Protein AF-0000000084618264 (afdb_homodimer)

InterPro domains:
  IPR004712 Na+/H+ antiporter, fungi [PTHR31382] (5-530)
  IPR006153 Cation/H+ exchanger, transmembrane domain [PF00999] (26-418)
  IPR038770 Sodium/solute symporter superfamily [G3DSA:1.20.1530.20] (13-420)

Secondary structure (DSSP, 8-state):
--TT----HHHHHHHHHHHHHHHHHHTHHIIIIIS---HHHHHHHHHHHHSTTTT-S--GGGSS-HHHHHHHHHHHHHHHHHHHHHHHSPTTHHHHTHHHHHHIIIIIHHHHHHHHHHHHHHHSSS--HHHHHHHHHHTSSPPHHHHHHHHSSHHHHHHS-HHHHHHHHHHHHHHHHHHHHHHHHHHHHHHS-HHHHHHHIIIIIIIIIIIIHHHHHHHHHHHHHHHHHHHHHTT-S-HHHHHHHHHHHHHHHHHHHHHTTS-HHHHHHHHHHHHTTTSHHHHHHTT--HHHHHHHHHHHHHHHHHHHT--GGGGG-GGGT--HHHHHHHHHHHHHHSSHHHHHHTGGG-TT--SHHHHHHHHH-----HHHHHHHHHHHHTS-TT--TTHHHHHHHHHHHHHHHHHHHHHHHHHHHHHHHHHHHHHHHHHHHHHHHHHHHHHHTTS-------------------------------------------------TTS-GGGTEEEEEETTEEEEEETTT--EEEEE-----------------------------------------/--TT----HHHHHHHHHHHHHHHHHHTHHIIIIIS---HHHHHHHHHHHHSTTTT-S--GGGSS-HHHHHHHHHHHHHHHHHHHHHHHSPTTHHHHTHHHHHHIIIIIHHHHHHHHHHHHHHHSSS--HHHHHHHHHHTSSPPHHHHHHHHSSHHHHHHS-HHHHHHHHHHHHHHHHHHHHHHHHHHHHHHS-HHHHHHHIIIIIIIIIIIIHHHHHHHHHHHHHHHHHHHHHTT-S-HHHHHHHHHHHHHHHHHHHHHTTS-HHHHHHHHHHHHTTTSHHHHHHTT--HHHHHHHHHHHHHHHHHHHS--GGGGG-GGGT--HHHHHHHHHHHHHHSSHHHHHHTGGG-TT--SHHHHHHHHH-----HHHHHHHHHHHHTS-TT--TTHHHHHHHHHHHHHHHHHHHHHHHHHHHHHHHHHHHHHHHHHHHHHHHHHHHHHHTTS-------------------------------------------------TTS-GGGTEEEEEETTEEEEEETTT--EEEEE-----------------------------------------

pLDDT: mean 74.65, std 27.56, range [14.6, 98.56]

Sequence (1138 aa):
MQQFINVNEVSVVSLILGGFIVIFGLVSYFVKQRLYLSEALICLFVGVILGPYVLQVINPYKWGNTDFITREFTRIVIAIQVMAAGVALPKAYLWRELRSLAILLVPVMIWMWLVSALSIWLLIPKISFLEALMIASCVTPTDPVLANCVVSGRFAEKHVPNHVRHIISAESAANDGFGLPFLFLAIYLLQMSPGTAIGQWFYYIIGYQILVSIIIGFLIGYIARKLLKLAEERKLIDKEIFMTFAIVLALFIMGAVSLIGSDDLLACFIAGNSFTWDDWFRVETAESYFQDVIDLLLNLAIFVYLGTVIPWSSFNEADLGLSYWRLIVVAILILLFRRLPIVMALLKVIPALKTRREGIFAGWFGPIGVAAIFYAQVAKDHFSETDTDHAHARELVIPVTFFLVISSITVHGLSVPLIKIGKRVNTITLSRNQSLELRLTRNLRRTNTPEIYNCDRPKSIVSEREYTPSDMNSPVVQNDSTTIDMELPTVPIKIDRDEDISQRFSIYEEDENIIIEDETDGEVYVINNSTSLTTTPPATTQAIDSNSQKSDFNLFPLFKKSSNEQNDRMQQFINVNEVSVVSLILGGFIVIFGLVSYFVKQRLYLSEALICLFVGVILGPYVLQVINPYKWGNTDFITREFTRIVIAIQVMAAGVALPKAYLWRELRSLAILLVPVMIWMWLVSALSIWLLIPKISFLEALMIASCVTPTDPVLANCVVSGRFAEKHVPNHVRHIISAESAANDGFGLPFLFLAIYLLQMSPGTAIGQWFYYIIGYQILVSIIIGFLIGYIARKLLKLAEERKLIDKEIFMTFAIVLALFIMGAVSLIGSDDLLACFIAGNSFTWDDWFRVETAESYFQDVIDLLLNLAIFVYLGTVIPWSSFNEADLGLSYWRLIVVAILILLFRRLPIVMALLKVIPALKTRREGIFAGWFGPIGVAAIFYAQVAKDHFSETDTDHAHARELVIPVTFFLVISSITVHGLSVPLIKIGKRVNTITLSRNQSLELRLTRNLRRTNTPEIYNCDRPKSIVSEREYTPSDMNSPVVQNDSTTIDMELPTVPIKIDRDEDISQRFSIYEEDENIIIEDETDGEVYVINNSTSLTTTPPATTQAIDSNSQKSDFNLFPLFKKSSNEQNDR

Organism: Rhizophagus irregularis (strain DAOM 197198w) (NCBI:txid1432141)

Radius of gyration: 39.76 Å; Cα contacts (8 Å, |Δi|>4): 1511; chains: 2; bounding box: 98×108×156 Å

Structure (mmCIF, N/CA/C/O backbone):
data_AF-0000000084618264-model_v1
#
loop_
_entity.id
_entity.type
_entity.pdbx_description
1 polymer Nha1p
#
loop_
_atom_site.group_PDB
_atom_site.id
_atom_site.type_symbol
_atom_site.label_atom_id
_atom_site.label_alt_id
_atom_site.label_comp_id
_atom_site.label_asym_id
_atom_site.label_entity_id
_atom_site.label_seq_id
_atom_site.pdbx_PDB_ins_code
_atom_site.Cartn_x
_atom_site.Cartn_y
_atom_site.Cartn_z
_atom_site.occupancy
_atom_site.B_iso_or_equiv
_atom_site.auth_seq_id
_atom_site.auth_comp_id
_atom_site.auth_asym_id
_atom_site.auth_atom_id
_atom_site.pdbx_PDB_model_num
ATOM 1 N N . MET A 1 1 ? 18.766 27.625 -10.531 1 25.67 1 MET A N 1
ATOM 2 C CA . MET A 1 1 ? 17.328 27.562 -10.773 1 25.67 1 MET A CA 1
ATOM 3 C C . MET A 1 1 ? 16.922 26.156 -11.219 1 25.67 1 MET A C 1
ATOM 5 O O . MET A 1 1 ? 15.727 25.859 -11.297 1 25.67 1 MET A O 1
ATOM 9 N N . GLN A 1 2 ? 17.859 25.516 -12.016 1 31.75 2 GLN A N 1
ATOM 10 C CA . GLN A 1 2 ? 17.844 24.281 -12.789 1 31.75 2 GLN A CA 1
ATOM 11 C C . GLN A 1 2 ? 17.469 23.078 -11.922 1 31.75 2 GLN A C 1
ATOM 13 O O . GLN A 1 2 ? 16.797 22.156 -12.383 1 31.75 2 GLN A O 1
ATOM 18 N N . GLN A 1 3 ? 18.203 23.062 -10.719 1 34.09 3 GLN A N 1
ATOM 19 C CA . GLN A 1 3 ? 18.359 21.812 -9.984 1 34.09 3 GLN A CA 1
ATOM 20 C C . GLN A 1 3 ? 17.062 21.422 -9.289 1 34.09 3 GLN A C 1
ATOM 22 O O . GLN A 1 3 ? 17.016 20.406 -8.578 1 34.09 3 GLN A O 1
ATOM 27 N N . PHE A 1 4 ? 16.203 22.281 -9.242 1 37.09 4 PHE A N 1
ATOM 28 C CA . PHE A 1 4 ? 15.094 22.047 -8.336 1 37.09 4 PHE A CA 1
ATOM 29 C C . PHE A 1 4 ? 14.234 20.891 -8.82 1 37.09 4 PHE A C 1
ATOM 31 O O . PHE A 1 4 ? 13.438 20.328 -8.062 1 37.09 4 PHE A O 1
ATOM 38 N N . ILE A 1 5 ? 14.25 20.828 -10.242 1 39.38 5 ILE A N 1
ATOM 39 C CA . ILE A 1 5 ? 13.305 19.797 -10.656 1 39.38 5 ILE A CA 1
ATOM 40 C C . ILE A 1 5 ? 13.953 18.422 -10.508 1 39.38 5 ILE A C 1
ATOM 42 O O . ILE A 1 5 ? 14.648 17.953 -11.414 1 39.38 5 ILE A O 1
ATOM 46 N N . ASN A 1 6 ? 14.766 18.188 -9.633 1 46.66 6 ASN A N 1
ATOM 47 C CA . ASN A 1 6 ? 15.188 16.797 -9.555 1 46.66 6 ASN A CA 1
ATOM 48 C C . ASN A 1 6 ? 14.008 15.844 -9.75 1 46.66 6 ASN A C 1
ATOM 50 O O . ASN A 1 6 ? 13.07 15.836 -8.953 1 46.66 6 ASN A O 1
ATOM 54 N N . VAL A 1 7 ? 13.867 15.602 -11.102 1 52.72 7 VAL A N 1
ATOM 55 C CA . VAL A 1 7 ? 12.906 14.57 -11.469 1 52.72 7 VAL A CA 1
ATOM 56 C C . VAL A 1 7 ? 13.023 13.391 -10.516 1 52.72 7 VAL A C 1
ATOM 58 O O . VAL A 1 7 ? 14.055 12.711 -10.477 1 52.72 7 VAL A O 1
ATOM 61 N N . ASN A 1 8 ? 12.234 13.469 -9.406 1 73.94 8 ASN A N 1
ATOM 62 C CA . ASN A 1 8 ? 12.148 12.477 -8.344 1 73.94 8 ASN A CA 1
ATOM 63 C C . ASN A 1 8 ? 11.5 11.188 -8.836 1 73.94 8 ASN A C 1
ATOM 65 O O . ASN A 1 8 ? 10.445 11.227 -9.469 1 73.94 8 ASN A O 1
ATOM 69 N N . GLU A 1 9 ? 12.344 10.18 -9.078 1 76.5 9 GLU A N 1
ATOM 70 C CA . GLU A 1 9 ? 11.883 8.867 -9.5 1 76.5 9 GLU A CA 1
ATOM 71 C C . GLU A 1 9 ? 10.531 8.531 -8.883 1 76.5 9 GLU A C 1
ATOM 73 O O . GLU A 1 9 ? 9.68 7.906 -9.523 1 76.5 9 GLU A O 1
ATOM 78 N N . VAL A 1 10 ? 10.258 9.086 -7.781 1 82.31 10 VAL A N 1
ATOM 79 C CA . VAL A 1 10 ? 9.008 8.797 -7.09 1 82.31 10 VAL A CA 1
ATOM 80 C C . VAL A 1 10 ? 7.859 9.539 -7.773 1 82.31 10 VAL A C 1
ATOM 82 O O . VAL A 1 10 ? 6.773 8.984 -7.961 1 82.31 10 VAL A O 1
ATOM 85 N N . SER A 1 11 ? 8.125 10.742 -8.203 1 88.38 11 SER A N 1
ATOM 86 C CA . SER A 1 11 ? 7.105 11.531 -8.875 1 88.38 11 SER A CA 1
ATOM 87 C C . SER A 1 11 ? 6.742 10.93 -10.234 1 88.38 11 SER A C 1
ATOM 89 O O . SER A 1 11 ? 5.566 10.883 -10.602 1 88.38 11 SER A O 1
ATOM 91 N N . VAL A 1 12 ? 7.719 10.438 -10.867 1 83.25 12 VAL A N 1
ATOM 92 C CA . VAL A 1 12 ? 7.492 9.852 -12.188 1 83.25 12 VAL A CA 1
ATOM 93 C C . VAL A 1 12 ? 6.691 8.562 -12.039 1 83.25 12 VAL A C 1
ATOM 95 O O . VAL A 1 12 ? 5.723 8.336 -12.773 1 83.25 12 VAL A O 1
ATOM 98 N N . VAL A 1 13 ? 7.035 7.742 -11.109 1 80.25 13 VAL A N 1
ATOM 99 C CA . VAL A 1 13 ? 6.344 6.48 -10.875 1 80.25 13 VAL A CA 1
ATOM 100 C C . VAL A 1 13 ? 4.898 6.75 -10.461 1 80.25 13 VAL A C 1
ATOM 102 O O . VAL A 1 13 ? 3.975 6.094 -10.953 1 80.25 13 VAL A O 1
ATOM 105 N N . SER A 1 14 ? 4.73 7.727 -9.617 1 88 14 SER A N 1
ATOM 106 C CA . SER A 1 14 ? 3.389 8.07 -9.156 1 88 14 SER A CA 1
ATOM 107 C C . SER A 1 14 ? 2.527 8.594 -10.297 1 88 14 SER A C 1
ATOM 109 O O . SER A 1 14 ? 1.348 8.25 -10.398 1 88 14 SER A O 1
ATOM 111 N N . LEU A 1 15 ? 3.121 9.391 -11.148 1 88 15 LEU A N 1
ATOM 112 C CA . LEU A 1 15 ? 2.406 9.953 -12.297 1 88 15 LEU A CA 1
ATOM 113 C C . LEU A 1 15 ? 1.961 8.844 -13.242 1 88 15 LEU A C 1
ATOM 115 O O . LEU A 1 15 ? 0.795 8.797 -13.648 1 88 15 LEU A O 1
ATOM 119 N N . ILE A 1 16 ? 2.816 8.023 -13.477 1 82.88 16 ILE A N 1
ATOM 120 C CA . ILE A 1 16 ? 2.562 7.004 -14.492 1 82.88 16 ILE A CA 1
ATOM 121 C C . ILE A 1 16 ? 1.595 5.957 -13.945 1 82.88 16 ILE A C 1
ATOM 123 O O . ILE A 1 16 ? 0.601 5.625 -14.594 1 82.88 16 ILE A O 1
ATOM 127 N N . LEU A 1 17 ? 1.91 5.477 -12.758 1 81.94 17 LEU A N 1
ATOM 128 C CA . LEU A 1 17 ? 1.034 4.469 -12.164 1 81.94 17 LEU A CA 1
ATOM 129 C C . LEU A 1 17 ? -0.331 5.062 -11.836 1 81.94 17 LEU A C 1
ATOM 131 O O . LEU A 1 17 ? -1.364 4.48 -12.172 1 81.94 17 LEU A O 1
ATOM 135 N N . GLY A 1 18 ? -0.266 6.246 -11.219 1 86.44 18 GLY A N 1
ATOM 136 C CA . GLY A 1 18 ? -1.519 6.922 -10.922 1 86.44 18 GLY A CA 1
ATOM 137 C C . GLY A 1 18 ? -2.305 7.289 -12.172 1 86.44 18 GLY A C 1
ATOM 138 O O . GLY A 1 18 ? -3.514 7.059 -12.234 1 86.44 18 GLY A O 1
ATOM 139 N N . GLY A 1 19 ? -1.606 7.789 -13.125 1 87.81 19 GLY A N 1
ATOM 140 C CA . GLY A 1 19 ? -2.244 8.164 -14.375 1 87.81 19 GLY A CA 1
ATOM 141 C C . GLY A 1 19 ? -2.828 6.98 -15.125 1 87.81 19 GLY A C 1
ATOM 142 O O . GLY A 1 19 ? -3.947 7.055 -15.633 1 87.81 19 GLY A O 1
ATOM 143 N N . PHE A 1 20 ? -2.133 5.895 -15.188 1 86.56 20 PHE A N 1
ATOM 144 C CA . PHE A 1 20 ? -2.619 4.688 -15.844 1 86.56 20 PHE A CA 1
ATOM 145 C C . PHE A 1 20 ? -3.871 4.16 -15.156 1 86.56 20 PHE A C 1
ATOM 147 O O . PHE A 1 20 ? -4.859 3.828 -15.82 1 86.56 20 PHE A O 1
ATOM 154 N N . ILE A 1 21 ? -3.809 4.141 -13.852 1 86.12 21 ILE A N 1
ATOM 155 C CA . ILE A 1 21 ? -4.938 3.57 -13.125 1 86.12 21 ILE A CA 1
ATOM 156 C C . ILE A 1 21 ? -6.16 4.473 -13.281 1 86.12 21 ILE A C 1
ATOM 158 O O . ILE A 1 21 ? -7.285 3.986 -13.43 1 86.12 21 ILE A O 1
ATOM 162 N N . VAL A 1 22 ? -5.914 5.762 -13.305 1 88.44 22 VAL A N 1
ATOM 163 C CA . VAL A 1 22 ? -7.016 6.703 -13.477 1 88.44 22 VAL A CA 1
ATOM 164 C C . VAL A 1 22 ? -7.645 6.516 -14.852 1 88.44 22 VAL A C 1
ATOM 166 O O . VAL A 1 22 ? -8.867 6.363 -14.969 1 88.44 22 VAL A O 1
ATOM 169 N N . ILE A 1 23 ? -6.867 6.406 -15.844 1 87.69 23 ILE A N 1
ATOM 170 C CA . ILE A 1 23 ? -7.359 6.32 -17.219 1 87.69 23 ILE A CA 1
ATOM 171 C C . ILE A 1 23 ? -7.945 4.934 -17.469 1 87.69 23 ILE A C 1
ATOM 173 O O . ILE A 1 23 ? -9.078 4.805 -17.938 1 87.69 23 ILE A O 1
ATOM 177 N N . PHE A 1 24 ? -7.207 3.887 -17.125 1 86.5 24 PHE A N 1
ATOM 178 C CA . PHE A 1 24 ? -7.668 2.514 -17.297 1 86.5 24 PHE A CA 1
ATOM 179 C C . PHE A 1 24 ? -8.898 2.244 -16.438 1 86.5 24 PHE A C 1
ATOM 181 O O . PHE A 1 24 ? -9.805 1.519 -16.844 1 86.5 24 PHE A O 1
ATOM 188 N N . GLY A 1 25 ? -8.875 2.867 -15.227 1 84.88 25 GLY A N 1
ATOM 189 C CA . GLY A 1 25 ? -9.992 2.674 -14.312 1 84.88 25 GLY A CA 1
ATOM 190 C C . GLY A 1 25 ? -11.312 3.166 -14.867 1 84.88 25 GLY A C 1
ATOM 191 O O . GLY A 1 25 ? -12.359 2.559 -14.625 1 84.88 25 GLY A O 1
ATOM 192 N N . LEU A 1 26 ? -11.273 4.164 -15.688 1 88.44 26 LEU A N 1
ATOM 193 C CA . LEU A 1 26 ? -12.484 4.758 -16.234 1 88.44 26 LEU A CA 1
ATOM 194 C C . LEU A 1 26 ? -13.125 3.83 -17.266 1 88.44 26 LEU A C 1
ATOM 196 O O . LEU A 1 26 ? -14.32 3.934 -17.547 1 88.44 26 LEU A O 1
ATOM 200 N N . VAL A 1 27 ? -12.289 2.838 -17.766 1 86.62 27 VAL A N 1
ATOM 201 C CA . VAL A 1 27 ? -12.844 1.941 -18.766 1 86.62 27 VAL A CA 1
ATOM 202 C C . VAL A 1 27 ? -12.648 0.491 -18.328 1 86.62 27 VAL A C 1
ATOM 204 O O . VAL A 1 27 ? -12.766 -0.43 -19.141 1 86.62 27 VAL A O 1
ATOM 207 N N . SER A 1 28 ? -12.297 0.321 -17.156 1 84.06 28 SER A N 1
ATOM 208 C CA . SER A 1 28 ? -11.906 -0.998 -16.672 1 84.06 28 SER A CA 1
ATOM 209 C C . SER A 1 28 ? -13.039 -2.004 -16.828 1 84.06 28 SER A C 1
ATOM 211 O O . SER A 1 28 ? -12.812 -3.139 -17.266 1 84.06 28 SER A O 1
ATOM 213 N N . TYR A 1 29 ? -14.25 -1.562 -16.516 1 82.12 29 TYR A N 1
ATOM 214 C CA . TYR A 1 29 ? -15.398 -2.451 -16.625 1 82.12 29 TYR A CA 1
ATOM 215 C C . TYR A 1 29 ? -15.648 -2.834 -18.094 1 82.12 29 TYR A C 1
ATOM 217 O O . TYR A 1 29 ? -15.969 -3.984 -18.391 1 82.12 29 TYR A O 1
ATOM 225 N N . PHE A 1 30 ? -15.516 -1.917 -18.922 1 83.94 30 PHE A N 1
ATOM 226 C CA . PHE A 1 30 ? -15.68 -2.164 -20.359 1 83.94 30 PHE A CA 1
ATOM 227 C C . PHE A 1 30 ? -14.656 -3.176 -20.844 1 83.94 30 PHE A C 1
ATOM 229 O O . PHE A 1 30 ? -15 -4.109 -21.578 1 83.94 30 PHE A O 1
ATOM 236 N N . VAL A 1 31 ? -13.477 -3.027 -20.469 1 82.94 31 VAL A N 1
ATOM 237 C CA . VAL A 1 31 ? -12.391 -3.904 -20.891 1 82.94 31 VAL A CA 1
ATOM 238 C C . VAL A 1 31 ? -12.609 -5.309 -20.328 1 82.94 31 VAL A C 1
ATOM 240 O O . VAL A 1 31 ? -12.414 -6.301 -21.031 1 82.94 31 VAL A O 1
ATOM 243 N N . LYS A 1 32 ? -13.039 -5.324 -19.094 1 77.5 32 LYS A N 1
ATOM 244 C CA . LYS A 1 32 ? -13.234 -6.605 -18.422 1 77.5 32 LYS A CA 1
ATOM 245 C C . LYS A 1 32 ? -14.484 -7.309 -18.938 1 77.5 32 LYS A C 1
ATOM 247 O O . LYS A 1 32 ? -14.461 -8.516 -19.188 1 77.5 32 LYS A O 1
ATOM 252 N N . GLN A 1 33 ? -15.57 -6.562 -19.094 1 76.19 33 GLN A N 1
ATOM 253 C CA . GLN A 1 33 ? -16.859 -7.199 -19.344 1 76.19 33 GLN A CA 1
ATOM 254 C C . GLN A 1 33 ? -17.219 -7.191 -20.828 1 76.19 33 GLN A C 1
ATOM 256 O O . GLN A 1 33 ? -18 -8.031 -21.281 1 76.19 33 GLN A O 1
ATOM 261 N N . ARG A 1 34 ? -16.688 -6.273 -21.531 1 77.56 34 ARG A N 1
ATOM 262 C CA . ARG A 1 34 ? -17.047 -6.215 -22.953 1 77.56 34 ARG A CA 1
ATOM 263 C C . ARG A 1 34 ? -15.938 -6.805 -23.812 1 77.56 34 ARG A C 1
ATOM 265 O O . ARG A 1 34 ? -16.203 -7.559 -24.75 1 77.56 34 ARG A O 1
ATOM 272 N N . LEU A 1 35 ? -14.75 -6.492 -23.469 1 80.62 35 LEU A N 1
ATOM 273 C CA . LEU A 1 35 ? -13.641 -7.008 -24.281 1 80.62 35 LEU A CA 1
ATOM 274 C C . LEU A 1 35 ? -13.117 -8.312 -23.688 1 80.62 35 LEU A C 1
ATOM 276 O O . LEU A 1 35 ? -12.375 -9.039 -24.359 1 80.62 35 LEU A O 1
ATOM 280 N N . TYR A 1 36 ? -13.422 -8.617 -22.406 1 78.38 36 TYR A N 1
ATOM 281 C CA . TYR A 1 36 ? -13.062 -9.844 -21.703 1 78.38 36 TYR A CA 1
ATOM 282 C C . TYR A 1 36 ? -11.547 -10.008 -21.625 1 78.38 36 TYR A C 1
ATOM 284 O O . TYR A 1 36 ? -11.031 -11.117 -21.734 1 78.38 36 TYR A O 1
ATOM 292 N N . LEU A 1 37 ? -10.898 -8.914 -21.609 1 82.88 37 LEU A N 1
ATOM 293 C CA . LEU A 1 37 ? -9.445 -8.93 -21.469 1 82.88 37 LEU A CA 1
ATOM 294 C C . LEU A 1 37 ? -9.039 -8.977 -20 1 82.88 37 LEU A C 1
ATOM 296 O O . LEU A 1 37 ? -9.68 -8.344 -19.156 1 82.88 37 LEU A O 1
ATOM 300 N N . SER A 1 38 ? -8.031 -9.766 -19.812 1 84.75 38 SER A N 1
ATOM 301 C CA . SER A 1 38 ? -7.504 -9.828 -18.453 1 84.75 38 SER A CA 1
ATOM 302 C C . SER A 1 38 ? -6.773 -8.539 -18.094 1 84.75 38 SER A C 1
ATOM 304 O O . SER A 1 38 ? -6.059 -7.969 -18.922 1 84.75 38 SER A O 1
ATOM 306 N N . GLU A 1 39 ? -6.941 -8.047 -16.906 1 83.94 39 GLU A N 1
ATOM 307 C CA . GLU A 1 39 ? -6.254 -6.863 -16.406 1 83.94 39 GLU A CA 1
ATOM 308 C C . GLU A 1 39 ? -4.742 -7.07 -16.375 1 83.94 39 GLU A C 1
ATOM 310 O O . GLU A 1 39 ? -3.979 -6.145 -16.656 1 83.94 39 GLU A O 1
ATOM 315 N N . ALA A 1 40 ? -4.383 -8.258 -16.078 1 89.44 40 ALA A N 1
ATOM 316 C CA . ALA A 1 40 ? -2.961 -8.586 -16 1 89.44 40 ALA A CA 1
ATOM 317 C C . ALA A 1 40 ? -2.271 -8.375 -17.344 1 89.44 40 ALA A C 1
ATOM 319 O O . ALA A 1 40 ? -1.146 -7.875 -17.406 1 89.44 40 ALA A O 1
ATOM 320 N N . LEU A 1 41 ? -2.922 -8.773 -18.391 1 91.75 41 LEU A N 1
ATOM 321 C CA . LEU A 1 41 ? -2.375 -8.633 -19.734 1 91.75 41 LEU A CA 1
ATOM 322 C C . LEU A 1 41 ? -2.158 -7.16 -20.078 1 91.75 41 LEU A C 1
ATOM 324 O O . LEU A 1 41 ? -1.08 -6.777 -20.531 1 91.75 41 LEU A O 1
ATOM 328 N N . ILE A 1 42 ? -3.121 -6.375 -19.844 1 90.06 42 ILE A N 1
ATOM 329 C CA . ILE A 1 42 ? -3.043 -4.949 -20.141 1 90.06 42 ILE A CA 1
ATOM 330 C C . ILE A 1 42 ? -1.937 -4.309 -19.312 1 90.06 42 ILE A C 1
ATOM 332 O O . ILE A 1 42 ? -1.124 -3.541 -19.828 1 90.06 42 ILE A O 1
ATOM 336 N N . CYS A 1 43 ? -1.921 -4.617 -18.047 1 91.38 43 CYS A N 1
ATOM 337 C CA . CYS A 1 43 ? -0.931 -4.043 -17.141 1 91.38 43 CYS A CA 1
ATOM 338 C C . CYS A 1 43 ? 0.481 -4.434 -17.562 1 91.38 43 CYS A C 1
ATOM 340 O O . CYS A 1 43 ? 1.395 -3.607 -17.516 1 91.38 43 CYS A O 1
ATOM 342 N N . LEU A 1 44 ? 0.636 -5.668 -17.875 1 94.31 44 LEU A N 1
ATOM 343 C CA . LEU A 1 44 ? 1.944 -6.137 -18.312 1 94.31 44 LEU A CA 1
ATOM 344 C C . LEU A 1 44 ? 2.422 -5.348 -19.531 1 94.31 44 LEU A C 1
ATOM 346 O O . LEU A 1 44 ? 3.58 -4.926 -19.578 1 94.31 44 LEU A O 1
ATOM 350 N N . PHE A 1 45 ? 1.592 -5.086 -20.453 1 93.12 45 PHE A N 1
ATOM 351 C CA . PHE A 1 45 ? 1.958 -4.371 -21.672 1 93.12 45 PHE A CA 1
ATOM 352 C C . PHE A 1 45 ? 2.23 -2.9 -21.375 1 93.12 45 PHE A C 1
ATOM 354 O O . PHE A 1 45 ? 3.117 -2.293 -21.984 1 93.12 45 PHE A O 1
ATOM 361 N N . VAL A 1 46 ? 1.473 -2.389 -20.516 1 90.12 46 VAL A N 1
ATOM 362 C CA . VAL A 1 46 ? 1.743 -1.021 -20.078 1 90.12 46 VAL A CA 1
ATOM 363 C C . VAL A 1 46 ? 3.127 -0.944 -19.438 1 90.12 46 VAL A C 1
ATOM 365 O O . VAL A 1 46 ? 3.879 0.004 -19.672 1 90.12 46 VAL A O 1
ATOM 368 N N . GLY A 1 47 ? 3.436 -1.919 -18.625 1 92.31 47 GLY A N 1
ATOM 369 C CA . GLY A 1 47 ? 4.766 -1.983 -18.047 1 92.31 47 GLY A CA 1
ATOM 370 C C . GLY A 1 47 ? 5.871 -2.074 -19.078 1 92.31 47 GLY A C 1
ATOM 371 O O . GLY A 1 47 ? 6.91 -1.427 -18.953 1 92.31 47 GLY A O 1
ATOM 372 N N . VAL A 1 48 ? 5.625 -2.807 -20.125 1 94.81 48 VAL A N 1
ATOM 373 C CA . VAL A 1 48 ? 6.594 -2.951 -21.203 1 94.81 48 VAL A CA 1
ATOM 374 C C . VAL A 1 48 ? 6.797 -1.607 -21.906 1 94.81 48 VAL A C 1
ATOM 376 O O . VAL A 1 48 ? 7.93 -1.215 -22.188 1 94.81 48 VAL A O 1
ATOM 379 N N . ILE A 1 49 ? 5.758 -0.924 -22.094 1 92.19 49 ILE A N 1
ATOM 380 C CA . ILE A 1 49 ? 5.801 0.355 -22.797 1 92.19 49 ILE A CA 1
ATOM 381 C C . ILE A 1 49 ? 6.52 1.391 -21.938 1 92.19 49 ILE A C 1
ATOM 383 O O . ILE A 1 49 ? 7.359 2.146 -22.438 1 92.19 49 ILE A O 1
ATOM 387 N N . LEU A 1 50 ? 6.328 1.333 -20.688 1 87.69 50 LEU A N 1
ATOM 388 C CA . LEU A 1 50 ? 6.895 2.32 -19.781 1 87.69 50 LEU A CA 1
ATOM 389 C C . LEU A 1 50 ? 8.305 1.923 -19.359 1 87.69 50 LEU A C 1
ATOM 391 O O . LEU A 1 50 ? 9.055 2.744 -18.828 1 87.69 50 LEU A O 1
ATOM 395 N N . GLY A 1 51 ? 8.609 0.705 -19.578 1 88.38 51 GLY A N 1
ATOM 396 C CA . GLY A 1 51 ? 9.867 0.143 -19.109 1 88.38 51 GLY A CA 1
ATOM 397 C C . GLY A 1 51 ? 11.07 0.624 -19.906 1 88.38 51 GLY A C 1
ATOM 398 O O . GLY A 1 51 ? 10.938 1.484 -20.781 1 88.38 51 GLY A O 1
ATOM 399 N N . PRO A 1 52 ? 12.242 0.189 -19.578 1 87.88 52 PRO A N 1
ATOM 400 C CA . PRO A 1 52 ? 13.508 0.657 -20.156 1 87.88 52 PRO A CA 1
ATOM 401 C C . PRO A 1 52 ? 13.625 0.323 -21.641 1 87.88 52 PRO A C 1
ATOM 403 O O . PRO A 1 52 ? 14.383 0.98 -22.375 1 87.88 52 PRO A O 1
ATOM 406 N N . TYR A 1 53 ? 12.852 -0.518 -22.141 1 86.44 53 TYR A N 1
ATOM 407 C CA . TYR A 1 53 ? 13.023 -0.977 -23.516 1 86.44 53 TYR A CA 1
ATOM 408 C C . TYR A 1 53 ? 12.305 -0.055 -24.5 1 86.44 53 TYR A C 1
ATOM 410 O O . TYR A 1 53 ? 12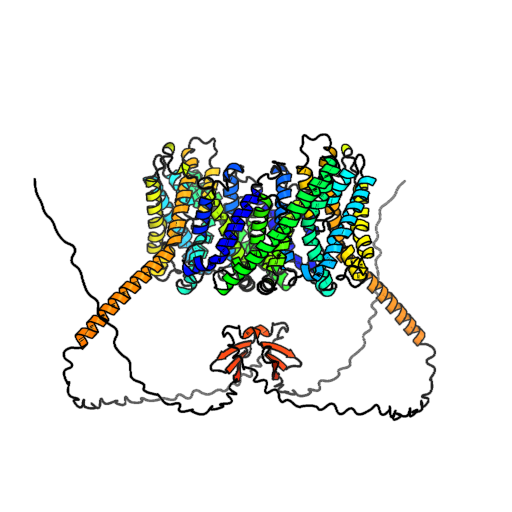.742 0.112 -25.641 1 86.44 53 TYR A O 1
ATOM 418 N N . VAL A 1 54 ? 11.164 0.531 -24.078 1 91.12 54 VAL A N 1
ATOM 419 C CA . VAL A 1 54 ? 10.375 1.306 -25.031 1 91.12 54 VAL A CA 1
ATOM 420 C C . VAL A 1 54 ? 10.508 2.795 -24.719 1 91.12 54 VAL A C 1
ATOM 422 O O . VAL A 1 54 ? 11.297 3.5 -25.359 1 91.12 54 VAL A O 1
ATOM 425 N N . LEU A 1 55 ? 9.93 3.322 -23.578 1 86.31 55 LEU A N 1
ATOM 426 C CA . LEU A 1 55 ? 9.898 4.75 -23.281 1 86.31 55 LEU A CA 1
ATOM 427 C C . LEU A 1 55 ? 10.953 5.113 -22.25 1 86.31 55 LEU A C 1
ATOM 429 O O . LEU A 1 55 ? 11.297 6.289 -22.094 1 86.31 55 LEU A O 1
ATOM 433 N N . GLN A 1 56 ? 11.453 4.121 -21.469 1 85.44 56 GLN A N 1
ATOM 434 C CA . GLN A 1 56 ? 12.484 4.305 -20.453 1 85.44 56 GLN A CA 1
ATOM 435 C C . GLN A 1 56 ? 12.039 5.305 -19.391 1 85.44 56 GLN A C 1
ATOM 437 O O . GLN A 1 56 ? 12.836 6.129 -18.938 1 85.44 56 GLN A O 1
ATOM 442 N N . VAL A 1 57 ? 10.852 5.277 -19.172 1 80 57 VAL A N 1
ATOM 443 C CA . VAL A 1 57 ? 10.312 6.168 -18.156 1 80 57 VAL A CA 1
ATOM 444 C C . VAL A 1 57 ? 10.586 5.598 -16.766 1 80 57 VAL A C 1
ATOM 446 O O . VAL A 1 57 ? 10.945 6.336 -15.844 1 80 57 VAL A O 1
ATOM 449 N N . ILE A 1 58 ? 10.383 4.332 -16.641 1 80.19 58 ILE A N 1
ATOM 450 C CA . ILE A 1 58 ? 10.641 3.605 -15.406 1 80.19 58 ILE A CA 1
ATOM 451 C C . ILE A 1 58 ? 11.75 2.586 -15.625 1 80.19 58 ILE A C 1
ATOM 453 O O . ILE A 1 58 ? 11.617 1.683 -16.453 1 80.19 58 ILE A O 1
ATOM 457 N N . ASN A 1 59 ? 12.805 2.803 -14.914 1 85.94 59 ASN A N 1
ATOM 458 C CA . ASN A 1 59 ? 13.914 1.863 -15.039 1 85.94 59 ASN A CA 1
ATOM 459 C C . ASN A 1 59 ? 14.328 1.301 -13.68 1 85.94 59 ASN A C 1
ATOM 461 O O . ASN A 1 59 ? 15.211 1.851 -13.023 1 85.94 59 ASN A O 1
ATOM 465 N N . PRO A 1 60 ? 13.734 0.173 -13.328 1 85.75 60 PRO A N 1
ATOM 466 C CA . PRO A 1 60 ? 14.047 -0.423 -12.023 1 85.75 60 PRO A CA 1
ATOM 467 C C . PRO A 1 60 ? 15.508 -0.854 -11.914 1 85.75 60 PRO A C 1
ATOM 469 O O . PRO A 1 60 ? 16.016 -1.035 -10.805 1 85.75 60 PRO A O 1
ATOM 472 N N . TYR A 1 61 ? 16.172 -1.024 -12.977 1 85.25 61 TYR A N 1
ATOM 473 C CA . TYR A 1 61 ? 17.562 -1.445 -12.953 1 85.25 61 TYR A CA 1
ATOM 474 C C . TYR A 1 61 ? 18.453 -0.348 -12.391 1 85.25 61 TYR A C 1
ATOM 476 O O . TYR A 1 61 ? 19.594 -0.61 -11.977 1 85.25 61 TYR A O 1
ATOM 484 N N . LYS A 1 62 ? 17.953 0.815 -12.312 1 79.81 62 LYS A N 1
ATOM 485 C CA . LYS A 1 62 ? 18.703 1.937 -11.766 1 79.81 62 LYS A CA 1
ATOM 486 C C . LYS A 1 62 ? 18.484 2.072 -10.266 1 79.81 62 LYS A C 1
ATOM 488 O O . LYS A 1 62 ? 19.188 2.832 -9.594 1 79.81 62 LYS A O 1
ATOM 493 N N . TRP A 1 63 ? 17.547 1.35 -9.758 1 72.56 63 TRP A N 1
ATOM 494 C CA . TRP A 1 63 ? 17.234 1.461 -8.336 1 72.56 63 TRP A CA 1
ATOM 495 C C . TRP A 1 63 ? 18.219 0.678 -7.488 1 72.56 63 TRP A C 1
ATOM 497 O O . TRP A 1 63 ? 18.312 0.892 -6.277 1 72.56 63 TRP A O 1
ATOM 507 N N . GLY A 1 64 ? 19.016 -0.077 -8.125 1 77 64 GLY A N 1
ATOM 508 C CA . GLY A 1 64 ? 19.906 -0.949 -7.375 1 77 64 GLY A CA 1
ATOM 509 C C . GLY A 1 64 ? 19.219 -2.162 -6.793 1 77 64 GLY A C 1
ATOM 510 O O . GLY A 1 64 ? 18.047 -2.09 -6.422 1 77 64 GLY A O 1
ATOM 511 N N . ASN A 1 65 ? 19.703 -3.381 -6.855 1 84.25 65 ASN A N 1
ATOM 512 C CA . ASN A 1 65 ? 19.25 -4.629 -6.258 1 84.25 65 ASN A CA 1
ATOM 513 C C . ASN A 1 65 ? 17.891 -5.055 -6.816 1 84.25 65 ASN A C 1
ATOM 515 O O . ASN A 1 65 ? 16.969 -5.363 -6.059 1 84.25 65 ASN A O 1
ATOM 519 N N . THR A 1 66 ? 17.672 -5.047 -8.086 1 87.62 66 THR A N 1
ATOM 520 C CA . THR A 1 66 ? 16.438 -5.359 -8.773 1 87.62 66 THR A CA 1
ATOM 521 C C . THR A 1 66 ? 15.969 -6.773 -8.438 1 87.62 66 THR A C 1
ATOM 523 O O . THR A 1 66 ? 14.766 -7.02 -8.289 1 87.62 66 THR A O 1
ATOM 526 N N . ASP A 1 67 ? 16.891 -7.688 -8.227 1 89.75 67 ASP A N 1
ATOM 527 C CA . ASP A 1 67 ? 16.547 -9.062 -7.898 1 89.75 67 ASP A CA 1
ATOM 528 C C . ASP A 1 67 ? 15.883 -9.148 -6.527 1 89.75 67 ASP A C 1
ATOM 530 O O . ASP A 1 67 ? 14.875 -9.844 -6.363 1 89.75 67 ASP A O 1
ATOM 534 N N . PHE A 1 68 ? 16.453 -8.406 -5.66 1 87.69 68 PHE A N 1
ATOM 535 C CA . PHE A 1 68 ? 15.906 -8.391 -4.309 1 87.69 68 PHE A CA 1
ATOM 536 C C . PHE A 1 68 ? 14.516 -7.762 -4.297 1 87.69 68 PHE A C 1
ATOM 538 O O . PHE A 1 68 ? 13.594 -8.297 -3.678 1 87.69 68 PHE A O 1
ATOM 545 N N . ILE A 1 69 ? 14.359 -6.676 -4.977 1 87.38 69 ILE A N 1
ATOM 546 C CA . ILE A 1 69 ? 13.086 -5.965 -5.035 1 87.38 69 ILE A CA 1
ATOM 547 C C . ILE A 1 69 ? 12.031 -6.844 -5.699 1 87.38 69 ILE A C 1
ATOM 549 O O . ILE A 1 69 ? 10.906 -6.949 -5.211 1 87.38 69 ILE A O 1
ATOM 553 N N . THR A 1 70 ? 12.414 -7.496 -6.766 1 93.25 70 THR A N 1
ATOM 554 C CA . THR A 1 70 ? 11.477 -8.359 -7.488 1 93.25 70 THR A CA 1
ATOM 555 C C . THR A 1 70 ? 11.039 -9.531 -6.613 1 93.25 70 THR A C 1
ATOM 557 O O . THR A 1 70 ? 9.852 -9.844 -6.547 1 93.25 70 THR A O 1
ATOM 560 N N . ARG A 1 71 ? 11.953 -10.148 -5.941 1 93.94 71 ARG A N 1
ATOM 561 C CA . ARG A 1 71 ? 11.656 -11.297 -5.09 1 93.94 71 ARG A CA 1
ATOM 562 C C . ARG A 1 71 ? 10.703 -10.914 -3.965 1 93.94 71 ARG A C 1
ATOM 564 O O . ARG A 1 71 ? 9.68 -11.57 -3.762 1 93.94 71 ARG A O 1
ATOM 571 N N . GLU A 1 72 ? 11.008 -9.828 -3.324 1 92.5 72 GLU A N 1
ATOM 572 C CA . GLU A 1 72 ? 10.219 -9.445 -2.156 1 92.5 72 GLU A CA 1
ATOM 573 C C . GLU A 1 72 ? 8.867 -8.867 -2.568 1 92.5 72 GLU A C 1
ATOM 575 O O . GLU A 1 72 ? 7.867 -9.078 -1.887 1 92.5 72 GLU A O 1
ATOM 580 N N . PHE A 1 73 ? 8.852 -8.125 -3.604 1 91.56 73 PHE A N 1
ATOM 581 C CA . PHE A 1 73 ? 7.594 -7.574 -4.094 1 91.56 73 PHE A CA 1
ATOM 582 C C . PHE A 1 73 ? 6.637 -8.695 -4.488 1 91.56 73 PHE A C 1
ATOM 584 O O . PHE A 1 73 ? 5.465 -8.672 -4.105 1 91.56 73 PHE A O 1
ATOM 591 N N . THR A 1 74 ? 7.113 -9.641 -5.242 1 94.94 74 THR A N 1
ATOM 592 C CA . THR A 1 74 ? 6.281 -10.773 -5.625 1 94.94 74 THR A CA 1
ATOM 593 C C . THR A 1 74 ? 5.848 -11.562 -4.395 1 94.94 74 THR A C 1
ATOM 595 O O . THR A 1 74 ? 4.699 -12.008 -4.305 1 94.94 74 THR A O 1
ATOM 598 N N . ARG A 1 75 ? 6.727 -11.734 -3.479 1 94.81 75 ARG A N 1
ATOM 599 C CA . ARG A 1 75 ? 6.441 -12.484 -2.258 1 94.81 75 ARG A CA 1
ATOM 600 C C . ARG A 1 75 ? 5.297 -11.844 -1.479 1 94.81 75 ARG A C 1
ATOM 602 O O . ARG A 1 75 ? 4.359 -12.531 -1.065 1 94.81 75 ARG A O 1
ATOM 609 N N . ILE A 1 76 ? 5.301 -10.562 -1.347 1 93.56 76 ILE A N 1
ATOM 610 C CA . ILE A 1 76 ? 4.281 -9.828 -0.607 1 93.56 76 ILE A CA 1
ATOM 611 C C . ILE A 1 76 ? 2.934 -9.961 -1.315 1 93.56 76 ILE A C 1
ATOM 613 O O . ILE A 1 76 ? 1.916 -10.242 -0.68 1 93.56 76 ILE A O 1
ATOM 617 N N . VAL A 1 77 ? 2.994 -9.781 -2.609 1 93.62 77 VAL A N 1
ATOM 618 C CA . VAL A 1 77 ? 1.77 -9.844 -3.398 1 93.62 77 VAL A CA 1
ATOM 619 C C . VAL A 1 77 ? 1.156 -11.234 -3.295 1 93.62 77 VAL A C 1
ATOM 621 O O . VAL A 1 77 ? -0.045 -11.375 -3.049 1 93.62 77 VAL A O 1
ATOM 624 N N . ILE A 1 78 ? 1.942 -12.242 -3.402 1 94.81 78 ILE A N 1
ATOM 625 C CA . ILE A 1 78 ? 1.453 -13.617 -3.344 1 94.81 78 ILE A CA 1
ATOM 626 C C . ILE A 1 78 ? 0.875 -13.898 -1.958 1 94.81 78 ILE A C 1
ATOM 628 O O . ILE A 1 78 ? -0.203 -14.484 -1.836 1 94.81 78 ILE A O 1
ATOM 632 N N . ALA A 1 79 ? 1.597 -13.469 -0.945 1 95.44 79 ALA A N 1
ATOM 633 C CA . ALA A 1 79 ? 1.154 -13.719 0.424 1 95.44 79 ALA A CA 1
ATOM 634 C C . ALA A 1 79 ? -0.252 -13.172 0.655 1 95.44 79 ALA A C 1
ATOM 636 O O . ALA A 1 79 ? -1.121 -13.883 1.172 1 95.44 79 ALA A O 1
ATOM 637 N N . ILE A 1 80 ? -0.46 -11.992 0.225 1 93.69 80 ILE A N 1
ATOM 638 C CA . ILE A 1 80 ? -1.747 -11.336 0.423 1 93.69 80 ILE A CA 1
ATOM 639 C C . ILE A 1 80 ? -2.811 -12.008 -0.441 1 93.69 80 ILE A C 1
ATOM 641 O O . ILE A 1 80 ? -3.93 -12.25 0.017 1 93.69 80 ILE A O 1
ATOM 645 N N . GLN A 1 81 ? -2.463 -12.375 -1.612 1 92.44 81 GLN A N 1
ATOM 646 C CA . GLN A 1 81 ? -3.438 -12.914 -2.555 1 92.44 81 GLN A CA 1
ATOM 647 C C . GLN A 1 81 ? -3.836 -14.336 -2.176 1 92.44 81 GLN A C 1
ATOM 649 O O . GLN A 1 81 ? -4.996 -14.727 -2.332 1 92.44 81 GLN A O 1
ATOM 654 N N . VAL A 1 82 ? -2.906 -15.117 -1.748 1 93.81 82 VAL A N 1
ATOM 655 C CA . VAL A 1 82 ? -3.244 -16.484 -1.368 1 93.81 82 VAL A CA 1
ATOM 656 C C . VAL A 1 82 ? -4.09 -16.469 -0.097 1 93.81 82 VAL A C 1
ATOM 658 O O . VAL A 1 82 ? -4.973 -17.312 0.074 1 93.81 82 VAL A O 1
ATOM 661 N N . MET A 1 83 ? -3.793 -15.555 0.824 1 93.81 83 MET A N 1
ATOM 662 C CA . MET A 1 83 ? -4.652 -15.367 1.99 1 93.81 83 MET A CA 1
ATOM 663 C C . MET A 1 83 ? -6.074 -15.016 1.567 1 93.81 83 MET A C 1
ATOM 665 O O . MET A 1 83 ? -7.035 -15.609 2.061 1 93.81 83 MET A O 1
ATOM 669 N N . ALA A 1 84 ? -6.18 -14.094 0.66 1 89.75 84 ALA A N 1
ATOM 670 C CA . ALA A 1 84 ? -7.488 -13.664 0.169 1 89.75 84 ALA A CA 1
ATOM 671 C C . ALA A 1 84 ? -8.234 -14.82 -0.487 1 89.75 84 ALA A C 1
ATOM 673 O O . ALA A 1 84 ? -9.445 -14.969 -0.3 1 89.75 84 ALA A O 1
ATOM 674 N N . ALA A 1 85 ? -7.543 -15.586 -1.26 1 89.44 85 ALA A N 1
ATOM 675 C CA . ALA A 1 85 ? -8.148 -16.75 -1.908 1 89.44 85 ALA A CA 1
ATOM 676 C C . ALA A 1 85 ? -8.648 -17.75 -0.877 1 89.44 85 ALA A C 1
ATOM 678 O O . ALA A 1 85 ? -9.727 -18.328 -1.043 1 89.44 85 ALA A O 1
ATOM 679 N N . GLY A 1 86 ? -7.867 -17.938 0.158 1 90.75 86 GLY A N 1
ATOM 680 C CA . GLY A 1 86 ? -8.273 -18.844 1.22 1 90.75 86 GLY A CA 1
ATOM 681 C C . GLY A 1 86 ? -9.523 -18.375 1.953 1 90.75 86 GLY A C 1
ATOM 682 O O . GLY A 1 86 ? -10.406 -19.188 2.252 1 90.75 86 GLY A O 1
ATOM 683 N N . VAL A 1 87 ? -9.586 -17.125 2.168 1 89.69 87 VAL A N 1
ATOM 684 C CA . VAL A 1 87 ? -10.703 -16.531 2.9 1 89.69 87 VAL A CA 1
ATOM 685 C C . VAL A 1 87 ? -11.969 -16.594 2.043 1 89.69 87 VAL A C 1
ATOM 687 O O . VAL A 1 87 ? -13.07 -16.734 2.566 1 89.69 87 VAL A O 1
ATOM 690 N N . ALA A 1 88 ? -11.852 -16.531 0.78 1 86.81 88 ALA A N 1
ATOM 691 C CA . ALA A 1 88 ? -12.977 -16.453 -0.142 1 86.81 88 ALA A CA 1
ATOM 692 C C . ALA A 1 88 ? -13.625 -17.812 -0.345 1 86.81 88 ALA A C 1
ATOM 694 O O . ALA A 1 88 ? -14.75 -17.906 -0.85 1 86.81 88 ALA A O 1
ATOM 695 N N . LEU A 1 89 ? -12.969 -18.859 0.018 1 88.69 89 LEU A N 1
ATOM 696 C CA . LEU A 1 89 ? -13.477 -20.203 -0.175 1 88.69 89 LEU A CA 1
ATOM 697 C C . LEU A 1 89 ? -14.57 -20.531 0.84 1 88.69 89 LEU A C 1
ATOM 699 O O . LEU A 1 89 ? -14.578 -19.984 1.945 1 88.69 89 LEU A O 1
ATOM 703 N N . PRO A 1 90 ? -15.461 -21.344 0.452 1 88.12 90 PRO A N 1
ATOM 704 C CA . PRO A 1 90 ? -16.531 -21.734 1.382 1 88.12 90 PRO A CA 1
ATOM 705 C C . PRO A 1 90 ? -15.992 -22.453 2.619 1 88.12 90 PRO A C 1
ATOM 707 O O . PRO A 1 90 ? -14.82 -22.812 2.668 1 88.12 90 PRO A O 1
ATOM 710 N N . LYS A 1 91 ? -16.906 -22.656 3.479 1 87.44 91 LYS A N 1
ATOM 711 C CA . LYS A 1 91 ? -16.594 -23.219 4.789 1 87.44 91 LYS A CA 1
ATOM 712 C C . LYS A 1 91 ? -15.914 -24.578 4.652 1 87.44 91 LYS A C 1
ATOM 714 O O . LYS A 1 91 ? -16.406 -25.453 3.936 1 87.44 91 LYS A O 1
ATOM 719 N N . ALA A 1 92 ? -14.82 -24.75 5.293 1 88.31 92 ALA A N 1
ATOM 720 C CA . ALA A 1 92 ? -14.062 -25.984 5.406 1 88.31 92 ALA A CA 1
ATOM 721 C C . ALA A 1 92 ? -13.828 -26.609 4.031 1 88.31 92 ALA A C 1
ATOM 723 O O . ALA A 1 92 ? -13.945 -27.828 3.861 1 88.31 92 ALA A O 1
ATOM 724 N N . TYR A 1 93 ? -13.516 -25.844 3.154 1 89.19 93 TYR A N 1
ATOM 725 C CA . TYR A 1 93 ? -13.43 -26.281 1.761 1 89.19 93 TYR A CA 1
ATOM 726 C C . TYR A 1 93 ? -12.281 -27.25 1.553 1 89.19 93 TYR A C 1
ATOM 728 O O . TYR A 1 93 ? -12.422 -28.25 0.833 1 89.19 93 TYR A O 1
ATOM 736 N N . LEU A 1 94 ? -11.18 -27.047 2.145 1 90.56 94 LEU A N 1
ATOM 737 C CA . LEU A 1 94 ? -10.008 -27.891 1.946 1 90.56 94 LEU A CA 1
ATOM 738 C C . LEU A 1 94 ? -10.281 -29.312 2.408 1 90.56 94 LEU A C 1
ATOM 740 O O . LEU A 1 94 ? -9.836 -30.266 1.778 1 90.56 94 LEU A O 1
ATOM 744 N N . TRP A 1 95 ? -11.008 -29.344 3.418 1 89.5 95 TRP A N 1
ATOM 745 C CA . TRP A 1 95 ? -11.344 -30.656 3.943 1 89.5 95 TRP A CA 1
ATOM 746 C C . TRP A 1 95 ? -12.391 -31.344 3.066 1 89.5 95 TRP A C 1
ATOM 748 O O . TRP A 1 95 ? -12.297 -32.531 2.795 1 89.5 95 TRP A O 1
ATOM 758 N N . ARG A 1 96 ? -13.359 -30.609 2.586 1 90.44 96 ARG A N 1
ATOM 759 C CA . ARG A 1 96 ? -14.461 -31.156 1.788 1 90.44 96 ARG A CA 1
ATOM 760 C C . ARG A 1 96 ? -13.969 -31.609 0.4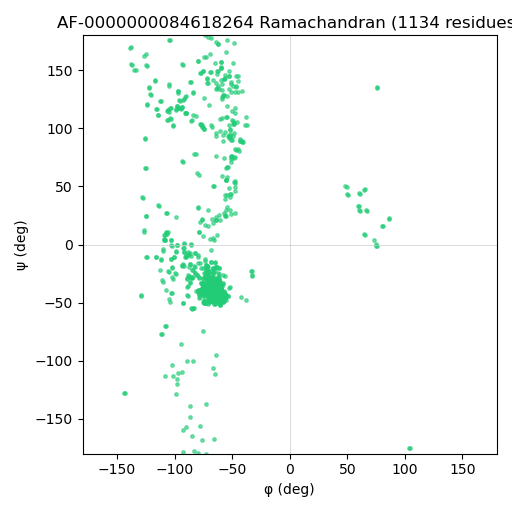16 1 90.44 96 ARG A C 1
ATOM 762 O O . ARG A 1 96 ? -14.469 -32.594 -0.135 1 90.44 96 ARG A O 1
ATOM 769 N N . GLU A 1 97 ? -12.984 -30.891 -0.098 1 94.62 97 GLU A N 1
ATOM 770 C CA . GLU A 1 97 ? -12.477 -31.188 -1.435 1 94.62 97 GLU A CA 1
ATOM 771 C C . GLU A 1 97 ? -11.047 -31.703 -1.382 1 94.62 97 GLU A C 1
ATOM 773 O O . GLU A 1 97 ? -10.25 -31.438 -2.287 1 94.62 97 GLU A O 1
ATOM 778 N N . LEU A 1 98 ? -10.719 -32.406 -0.37 1 94.81 98 LEU A N 1
ATOM 779 C CA . LEU A 1 98 ? -9.359 -32.906 -0.144 1 94.81 98 LEU A CA 1
ATOM 780 C C . LEU A 1 98 ? -8.914 -33.812 -1.271 1 94.81 98 LEU A C 1
ATOM 782 O O . LEU A 1 98 ? -7.758 -33.781 -1.699 1 94.81 98 LEU A O 1
ATOM 786 N N . ARG A 1 99 ? -9.773 -34.656 -1.745 1 95.88 99 ARG A N 1
ATOM 787 C CA . ARG A 1 99 ? -9.422 -35.625 -2.797 1 95.88 99 ARG A CA 1
ATOM 788 C C . ARG A 1 99 ? -9.094 -34.906 -4.098 1 95.88 99 ARG A C 1
ATOM 790 O O . ARG A 1 99 ? -8.07 -35.188 -4.73 1 95.88 99 ARG A O 1
ATOM 797 N N . SER A 1 100 ? -9.984 -34.031 -4.48 1 96.69 100 SER A N 1
ATOM 798 C CA . SER A 1 100 ? -9.742 -33.25 -5.695 1 96.69 100 SER A CA 1
ATOM 799 C C . SER A 1 100 ? -8.438 -32.469 -5.602 1 96.69 100 SER A C 1
ATOM 801 O O . SER A 1 100 ? -7.648 -32.438 -6.551 1 96.69 100 SER A O 1
ATOM 803 N N . LEU A 1 101 ? -8.219 -31.859 -4.469 1 96.31 101 LEU A N 1
ATOM 804 C CA . LEU A 1 101 ? -7.023 -31.047 -4.277 1 96.31 101 LEU A CA 1
ATOM 805 C C . LEU A 1 101 ? -5.773 -31.922 -4.258 1 96.31 101 LEU A C 1
ATOM 807 O O . LEU A 1 101 ? -4.742 -31.547 -4.828 1 96.31 101 LEU A O 1
ATOM 811 N N . ALA A 1 102 ? -5.828 -33.062 -3.654 1 96.19 102 ALA A N 1
ATOM 812 C CA . ALA A 1 102 ? -4.688 -33.969 -3.596 1 96.19 102 ALA A CA 1
ATOM 813 C C . ALA A 1 102 ? -4.273 -34.406 -4.992 1 96.19 102 ALA A C 1
ATOM 815 O O . ALA A 1 102 ? -3.08 -34.5 -5.297 1 96.19 102 ALA A O 1
ATOM 816 N N . ILE A 1 103 ? -5.227 -34.719 -5.777 1 97.31 103 ILE A N 1
ATOM 817 C CA . ILE A 1 103 ? -4.941 -35.156 -7.137 1 97.31 103 ILE A CA 1
ATOM 818 C C . ILE A 1 103 ? -4.324 -34.031 -7.945 1 97.31 103 ILE A C 1
ATOM 820 O O . ILE A 1 103 ? -3.346 -34.219 -8.664 1 97.31 103 ILE A O 1
ATOM 824 N N . LEU A 1 104 ? -4.879 -32.844 -7.793 1 96.5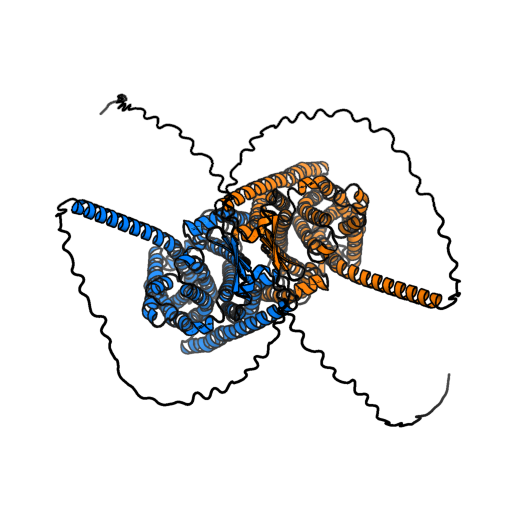6 104 LEU A N 1
ATOM 825 C CA . LEU A 1 104 ? -4.41 -31.703 -8.562 1 96.56 104 LEU A CA 1
ATOM 826 C C . LEU A 1 104 ? -3.043 -31.25 -8.07 1 96.56 104 LEU A C 1
ATOM 828 O O . LEU A 1 104 ? -2.227 -30.766 -8.859 1 96.56 104 LEU A O 1
ATOM 832 N N . LEU A 1 105 ? -2.723 -31.391 -6.777 1 96.06 105 LEU A N 1
ATOM 833 C CA . LEU A 1 105 ? -1.506 -30.828 -6.199 1 96.06 105 LEU A CA 1
ATOM 834 C C . LEU A 1 105 ? -0.368 -31.844 -6.238 1 96.06 105 LEU A C 1
ATOM 836 O O . LEU A 1 105 ? 0.801 -31.484 -6.094 1 96.06 105 LEU A O 1
ATOM 840 N N . VAL A 1 106 ? -0.665 -33.062 -6.426 1 95.88 106 VAL A N 1
ATOM 841 C CA . VAL A 1 106 ? 0.408 -34.062 -6.391 1 95.88 106 VAL A CA 1
ATOM 842 C C . VAL A 1 106 ? 0.621 -34.656 -7.785 1 95.88 106 VAL A C 1
ATOM 844 O O . VAL A 1 106 ? 1.39 -34.094 -8.586 1 95.88 106 VAL A O 1
ATOM 847 N N . PRO A 1 107 ? -0.266 -35.594 -8.25 1 97.38 107 PRO A N 1
ATOM 848 C CA . PRO A 1 107 ? 0.033 -36.188 -9.547 1 97.38 107 PRO A CA 1
ATOM 849 C C . PRO A 1 107 ? -0.013 -35.188 -10.688 1 97.38 107 PRO A C 1
ATOM 851 O O . PRO A 1 107 ? 0.8 -35.25 -11.617 1 97.38 107 PRO A O 1
ATOM 854 N N . VAL A 1 108 ? -0.95 -34.281 -10.688 1 97.69 108 VAL A N 1
ATOM 855 C CA . VAL A 1 108 ? -1.055 -33.312 -11.758 1 97.69 108 VAL A CA 1
ATOM 856 C C . VAL A 1 108 ? 0.167 -32.375 -11.742 1 97.69 108 VAL A C 1
ATOM 858 O O . VAL A 1 108 ? 0.777 -32.125 -12.789 1 97.69 108 VAL A O 1
ATOM 861 N N . MET A 1 109 ? 0.575 -31.891 -10.602 1 97.75 109 MET A N 1
ATOM 862 C CA . MET A 1 109 ? 1.729 -31 -10.516 1 97.75 109 MET A CA 1
ATOM 863 C C . MET A 1 109 ? 3.012 -31.734 -10.891 1 97.75 109 MET A C 1
ATOM 865 O O . MET A 1 109 ? 3.918 -31.141 -11.484 1 97.75 109 MET A O 1
ATOM 869 N N . ILE A 1 110 ? 3.111 -33.031 -10.508 1 98.06 110 ILE A N 1
ATOM 870 C CA . ILE A 1 110 ? 4.27 -33.812 -10.891 1 98.06 110 ILE A CA 1
ATOM 871 C C . ILE A 1 110 ? 4.352 -33.906 -12.414 1 98.06 110 ILE A C 1
ATOM 873 O O . ILE A 1 110 ? 5.426 -33.719 -12.992 1 98.06 110 ILE A O 1
ATOM 877 N N . TRP A 1 111 ? 3.24 -34.156 -12.977 1 98.38 111 TRP A N 1
ATOM 878 C CA . TRP A 1 111 ? 3.189 -34.219 -14.438 1 98.38 111 TRP A CA 1
ATOM 879 C C . TRP A 1 111 ? 3.604 -32.875 -15.039 1 98.38 111 TRP A C 1
ATOM 881 O O . TRP A 1 111 ? 4.418 -32.844 -15.969 1 98.38 111 TRP A O 1
ATOM 891 N N . MET A 1 112 ? 3.02 -31.828 -14.531 1 98.31 112 MET A N 1
ATOM 892 C CA . MET A 1 112 ? 3.332 -30.5 -15.039 1 98.31 112 MET A CA 1
ATOM 893 C C . MET A 1 112 ? 4.828 -30.219 -14.938 1 98.31 112 MET A C 1
ATOM 895 O O . MET A 1 112 ? 5.426 -29.688 -15.875 1 98.31 112 MET A O 1
ATOM 899 N N . TRP A 1 113 ? 5.426 -30.594 -13.836 1 98.38 113 TRP A N 1
ATOM 900 C CA . TRP A 1 113 ? 6.844 -30.406 -13.547 1 98.38 113 TRP A CA 1
ATOM 901 C C . TRP A 1 113 ? 7.707 -31.172 -14.547 1 98.38 113 TRP A C 1
ATOM 903 O O . TRP A 1 113 ? 8.602 -30.594 -15.172 1 98.38 113 TRP A O 1
ATOM 913 N N . LEU A 1 114 ? 7.375 -32.406 -14.805 1 98.5 114 LEU A N 1
ATOM 914 C CA . LEU A 1 114 ? 8.172 -33.312 -15.648 1 98.5 114 LEU A CA 1
ATOM 915 C C . LEU A 1 114 ? 8.023 -32.938 -17.125 1 98.5 114 LEU A C 1
ATOM 917 O O . LEU A 1 114 ? 9.016 -32.906 -17.859 1 98.5 114 LEU A O 1
ATOM 921 N N . VAL A 1 115 ? 6.836 -32.625 -17.547 1 98.44 115 VAL A N 1
ATOM 922 C CA . VAL A 1 115 ? 6.598 -32.281 -18.938 1 98.44 115 VAL A CA 1
ATOM 923 C C . VAL A 1 115 ? 7.281 -30.938 -19.25 1 98.44 115 VAL A C 1
ATOM 925 O O . VAL A 1 115 ? 7.848 -30.766 -20.328 1 98.44 115 VAL A O 1
ATOM 928 N N . SER A 1 116 ? 7.172 -30.016 -18.328 1 98.56 116 SER A N 1
ATOM 929 C CA . SER A 1 116 ? 7.859 -28.734 -18.516 1 98.56 116 SER A CA 1
ATOM 930 C C . SER A 1 116 ? 9.375 -28.938 -18.578 1 98.56 116 SER A C 1
ATOM 932 O O . SER A 1 116 ? 10.047 -28.344 -19.422 1 98.56 116 SER A O 1
ATOM 934 N N . ALA A 1 117 ? 9.875 -29.797 -17.703 1 98.5 117 ALA A N 1
ATOM 935 C CA . ALA A 1 117 ? 11.305 -30.078 -17.688 1 98.5 117 ALA A CA 1
ATOM 936 C C . ALA A 1 117 ? 11.75 -30.734 -18.984 1 98.5 117 ALA A C 1
ATOM 938 O O . ALA A 1 117 ? 12.805 -30.391 -19.531 1 98.5 117 ALA A O 1
ATOM 939 N N . LEU A 1 118 ? 10.984 -31.656 -19.438 1 98.31 118 LEU A N 1
ATOM 940 C CA . LEU A 1 118 ? 11.297 -32.344 -20.672 1 98.31 118 LEU A CA 1
ATOM 941 C C . LEU A 1 118 ? 11.312 -31.375 -21.859 1 98.31 118 LEU A C 1
ATOM 943 O O . LEU A 1 118 ? 12.188 -31.453 -22.719 1 98.31 118 LEU A O 1
ATOM 947 N N . SER A 1 119 ? 10.352 -30.484 -21.906 1 98.25 119 SER A N 1
ATOM 948 C CA . SER A 1 119 ? 10.273 -29.5 -22.969 1 98.25 119 SER A CA 1
ATOM 949 C C . SER A 1 119 ? 11.492 -28.578 -22.969 1 98.25 119 SER A C 1
ATOM 951 O O . SER A 1 119 ? 12.055 -28.281 -24.016 1 98.25 119 SER A O 1
ATOM 953 N N . ILE A 1 120 ? 11.875 -28.141 -21.812 1 97.62 120 ILE A N 1
ATOM 954 C CA . ILE A 1 120 ? 13.016 -27.25 -21.672 1 97.62 120 ILE A CA 1
ATOM 955 C C . ILE A 1 120 ? 14.305 -27.984 -22.016 1 97.62 120 ILE A C 1
ATOM 957 O O . ILE A 1 120 ? 15.141 -27.469 -22.766 1 97.62 120 ILE A O 1
ATOM 961 N N . TRP A 1 121 ? 14.477 -29.203 -21.547 1 96.94 121 TRP A N 1
ATOM 962 C CA . TRP A 1 121 ? 15.68 -30.016 -21.75 1 96.94 121 TRP A CA 1
ATOM 963 C C . TRP A 1 121 ? 15.852 -30.344 -23.234 1 96.94 121 TRP A C 1
ATOM 965 O O . TRP A 1 121 ? 16.969 -30.359 -23.734 1 96.94 121 TRP A O 1
ATOM 975 N N . LEU A 1 122 ? 14.805 -30.609 -23.938 1 96.12 122 LEU A N 1
ATOM 976 C CA . LEU A 1 122 ? 14.852 -31.031 -25.344 1 96.12 122 LEU A CA 1
ATOM 977 C C . LEU A 1 122 ? 15.234 -29.875 -26.25 1 96.12 122 LEU A C 1
ATOM 979 O O . LEU A 1 122 ? 15.883 -30.078 -27.281 1 96.12 122 LEU A O 1
ATOM 983 N N . LEU A 1 123 ? 14.906 -28.672 -25.844 1 95.44 123 LEU A N 1
ATOM 984 C CA . LEU A 1 123 ? 14.992 -27.578 -26.812 1 95.44 123 LEU A CA 1
ATOM 985 C C . LEU A 1 123 ? 16.125 -26.625 -26.438 1 95.44 123 LEU A C 1
ATOM 987 O O . LEU A 1 123 ? 16.625 -25.891 -27.297 1 95.44 123 LEU A O 1
ATOM 991 N N . ILE A 1 124 ? 16.422 -26.484 -25.188 1 93.62 124 ILE A N 1
ATOM 992 C CA . ILE A 1 124 ? 17.484 -25.578 -24.781 1 93.62 124 ILE A CA 1
ATOM 993 C C . ILE A 1 124 ? 18.797 -26.344 -24.672 1 93.62 124 ILE A C 1
ATOM 995 O O . ILE A 1 124 ? 18.906 -27.266 -23.859 1 93.62 124 ILE A O 1
ATOM 999 N N . PRO A 1 125 ? 19.797 -25.922 -25.344 1 91.62 125 PRO A N 1
ATOM 1000 C CA . PRO A 1 125 ? 21.062 -26.656 -25.344 1 91.62 125 PRO A CA 1
ATOM 1001 C C . PRO A 1 125 ? 21.891 -26.391 -24.109 1 91.62 125 PRO A C 1
ATOM 1003 O O . PRO A 1 125 ? 21.672 -25.406 -23.406 1 91.62 125 PRO A O 1
ATOM 1006 N N . LYS A 1 126 ? 22.812 -27.281 -23.75 1 87.44 126 LYS A N 1
ATOM 1007 C CA . LYS A 1 126 ? 23.844 -27.156 -22.719 1 87.44 126 LYS A CA 1
ATOM 1008 C C . LYS A 1 126 ? 23.234 -27.078 -21.328 1 87.44 126 LYS A C 1
ATOM 1010 O O . LYS A 1 126 ? 23.703 -26.312 -20.484 1 87.44 126 LYS A O 1
ATOM 1015 N N . ILE A 1 127 ? 22.078 -27.734 -21.25 1 91.06 127 ILE A N 1
ATOM 1016 C CA . ILE A 1 127 ? 21.469 -27.766 -19.922 1 91.06 127 ILE A CA 1
ATOM 1017 C C . ILE A 1 127 ? 21.266 -29.219 -19.5 1 91.06 127 ILE A C 1
ATOM 1019 O O . ILE A 1 127 ? 20.922 -30.078 -20.328 1 91.06 127 ILE A O 1
ATOM 1023 N N . SER A 1 128 ? 21.609 -29.531 -18.328 1 93.25 128 SER A N 1
ATOM 1024 C CA . SER A 1 128 ? 21.328 -30.859 -17.781 1 93.25 128 SER A CA 1
ATOM 1025 C C . SER A 1 128 ? 19.844 -31.031 -17.469 1 93.25 128 SER A C 1
ATOM 1027 O O . SER A 1 128 ? 19.109 -30.031 -17.344 1 93.25 128 SER A O 1
ATOM 1029 N N . PHE A 1 129 ? 19.406 -32.219 -17.344 1 95.44 129 PHE A N 1
ATOM 1030 C CA . PHE A 1 129 ? 18.016 -32.469 -17.031 1 95.44 129 PHE A CA 1
ATOM 1031 C C . PHE A 1 129 ? 17.656 -31.938 -15.648 1 95.44 129 PHE A C 1
ATOM 1033 O O . PHE A 1 129 ? 16.547 -31.453 -15.43 1 95.44 129 PHE A O 1
ATOM 1040 N N . LEU A 1 130 ? 18.594 -32.031 -14.703 1 95.31 130 LEU A N 1
ATOM 1041 C CA . LEU A 1 130 ? 18.359 -31.516 -13.359 1 95.31 130 LEU A CA 1
ATOM 1042 C C . LEU A 1 130 ? 18.188 -30 -13.375 1 95.31 130 LEU A C 1
ATOM 1044 O O . LEU A 1 130 ? 17.375 -29.453 -12.633 1 95.31 130 LEU A O 1
ATOM 1048 N N . GLU A 1 131 ? 18.953 -29.375 -14.242 1 94.56 131 GLU A N 1
ATOM 1049 C CA . GLU A 1 131 ? 18.812 -27.922 -14.406 1 94.56 131 GLU A CA 1
ATOM 1050 C C . GLU A 1 131 ? 17.453 -27.578 -15.016 1 94.56 131 GLU A C 1
ATOM 1052 O O . GLU A 1 131 ? 16.812 -26.609 -14.617 1 94.56 131 GLU A O 1
ATOM 1057 N N . ALA A 1 132 ? 17.047 -28.391 -15.969 1 97 132 ALA A N 1
ATOM 1058 C CA . ALA A 1 132 ? 15.734 -28.203 -16.578 1 97 132 ALA A CA 1
ATOM 1059 C C . ALA A 1 132 ? 14.625 -28.422 -15.547 1 97 132 ALA A C 1
ATOM 1061 O O . ALA A 1 132 ? 13.617 -27.719 -15.555 1 97 132 ALA A O 1
ATOM 1062 N N . LEU A 1 133 ? 14.859 -29.391 -14.672 1 97.5 133 LEU A N 1
ATOM 1063 C CA . LEU A 1 133 ? 13.898 -29.656 -13.602 1 97.5 133 LEU A CA 1
ATOM 1064 C C . LEU A 1 133 ? 13.789 -28.453 -12.664 1 97.5 133 LEU A C 1
ATOM 1066 O O . LEU A 1 133 ? 12.695 -28.125 -12.18 1 97.5 133 LEU A O 1
ATOM 1070 N N . MET A 1 134 ? 14.836 -27.781 -12.398 1 96.75 134 MET A N 1
ATOM 1071 C CA . MET A 1 134 ? 14.844 -26.594 -11.547 1 96.75 134 MET A CA 1
ATOM 1072 C C . MET A 1 134 ? 14.047 -25.469 -12.18 1 96.75 134 MET A C 1
ATOM 1074 O O . MET A 1 134 ? 13.188 -24.859 -11.523 1 96.75 134 MET A O 1
ATOM 1078 N N . ILE A 1 135 ? 14.281 -25.234 -13.438 1 97 135 ILE A N 1
ATOM 1079 C CA . ILE A 1 135 ? 13.562 -24.188 -14.141 1 97 135 ILE A CA 1
ATOM 1080 C C . ILE A 1 135 ? 12.086 -24.547 -14.25 1 97 135 ILE A C 1
ATOM 1082 O O . ILE A 1 135 ? 11.211 -23.703 -14.031 1 97 135 ILE A O 1
ATOM 1086 N N . ALA A 1 136 ? 11.836 -25.812 -14.516 1 98.31 136 ALA A N 1
ATOM 1087 C CA . ALA A 1 136 ? 10.469 -26.312 -14.664 1 98.31 136 ALA A CA 1
ATOM 1088 C C . ALA A 1 136 ? 9.688 -26.156 -13.367 1 98.31 136 ALA A C 1
ATOM 1090 O O . ALA A 1 136 ? 8.477 -25.922 -13.383 1 98.31 136 ALA A O 1
ATOM 1091 N N . SER A 1 137 ? 10.328 -26.312 -12.242 1 97.75 137 SER A N 1
ATOM 1092 C CA . SER A 1 137 ? 9.664 -26.172 -10.953 1 97.75 137 SER A CA 1
ATOM 1093 C C . SER A 1 137 ? 9.109 -24.766 -10.773 1 97.75 137 SER A C 1
ATOM 1095 O O . SER A 1 137 ? 8.086 -24.562 -10.109 1 97.75 137 SER A O 1
ATOM 1097 N N . CYS A 1 138 ? 9.703 -23.766 -11.398 1 97.38 138 CYS A N 1
ATOM 1098 C CA . CYS A 1 138 ? 9.273 -22.375 -11.289 1 97.38 138 CYS A CA 1
ATOM 1099 C C . CYS A 1 138 ? 7.961 -22.156 -12.031 1 97.38 138 CYS A C 1
ATOM 1101 O O . CYS A 1 138 ? 7.16 -21.297 -11.641 1 97.38 138 CYS A O 1
ATOM 1103 N N . VAL A 1 139 ? 7.738 -22.922 -13.062 1 97.5 139 VAL A N 1
ATOM 1104 C CA . VAL A 1 139 ? 6.582 -22.641 -13.906 1 97.5 139 VAL A CA 1
ATOM 1105 C C . VAL A 1 139 ? 5.508 -23.703 -13.664 1 97.5 139 VAL A C 1
ATOM 1107 O O . VAL A 1 139 ? 4.543 -23.812 -14.43 1 97.5 139 VAL A O 1
ATOM 1110 N N . THR A 1 140 ? 5.699 -24.5 -12.625 1 96.94 140 THR A N 1
ATOM 1111 C CA . THR A 1 140 ? 4.75 -25.562 -12.297 1 96.94 140 THR A CA 1
ATOM 1112 C C . THR A 1 140 ? 3.537 -24.984 -11.57 1 96.94 140 THR A C 1
ATOM 1114 O O . THR A 1 140 ? 2.398 -25.328 -11.891 1 96.94 140 THR A O 1
ATOM 1117 N N . PRO A 1 141 ? 3.768 -24.031 -10.68 1 95.44 141 PRO A N 1
ATOM 1118 C CA . PRO A 1 141 ? 2.598 -23.469 -10 1 95.44 141 PRO A CA 1
ATOM 1119 C C . PRO A 1 141 ? 1.757 -22.594 -10.922 1 95.44 141 PRO A C 1
ATOM 1121 O O . PRO A 1 141 ? 2.299 -21.906 -11.797 1 95.44 141 PRO A O 1
ATOM 1124 N N . THR A 1 142 ? 0.445 -22.688 -10.719 1 94 142 THR A N 1
ATOM 1125 C CA . THR A 1 142 ? -0.478 -21.812 -11.445 1 94 142 THR A CA 1
ATOM 1126 C C . THR A 1 142 ? -0.787 -20.562 -10.633 1 94 142 THR A C 1
ATOM 1128 O O . THR A 1 142 ? -0.631 -20.547 -9.414 1 94 142 THR A O 1
ATOM 1131 N N . ASP A 1 143 ? -1.146 -19.516 -11.242 1 91.56 143 ASP A N 1
ATOM 1132 C CA . ASP A 1 143 ? -1.351 -18.219 -10.617 1 91.56 143 ASP A CA 1
ATOM 1133 C C . ASP A 1 143 ? -2.828 -17.969 -10.312 1 91.56 143 ASP A C 1
ATOM 1135 O O . ASP A 1 143 ? -3.646 -17.875 -11.234 1 91.56 143 ASP A O 1
ATOM 1139 N N . PRO A 1 144 ? -3.113 -17.797 -9.078 1 83.94 144 PRO A N 1
ATOM 1140 C CA . PRO A 1 144 ? -4.52 -17.562 -8.734 1 83.94 144 PRO A CA 1
ATOM 1141 C C . PRO A 1 144 ? -5.023 -16.203 -9.227 1 83.94 144 PRO A C 1
ATOM 1143 O O . PRO A 1 144 ? -6.211 -16.062 -9.531 1 83.94 144 PRO A O 1
ATOM 1146 N N . VAL A 1 145 ? -4.211 -15.266 -9.312 1 79.19 145 VAL A N 1
ATOM 1147 C CA . VAL A 1 145 ? -4.605 -13.922 -9.742 1 79.19 145 VAL A CA 1
ATOM 1148 C C . VAL A 1 145 ? -5.059 -13.953 -11.195 1 79.19 145 VAL A C 1
ATOM 1150 O O . VAL A 1 145 ? -6.074 -13.352 -11.547 1 79.19 145 VAL A O 1
ATOM 1153 N N . LEU A 1 146 ? -4.281 -14.641 -11.969 1 83 146 LEU A N 1
ATOM 1154 C CA . LEU A 1 146 ? -4.609 -14.742 -13.383 1 83 146 LEU A CA 1
ATOM 1155 C C . LEU A 1 146 ? -5.84 -15.617 -13.594 1 83 146 LEU A C 1
ATOM 1157 O O . LEU A 1 146 ? -6.613 -15.391 -14.531 1 83 146 LEU A O 1
ATOM 1161 N N . ALA A 1 147 ? -6.035 -16.531 -12.703 1 78 147 ALA A N 1
ATOM 1162 C CA . ALA A 1 147 ? -7.207 -17.406 -12.781 1 78 147 ALA A CA 1
ATOM 1163 C C . ALA A 1 147 ? -8.477 -16.656 -12.383 1 78 147 ALA A C 1
ATOM 1165 O O . ALA A 1 147 ? -9.578 -17.016 -12.812 1 78 147 ALA A O 1
ATOM 1166 N N . ASN A 1 148 ? -8.336 -15.664 -11.57 1 72.94 148 ASN A N 1
ATOM 1167 C CA . ASN A 1 148 ? -9.469 -14.906 -11.062 1 72.94 148 ASN A CA 1
ATOM 1168 C C . ASN A 1 148 ? -10.219 -14.203 -12.195 1 72.94 148 ASN A C 1
ATOM 1170 O O . ASN A 1 148 ? -11.43 -13.984 -12.102 1 72.94 148 ASN A O 1
ATOM 1174 N N . CYS A 1 149 ? -9.508 -13.953 -13.273 1 69.44 149 CYS A N 1
ATOM 1175 C CA . CYS A 1 149 ? -10.156 -13.281 -14.391 1 69.44 149 CYS A CA 1
ATOM 1176 C C . CYS A 1 149 ? -11.227 -14.172 -15.023 1 69.44 149 CYS A C 1
ATOM 1178 O O . CYS A 1 149 ? -12.156 -13.672 -15.648 1 69.44 149 CYS A O 1
ATOM 1180 N N . VAL A 1 150 ? -11.078 -15.484 -14.742 1 75.75 150 VAL A N 1
ATOM 1181 C CA . VAL A 1 150 ? -12.031 -16.391 -15.383 1 75.75 150 VAL A CA 1
ATOM 1182 C C . VAL A 1 150 ? -12.953 -17 -14.328 1 75.75 150 VAL A C 1
ATOM 1184 O O . VAL A 1 150 ? -13.992 -17.562 -14.656 1 75.75 150 VAL A O 1
ATOM 1187 N N . VAL A 1 151 ? -12.555 -16.812 -13.109 1 79.19 151 VAL A N 1
ATOM 1188 C CA . VAL A 1 151 ? -13.367 -17.422 -12.062 1 79.19 151 VAL A CA 1
ATOM 1189 C C . VAL A 1 151 ? -14.234 -16.375 -11.391 1 79.19 151 VAL A C 1
ATOM 1191 O O . VAL A 1 151 ? -15.172 -16.703 -10.656 1 79.19 151 VAL A O 1
ATOM 1194 N N . SER A 1 152 ? -13.898 -15.18 -11.68 1 74.44 152 SER A N 1
ATOM 1195 C CA . SER A 1 152 ? -14.68 -14.078 -11.125 1 74.44 152 SER A CA 1
ATOM 1196 C C . SER A 1 152 ? -15.211 -13.164 -12.227 1 74.44 152 SER A C 1
ATOM 1198 O O . SER A 1 152 ? -14.734 -13.211 -13.359 1 74.44 152 SER A O 1
ATOM 1200 N N . GLY A 1 153 ? -16.297 -12.531 -11.922 1 72.12 153 GLY A N 1
ATOM 1201 C CA . GLY A 1 153 ? -16.859 -11.602 -12.891 1 72.12 153 GLY A CA 1
ATOM 1202 C C . GLY A 1 153 ? -18.078 -12.141 -13.594 1 72.12 153 GLY A C 1
ATOM 1203 O O . GLY A 1 153 ? -18.531 -13.25 -13.297 1 72.12 153 GLY A O 1
ATOM 1204 N N . ARG A 1 154 ? -18.5 -11.352 -14.516 1 70.88 154 ARG A N 1
ATOM 1205 C CA . ARG A 1 154 ? -19.75 -11.656 -15.188 1 70.88 154 ARG A CA 1
ATOM 1206 C C . ARG A 1 154 ? -19.625 -12.906 -16.047 1 70.88 154 ARG A C 1
ATOM 1208 O O . ARG A 1 154 ? -20.547 -13.727 -16.094 1 70.88 154 ARG A O 1
ATOM 1215 N N . PHE A 1 155 ? -18.531 -13.031 -16.688 1 72.44 155 PHE A N 1
ATOM 1216 C CA . PHE A 1 155 ? -18.312 -14.219 -17.516 1 72.44 155 PHE A CA 1
ATOM 1217 C C . PHE A 1 155 ? -18.359 -15.484 -16.672 1 72.44 155 PHE A C 1
ATOM 1219 O O . PHE A 1 155 ? -19.031 -16.453 -17.031 1 72.44 155 PHE A O 1
ATOM 1226 N N . ALA A 1 156 ? -17.672 -15.398 -15.633 1 77.12 156 ALA A N 1
ATOM 1227 C CA . ALA A 1 156 ? -17.578 -16.562 -14.758 1 77.12 156 ALA A CA 1
ATOM 1228 C C . ALA A 1 156 ? -18.938 -16.906 -14.164 1 77.12 156 ALA A C 1
ATOM 1230 O O . ALA A 1 156 ? -19.312 -18.078 -14.078 1 77.12 156 ALA A O 1
ATOM 1231 N N . GLU A 1 157 ? -19.609 -15.93 -13.844 1 77.56 157 GLU A N 1
ATOM 1232 C CA . GLU A 1 157 ? -20.922 -16.141 -13.219 1 77.56 157 GLU A CA 1
ATOM 1233 C C . GLU A 1 157 ? -21.891 -16.781 -14.203 1 77.56 157 GLU A C 1
ATOM 1235 O O . GLU A 1 157 ? -22.734 -17.594 -13.812 1 77.56 157 GLU A O 1
ATOM 1240 N N . LYS A 1 158 ? -21.672 -16.438 -15.383 1 77.38 158 LYS A N 1
ATOM 1241 C CA . LYS A 1 158 ? -22.641 -16.891 -16.391 1 77.38 158 LYS A CA 1
ATOM 1242 C C . LYS A 1 158 ? -22.234 -18.25 -16.953 1 77.38 158 LYS A C 1
ATOM 1244 O O . LYS A 1 158 ? -23.094 -19.078 -17.25 1 77.38 158 LYS A O 1
ATOM 1249 N N . HIS A 1 159 ? -20.953 -18.547 -16.984 1 81.62 159 HIS A N 1
ATOM 1250 C CA . HIS A 1 159 ? -20.547 -19.672 -17.828 1 81.62 159 HIS A CA 1
ATOM 1251 C C . HIS A 1 159 ? -19.797 -20.719 -17.031 1 81.62 159 HIS A C 1
ATOM 1253 O O . HIS A 1 159 ? -19.578 -21.844 -17.516 1 81.62 159 HIS A O 1
ATOM 1259 N N . VAL A 1 160 ? -19.422 -20.438 -15.812 1 87.44 160 VAL A N 1
ATOM 1260 C CA . VAL A 1 160 ? -18.594 -21.359 -15.047 1 87.44 160 VAL A CA 1
ATOM 1261 C C . VAL A 1 160 ? -19.281 -21.719 -13.734 1 87.44 160 VAL A C 1
ATOM 1263 O O . VAL A 1 160 ? -19.562 -20.844 -12.922 1 87.44 160 VAL A O 1
ATOM 1266 N N . PRO A 1 161 ? -19.531 -22.953 -13.578 1 90.69 161 PRO A N 1
ATOM 1267 C CA . PRO A 1 161 ? -20.172 -23.359 -12.328 1 90.69 161 PRO A CA 1
ATOM 1268 C C . PRO A 1 161 ? -19.344 -23 -11.094 1 90.69 161 PRO A C 1
ATOM 1270 O O . PRO A 1 161 ? -18.109 -22.953 -11.156 1 90.69 161 PRO A O 1
ATOM 1273 N N . ASN A 1 162 ? -19.953 -22.875 -9.969 1 90 162 ASN A N 1
ATOM 1274 C CA . ASN A 1 162 ? -19.328 -22.422 -8.727 1 90 162 ASN A CA 1
ATOM 1275 C C . ASN A 1 162 ? -18.281 -23.422 -8.234 1 90 162 ASN A C 1
ATOM 1277 O O . ASN A 1 162 ? -17.219 -23.016 -7.766 1 90 162 ASN A O 1
ATOM 1281 N N . HIS A 1 163 ? -18.609 -24.703 -8.352 1 91.94 163 HIS A N 1
ATOM 1282 C CA . HIS A 1 163 ? -17.688 -25.719 -7.836 1 91.94 163 HIS A CA 1
ATOM 1283 C C . HIS A 1 163 ? -16.391 -25.719 -8.633 1 91.94 163 HIS A C 1
ATOM 1285 O O . HIS A 1 163 ? -15.32 -26.016 -8.086 1 91.94 163 HIS A O 1
ATOM 1291 N N . VAL A 1 164 ? -16.469 -25.375 -9.938 1 93.25 164 VAL A N 1
ATOM 1292 C CA . VAL A 1 164 ? -15.289 -25.297 -10.781 1 93.25 164 VAL A CA 1
ATOM 1293 C C . VAL A 1 164 ? -14.469 -24.062 -10.414 1 93.25 164 VAL A C 1
ATOM 1295 O O . VAL A 1 164 ? -13.242 -24.125 -10.312 1 93.25 164 VAL A O 1
ATOM 1298 N N . ARG A 1 165 ? -15.148 -22.984 -10.148 1 92.44 165 ARG A N 1
ATOM 1299 C CA . ARG A 1 165 ? -14.484 -21.75 -9.766 1 92.44 165 ARG A CA 1
ATOM 1300 C C . ARG A 1 165 ? -13.742 -21.922 -8.438 1 92.44 165 ARG A C 1
ATOM 1302 O O . ARG A 1 165 ? -12.594 -21.5 -8.312 1 92.44 165 ARG A O 1
ATOM 1309 N N . HIS A 1 166 ? -14.367 -22.609 -7.531 1 92.19 166 HIS A N 1
ATOM 1310 C CA . HIS A 1 166 ? -13.789 -22.797 -6.203 1 92.19 166 HIS A CA 1
ATOM 1311 C C . HIS A 1 166 ? -12.562 -23.703 -6.262 1 92.19 166 HIS A C 1
ATOM 1313 O O . HIS A 1 166 ? -11.555 -23.422 -5.613 1 92.19 166 HIS A O 1
ATOM 1319 N N . ILE A 1 167 ? -12.648 -24.719 -7.02 1 94.19 167 ILE A N 1
ATOM 1320 C CA . ILE A 1 167 ? -11.547 -25.672 -7.043 1 94.19 167 ILE A CA 1
ATOM 1321 C C . ILE A 1 167 ? -10.344 -25.062 -7.746 1 94.19 167 ILE A C 1
ATOM 1323 O O . ILE A 1 167 ? -9.195 -25.297 -7.359 1 94.19 167 ILE A O 1
ATOM 1327 N N . ILE A 1 168 ? -10.594 -24.281 -8.797 1 93.44 168 ILE A N 1
ATOM 1328 C CA . ILE A 1 168 ? -9.508 -23.625 -9.5 1 93.44 168 ILE A CA 1
ATOM 1329 C C . ILE A 1 168 ? -8.836 -22.609 -8.578 1 93.44 168 ILE A C 1
ATOM 1331 O O . ILE A 1 168 ? -7.605 -22.547 -8.508 1 93.44 168 ILE A O 1
ATOM 1335 N N . SER A 1 169 ? -9.625 -21.906 -7.828 1 92.06 169 SER A N 1
ATOM 1336 C CA . SER A 1 169 ? -9.094 -20.906 -6.898 1 92.06 169 SER A CA 1
ATOM 1337 C C . SER A 1 169 ? -8.312 -21.562 -5.77 1 92.06 169 SER A C 1
ATOM 1339 O O . SER A 1 169 ? -7.215 -21.125 -5.422 1 92.06 169 SER A O 1
ATOM 1341 N N . ALA A 1 170 ? -8.859 -22.609 -5.27 1 93.56 170 ALA A N 1
ATOM 1342 C CA . ALA A 1 170 ? -8.219 -23.312 -4.164 1 93.56 170 ALA A CA 1
ATOM 1343 C C . ALA A 1 170 ? -6.902 -23.953 -4.609 1 93.56 170 ALA A C 1
ATOM 1345 O O . ALA A 1 170 ? -5.883 -23.828 -3.922 1 93.56 170 ALA A O 1
ATOM 1346 N N . GLU A 1 171 ? -6.949 -24.609 -5.703 1 95.12 171 GLU A N 1
ATOM 1347 C CA . GLU A 1 171 ? -5.762 -25.281 -6.227 1 95.12 171 GLU A CA 1
ATOM 1348 C C . GLU A 1 171 ? -4.664 -24.266 -6.559 1 95.12 171 GLU A C 1
ATOM 1350 O O . GLU A 1 171 ? -3.496 -24.484 -6.227 1 95.12 171 GLU A O 1
ATOM 1355 N N . SER A 1 172 ? -5.016 -23.188 -7.234 1 93.38 172 SER A N 1
ATOM 1356 C CA . SER A 1 172 ? -4.031 -22.203 -7.656 1 93.38 172 SER A CA 1
ATOM 1357 C C . SER A 1 172 ? -3.383 -21.516 -6.453 1 93.38 172 SER A C 1
ATOM 1359 O O . SER A 1 172 ? -2.189 -21.203 -6.477 1 93.38 172 SER A O 1
ATOM 1361 N N . ALA A 1 173 ? -4.129 -21.281 -5.438 1 92.88 173 ALA A N 1
ATOM 1362 C CA . ALA A 1 173 ? -3.578 -20.672 -4.227 1 92.88 173 ALA A CA 1
ATOM 1363 C C . ALA A 1 173 ? -2.678 -21.656 -3.482 1 92.88 173 ALA A C 1
ATOM 1365 O O . ALA A 1 173 ? -1.59 -21.281 -3.033 1 92.88 173 ALA A O 1
ATOM 1366 N N . ALA A 1 174 ? -3.086 -22.859 -3.402 1 93.12 174 ALA A N 1
ATOM 1367 C CA . ALA A 1 174 ? -2.324 -23.891 -2.695 1 93.12 174 ALA A CA 1
ATOM 1368 C C . ALA A 1 174 ? -1.025 -24.219 -3.428 1 93.12 174 ALA A C 1
ATOM 1370 O O . ALA A 1 174 ? 0.007 -24.453 -2.797 1 93.12 174 ALA A O 1
ATOM 1371 N N . ASN A 1 175 ? -1.104 -24.234 -4.645 1 94.19 175 ASN A N 1
ATOM 1372 C CA . ASN A 1 175 ? 0.056 -24.672 -5.406 1 94.19 175 ASN A CA 1
ATOM 1373 C C . ASN A 1 175 ? 1.181 -23.641 -5.371 1 94.19 175 ASN A C 1
ATOM 1375 O O . ASN A 1 175 ? 2.336 -23.969 -5.656 1 94.19 175 ASN A O 1
ATOM 1379 N N . ASP A 1 176 ? 0.869 -22.359 -5.012 1 90.56 176 ASP A N 1
ATOM 1380 C CA . ASP A 1 176 ? 1.906 -21.344 -4.84 1 90.56 176 ASP A CA 1
ATOM 1381 C C . ASP A 1 176 ? 2.852 -21.719 -3.699 1 90.56 176 ASP A C 1
ATOM 1383 O O . ASP A 1 176 ? 4.043 -21.406 -3.748 1 90.56 176 ASP A O 1
ATOM 1387 N N . GLY A 1 177 ? 2.34 -22.359 -2.719 1 85.56 177 GLY A N 1
ATOM 1388 C CA . GLY A 1 177 ? 3.182 -22.844 -1.641 1 85.56 177 GLY A CA 1
ATOM 1389 C C . GLY A 1 177 ? 3.805 -24.203 -1.939 1 85.56 177 GLY A C 1
ATOM 1390 O O . GLY A 1 177 ? 4.953 -24.453 -1.569 1 85.56 177 GLY A O 1
ATOM 1391 N N . PHE A 1 178 ? 3.186 -24.984 -2.715 1 89.19 178 PHE A N 1
ATOM 1392 C CA . PHE A 1 178 ? 3.607 -26.359 -2.973 1 89.19 178 PHE A CA 1
ATOM 1393 C C . PHE A 1 178 ? 4.645 -26.406 -4.09 1 89.19 178 PHE A C 1
ATOM 1395 O O . PHE A 1 178 ? 5.168 -27.484 -4.414 1 89.19 178 PHE A O 1
ATOM 1402 N N . GLY A 1 179 ? 4.969 -25.312 -4.613 1 91.81 179 GLY A N 1
ATOM 1403 C CA . GLY A 1 179 ? 6.031 -25.25 -5.605 1 91.81 179 GLY A CA 1
ATOM 1404 C C . GLY A 1 179 ? 7.41 -25.484 -5.02 1 91.81 179 GLY A C 1
ATOM 1405 O O . GLY A 1 179 ? 8.312 -25.969 -5.711 1 91.81 179 GLY A O 1
ATOM 1406 N N . LEU A 1 180 ? 7.547 -25.328 -3.732 1 93 180 LEU A N 1
ATOM 1407 C CA . LEU A 1 180 ? 8.836 -25.359 -3.055 1 93 180 LEU A CA 1
ATOM 1408 C C . LEU A 1 180 ? 9.414 -26.766 -3.055 1 93 180 LEU A C 1
ATOM 1410 O O . LEU A 1 180 ? 10.609 -26.953 -3.303 1 93 180 LEU A O 1
ATOM 1414 N N . PRO A 1 181 ? 8.625 -27.766 -2.818 1 95.75 181 PRO A N 1
ATOM 1415 C CA . PRO A 1 181 ? 9.164 -29.125 -2.83 1 95.75 181 PRO A CA 1
ATOM 1416 C C . PRO A 1 181 ? 9.781 -29.5 -4.176 1 95.75 181 PRO A C 1
ATOM 1418 O O . PRO A 1 181 ? 10.836 -30.141 -4.219 1 95.75 181 PRO A O 1
ATOM 1421 N N . PHE A 1 182 ? 9.203 -29.094 -5.246 1 97 182 PHE A N 1
ATOM 1422 C CA . PHE A 1 182 ? 9.734 -29.406 -6.566 1 97 182 PHE A CA 1
ATOM 1423 C C . PHE A 1 182 ? 11.023 -28.641 -6.824 1 97 182 PHE A C 1
ATOM 1425 O O . PHE A 1 182 ? 11.992 -29.203 -7.348 1 97 182 PHE A O 1
ATOM 1432 N N . LEU A 1 183 ? 11.039 -27.406 -6.449 1 96.69 183 LEU A N 1
ATOM 1433 C CA . LEU A 1 183 ? 12.211 -26.562 -6.668 1 96.69 183 LEU A CA 1
ATOM 1434 C C . LEU A 1 183 ? 13.406 -27.062 -5.879 1 96.69 183 LEU A C 1
ATOM 1436 O O . LEU A 1 183 ? 14.492 -27.25 -6.438 1 96.69 183 LEU A O 1
ATOM 1440 N N . PHE A 1 184 ? 13.219 -27.422 -4.645 1 96.25 184 PHE A N 1
ATOM 1441 C CA . PHE A 1 184 ? 14.352 -27.766 -3.793 1 96.25 184 PHE A CA 1
ATOM 1442 C C . PHE A 1 184 ? 14.789 -29.203 -4.027 1 96.25 184 PHE A C 1
ATOM 1444 O O . PHE A 1 184 ? 15.953 -29.547 -3.805 1 96.25 184 PHE A O 1
ATOM 1451 N N . LEU A 1 185 ? 13.906 -30.047 -4.496 1 96.75 185 LEU A N 1
ATOM 1452 C CA . LEU A 1 185 ? 14.367 -31.359 -4.906 1 96.75 185 LEU A CA 1
ATOM 1453 C C . LEU A 1 185 ? 15.375 -31.25 -6.047 1 96.75 185 LEU A C 1
ATOM 1455 O O . LEU A 1 185 ? 16.422 -31.891 -6.012 1 96.75 185 LEU A O 1
ATOM 1459 N N . ALA A 1 186 ? 15.047 -30.422 -6.996 1 96.12 186 ALA A N 1
ATOM 1460 C CA . ALA A 1 186 ? 15.953 -30.219 -8.125 1 96.12 186 ALA A CA 1
ATOM 1461 C C . ALA A 1 186 ? 17.266 -29.594 -7.672 1 96.12 186 ALA A C 1
ATOM 1463 O O . ALA A 1 186 ? 18.344 -30.047 -8.047 1 96.12 186 ALA A O 1
ATOM 1464 N N . ILE A 1 187 ? 17.188 -28.578 -6.824 1 94.25 187 ILE A N 1
ATOM 1465 C CA . ILE A 1 187 ? 18.359 -27.859 -6.359 1 94.25 187 ILE A CA 1
ATOM 1466 C C . ILE A 1 187 ? 19.25 -28.797 -5.551 1 94.25 187 ILE A C 1
ATOM 1468 O O . ILE A 1 187 ? 20.469 -28.812 -5.746 1 94.25 187 ILE A O 1
ATOM 1472 N N . TYR A 1 188 ? 18.656 -29.609 -4.668 1 94.94 188 TYR A N 1
ATOM 1473 C CA . TYR A 1 188 ? 19.438 -30.5 -3.816 1 94.94 188 TYR A CA 1
ATOM 1474 C C . TYR A 1 188 ? 20.109 -31.609 -4.641 1 94.94 188 TYR A C 1
ATOM 1476 O O . TYR A 1 188 ? 21.25 -31.984 -4.371 1 94.94 188 TYR A O 1
ATOM 1484 N N . LEU A 1 189 ? 19.5 -32.062 -5.656 1 94.88 189 LEU A N 1
ATOM 1485 C CA . LEU A 1 189 ? 20.062 -33.094 -6.516 1 94.88 189 LEU A CA 1
ATOM 1486 C C . LEU A 1 189 ? 21.219 -32.531 -7.344 1 94.88 189 LEU A C 1
ATOM 1488 O O . LEU A 1 189 ? 22.109 -33.281 -7.762 1 94.88 189 LEU A O 1
ATOM 1492 N N . LEU A 1 190 ? 21.203 -31.25 -7.547 1 91.69 190 LEU A N 1
ATOM 1493 C CA . LEU A 1 190 ? 22.281 -30.578 -8.281 1 91.69 190 LEU A CA 1
ATOM 1494 C C . LEU A 1 190 ? 23.484 -30.328 -7.379 1 91.69 190 LEU A C 1
ATOM 1496 O O . LEU A 1 190 ? 24.609 -30.297 -7.848 1 91.69 190 LEU A O 1
ATOM 1500 N N . GLN A 1 191 ? 23.219 -30.234 -6.133 1 89.88 191 GLN A N 1
ATOM 1501 C CA . GLN A 1 191 ? 24.266 -29.75 -5.238 1 89.88 191 GLN A CA 1
ATOM 1502 C C . GLN A 1 191 ? 24.859 -30.891 -4.418 1 89.88 191 GLN A C 1
ATOM 1504 O O . GLN A 1 191 ? 25.969 -30.781 -3.895 1 89.88 191 GLN A O 1
ATOM 1509 N N . MET A 1 192 ? 24.078 -31.984 -4.262 1 92.56 192 MET A N 1
ATOM 1510 C CA . MET A 1 192 ? 24.531 -33.062 -3.377 1 92.56 192 MET A CA 1
ATOM 1511 C C . MET A 1 192 ? 24.234 -34.438 -3.986 1 92.56 192 MET A C 1
ATOM 1513 O O . MET A 1 192 ? 23.547 -34.531 -5 1 92.56 192 MET A O 1
ATOM 1517 N N . SER A 1 193 ? 24.797 -35.438 -3.371 1 95.12 193 SER A N 1
ATOM 1518 C CA . SER A 1 193 ? 24.562 -36.812 -3.814 1 95.12 193 SER A CA 1
ATOM 1519 C C . SER A 1 193 ? 23.078 -37.188 -3.682 1 95.12 193 SER A C 1
ATOM 1521 O O . SER A 1 193 ? 22.375 -36.656 -2.812 1 95.12 193 SER A O 1
ATOM 1523 N N . PRO A 1 194 ? 22.547 -38.031 -4.488 1 95.19 194 PRO A N 1
ATOM 1524 C CA . PRO A 1 194 ? 21.125 -38.344 -4.523 1 95.19 194 PRO A CA 1
ATOM 1525 C C . PRO A 1 194 ? 20.578 -38.812 -3.172 1 95.19 194 PRO A C 1
ATOM 1527 O O . PRO A 1 194 ? 19.5 -38.375 -2.756 1 95.19 194 PRO A O 1
ATOM 1530 N N . GLY A 1 195 ? 21.25 -39.688 -2.531 1 95.38 195 GLY A N 1
ATOM 1531 C CA . GLY A 1 195 ? 20.797 -40.156 -1.228 1 95.38 195 GLY A CA 1
ATOM 1532 C C . GLY A 1 195 ? 20.656 -39.031 -0.217 1 95.38 195 GLY A C 1
ATOM 1533 O O . GLY A 1 195 ? 19.656 -38.938 0.477 1 95.38 195 GLY A O 1
ATOM 1534 N N . THR A 1 196 ? 21.703 -38.219 -0.125 1 95.88 196 THR A N 1
ATOM 1535 C CA . THR A 1 196 ? 21.703 -37.094 0.795 1 95.88 196 THR A CA 1
ATOM 1536 C C . THR A 1 196 ? 20.641 -36.062 0.383 1 95.88 196 THR A C 1
ATOM 1538 O O . THR A 1 196 ? 19.984 -35.469 1.235 1 95.88 196 THR A O 1
ATOM 1541 N N . ALA A 1 197 ? 20.516 -35.875 -0.89 1 96.19 197 ALA A N 1
ATOM 1542 C CA . ALA A 1 197 ? 19.547 -34.938 -1.433 1 96.19 197 ALA A CA 1
ATOM 1543 C C . ALA A 1 197 ? 18.125 -35.312 -1.058 1 96.19 197 ALA A C 1
ATOM 1545 O O . ALA A 1 197 ? 17.359 -34.5 -0.572 1 96.19 197 ALA A O 1
ATOM 1546 N N . ILE A 1 198 ? 17.844 -36.531 -1.189 1 96.44 198 ILE A N 1
ATOM 1547 C CA . ILE A 1 198 ? 16.484 -37.031 -0.926 1 96.44 198 ILE A CA 1
ATOM 1548 C C . ILE A 1 198 ? 16.219 -37 0.576 1 96.44 198 ILE A C 1
ATOM 1550 O O . ILE A 1 198 ? 15.102 -36.656 1.002 1 96.44 198 ILE A O 1
ATOM 1554 N N . GLY A 1 199 ? 17.156 -37.406 1.371 1 96 199 GLY A N 1
ATOM 1555 C CA . GLY A 1 199 ? 17 -37.344 2.816 1 96 199 GLY A CA 1
ATOM 1556 C C . GLY A 1 199 ? 16.734 -35.938 3.322 1 96 199 GLY A C 1
ATOM 1557 O O . GLY A 1 199 ? 15.805 -35.719 4.094 1 96 199 GLY A O 1
ATOM 1558 N N . GLN A 1 200 ? 17.531 -35.031 2.877 1 95.44 200 GLN A N 1
ATOM 1559 C CA . GLN A 1 200 ? 17.375 -33.625 3.283 1 95.44 200 GLN A CA 1
ATOM 1560 C C . GLN A 1 200 ? 16.062 -33.062 2.77 1 95.44 200 GLN A C 1
ATOM 1562 O O . GLN A 1 200 ? 15.414 -32.25 3.453 1 95.44 200 GLN A O 1
ATOM 1567 N N . TRP A 1 201 ? 15.75 -33.406 1.593 1 96.56 201 TRP A N 1
ATOM 1568 C CA . TRP A 1 201 ? 14.5 -32.938 0.992 1 96.56 201 TRP A CA 1
ATOM 1569 C C . TRP A 1 201 ? 13.297 -33.406 1.812 1 96.56 201 TRP A C 1
ATOM 1571 O O . TRP A 1 201 ? 12.383 -32.625 2.078 1 96.56 201 TRP A O 1
ATOM 1581 N N . PHE A 1 202 ? 13.328 -34.656 2.236 1 96.25 202 PHE A N 1
ATOM 1582 C CA . PHE A 1 202 ? 12.211 -35.219 2.984 1 96.25 202 PHE A CA 1
ATOM 1583 C C . PHE A 1 202 ? 12.117 -34.594 4.367 1 96.25 202 PHE A C 1
ATOM 1585 O O . PHE A 1 202 ? 11.031 -34.188 4.801 1 96.25 202 PHE A O 1
ATOM 1592 N N . TYR A 1 203 ? 13.141 -34.438 5.051 1 95.31 203 TYR A N 1
ATOM 1593 C CA . TYR A 1 203 ? 13.125 -33.938 6.422 1 95.31 203 TYR A CA 1
ATOM 1594 C C . TYR A 1 203 ? 12.938 -32.438 6.453 1 95.31 203 TYR A C 1
ATOM 1596 O O . TYR A 1 203 ? 12.109 -31.922 7.207 1 95.31 203 TYR A O 1
ATOM 1604 N N . TYR A 1 204 ? 13.648 -31.734 5.629 1 94.88 204 TYR A N 1
ATOM 1605 C CA . TYR A 1 204 ? 13.664 -30.281 5.738 1 94.88 204 TYR A CA 1
ATOM 1606 C C . TYR A 1 204 ? 12.547 -29.656 4.914 1 94.88 204 TYR A C 1
ATOM 1608 O O . TYR A 1 204 ? 11.859 -28.75 5.375 1 94.88 204 TYR A O 1
ATOM 1616 N N . ILE A 1 205 ? 12.359 -30.156 3.717 1 95.75 205 ILE A N 1
ATOM 1617 C CA . ILE A 1 205 ? 11.375 -29.516 2.846 1 95.75 205 ILE A CA 1
ATOM 1618 C C . ILE A 1 205 ? 9.984 -30.047 3.164 1 95.75 205 ILE A C 1
ATOM 1620 O O . ILE A 1 205 ? 9.094 -29.297 3.543 1 95.75 205 ILE A O 1
ATOM 1624 N N . ILE A 1 206 ? 9.797 -31.312 3.131 1 95.94 206 ILE A N 1
ATOM 1625 C CA . ILE A 1 206 ? 8.477 -31.891 3.359 1 95.94 206 ILE A CA 1
ATOM 1626 C C . ILE A 1 206 ? 8.133 -31.812 4.844 1 95.94 206 ILE A C 1
ATOM 1628 O O . ILE A 1 206 ? 7.031 -31.391 5.207 1 95.94 206 ILE A O 1
ATOM 1632 N N . GLY A 1 207 ? 8.977 -32.188 5.715 1 95.94 207 GLY A N 1
ATOM 1633 C CA . GLY A 1 207 ? 8.727 -32.219 7.148 1 95.94 207 GLY A CA 1
ATOM 1634 C C . GLY A 1 207 ? 8.656 -30.828 7.777 1 95.94 207 GLY A C 1
ATOM 1635 O O . GLY A 1 207 ? 7.688 -30.5 8.461 1 95.94 207 GLY A O 1
ATOM 1636 N N . TYR A 1 208 ? 9.641 -30 7.52 1 95.31 208 TYR A N 1
ATOM 1637 C CA . TYR A 1 208 ? 9.742 -28.734 8.211 1 95.31 208 TYR A CA 1
ATOM 1638 C C . TYR A 1 208 ? 9.047 -27.625 7.426 1 95.31 208 TYR A C 1
ATOM 1640 O O . TYR A 1 208 ? 8.156 -26.953 7.953 1 95.31 208 TYR A O 1
ATOM 1648 N N . GLN A 1 209 ? 9.336 -27.5 6.18 1 94.94 209 GLN A N 1
ATOM 1649 C CA . GLN A 1 209 ? 8.812 -26.359 5.441 1 94.94 209 GLN A CA 1
ATOM 1650 C C . GLN A 1 209 ? 7.332 -26.547 5.109 1 94.94 209 GLN A C 1
ATOM 1652 O O . GLN A 1 209 ? 6.531 -25.625 5.27 1 94.94 209 GLN A O 1
ATOM 1657 N N . ILE A 1 210 ? 6.938 -27.688 4.711 1 95.62 210 ILE A N 1
ATOM 1658 C CA . ILE A 1 210 ? 5.555 -27.906 4.289 1 95.62 210 ILE A CA 1
ATOM 1659 C C . ILE A 1 210 ? 4.688 -28.219 5.504 1 95.62 210 ILE A C 1
ATOM 1661 O O . ILE A 1 210 ? 3.725 -27.484 5.781 1 95.62 210 ILE A O 1
ATOM 1665 N N . LEU A 1 211 ? 5 -29.188 6.309 1 96.62 211 LEU A N 1
ATOM 1666 C CA . LEU A 1 211 ? 4.16 -29.656 7.406 1 96.62 211 LEU A CA 1
ATOM 1667 C C . LEU A 1 211 ? 4.051 -28.594 8.492 1 96.62 211 LEU A C 1
ATOM 1669 O O . LEU A 1 211 ? 2.957 -28.328 9 1 96.62 211 LEU A O 1
ATOM 1673 N N . VAL A 1 212 ? 5.16 -28.016 8.883 1 96.56 212 VAL A N 1
ATOM 1674 C CA . VAL A 1 212 ? 5.133 -26.984 9.914 1 96.56 212 VAL A CA 1
ATOM 1675 C C . VAL A 1 212 ? 4.32 -25.797 9.422 1 96.56 212 VAL A C 1
ATOM 1677 O O . VAL A 1 212 ? 3.586 -25.172 10.203 1 96.56 212 VAL A O 1
ATOM 1680 N N . SER A 1 213 ? 4.484 -25.453 8.164 1 96.75 213 SER A N 1
ATOM 1681 C CA . SER A 1 213 ? 3.715 -24.359 7.59 1 96.75 213 SER A CA 1
ATOM 1682 C C . SER A 1 213 ? 2.217 -24.625 7.664 1 96.75 213 SER A C 1
ATOM 1684 O O . SER A 1 213 ? 1.43 -23.734 7.969 1 96.75 213 SER A O 1
ATOM 1686 N N . ILE A 1 214 ? 1.813 -25.844 7.383 1 96 214 ILE A N 1
ATOM 1687 C CA . ILE A 1 214 ? 0.407 -26.219 7.441 1 96 214 ILE A CA 1
ATOM 1688 C C . ILE A 1 214 ? -0.099 -26.109 8.875 1 96 214 ILE A C 1
ATOM 1690 O O . ILE A 1 214 ? -1.165 -25.547 9.125 1 96 214 ILE A O 1
ATOM 1694 N N . ILE A 1 215 ? 0.645 -26.547 9.82 1 97.44 215 ILE A N 1
ATOM 1695 C CA . ILE A 1 215 ? 0.253 -26.562 11.227 1 97.44 215 ILE A CA 1
ATOM 1696 C C . ILE A 1 215 ? 0.177 -25.141 11.75 1 97.44 215 ILE A C 1
ATOM 1698 O O . ILE A 1 215 ? -0.827 -24.734 12.344 1 97.44 215 ILE A O 1
ATOM 1702 N N . ILE A 1 216 ? 1.207 -24.375 11.477 1 97.31 216 ILE A N 1
ATOM 1703 C CA . ILE A 1 216 ? 1.257 -23 11.961 1 97.31 216 ILE A CA 1
ATOM 1704 C C . ILE A 1 216 ? 0.156 -22.172 11.305 1 97.31 216 ILE A C 1
ATOM 1706 O O . ILE A 1 216 ? -0.529 -21.391 11.969 1 97.31 216 ILE A O 1
ATOM 1710 N N . GLY A 1 217 ? 0.032 -22.328 9.945 1 97.06 217 GLY A N 1
ATOM 1711 C CA . GLY A 1 217 ? -1.041 -21.625 9.258 1 97.06 217 GLY A CA 1
ATOM 1712 C C . GLY A 1 217 ? -2.414 -21.938 9.82 1 97.06 217 GLY A C 1
ATOM 1713 O O . GLY A 1 217 ? -3.211 -21.031 10.062 1 97.06 217 GLY A O 1
ATOM 1714 N N . PHE A 1 218 ? -2.635 -23.188 10.094 1 96.25 218 PHE A N 1
ATOM 1715 C CA . PHE A 1 218 ? -3.924 -23.609 10.625 1 96.25 218 PHE A CA 1
ATOM 1716 C C . PHE A 1 218 ? -4.145 -23.062 12.023 1 96.25 218 PHE A C 1
ATOM 1718 O O . PHE A 1 218 ? -5.227 -22.547 12.328 1 96.25 218 PHE A O 1
ATOM 1725 N N . LEU A 1 219 ? -3.174 -23.141 12.859 1 97.19 219 LEU A N 1
ATOM 1726 C CA . LEU A 1 219 ? -3.279 -22.688 14.25 1 97.19 219 LEU A CA 1
ATOM 1727 C C . LEU A 1 219 ? -3.467 -21.172 14.312 1 97.19 219 LEU A C 1
ATOM 1729 O O . LEU A 1 219 ? -4.34 -20.688 15.031 1 97.19 219 LEU A O 1
ATOM 1733 N N . ILE A 1 220 ? -2.658 -20.469 13.578 1 96.62 220 ILE A N 1
ATOM 1734 C CA . ILE A 1 220 ? -2.76 -19 13.602 1 96.62 220 ILE A CA 1
ATOM 1735 C C . ILE A 1 220 ? -4.109 -18.578 13.031 1 96.62 220 ILE A C 1
ATOM 1737 O O . ILE A 1 220 ? -4.75 -17.672 13.562 1 96.62 220 ILE A O 1
ATOM 1741 N N . GLY A 1 221 ? -4.48 -19.234 11.883 1 94.94 221 GLY A N 1
ATOM 1742 C CA . GLY A 1 221 ? -5.797 -18.922 11.336 1 94.94 221 GLY A CA 1
ATOM 1743 C C . GLY A 1 221 ? -6.922 -19.172 12.32 1 94.94 221 GLY A C 1
ATOM 1744 O O . GLY A 1 221 ? -7.84 -18.359 12.445 1 94.94 221 GLY A O 1
ATOM 1745 N N . TYR A 1 222 ? -6.836 -20.219 13.039 1 94.56 222 TYR A N 1
ATOM 1746 C CA . TYR A 1 222 ? -7.844 -20.594 14.031 1 94.56 222 TYR A CA 1
ATOM 1747 C C . TYR A 1 222 ? -7.867 -19.594 15.188 1 94.56 222 TYR A C 1
ATOM 1749 O O . TYR A 1 222 ? -8.938 -19.109 15.57 1 94.56 222 TYR A O 1
ATOM 1757 N N . ILE A 1 223 ? -6.727 -19.297 15.695 1 95.69 223 ILE A N 1
ATOM 1758 C CA . ILE A 1 223 ? -6.621 -18.375 16.828 1 95.69 223 ILE A CA 1
ATOM 1759 C C . ILE A 1 223 ? -7.09 -16.984 16.406 1 95.69 223 ILE A C 1
ATOM 1761 O O . ILE A 1 223 ? -7.82 -16.312 17.141 1 95.69 223 ILE A O 1
ATOM 1765 N N . ALA A 1 224 ? -6.66 -16.594 15.273 1 93.88 224 ALA A N 1
ATOM 1766 C CA . ALA A 1 224 ? -7.047 -15.273 14.766 1 93.88 224 ALA A CA 1
ATOM 1767 C C . ALA A 1 224 ? -8.562 -15.172 14.602 1 93.88 224 ALA A C 1
ATOM 1769 O O . ALA A 1 224 ? -9.156 -14.141 14.938 1 93.88 224 ALA A O 1
ATOM 1770 N N . ARG A 1 225 ? -9.141 -16.203 14.07 1 92.06 225 ARG A N 1
ATOM 1771 C CA . ARG A 1 225 ? -10.586 -16.219 13.914 1 92.06 225 ARG A CA 1
ATOM 1772 C C . ARG A 1 225 ? -11.289 -16.094 15.266 1 92.06 225 ARG A C 1
ATOM 1774 O O . ARG A 1 225 ? -12.227 -15.305 15.406 1 92.06 225 ARG A O 1
ATOM 1781 N N . LYS A 1 226 ? -10.859 -16.828 16.25 1 93.12 226 LYS A N 1
ATOM 1782 C CA . LYS A 1 226 ? -11.461 -16.797 17.578 1 93.12 226 LYS A CA 1
ATOM 1783 C C . LYS A 1 226 ? -11.281 -15.445 18.234 1 93.12 226 LYS A C 1
ATOM 1785 O O . LYS A 1 226 ? -12.219 -14.906 18.828 1 93.12 226 LYS A O 1
ATOM 1790 N N . LEU A 1 227 ? -10.109 -14.953 18.109 1 92.69 227 LEU A N 1
ATOM 1791 C CA . LEU A 1 227 ? -9.828 -13.656 18.719 1 92.69 227 LEU A CA 1
ATOM 1792 C C . LEU A 1 227 ? -10.633 -12.555 18.047 1 92.69 227 LEU A C 1
ATOM 1794 O O . LEU A 1 227 ? -11.125 -11.641 18.703 1 92.69 227 LEU A O 1
ATOM 1798 N N . LEU A 1 228 ? -10.711 -12.602 16.797 1 90.31 228 LEU A N 1
ATOM 1799 C CA . LEU A 1 228 ? -11.469 -11.594 16.047 1 90.31 228 LEU A CA 1
ATOM 1800 C C . LEU A 1 228 ? -12.945 -11.648 16.406 1 90.31 228 LEU A C 1
ATOM 1802 O O . LEU A 1 228 ? -13.586 -10.609 16.562 1 90.31 228 LEU A O 1
ATOM 1806 N N . LYS A 1 229 ? -13.469 -12.844 16.453 1 89.62 229 LYS A N 1
ATOM 1807 C CA . LYS A 1 229 ? -14.859 -13.008 16.844 1 89.62 229 LYS A CA 1
ATOM 1808 C C . LYS A 1 229 ? -15.102 -12.461 18.25 1 89.62 229 LYS A C 1
ATOM 1810 O O . LYS A 1 229 ? -16.094 -11.773 18.5 1 89.62 229 LYS A O 1
ATOM 1815 N N . LEU A 1 230 ? -14.188 -12.805 19.109 1 90.69 230 LEU A N 1
ATOM 1816 C CA . LEU A 1 230 ? -14.289 -12.312 20.484 1 90.69 230 LEU A CA 1
ATOM 1817 C C . LEU A 1 230 ? -14.242 -10.789 20.516 1 90.69 230 LEU A C 1
ATOM 1819 O O . LEU A 1 230 ? -15.008 -10.148 21.25 1 90.69 230 LEU A O 1
ATOM 18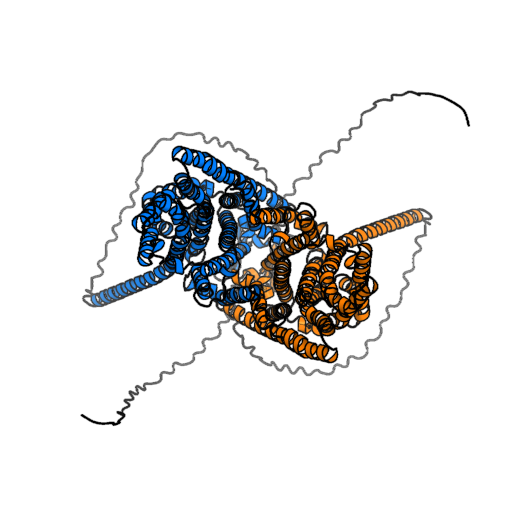23 N N . ALA A 1 231 ? -13.344 -10.242 19.781 1 90.38 231 ALA A N 1
ATOM 1824 C CA . ALA A 1 231 ? -13.195 -8.789 19.734 1 90.38 231 ALA A CA 1
ATOM 1825 C C . ALA A 1 231 ? -14.438 -8.133 19.141 1 90.38 231 ALA A C 1
ATOM 1827 O O . ALA A 1 231 ? -14.859 -7.066 19.594 1 90.38 231 ALA A O 1
ATOM 1828 N N . GLU A 1 232 ? -14.953 -8.719 18.156 1 86.81 232 GLU A N 1
ATOM 1829 C CA . GLU A 1 232 ? -16.172 -8.195 17.531 1 86.81 232 GLU A CA 1
ATOM 1830 C C . GLU A 1 232 ? -17.359 -8.289 18.469 1 86.81 232 GLU A C 1
ATOM 1832 O O . GLU A 1 232 ? -18.156 -7.352 18.562 1 86.81 232 GLU A O 1
ATOM 1837 N N . GLU A 1 233 ? -17.484 -9.398 19.141 1 87.88 233 GLU A N 1
ATOM 1838 C CA . GLU A 1 233 ? -18.594 -9.609 20.078 1 87.88 233 GLU A CA 1
ATOM 1839 C C . GLU A 1 233 ? -18.516 -8.633 21.234 1 87.88 233 GLU A C 1
ATOM 1841 O O . GLU A 1 233 ? -19.531 -8.148 21.719 1 87.88 233 GLU A O 1
ATOM 1846 N N . ARG A 1 234 ? -17.359 -8.367 21.594 1 90.12 234 ARG A N 1
ATOM 1847 C CA . ARG A 1 234 ? -17.156 -7.484 22.734 1 90.12 234 ARG A CA 1
ATOM 1848 C C . ARG A 1 234 ? -17.016 -6.031 22.281 1 90.12 234 ARG A C 1
ATOM 1850 O O . ARG A 1 234 ? -16.688 -5.16 23.078 1 90.12 234 ARG A O 1
ATOM 1857 N N . LYS A 1 235 ? -17.109 -5.746 21 1 85.94 235 LYS A N 1
ATOM 1858 C CA . LYS A 1 235 ? -17.047 -4.406 20.422 1 85.94 235 LYS A CA 1
ATOM 1859 C C . LYS A 1 235 ? -15.703 -3.742 20.734 1 85.94 235 LYS A C 1
ATOM 1861 O O . LYS A 1 235 ? -15.664 -2.594 21.188 1 85.94 235 LYS A O 1
ATOM 1866 N N . LEU A 1 236 ? -14.695 -4.48 20.594 1 88.12 236 LEU A N 1
ATOM 1867 C CA . LEU A 1 236 ? -13.352 -4 20.891 1 88.12 236 LEU A CA 1
ATOM 1868 C C . LEU A 1 236 ? -12.617 -3.607 19.625 1 88.12 236 LEU A C 1
ATOM 1870 O O . LEU A 1 236 ? -11.586 -2.936 19.672 1 88.12 236 LEU A O 1
ATOM 1874 N N . ILE A 1 237 ? -13.219 -3.984 18.453 1 84.56 237 ILE A N 1
ATOM 1875 C CA . ILE A 1 237 ? -12.492 -3.793 17.203 1 84.56 237 ILE A CA 1
ATOM 1876 C C . ILE A 1 237 ? -13.25 -2.807 16.312 1 84.56 237 ILE A C 1
ATOM 1878 O O . ILE A 1 237 ? -14.477 -2.846 16.234 1 84.56 237 ILE A O 1
ATOM 1882 N N . ASP A 1 238 ? -12.414 -1.974 15.648 1 81.62 238 ASP A N 1
ATOM 1883 C CA . ASP A 1 238 ? -12.961 -1.027 14.68 1 81.62 238 ASP A CA 1
ATOM 1884 C C . ASP A 1 238 ? -13.305 -1.723 13.367 1 81.62 238 ASP A C 1
ATOM 1886 O O . ASP A 1 238 ? -12.633 -2.678 12.969 1 81.62 238 ASP A O 1
ATOM 1890 N N . LYS A 1 239 ? -14.328 -1.224 12.734 1 79.06 239 LYS A N 1
ATOM 1891 C CA . LYS A 1 239 ? -14.773 -1.786 11.461 1 79.06 239 LYS A CA 1
ATOM 1892 C C . LYS A 1 239 ? -13.664 -1.737 10.422 1 79.06 239 LYS A C 1
ATOM 1894 O O . LYS A 1 239 ? -13.523 -2.654 9.609 1 79.06 239 LYS A O 1
ATOM 1899 N N . GLU A 1 240 ? -12.883 -0.678 10.484 1 79.06 240 GLU A N 1
ATOM 1900 C CA . GLU A 1 240 ? -11.805 -0.51 9.516 1 79.06 240 GLU A CA 1
ATOM 1901 C C . GLU A 1 240 ? -10.766 -1.615 9.648 1 79.06 240 GLU A C 1
ATOM 1903 O O . GLU A 1 240 ? -10.328 -2.197 8.648 1 79.06 240 GLU A O 1
ATOM 1908 N N . ILE A 1 241 ? -10.453 -1.901 10.852 1 80.38 241 ILE A N 1
ATOM 1909 C CA . ILE A 1 241 ? -9.453 -2.932 11.117 1 80.38 241 ILE A CA 1
ATOM 1910 C C . ILE A 1 241 ? -10.047 -4.309 10.82 1 80.38 241 ILE A C 1
ATOM 1912 O O . ILE A 1 241 ? -9.344 -5.199 10.328 1 80.38 241 ILE A O 1
ATOM 1916 N N . PHE A 1 242 ? -11.312 -4.383 11.117 1 82.44 242 PHE A N 1
ATOM 1917 C CA . PHE A 1 242 ? -12 -5.645 10.852 1 82.44 242 PHE A CA 1
ATOM 1918 C C . PHE A 1 242 ? -11.906 -6.016 9.375 1 82.44 242 PHE A C 1
ATOM 1920 O O . PHE A 1 242 ? -11.602 -7.16 9.039 1 82.44 242 PHE A O 1
ATOM 1927 N N . MET A 1 243 ? -12.047 -5.09 8.562 1 83.5 243 MET A N 1
ATOM 1928 C CA . MET A 1 243 ? -12.047 -5.332 7.121 1 83.5 243 MET A CA 1
ATOM 1929 C C . MET A 1 243 ? -10.641 -5.645 6.621 1 83.5 243 MET A C 1
ATOM 1931 O O . MET A 1 243 ? -10.469 -6.352 5.625 1 83.5 243 MET A O 1
ATOM 1935 N N . THR A 1 244 ? -9.672 -5.176 7.25 1 86.12 244 THR A N 1
ATOM 1936 C CA . THR A 1 244 ? -8.297 -5.32 6.789 1 86.12 244 THR A CA 1
ATOM 1937 C C . THR A 1 244 ? -7.609 -6.477 7.504 1 86.12 244 THR A C 1
ATOM 1939 O O . THR A 1 244 ? -6.445 -6.777 7.227 1 86.12 244 THR A O 1
ATOM 1942 N N . PHE A 1 245 ? -8.25 -7.102 8.328 1 88.56 245 PHE A N 1
ATOM 1943 C CA . PHE A 1 245 ? -7.645 -8.039 9.266 1 88.56 245 PHE A CA 1
ATOM 1944 C C . PHE A 1 245 ? -6.93 -9.156 8.523 1 88.56 245 PHE A C 1
ATOM 1946 O O . PHE A 1 245 ? -5.812 -9.539 8.883 1 88.56 245 PHE A O 1
ATOM 1953 N N . ALA A 1 246 ? -7.562 -9.656 7.488 1 90.12 246 ALA A N 1
ATOM 1954 C CA . ALA A 1 246 ? -6.984 -10.766 6.73 1 90.12 246 ALA A CA 1
ATOM 1955 C C . ALA A 1 246 ? -5.664 -10.359 6.09 1 90.12 246 ALA A C 1
ATOM 1957 O O . ALA A 1 246 ? -4.707 -11.141 6.074 1 90.12 246 ALA A O 1
ATOM 1958 N N . ILE A 1 247 ? -5.559 -9.211 5.57 1 89.69 247 ILE A N 1
ATOM 1959 C CA . ILE A 1 247 ? -4.371 -8.711 4.891 1 89.69 247 ILE A CA 1
ATOM 1960 C C . ILE A 1 247 ? -3.236 -8.539 5.895 1 89.69 247 ILE A C 1
ATOM 1962 O O . ILE A 1 247 ? -2.1 -8.938 5.633 1 89.69 247 ILE A O 1
ATOM 1966 N N . VAL A 1 248 ? -3.561 -7.957 6.988 1 90.69 248 VAL A N 1
ATOM 1967 C CA . VAL A 1 248 ? -2.547 -7.711 8.008 1 90.69 248 VAL A CA 1
ATOM 1968 C C . VAL A 1 248 ? -2.082 -9.039 8.609 1 90.69 248 VAL A C 1
ATOM 1970 O O . VAL A 1 248 ? -0.91 -9.195 8.953 1 90.69 248 VAL A O 1
ATOM 1973 N N . LEU A 1 249 ? -2.992 -9.93 8.758 1 94.19 249 LEU A N 1
ATOM 1974 C CA . LEU A 1 249 ? -2.639 -11.258 9.227 1 94.19 249 LEU A CA 1
ATOM 1975 C C . LEU A 1 249 ? -1.685 -11.945 8.258 1 94.19 249 LEU A C 1
ATOM 1977 O O . LEU A 1 249 ? -0.764 -12.648 8.68 1 94.19 249 LEU A O 1
ATOM 1981 N N . ALA A 1 250 ? -1.919 -11.766 6.98 1 95.88 250 ALA A N 1
ATOM 1982 C CA . ALA A 1 250 ? -1.033 -12.32 5.961 1 95.88 250 ALA A CA 1
ATOM 1983 C C . ALA A 1 250 ? 0.392 -11.805 6.129 1 95.88 250 ALA A C 1
ATOM 1985 O O . ALA A 1 250 ? 1.352 -12.578 6.07 1 95.88 250 ALA A O 1
ATOM 1986 N N . LEU A 1 251 ? 0.488 -10.531 6.34 1 93.56 251 LEU A N 1
ATOM 1987 C CA . LEU A 1 251 ? 1.804 -9.93 6.531 1 93.56 251 LEU A CA 1
ATOM 1988 C C . LEU A 1 251 ? 2.471 -10.477 7.789 1 93.56 251 LEU A C 1
ATOM 1990 O O . LEU A 1 251 ? 3.668 -10.781 7.781 1 93.56 251 LEU A O 1
ATOM 1994 N N . PHE A 1 252 ? 1.736 -10.641 8.812 1 95.06 252 PHE A N 1
ATOM 1995 C CA . PHE A 1 252 ? 2.254 -11.195 10.062 1 95.06 252 PHE A CA 1
ATOM 1996 C C . PHE A 1 252 ? 2.781 -12.609 9.844 1 95.06 252 PHE A C 1
ATOM 1998 O O . PHE A 1 252 ? 3.896 -12.93 10.258 1 95.06 252 PHE A O 1
ATOM 2005 N N . ILE A 1 253 ? 1.979 -13.398 9.242 1 97.19 253 ILE A N 1
ATOM 2006 C CA . ILE A 1 253 ? 2.34 -14.789 9.016 1 97.19 253 ILE A CA 1
ATOM 2007 C C . ILE A 1 253 ? 3.545 -14.867 8.086 1 97.19 253 ILE A C 1
ATOM 2009 O O . ILE A 1 253 ? 4.465 -15.656 8.312 1 97.19 253 ILE A O 1
ATOM 2013 N N . MET A 1 254 ? 3.523 -14.07 7.004 1 96.06 254 MET A N 1
ATOM 2014 C CA . MET A 1 254 ? 4.645 -14.047 6.07 1 96.06 254 MET A CA 1
ATOM 2015 C C . MET A 1 254 ? 5.953 -13.766 6.797 1 96.06 254 MET A C 1
ATOM 2017 O O . MET A 1 254 ? 6.957 -14.445 6.555 1 96.06 254 MET A O 1
ATOM 2021 N N . GLY A 1 255 ? 5.926 -12.789 7.715 1 93.69 255 GLY A N 1
ATOM 2022 C CA . GLY A 1 255 ? 7.117 -12.469 8.484 1 93.69 255 GLY A CA 1
ATOM 2023 C C . GLY A 1 255 ? 7.477 -13.531 9.5 1 93.69 255 GLY A C 1
ATOM 2024 O O . GLY A 1 255 ? 8.633 -13.969 9.57 1 93.69 255 GLY A O 1
ATOM 2025 N N . ALA A 1 256 ? 6.559 -14.039 10.25 1 93.88 256 ALA A N 1
ATOM 2026 C CA . ALA A 1 256 ? 6.781 -14.977 11.352 1 93.88 256 ALA A CA 1
ATOM 2027 C C . ALA A 1 256 ? 7.301 -16.312 10.828 1 93.88 256 ALA A C 1
ATOM 2029 O O . ALA A 1 256 ? 8.289 -16.844 11.344 1 93.88 256 ALA A O 1
ATOM 2030 N N . VAL A 1 257 ? 6.656 -16.766 9.828 1 95.69 257 VAL A N 1
ATOM 2031 C CA . VAL A 1 257 ? 6.984 -18.109 9.328 1 95.69 257 VAL A CA 1
ATOM 2032 C C . VAL A 1 257 ? 8.297 -18.047 8.547 1 95.69 257 VAL A C 1
ATOM 2034 O O . VAL A 1 257 ? 9.086 -19 8.578 1 95.69 257 VAL A O 1
ATOM 2037 N N . SER A 1 258 ? 8.508 -16.969 7.859 1 93.44 258 SER A N 1
ATOM 2038 C CA . SER A 1 258 ? 9.773 -16.812 7.152 1 93.44 258 SER A CA 1
ATOM 2039 C C . SER A 1 258 ? 10.945 -16.797 8.125 1 93.44 258 SER A C 1
ATOM 2041 O O . SER A 1 258 ? 12.016 -17.328 7.82 1 93.44 258 SER A O 1
ATOM 2043 N N . LEU A 1 259 ? 10.836 -16.219 9.273 1 89.25 259 LEU A N 1
ATOM 2044 C CA . LEU A 1 259 ? 11.914 -16.078 10.25 1 89.25 259 LEU A CA 1
ATOM 2045 C C . LEU A 1 259 ? 12.289 -17.438 10.828 1 89.25 259 LEU A C 1
ATOM 2047 O O . LEU A 1 259 ? 13.438 -17.641 11.227 1 89.25 259 LEU A O 1
ATOM 2051 N N . ILE A 1 260 ? 11.328 -18.344 10.859 1 92.88 260 ILE A N 1
ATOM 2052 C CA . ILE A 1 260 ? 11.656 -19.656 11.383 1 92.88 260 ILE A CA 1
ATOM 2053 C C . ILE A 1 260 ? 12.086 -20.578 10.242 1 92.88 260 ILE A C 1
ATOM 2055 O O . ILE A 1 260 ? 12.398 -21.75 10.453 1 92.88 260 ILE A O 1
ATOM 2059 N N . GLY A 1 261 ? 12.031 -20.094 9.039 1 91.38 261 GLY A N 1
ATOM 2060 C CA . GLY A 1 261 ? 12.57 -20.797 7.891 1 91.38 261 GLY A CA 1
ATOM 2061 C C . GLY A 1 261 ? 11.586 -21.781 7.273 1 91.38 261 GLY A C 1
ATOM 2062 O O . GLY A 1 261 ? 11.992 -22.781 6.676 1 91.38 261 GLY A O 1
ATOM 2063 N N . SER A 1 262 ? 10.359 -21.578 7.5 1 94.38 262 SER A N 1
ATOM 2064 C CA . SER A 1 262 ? 9.328 -22.406 6.883 1 94.38 262 SER A CA 1
ATOM 2065 C C . SER A 1 262 ? 8.625 -21.672 5.75 1 94.38 262 SER A C 1
ATOM 2067 O O . SER A 1 262 ? 8.977 -20.531 5.43 1 94.38 262 SER A O 1
ATOM 2069 N N . ASP A 1 263 ? 7.711 -22.391 5.074 1 95.62 263 ASP A N 1
ATOM 2070 C CA . ASP A 1 263 ? 7.031 -21.828 3.906 1 95.62 263 ASP A CA 1
ATOM 2071 C C . ASP A 1 263 ? 5.945 -20.844 4.32 1 95.62 263 ASP A C 1
ATOM 2073 O O . ASP A 1 263 ? 4.836 -21.25 4.68 1 95.62 263 ASP A O 1
ATOM 2077 N N . ASP A 1 264 ? 6.254 -19.594 4.172 1 95.81 264 ASP A N 1
ATOM 2078 C CA . ASP A 1 264 ? 5.34 -18.562 4.652 1 95.81 264 ASP A CA 1
ATOM 2079 C C . ASP A 1 264 ? 4.141 -18.406 3.721 1 95.81 264 ASP A C 1
ATOM 2081 O O . ASP A 1 264 ? 3.031 -18.125 4.168 1 95.81 264 ASP A O 1
ATOM 2085 N N . LEU A 1 265 ? 4.273 -18.688 2.428 1 95.69 265 LEU A N 1
ATOM 2086 C CA . LEU A 1 265 ? 3.182 -18.531 1.475 1 95.69 265 LEU A CA 1
ATOM 2087 C C . LEU A 1 265 ? 2.121 -19.609 1.689 1 95.69 265 LEU A C 1
ATOM 2089 O O . LEU A 1 265 ? 0.924 -19.312 1.7 1 95.69 265 LEU A O 1
ATOM 2093 N N . LEU A 1 266 ? 2.594 -20.828 1.887 1 96.31 266 LEU A N 1
ATOM 2094 C CA . LEU A 1 266 ? 1.661 -21.906 2.174 1 96.31 266 LEU A CA 1
ATOM 2095 C C . LEU A 1 266 ? 0.918 -21.656 3.482 1 96.31 266 LEU A C 1
ATOM 2097 O O . LEU A 1 266 ? -0.288 -21.891 3.572 1 96.31 266 LEU A O 1
ATOM 2101 N N . ALA A 1 267 ? 1.631 -21.188 4.449 1 97.69 267 ALA A N 1
ATOM 2102 C CA . ALA A 1 267 ? 1.02 -20.875 5.742 1 97.69 267 ALA A CA 1
ATOM 2103 C C . ALA A 1 267 ? -0.077 -19.828 5.594 1 97.69 267 ALA A C 1
ATOM 2105 O O . ALA A 1 267 ? -1.121 -19.922 6.246 1 97.69 267 ALA A O 1
ATOM 2106 N N . CYS A 1 268 ? 0.136 -18.812 4.809 1 96.81 268 CYS A N 1
ATOM 2107 C CA . CYS A 1 268 ? -0.86 -17.781 4.578 1 96.81 268 CYS A CA 1
ATOM 2108 C C . CYS A 1 268 ? -2.135 -18.359 3.984 1 96.81 268 CYS A C 1
ATOM 2110 O O . CYS A 1 268 ? -3.238 -18.031 4.418 1 96.81 268 CYS A O 1
ATOM 2112 N N . PHE A 1 269 ? -1.989 -19.25 3.043 1 95.69 269 PHE A N 1
ATOM 2113 C CA . PHE A 1 269 ? -3.15 -19.859 2.406 1 95.69 269 PHE A CA 1
ATOM 2114 C C . PHE A 1 269 ? -3.939 -20.688 3.408 1 95.69 269 PHE A C 1
ATOM 2116 O O . PHE A 1 269 ? -5.164 -20.578 3.486 1 95.69 269 PHE A O 1
ATOM 2123 N N . ILE A 1 270 ? -3.211 -21.5 4.117 1 96.44 270 ILE A N 1
ATOM 2124 C CA . ILE A 1 270 ? -3.844 -22.359 5.105 1 96.44 270 ILE A CA 1
ATOM 2125 C C . ILE A 1 270 ? -4.539 -21.516 6.164 1 96.44 270 ILE A C 1
ATOM 2127 O O . ILE A 1 270 ? -5.648 -21.844 6.598 1 96.44 270 ILE A O 1
ATOM 2131 N N . ALA A 1 271 ? -3.893 -20.484 6.566 1 96.56 271 ALA A N 1
ATOM 2132 C CA . ALA A 1 271 ? -4.48 -19.594 7.555 1 96.56 271 ALA A CA 1
ATOM 2133 C C . ALA A 1 271 ? -5.762 -18.953 7.027 1 96.56 271 ALA A C 1
ATOM 2135 O O . ALA A 1 271 ? -6.746 -18.828 7.762 1 96.56 271 ALA A O 1
ATOM 2136 N N . GLY A 1 272 ? -5.746 -18.531 5.781 1 93.88 272 GLY A N 1
ATOM 2137 C CA . GLY A 1 272 ? -6.945 -17.969 5.176 1 93.88 272 GLY A CA 1
ATOM 2138 C C . GLY A 1 272 ? -8.125 -18.922 5.195 1 93.88 272 GLY A C 1
ATOM 2139 O O . GLY A 1 272 ? -9.25 -18.531 5.516 1 93.88 272 GLY A O 1
ATOM 2140 N N . ASN A 1 273 ? -7.883 -20.141 4.918 1 92 273 ASN A N 1
ATOM 2141 C CA . ASN A 1 273 ? -8.938 -21.156 4.922 1 92 273 ASN A CA 1
ATOM 2142 C C . ASN A 1 273 ? -9.414 -21.453 6.336 1 92 273 ASN A C 1
ATOM 2144 O O . ASN A 1 273 ? -10.609 -21.672 6.559 1 92 273 ASN A O 1
ATOM 2148 N N . SER A 1 274 ? -8.477 -21.484 7.234 1 90.88 274 SER A N 1
ATOM 2149 C CA . SER A 1 274 ? -8.82 -21.719 8.633 1 90.88 274 SER A CA 1
ATOM 2150 C C . SER A 1 274 ? -9.617 -20.562 9.211 1 90.88 274 SER A C 1
ATOM 2152 O O . SER A 1 274 ? -10.492 -20.75 10.055 1 90.88 274 SER A O 1
ATOM 2154 N N . PHE A 1 275 ? -9.273 -19.469 8.742 1 86.31 275 PHE A N 1
ATOM 2155 C CA . PHE A 1 275 ? -9.906 -18.234 9.188 1 86.31 275 PHE A CA 1
ATOM 2156 C C . PHE A 1 275 ? -11.383 -18.219 8.805 1 86.31 275 PHE A C 1
ATOM 2158 O O . PHE A 1 275 ? -12.203 -17.641 9.523 1 86.31 275 PHE A O 1
ATOM 2165 N N . THR A 1 276 ? -11.758 -18.828 7.719 1 81.19 276 THR A N 1
ATOM 2166 C CA . THR A 1 276 ? -13.133 -18.844 7.242 1 81.19 276 THR A CA 1
ATOM 2167 C C . THR A 1 276 ? -13.773 -20.203 7.469 1 81.19 276 THR A C 1
ATOM 2169 O O . THR A 1 276 ? -14.719 -20.594 6.77 1 81.19 276 THR A O 1
ATOM 2172 N N . TRP A 1 277 ? -13.344 -20.906 8.406 1 80 277 TRP A N 1
ATOM 2173 C CA . TRP A 1 277 ? -13.773 -22.266 8.656 1 80 277 TRP A CA 1
ATOM 2174 C C . TRP A 1 277 ? -15.266 -22.328 8.945 1 80 277 TRP A C 1
ATOM 2176 O O . TRP A 1 277 ? -15.938 -23.297 8.602 1 80 277 TRP A O 1
ATOM 2186 N N . ASP A 1 278 ? -15.852 -21.312 9.578 1 77.25 278 ASP A N 1
ATOM 2187 C CA . ASP A 1 278 ? -17.281 -21.312 9.914 1 77.25 278 ASP A CA 1
ATOM 2188 C C . ASP A 1 278 ? -18.047 -20.328 9.055 1 77.25 278 ASP A C 1
ATOM 2190 O O . ASP A 1 278 ? -19.219 -20.047 9.312 1 77.25 278 ASP A O 1
ATOM 2194 N N . ASP A 1 279 ? -17.422 -19.703 8.109 1 77.25 279 ASP A N 1
ATOM 2195 C CA . ASP A 1 279 ? -18 -18.844 7.082 1 77.25 279 ASP A CA 1
ATOM 2196 C C . ASP A 1 279 ? -18.406 -17.484 7.66 1 77.25 279 ASP A C 1
ATOM 2198 O O . ASP A 1 279 ? -18.906 -16.625 6.938 1 77.25 279 ASP A O 1
ATOM 2202 N N . TRP A 1 280 ? -18.203 -17.344 8.938 1 75.75 280 TRP A N 1
ATOM 2203 C CA . TRP A 1 280 ? -18.625 -16.109 9.609 1 75.75 280 TRP A CA 1
ATOM 2204 C C . TRP A 1 280 ? -17.906 -14.898 9.023 1 75.75 280 TRP A C 1
ATOM 2206 O O . TRP A 1 280 ? -18.547 -13.922 8.633 1 75.75 280 TRP A O 1
ATOM 2216 N N . PHE A 1 281 ? -16.734 -14.906 8.938 1 72.62 281 PHE A N 1
ATOM 2217 C CA . PHE A 1 281 ? -15.93 -13.773 8.469 1 72.62 281 PHE A CA 1
ATOM 2218 C C . PHE A 1 281 ? -16.234 -13.461 7.012 1 72.62 281 PHE A C 1
ATOM 2220 O O . PHE A 1 281 ? -16.359 -12.297 6.633 1 72.62 281 PHE A O 1
ATOM 2227 N N . ARG A 1 282 ? -16.375 -14.453 6.301 1 71.25 282 ARG A N 1
ATOM 2228 C CA . ARG A 1 282 ? -16.656 -14.266 4.883 1 71.25 282 ARG A CA 1
ATOM 2229 C C . ARG A 1 282 ? -17.984 -13.555 4.68 1 71.25 282 ARG A C 1
ATOM 2231 O O . ARG A 1 282 ? -18.094 -12.633 3.863 1 71.25 282 ARG A O 1
ATOM 2238 N N . VAL A 1 283 ? -18.891 -13.922 5.449 1 69.75 283 VAL A N 1
ATOM 2239 C CA . VAL A 1 283 ? -20.234 -13.352 5.34 1 69.75 283 VAL A CA 1
ATOM 2240 C C . VAL A 1 283 ? -20.219 -11.898 5.832 1 69.75 283 VAL A C 1
ATOM 2242 O O . VAL A 1 283 ? -20.812 -11.023 5.199 1 69.75 283 VAL A O 1
ATOM 2245 N N . GLU A 1 284 ? -19.438 -11.688 6.836 1 70.69 284 GLU A N 1
ATOM 2246 C CA . GLU A 1 284 ? -19.375 -10.352 7.43 1 70.69 284 GLU A CA 1
ATOM 2247 C C . GLU A 1 284 ? -18.656 -9.367 6.512 1 70.69 284 GLU A C 1
ATOM 2249 O O . GLU A 1 284 ? -18.953 -8.172 6.531 1 70.69 284 GLU A O 1
ATOM 2254 N N . THR A 1 285 ? -17.812 -9.852 5.656 1 69.62 285 THR A N 1
ATOM 2255 C CA . THR A 1 285 ? -17 -8.969 4.824 1 69.62 285 THR A CA 1
ATOM 2256 C C . THR A 1 285 ? -17.438 -9.039 3.369 1 69.62 285 THR A C 1
ATOM 2258 O O . THR A 1 285 ? -16.891 -8.336 2.512 1 69.62 285 THR A O 1
ATOM 2261 N N . ALA A 1 286 ? -18.359 -9.891 3.08 1 65.31 286 ALA A N 1
ATOM 2262 C CA . ALA A 1 286 ? -18.781 -10.117 1.702 1 65.31 286 ALA A CA 1
ATOM 2263 C C . ALA A 1 286 ? -19.281 -8.828 1.055 1 65.31 286 ALA A C 1
ATOM 2265 O O . ALA A 1 286 ? -19.062 -8.602 -0.139 1 65.31 286 ALA A O 1
ATOM 2266 N N . GLU A 1 287 ? -19.734 -7.973 1.88 1 63.69 287 GLU A N 1
ATOM 2267 C CA . GLU A 1 287 ? -20.281 -6.746 1.311 1 63.69 287 GLU A CA 1
ATOM 2268 C C . GLU A 1 287 ? -19.234 -5.652 1.211 1 63.69 287 GLU A C 1
ATOM 2270 O O . GLU A 1 287 ? -19.453 -4.629 0.56 1 63.69 287 GLU A O 1
ATOM 2275 N N . SER A 1 288 ? -18.125 -6.121 1.827 1 73.25 288 SER A N 1
ATOM 2276 C CA . SER A 1 288 ? -17.062 -5.117 1.743 1 73.25 288 SER A CA 1
ATOM 2277 C C . SER A 1 288 ? -16.172 -5.359 0.534 1 73.25 288 SER A C 1
ATOM 2279 O O . SER A 1 288 ? -15.875 -6.504 0.191 1 73.25 288 SER A O 1
ATOM 2281 N N . TYR A 1 289 ? -16.047 -4.461 -0.468 1 74.19 289 TYR A N 1
ATOM 2282 C CA . TYR A 1 289 ? -15.219 -4.547 -1.665 1 74.19 289 TYR A CA 1
ATOM 2283 C C . TYR A 1 289 ? -13.75 -4.27 -1.337 1 74.19 289 TYR A C 1
ATOM 2285 O O . TYR A 1 289 ? -12.938 -4.055 -2.236 1 74.19 289 TYR A O 1
ATOM 2293 N N . PHE A 1 290 ? -13.5 -4.477 -0.034 1 77.94 290 PHE A N 1
ATOM 2294 C CA . PHE A 1 290 ? -12.164 -4.012 0.342 1 77.94 290 PHE A CA 1
ATOM 2295 C C . PHE A 1 290 ? -11.094 -4.961 -0.174 1 77.94 290 PHE A C 1
ATOM 2297 O O . PHE A 1 290 ? -10.125 -4.527 -0.796 1 77.94 290 PHE A O 1
ATOM 2304 N N . GLN A 1 291 ? -11.32 -6.262 0.098 1 79.56 291 GLN A N 1
ATOM 2305 C CA . GLN A 1 291 ? -10.328 -7.242 -0.344 1 79.56 291 GLN A CA 1
ATOM 2306 C C . GLN A 1 291 ? -10.18 -7.23 -1.862 1 79.56 291 GLN A C 1
ATOM 2308 O O . GLN A 1 291 ? -9.07 -7.355 -2.385 1 79.56 291 GLN A O 1
ATOM 2313 N N . ASP A 1 292 ? -11.234 -7.035 -2.529 1 80.81 292 ASP A N 1
ATOM 2314 C CA . ASP A 1 292 ? -11.219 -6.98 -3.986 1 80.81 292 ASP A CA 1
ATOM 2315 C C . ASP A 1 292 ? -10.438 -5.766 -4.48 1 80.81 292 ASP A C 1
ATOM 2317 O O . ASP A 1 292 ? -9.719 -5.844 -5.48 1 80.81 292 ASP A O 1
ATOM 2321 N N . VAL A 1 293 ? -10.617 -4.73 -3.773 1 82.88 293 VAL A N 1
ATOM 2322 C CA . VAL A 1 293 ? -9.938 -3.494 -4.145 1 82.88 293 VAL A CA 1
ATOM 2323 C C . VAL A 1 293 ? -8.43 -3.66 -3.979 1 82.88 293 VAL A C 1
ATOM 2325 O O . VAL A 1 293 ? -7.656 -3.293 -4.867 1 82.88 293 VAL A O 1
ATOM 2328 N N . ILE A 1 294 ? -8.039 -4.219 -2.895 1 82.81 294 ILE A N 1
ATOM 2329 C CA . ILE A 1 294 ? -6.617 -4.41 -2.631 1 82.81 294 ILE A CA 1
ATOM 2330 C C . ILE A 1 294 ? -6.027 -5.375 -3.656 1 82.81 294 ILE A C 1
ATOM 2332 O O . ILE A 1 294 ? -4.922 -5.156 -4.16 1 82.81 294 ILE A O 1
ATOM 2336 N N . ASP A 1 295 ? -6.727 -6.391 -3.914 1 83.44 295 ASP A N 1
ATOM 2337 C CA . ASP A 1 295 ? -6.293 -7.355 -4.918 1 83.44 295 ASP A CA 1
ATOM 2338 C C . ASP A 1 295 ? -6.074 -6.676 -6.27 1 83.44 295 ASP A C 1
ATOM 2340 O O . ASP A 1 295 ? -5.074 -6.934 -6.945 1 83.44 295 ASP A O 1
ATOM 2344 N N . LEU A 1 296 ? -6.977 -5.883 -6.617 1 82.88 296 LEU A N 1
ATOM 2345 C CA . LEU A 1 296 ? -6.895 -5.168 -7.887 1 82.88 296 LEU A CA 1
ATOM 2346 C C . LEU A 1 296 ? -5.676 -4.25 -7.918 1 82.88 296 LEU A C 1
ATOM 2348 O O . LEU A 1 296 ? -4.914 -4.258 -8.883 1 82.88 296 LEU A O 1
ATOM 2352 N N . LEU A 1 297 ? -5.531 -3.512 -6.879 1 82.5 297 LEU A N 1
ATOM 2353 C CA . LEU A 1 297 ? -4.422 -2.564 -6.824 1 82.5 297 LEU A CA 1
ATOM 2354 C C . LEU A 1 297 ? -3.082 -3.291 -6.867 1 82.5 297 LEU A C 1
ATOM 2356 O O . LEU A 1 297 ? -2.156 -2.855 -7.559 1 82.5 297 LEU A O 1
ATOM 2360 N N . LEU A 1 298 ? -2.975 -4.348 -6.125 1 87.56 298 LEU A N 1
ATOM 2361 C CA . LEU A 1 298 ? -1.744 -5.133 -6.109 1 87.56 298 LEU A CA 1
ATOM 2362 C C . LEU A 1 298 ? -1.475 -5.746 -7.48 1 87.56 298 LEU A C 1
ATOM 2364 O O . LEU A 1 298 ? -0.327 -5.793 -7.93 1 87.56 298 LEU A O 1
ATOM 2368 N N . ASN A 1 299 ? -2.514 -6.191 -8.133 1 88.81 299 ASN A N 1
ATOM 2369 C CA . ASN A 1 299 ? -2.377 -6.77 -9.461 1 88.81 299 ASN A CA 1
ATOM 2370 C C . ASN A 1 299 ? -1.899 -5.734 -10.477 1 88.81 299 ASN A C 1
ATOM 2372 O O . ASN A 1 299 ? -1.006 -6.012 -11.281 1 88.81 299 ASN A O 1
ATOM 2376 N N . LEU A 1 300 ? -2.518 -4.625 -10.414 1 87.25 300 LEU A N 1
ATOM 2377 C CA . LEU A 1 300 ? -2.107 -3.555 -11.312 1 87.25 300 LEU A CA 1
ATOM 2378 C C . LEU A 1 300 ? -0.645 -3.188 -11.094 1 87.25 300 LEU A C 1
ATOM 2380 O O . LEU A 1 300 ? 0.116 -3.047 -12.055 1 87.25 300 LEU A O 1
ATOM 2384 N N . ALA A 1 301 ? -0.285 -3.127 -9.867 1 87 301 ALA A N 1
ATOM 2385 C CA . ALA A 1 301 ? 1.07 -2.709 -9.516 1 87 301 ALA A CA 1
ATOM 2386 C C . ALA A 1 301 ? 2.092 -3.766 -9.922 1 87 301 ALA A C 1
ATOM 2388 O O . ALA A 1 301 ? 3.094 -3.453 -10.57 1 87 301 ALA A O 1
ATOM 2389 N N . ILE A 1 302 ? 1.874 -5.031 -9.617 1 93.06 302 ILE A N 1
ATOM 2390 C CA . ILE A 1 302 ? 2.877 -6.074 -9.789 1 93.06 302 ILE A CA 1
ATOM 2391 C C . ILE A 1 302 ? 3.064 -6.371 -11.273 1 93.06 302 ILE A C 1
ATOM 2393 O O . ILE A 1 302 ? 4.191 -6.57 -11.734 1 93.06 302 ILE A O 1
ATOM 2397 N N . PHE A 1 303 ? 2.031 -6.371 -12.016 1 94.25 303 PHE A N 1
ATOM 2398 C CA . PHE A 1 303 ? 2.168 -6.738 -13.422 1 94.25 303 PHE A CA 1
ATOM 2399 C C . PHE A 1 303 ? 2.764 -5.59 -14.227 1 94.25 303 PHE A C 1
ATOM 2401 O O . PHE A 1 303 ? 3.5 -5.816 -15.188 1 94.25 303 PHE A O 1
ATOM 2408 N N . VAL A 1 304 ? 2.465 -4.371 -13.867 1 91.19 304 VAL A N 1
ATOM 2409 C CA . VAL A 1 304 ? 3.176 -3.258 -14.484 1 91.19 304 VAL A CA 1
ATOM 2410 C C . VAL A 1 304 ? 4.664 -3.355 -14.164 1 91.19 304 VAL A C 1
ATOM 2412 O O . VAL A 1 304 ? 5.508 -3.201 -15.047 1 91.19 304 VAL A O 1
ATOM 2415 N N . TYR A 1 305 ? 4.973 -3.631 -12.938 1 91.69 305 TYR A N 1
ATOM 2416 C CA . TYR A 1 305 ? 6.363 -3.771 -12.516 1 91.69 305 TYR A CA 1
ATOM 2417 C C . TYR A 1 305 ? 7.059 -4.883 -13.289 1 91.69 305 TYR A C 1
ATOM 2419 O O . TYR A 1 305 ? 8.172 -4.695 -13.797 1 91.69 305 TYR A O 1
ATOM 2427 N N . LEU A 1 306 ? 6.379 -6 -13.391 1 95.44 306 LEU A N 1
ATOM 2428 C CA . LEU A 1 306 ? 6.965 -7.129 -14.102 1 95.44 306 LEU A CA 1
ATOM 2429 C C . LEU A 1 306 ? 7.215 -6.785 -15.57 1 95.44 306 LEU A C 1
ATOM 2431 O O . LEU A 1 306 ? 8.203 -7.227 -16.156 1 95.44 306 LEU A O 1
ATOM 2435 N N . GLY A 1 307 ? 6.355 -6.035 -16.109 1 95.5 307 GLY A N 1
ATOM 2436 C CA . GLY A 1 307 ? 6.57 -5.582 -17.469 1 95.5 307 GLY A CA 1
ATOM 2437 C C . GLY A 1 307 ? 7.828 -4.75 -17.625 1 95.5 307 GLY A C 1
ATOM 2438 O O . GLY A 1 307 ? 8.461 -4.77 -18.688 1 95.5 307 GLY A O 1
ATOM 2439 N N . THR A 1 308 ? 8.219 -4.039 -16.609 1 92.69 308 THR A N 1
ATOM 2440 C CA . THR A 1 308 ? 9.367 -3.146 -16.703 1 92.69 308 THR A CA 1
ATOM 2441 C C . THR A 1 308 ? 10.672 -3.92 -16.5 1 92.69 308 THR A C 1
ATOM 2443 O O . THR A 1 308 ? 11.742 -3.451 -16.891 1 92.69 308 THR A O 1
ATOM 2446 N N . VAL A 1 309 ? 10.625 -5.105 -15.93 1 94.94 309 VAL A N 1
ATOM 2447 C CA . VAL A 1 309 ? 11.867 -5.77 -15.555 1 94.94 309 VAL A CA 1
ATOM 2448 C C . VAL A 1 309 ? 12.117 -6.965 -16.469 1 94.94 309 VAL A C 1
ATOM 2450 O O . VAL A 1 309 ? 13.008 -7.777 -16.219 1 94.94 309 VAL A O 1
ATOM 2453 N N . ILE A 1 310 ? 11.328 -7.113 -17.516 1 96 310 ILE A N 1
ATOM 2454 C CA . ILE A 1 310 ? 11.531 -8.195 -18.469 1 96 310 ILE A CA 1
ATOM 2455 C C . ILE A 1 310 ? 12.93 -8.094 -19.078 1 96 310 ILE A C 1
ATOM 2457 O O . ILE A 1 310 ? 13.328 -7.031 -19.562 1 96 310 ILE A O 1
ATOM 2461 N N . PRO A 1 311 ? 13.664 -9.195 -19 1 94.31 311 PRO A N 1
ATOM 2462 C CA . PRO A 1 311 ? 15.008 -9.172 -19.594 1 94.31 311 PRO A CA 1
ATOM 2463 C C . PRO A 1 311 ? 14.992 -9.453 -21.094 1 94.31 311 PRO A C 1
ATOM 2465 O O . PRO A 1 311 ? 15.477 -10.5 -21.531 1 94.31 311 PRO A O 1
ATOM 2468 N N . TRP A 1 312 ? 14.664 -8.562 -21.875 1 93.44 312 TRP A N 1
ATOM 2469 C CA . TRP A 1 312 ? 14.484 -8.711 -23.312 1 93.44 312 TRP A CA 1
ATOM 2470 C C . TRP A 1 312 ? 15.781 -9.148 -23.984 1 93.44 312 TRP A C 1
ATOM 2472 O O . TRP A 1 312 ? 15.766 -9.992 -24.875 1 93.44 312 TRP A O 1
ATOM 2482 N N . SER A 1 313 ? 16.875 -8.633 -23.469 1 91 313 SER A N 1
ATOM 2483 C CA . SER A 1 313 ? 18.172 -8.898 -24.109 1 91 313 SER A CA 1
ATOM 2484 C C . SER A 1 313 ? 18.625 -10.336 -23.875 1 91 313 SER A C 1
ATOM 2486 O O . SER A 1 313 ? 19.375 -10.891 -24.672 1 91 313 SER A O 1
ATOM 2488 N N . SER A 1 314 ? 18.078 -10.969 -22.906 1 93.31 314 SER A N 1
ATOM 2489 C CA . SER A 1 314 ? 18.516 -12.312 -22.547 1 93.31 314 SER A CA 1
ATOM 2490 C C . SER A 1 314 ? 17.75 -13.375 -23.344 1 93.31 314 SER A C 1
ATOM 2492 O O . SER A 1 314 ? 18.156 -14.539 -23.375 1 93.31 314 SER A O 1
ATOM 2494 N N . PHE A 1 315 ? 16.75 -13.023 -24.078 1 94.88 315 PHE A N 1
ATOM 2495 C CA . PHE A 1 315 ? 15.898 -14 -24.75 1 94.88 315 PHE A CA 1
ATOM 2496 C C . PHE A 1 315 ? 16.609 -14.555 -25.984 1 94.88 315 PHE A C 1
ATOM 2498 O O . PHE A 1 315 ? 16.234 -15.625 -26.484 1 94.88 315 PHE A O 1
ATOM 2505 N N . ASN A 1 316 ? 17.609 -13.812 -26.469 1 92.75 316 ASN A N 1
ATOM 2506 C CA . ASN A 1 316 ? 18.344 -14.242 -27.656 1 92.75 316 ASN A CA 1
ATOM 2507 C C . ASN A 1 316 ? 19.859 -14.266 -27.406 1 92.75 316 ASN A C 1
ATOM 2509 O O . ASN A 1 316 ? 20.625 -13.859 -28.266 1 92.75 316 ASN A O 1
ATOM 2513 N N . GLU A 1 317 ? 20.188 -14.695 -26.297 1 90.56 317 GLU A N 1
ATOM 2514 C CA . GLU A 1 317 ? 21.609 -14.773 -25.953 1 90.56 317 GLU A CA 1
ATOM 2515 C C . GLU A 1 317 ? 22.203 -16.125 -26.359 1 90.56 317 GLU A C 1
ATOM 2517 O O . GLU A 1 317 ? 22.016 -17.109 -25.656 1 90.56 317 GLU A O 1
ATOM 2522 N N . ALA A 1 318 ? 23.078 -16.141 -27.297 1 86.31 318 ALA A N 1
ATOM 2523 C CA . ALA A 1 318 ? 23.641 -17.359 -27.891 1 86.31 318 ALA A CA 1
ATOM 2524 C C . ALA A 1 318 ? 24.547 -18.078 -26.891 1 86.31 318 ALA A C 1
ATOM 2526 O O . ALA A 1 318 ? 24.609 -19.312 -26.875 1 86.31 318 ALA A O 1
ATOM 2527 N N . ASP A 1 319 ? 25.172 -17.297 -26.062 1 86.5 319 ASP A N 1
ATOM 2528 C CA . ASP A 1 319 ? 26.094 -17.906 -25.094 1 86.5 319 ASP A CA 1
ATOM 2529 C C . ASP A 1 319 ? 25.328 -18.766 -24.078 1 86.5 319 ASP A C 1
ATOM 2531 O O . ASP A 1 319 ? 25.891 -19.719 -23.531 1 86.5 319 ASP A O 1
ATOM 2535 N N . LEU A 1 320 ? 24.078 -18.484 -23.953 1 86.12 320 LEU A N 1
ATOM 2536 C CA . LEU A 1 320 ? 23.234 -19.25 -23.031 1 86.12 320 LEU A CA 1
ATOM 2537 C C . LEU A 1 320 ? 22.453 -20.312 -23.781 1 86.12 320 LEU A C 1
ATOM 2539 O O . LEU A 1 320 ? 21.734 -21.109 -23.156 1 86.12 320 LEU A O 1
ATOM 2543 N N . GLY A 1 321 ? 22.547 -20.312 -25.125 1 89.06 321 GLY A N 1
ATOM 2544 C CA . GLY A 1 321 ? 21.781 -21.266 -25.938 1 89.06 321 GLY A CA 1
ATOM 2545 C C . GLY A 1 321 ? 20.344 -20.844 -26.141 1 89.06 321 GLY A C 1
ATOM 2546 O O . GLY A 1 321 ? 19.5 -21.688 -26.453 1 89.06 321 GLY A O 1
ATOM 2547 N N . LEU A 1 322 ? 20.078 -19.594 -25.875 1 93.25 322 LEU A N 1
ATOM 2548 C CA . LEU A 1 322 ? 18.719 -19.109 -25.984 1 93.25 322 LEU A CA 1
ATOM 2549 C C . LEU A 1 322 ? 18.484 -18.422 -27.328 1 93.25 322 LEU A C 1
ATOM 2551 O O . LEU A 1 322 ? 19.359 -17.719 -27.828 1 93.25 322 LEU A O 1
ATOM 2555 N N . SER A 1 323 ? 17.438 -18.734 -28 1 95.44 323 SER A N 1
ATOM 2556 C CA . SER A 1 323 ? 16.922 -18.094 -29.203 1 95.44 323 SER A CA 1
ATOM 2557 C C . SER A 1 323 ? 15.406 -17.938 -29.156 1 95.44 323 SER A C 1
ATOM 2559 O O . SER A 1 323 ? 14.719 -18.688 -28.453 1 95.44 323 SER A O 1
ATOM 2561 N N . TYR A 1 324 ? 14.867 -17 -29.859 1 95.38 324 TYR A N 1
ATOM 2562 C CA . TYR A 1 324 ? 13.438 -16.703 -29.844 1 95.38 324 TYR A CA 1
ATOM 2563 C C . TYR A 1 324 ? 12.625 -17.922 -30.266 1 95.38 324 TYR A C 1
ATOM 2565 O O . TYR A 1 324 ? 11.625 -18.266 -29.641 1 95.38 324 TYR A O 1
ATOM 2573 N N . TRP A 1 325 ? 13.07 -18.516 -31.328 1 95.56 325 TRP A N 1
ATOM 2574 C CA . TRP A 1 325 ? 12.266 -19.609 -31.859 1 95.56 325 TRP A CA 1
ATOM 2575 C C . TRP A 1 325 ? 12.234 -20.781 -30.875 1 95.56 325 TRP A C 1
ATOM 2577 O O . TRP A 1 325 ? 11.211 -21.453 -30.719 1 95.56 325 TRP A O 1
ATOM 2587 N N . ARG A 1 326 ? 13.352 -21.094 -30.188 1 96.56 326 ARG A N 1
ATOM 2588 C CA . ARG A 1 326 ? 13.391 -22.156 -29.203 1 96.56 326 ARG A CA 1
ATOM 2589 C C . ARG A 1 326 ? 12.445 -21.859 -28.047 1 96.56 326 ARG A C 1
ATOM 2591 O O . ARG A 1 326 ? 11.695 -22.734 -27.594 1 96.56 326 ARG A O 1
ATOM 2598 N N . LEU A 1 327 ? 12.516 -20.609 -27.609 1 97.62 327 LEU A N 1
ATOM 2599 C CA . LEU A 1 327 ? 11.68 -20.203 -26.484 1 97.62 327 LEU A CA 1
ATOM 2600 C C . LEU A 1 327 ? 10.203 -20.266 -26.859 1 97.62 327 LEU A C 1
ATOM 2602 O O . LEU A 1 327 ? 9.367 -20.656 -26.047 1 97.62 327 LEU A O 1
ATOM 2606 N N . ILE A 1 328 ? 9.859 -19.875 -28.047 1 97.94 328 ILE A N 1
ATOM 2607 C CA . ILE A 1 328 ? 8.477 -19.891 -28.516 1 97.94 328 ILE A CA 1
ATOM 2608 C C . ILE A 1 328 ? 7.961 -21.328 -28.562 1 97.94 328 ILE A C 1
ATOM 2610 O O . ILE A 1 328 ? 6.852 -21.625 -28.125 1 97.94 328 ILE A O 1
ATOM 2614 N N . VAL A 1 329 ? 8.789 -22.234 -29.047 1 97.94 329 VAL A N 1
ATOM 2615 C CA . VAL A 1 329 ? 8.383 -23.641 -29.141 1 97.94 329 VAL A CA 1
ATOM 2616 C C . VAL A 1 329 ? 8.227 -24.234 -27.75 1 97.94 329 VAL A C 1
ATOM 2618 O O . VAL A 1 329 ? 7.277 -24.969 -27.484 1 97.94 329 VAL A O 1
ATOM 2621 N N . VAL A 1 330 ? 9.203 -23.922 -26.875 1 98.12 330 VAL A N 1
ATOM 2622 C CA . VAL A 1 330 ? 9.102 -24.375 -25.484 1 98.12 330 VAL A CA 1
ATOM 2623 C C . VAL A 1 330 ? 7.797 -23.875 -24.875 1 98.12 330 VAL A C 1
ATOM 2625 O O . VAL A 1 330 ? 7.09 -24.641 -24.203 1 98.12 330 VAL A O 1
ATOM 2628 N N . ALA A 1 331 ? 7.457 -22.609 -25.094 1 98.44 331 ALA A N 1
ATOM 2629 C CA . ALA A 1 331 ? 6.23 -22.031 -24.547 1 98.44 331 ALA A CA 1
ATOM 2630 C C . ALA A 1 331 ? 4.996 -22.734 -25.094 1 98.44 331 ALA A C 1
ATOM 2632 O O . ALA A 1 331 ? 4.074 -23.062 -24.328 1 98.44 331 ALA A O 1
ATOM 2633 N N . ILE A 1 332 ? 5.008 -23.031 -26.359 1 98.06 332 ILE A N 1
ATOM 2634 C CA . ILE A 1 332 ? 3.873 -23.688 -26.984 1 98.06 332 ILE A CA 1
ATOM 2635 C C . ILE A 1 332 ? 3.697 -25.094 -26.406 1 98.06 332 ILE A C 1
ATOM 2637 O O . ILE A 1 332 ? 2.586 -25.484 -26.031 1 98.06 332 ILE A O 1
ATOM 2641 N N . LEU A 1 333 ? 4.762 -25.812 -26.266 1 98.25 333 LEU A N 1
ATOM 2642 C CA . LEU A 1 333 ? 4.707 -27.172 -25.734 1 98.25 333 LEU A CA 1
ATOM 2643 C C . LEU A 1 333 ? 4.219 -27.172 -24.297 1 98.25 333 LEU A C 1
ATOM 2645 O O . LEU A 1 333 ? 3.367 -27.984 -23.922 1 98.25 333 LEU A O 1
ATOM 2649 N N . ILE A 1 334 ? 4.715 -26.281 -23.531 1 98.25 334 ILE A N 1
ATOM 2650 C CA . ILE A 1 334 ? 4.363 -26.234 -22.109 1 98.25 334 ILE A CA 1
ATOM 2651 C C . ILE A 1 334 ? 2.906 -25.812 -21.953 1 98.25 334 ILE A C 1
ATOM 2653 O O . ILE A 1 334 ? 2.16 -26.406 -21.188 1 98.25 334 ILE A O 1
ATOM 2657 N N . LEU A 1 335 ? 2.469 -24.797 -22.656 1 97.19 335 LEU A N 1
ATOM 2658 C CA . LEU A 1 335 ? 1.1 -24.312 -22.516 1 97.19 335 LEU A CA 1
ATOM 2659 C C . LEU A 1 335 ? 0.102 -25.375 -22.984 1 97.19 335 LEU A C 1
ATOM 2661 O O . LEU A 1 335 ? -0.992 -25.484 -22.438 1 97.19 335 LEU A O 1
ATOM 2665 N N . LEU A 1 336 ? 0.487 -26.234 -23.938 1 97.06 336 LEU A N 1
ATOM 2666 C CA . LEU A 1 336 ? -0.431 -27.219 -24.5 1 97.06 336 LEU A CA 1
ATOM 2667 C C . LEU A 1 336 ? -0.415 -28.5 -23.688 1 97.06 336 LEU A C 1
ATOM 2669 O O . LEU A 1 336 ? -1.456 -29.125 -23.484 1 97.06 336 LEU A O 1
ATOM 2673 N N . PHE A 1 337 ? 0.762 -28.875 -23.172 1 98 337 PHE A N 1
ATOM 2674 C CA . PHE A 1 337 ? 0.864 -30.25 -22.688 1 98 337 PHE A CA 1
ATOM 2675 C C . PHE A 1 337 ? 1.121 -30.266 -21.188 1 98 337 PHE A C 1
ATOM 2677 O O . PHE A 1 337 ? 1.039 -31.328 -20.547 1 98 337 PHE A O 1
ATOM 2684 N N . ARG A 1 338 ? 1.409 -29.188 -20.609 1 97.62 338 ARG A N 1
ATOM 2685 C CA . ARG A 1 338 ? 1.806 -29.125 -19.203 1 97.62 338 ARG A CA 1
ATOM 2686 C C . ARG A 1 338 ? 0.651 -29.531 -18.281 1 97.62 338 ARG A C 1
ATOM 2688 O O . ARG A 1 338 ? 0.853 -30.219 -17.281 1 97.62 338 ARG A O 1
ATOM 2695 N N . ARG A 1 339 ? -0.558 -29.141 -18.578 1 97.56 339 ARG A N 1
ATOM 2696 C CA . ARG A 1 339 ? -1.637 -29.281 -17.609 1 97.56 339 ARG A CA 1
ATOM 2697 C C . ARG A 1 339 ? -2.842 -29.984 -18.234 1 97.56 339 ARG A C 1
ATOM 2699 O O . ARG A 1 339 ? -3.381 -30.938 -17.672 1 97.56 339 ARG A O 1
ATOM 2706 N N . LEU A 1 340 ? -3.248 -29.641 -19.438 1 97.5 340 LEU A N 1
ATOM 2707 C CA . LEU A 1 340 ? -4.488 -30.062 -20.078 1 97.5 340 LEU A CA 1
ATOM 2708 C C . LEU A 1 340 ? -4.539 -31.578 -20.234 1 97.5 340 LEU A C 1
ATOM 2710 O O . LEU A 1 340 ? -5.508 -32.219 -19.812 1 97.5 340 LEU A O 1
ATOM 2714 N N . PRO A 1 341 ? -3.498 -32.25 -20.703 1 98 341 PRO A N 1
ATOM 2715 C CA . PRO A 1 341 ? -3.586 -33.688 -20.891 1 98 341 PRO A CA 1
ATOM 2716 C C . PRO A 1 341 ? -3.76 -34.469 -19.578 1 98 341 PRO A C 1
ATOM 2718 O O . PRO A 1 341 ? -4.559 -35.406 -19.516 1 98 341 PRO A O 1
ATOM 2721 N N . ILE A 1 342 ? -3.094 -34.062 -18.578 1 98.19 342 ILE A N 1
ATOM 2722 C CA . ILE A 1 342 ? -3.121 -34.844 -17.328 1 98.19 342 ILE A CA 1
ATOM 2723 C C . ILE A 1 342 ? -4.449 -34.594 -16.609 1 98.19 342 ILE A C 1
ATOM 2725 O O . ILE A 1 342 ? -4.988 -35.5 -15.977 1 98.19 342 ILE A O 1
ATOM 2729 N N . VAL A 1 343 ? -4.949 -33.375 -16.641 1 97.62 343 VAL A N 1
ATOM 2730 C CA . VAL A 1 343 ? -6.242 -33.094 -16.031 1 97.62 343 VAL A CA 1
ATOM 2731 C C . VAL A 1 343 ? -7.328 -33.906 -16.719 1 97.62 343 VAL A C 1
ATOM 2733 O O . VAL A 1 343 ? -8.203 -34.5 -16.062 1 97.62 343 VAL A O 1
ATOM 2736 N N . MET A 1 344 ? -7.227 -34.031 -18.078 1 97.44 344 MET A N 1
ATOM 2737 C CA . MET A 1 344 ? -8.188 -34.844 -18.828 1 97.44 344 MET A CA 1
ATOM 2738 C C . MET A 1 344 ? -8.008 -36.344 -18.547 1 97.44 344 MET A C 1
ATOM 2740 O O . MET A 1 344 ? -8.992 -37.062 -18.453 1 97.44 344 MET A O 1
ATOM 2744 N N . ALA A 1 345 ? -6.812 -36.719 -18.359 1 97.81 345 ALA A N 1
ATOM 2745 C CA . ALA A 1 345 ? -6.527 -38.125 -18.078 1 97.81 345 ALA A CA 1
ATOM 2746 C C . ALA A 1 345 ? -7.047 -38.531 -16.703 1 97.81 345 ALA A C 1
ATOM 2748 O O . ALA A 1 345 ? -7.477 -39.688 -16.516 1 97.81 345 ALA A O 1
ATOM 2749 N N . LEU A 1 346 ? -7.082 -37.594 -15.758 1 97.81 346 LEU A N 1
ATOM 2750 C CA . LEU A 1 346 ? -7.461 -37.906 -14.391 1 97.81 346 LEU A CA 1
ATOM 2751 C C . LEU A 1 346 ? -8.844 -37.375 -14.062 1 97.81 346 LEU A C 1
ATOM 2753 O O . LEU A 1 346 ? -9.227 -37.312 -12.891 1 97.81 346 LEU A O 1
ATOM 2757 N N . LEU A 1 347 ? -9.539 -36.906 -15.016 1 96.88 347 LEU A N 1
ATOM 2758 C CA . LEU A 1 347 ? -10.828 -36.25 -14.828 1 96.88 347 LEU A CA 1
ATOM 2759 C C . LEU A 1 347 ? -11.766 -37.125 -13.992 1 96.88 347 LEU A C 1
ATOM 2761 O O . LEU A 1 347 ? -12.453 -36.594 -13.109 1 96.88 347 LEU A O 1
ATOM 2765 N N . LYS A 1 348 ? -11.727 -38.375 -14.141 1 95.62 348 LYS A N 1
ATOM 2766 C CA . LYS A 1 348 ? -12.664 -39.312 -13.5 1 95.62 348 LYS A CA 1
ATOM 2767 C C . LYS A 1 348 ? -12.383 -39.406 -12.008 1 95.62 348 LYS A C 1
ATOM 2769 O O . LYS A 1 348 ? -13.273 -39.75 -11.227 1 95.62 348 LYS A O 1
ATOM 2774 N N . VAL A 1 349 ? -11.25 -39.125 -11.664 1 96.5 349 VAL A N 1
ATOM 2775 C CA . VAL A 1 349 ? -10.891 -39.312 -10.266 1 96.5 349 VAL A CA 1
ATOM 2776 C C . VAL A 1 349 ? -10.867 -37.969 -9.547 1 96.5 349 VAL A C 1
ATOM 2778 O O . VAL A 1 349 ? -10.555 -37.906 -8.352 1 96.5 349 VAL A O 1
ATOM 2781 N N . ILE A 1 350 ? -11.227 -36.875 -10.195 1 96.62 350 ILE A N 1
ATOM 2782 C CA . ILE A 1 350 ? -11.344 -35.562 -9.594 1 96.62 350 ILE A CA 1
ATOM 2783 C C . ILE A 1 350 ? -12.812 -35.25 -9.328 1 96.62 350 ILE A C 1
ATOM 2785 O O . ILE A 1 350 ? -13.531 -34.812 -10.234 1 96.62 350 ILE A O 1
ATOM 2789 N N . PRO A 1 351 ? -13.258 -35.344 -8.195 1 94.69 351 PRO A N 1
ATOM 2790 C CA . PRO A 1 351 ? -14.68 -35.188 -7.883 1 94.69 351 PRO A CA 1
ATOM 2791 C C . PRO A 1 351 ? -15.203 -33.781 -8.18 1 94.69 351 PRO A C 1
ATOM 2793 O O . PRO A 1 351 ? -16.375 -33.625 -8.508 1 94.69 351 PRO A O 1
ATOM 2796 N N . ALA A 1 352 ? -14.406 -32.812 -8.109 1 94.12 352 ALA A N 1
ATOM 2797 C CA . ALA A 1 352 ? -14.852 -31.438 -8.258 1 94.12 352 ALA A CA 1
ATOM 2798 C C . ALA A 1 352 ? -15.18 -31.125 -9.711 1 94.12 352 ALA A C 1
ATOM 2800 O O . ALA A 1 352 ? -15.906 -30.172 -9.992 1 94.12 352 ALA A O 1
ATOM 2801 N N . LEU A 1 353 ? -14.578 -31.859 -10.602 1 94.75 353 LEU A N 1
ATOM 2802 C CA . LEU A 1 353 ? -14.836 -31.688 -12.031 1 94.75 353 LEU A CA 1
ATOM 2803 C C . LEU A 1 353 ? -15.742 -32.781 -12.555 1 94.75 353 LEU A C 1
ATOM 2805 O O . LEU A 1 353 ? -15.336 -33.938 -12.656 1 94.75 353 LEU A O 1
ATOM 2809 N N . LYS A 1 354 ? -16.906 -32.406 -13.031 1 91.81 354 LYS A N 1
ATOM 2810 C CA . LYS A 1 354 ? -17.953 -33.375 -13.297 1 91.81 354 LYS A CA 1
ATOM 2811 C C . LYS A 1 354 ? -18.047 -33.688 -14.781 1 91.81 354 LYS A C 1
ATOM 2813 O O . LYS A 1 354 ? -18.453 -34.812 -15.164 1 91.81 354 LYS A O 1
ATOM 2818 N N . THR A 1 355 ? -17.703 -32.75 -15.617 1 93.75 355 THR A N 1
ATOM 2819 C CA . THR A 1 355 ? -17.906 -32.938 -17.047 1 93.75 355 THR A CA 1
ATOM 2820 C C . THR A 1 355 ? -16.594 -32.75 -17.812 1 93.75 355 THR A C 1
ATOM 2822 O O . THR A 1 355 ? -15.625 -32.188 -17.25 1 93.75 355 THR A O 1
ATOM 2825 N N . ARG A 1 356 ? -16.547 -33.188 -19.016 1 94.19 356 ARG A N 1
ATOM 2826 C CA . ARG A 1 356 ? -15.383 -33.031 -19.875 1 94.19 356 ARG A CA 1
ATOM 2827 C C . ARG A 1 356 ? -15.133 -31.562 -20.188 1 94.19 356 ARG A C 1
ATOM 2829 O O . ARG A 1 356 ? -13.984 -31.125 -20.297 1 94.19 356 ARG A O 1
ATOM 2836 N N . ARG A 1 357 ? -16.188 -30.828 -20.25 1 92.69 357 ARG A N 1
ATOM 2837 C CA . ARG A 1 357 ? -16.062 -29.391 -20.516 1 92.69 357 ARG A CA 1
ATOM 2838 C C . ARG A 1 357 ? -15.375 -28.688 -19.359 1 92.69 357 ARG A C 1
ATOM 2840 O O . ARG A 1 357 ? -14.516 -27.828 -19.562 1 92.69 357 ARG A O 1
ATOM 2847 N N . GLU A 1 358 ? -15.797 -29.109 -18.234 1 94.12 358 GLU A N 1
ATOM 2848 C CA . GLU A 1 358 ? -15.18 -28.547 -17.031 1 94.12 358 GLU A CA 1
ATOM 2849 C C . GLU A 1 358 ? -13.711 -28.922 -16.953 1 94.12 358 GLU A C 1
ATOM 2851 O O . GLU A 1 358 ? -12.875 -28.109 -16.531 1 94.12 358 GLU A O 1
ATOM 2856 N N . GLY A 1 359 ? -13.453 -30.156 -17.359 1 95.5 359 GLY A N 1
ATOM 2857 C CA . GLY A 1 359 ? -12.07 -30.609 -17.375 1 95.5 359 GLY A CA 1
ATOM 2858 C C . GLY A 1 359 ? -11.195 -29.844 -18.344 1 95.5 359 GLY A C 1
ATOM 2859 O O . GLY A 1 359 ? -10.062 -29.5 -18.016 1 95.5 359 GLY A O 1
ATOM 2860 N N . ILE A 1 360 ? -11.703 -29.578 -19.516 1 94.56 360 ILE A N 1
ATOM 2861 C CA . ILE A 1 360 ? -10.961 -28.828 -20.531 1 94.56 360 ILE A CA 1
ATOM 2862 C C . ILE A 1 360 ? -10.727 -27.406 -20.047 1 94.56 360 ILE A C 1
ATOM 2864 O O . ILE A 1 360 ? -9.633 -26.859 -20.188 1 94.56 360 ILE A O 1
ATOM 2868 N N . PHE A 1 361 ? -11.773 -26.875 -19.406 1 92.56 361 PHE A N 1
ATOM 2869 C CA . PHE A 1 361 ? -11.672 -25.516 -18.875 1 92.56 361 PHE A CA 1
ATOM 2870 C C . PHE A 1 361 ? -10.633 -25.438 -17.766 1 92.56 361 PHE A C 1
ATOM 2872 O O . PHE A 1 361 ? -9.734 -24.594 -17.797 1 92.56 361 PHE A O 1
ATOM 2879 N N . ALA A 1 362 ? -10.75 -26.312 -16.828 1 93.75 362 ALA A N 1
ATOM 2880 C CA . ALA A 1 362 ? -9.836 -26.328 -15.688 1 93.75 362 ALA A CA 1
ATOM 2881 C C . ALA A 1 362 ? -8.414 -26.656 -16.141 1 93.75 362 ALA A C 1
ATOM 2883 O O . ALA A 1 362 ? -7.445 -26.156 -15.562 1 93.75 362 ALA A O 1
ATOM 2884 N N . GLY A 1 363 ? -8.328 -27.547 -17.109 1 95.19 363 GLY A N 1
ATOM 2885 C CA . GLY A 1 363 ? -7.027 -27.938 -17.625 1 95.19 363 GLY A CA 1
ATOM 2886 C C . GLY A 1 363 ? -6.348 -26.828 -18.422 1 95.19 363 GLY A C 1
ATOM 2887 O O . GLY A 1 363 ? -5.125 -26.703 -18.391 1 95.19 363 GLY A O 1
ATOM 2888 N N . TRP A 1 364 ? -7.086 -26.062 -19.078 1 93.44 364 TRP A N 1
ATOM 2889 C CA . TRP A 1 364 ? -6.539 -24.984 -19.906 1 93.44 364 TRP A CA 1
ATOM 2890 C C . TRP A 1 364 ? -6.152 -23.781 -19.047 1 93.44 364 TRP A C 1
ATOM 2892 O O . TRP A 1 364 ? -5.105 -23.172 -19.266 1 93.44 364 TRP A O 1
ATOM 2902 N N . PHE A 1 365 ? -7 -23.531 -18.078 1 91.31 365 PHE A N 1
ATOM 2903 C CA . PHE A 1 365 ? -6.797 -22.297 -17.312 1 91.31 365 PHE A CA 1
ATOM 2904 C C . PHE A 1 365 ? -5.965 -22.562 -16.062 1 91.31 365 PHE A C 1
ATOM 2906 O O . PHE A 1 365 ? -6.469 -22.484 -14.945 1 91.31 365 PHE A O 1
ATOM 2913 N N . GLY A 1 366 ? -4.785 -22.797 -16.219 1 92.94 366 GLY A N 1
ATOM 2914 C CA . GLY A 1 366 ? -3.711 -22.844 -15.242 1 92.94 366 GLY A CA 1
ATOM 2915 C C . GLY A 1 366 ? -2.539 -21.953 -15.586 1 92.94 366 GLY A C 1
ATOM 2916 O O . GLY A 1 366 ? -1.422 -22.422 -15.797 1 92.94 366 GLY A O 1
ATOM 2917 N N . PRO A 1 367 ? -2.793 -20.688 -15.57 1 94.81 367 PRO A N 1
ATOM 2918 C CA . PRO A 1 367 ? -1.784 -19.75 -16.062 1 94.81 367 PRO A CA 1
ATOM 2919 C C . PRO A 1 367 ? -0.562 -19.672 -15.148 1 94.81 367 PRO A C 1
ATOM 2921 O O . PRO A 1 367 ? -0.67 -19.906 -13.945 1 94.81 367 PRO A O 1
ATOM 2924 N N . ILE A 1 368 ? 0.56 -19.422 -15.797 1 96.81 368 ILE A N 1
ATOM 2925 C CA . ILE A 1 368 ? 1.822 -19.156 -15.117 1 96.81 368 ILE A CA 1
ATOM 2926 C C . ILE A 1 368 ? 1.963 -17.656 -14.859 1 96.81 368 ILE A C 1
ATOM 2928 O O . ILE A 1 368 ? 1.813 -16.844 -15.773 1 96.81 368 ILE A O 1
ATOM 2932 N N . GLY A 1 369 ? 2.225 -17.281 -13.633 1 94.94 369 GLY A N 1
ATOM 2933 C CA . GLY A 1 369 ? 2.207 -15.859 -13.352 1 94.94 369 GLY A CA 1
ATOM 2934 C C . GLY A 1 369 ? 3.268 -15.438 -12.352 1 94.94 369 GLY A C 1
ATOM 2935 O O . GLY A 1 369 ? 4.449 -15.75 -12.523 1 94.94 369 GLY A O 1
ATOM 2936 N N . VAL A 1 370 ? 2.861 -14.742 -11.32 1 95.19 370 VAL A N 1
ATOM 2937 C CA . VAL A 1 370 ? 3.736 -14.031 -10.391 1 95.19 370 VAL A CA 1
ATOM 2938 C C . VAL A 1 370 ? 4.559 -15.039 -9.586 1 95.19 370 VAL A C 1
ATOM 2940 O O . VAL A 1 370 ? 5.746 -14.82 -9.336 1 95.19 370 VAL A O 1
ATOM 2943 N N . ALA A 1 371 ? 4 -16.094 -9.219 1 95.94 371 ALA A N 1
ATOM 2944 C CA . ALA A 1 371 ? 4.695 -17.094 -8.398 1 95.94 371 ALA A CA 1
ATOM 2945 C C . ALA A 1 371 ? 5.898 -17.672 -9.141 1 95.94 371 ALA A C 1
ATOM 2947 O O . ALA A 1 371 ? 6.914 -18 -8.523 1 95.94 371 ALA A O 1
ATOM 2948 N N . ALA A 1 372 ? 5.789 -17.797 -10.406 1 97.75 372 ALA A N 1
ATOM 2949 C CA . ALA A 1 372 ? 6.902 -18.312 -11.203 1 97.75 372 ALA A CA 1
ATOM 2950 C C . ALA A 1 372 ? 8.125 -17.406 -11.078 1 97.75 372 ALA A C 1
ATOM 2952 O O . ALA A 1 372 ? 9.25 -17.891 -10.953 1 97.75 372 ALA A O 1
ATOM 2953 N N . ILE A 1 373 ? 7.875 -16.125 -11.109 1 97.31 373 ILE A N 1
ATOM 2954 C CA . ILE A 1 373 ? 8.961 -15.164 -11.008 1 97.31 373 ILE A CA 1
ATOM 2955 C C . ILE A 1 373 ? 9.562 -15.203 -9.602 1 97.31 373 ILE A C 1
ATOM 2957 O O . ILE A 1 373 ? 10.781 -15.117 -9.445 1 97.31 373 ILE A O 1
ATOM 2961 N N . PHE A 1 374 ? 8.781 -15.352 -8.609 1 96.25 374 PHE A N 1
ATOM 2962 C CA . PHE A 1 374 ? 9.258 -15.492 -7.242 1 96.25 374 PHE A CA 1
ATOM 2963 C C . PHE A 1 374 ? 10.172 -16.703 -7.109 1 96.25 374 PHE A C 1
ATOM 2965 O O . PHE A 1 374 ? 11.273 -16.609 -6.57 1 96.25 374 PHE A O 1
ATOM 2972 N N . TYR A 1 375 ? 9.75 -17.844 -7.637 1 96.62 375 TYR A N 1
ATOM 2973 C CA . TYR A 1 375 ? 10.523 -19.078 -7.535 1 96.62 375 TYR A CA 1
ATOM 2974 C C . TYR A 1 375 ? 11.805 -18.984 -8.352 1 96.62 375 TYR A C 1
ATOM 2976 O O . TYR A 1 375 ? 12.836 -19.562 -7.977 1 96.62 375 TYR A O 1
ATOM 2984 N N . ALA A 1 376 ? 11.688 -18.312 -9.477 1 97.12 376 ALA A N 1
ATOM 2985 C CA . ALA A 1 376 ? 12.898 -18.109 -10.281 1 97.12 376 ALA A CA 1
ATOM 2986 C C . ALA A 1 376 ? 13.945 -17.328 -9.5 1 97.12 376 ALA A C 1
ATOM 2988 O O . ALA A 1 376 ? 15.141 -17.641 -9.57 1 97.12 376 ALA A O 1
ATOM 2989 N N . GLN A 1 377 ? 13.438 -16.312 -8.789 1 95.38 377 GLN A N 1
ATOM 2990 C CA . GLN A 1 377 ? 14.352 -15.516 -7.977 1 95.38 377 GLN A CA 1
ATOM 2991 C C . GLN A 1 377 ? 14.922 -16.344 -6.824 1 95.38 377 GLN A C 1
ATOM 2993 O O . GLN A 1 377 ? 16.094 -16.203 -6.488 1 95.38 377 GLN A O 1
ATOM 2998 N N . VAL A 1 378 ? 14.125 -17.172 -6.246 1 93.56 378 VAL A N 1
ATOM 2999 C CA . VAL A 1 378 ? 14.578 -18.047 -5.176 1 93.56 378 VAL A CA 1
ATOM 3000 C C . VAL A 1 378 ? 15.633 -19.016 -5.711 1 93.56 378 VAL A C 1
ATOM 3002 O O . VAL A 1 378 ? 16.672 -19.234 -5.066 1 93.56 378 VAL A O 1
ATOM 3005 N N . ALA A 1 379 ? 15.406 -19.562 -6.828 1 94.75 379 ALA A N 1
ATOM 3006 C CA . ALA A 1 379 ? 16.359 -20.484 -7.461 1 94.75 379 ALA A CA 1
ATOM 3007 C C . ALA A 1 379 ? 17.688 -19.781 -7.727 1 94.75 379 ALA A C 1
ATOM 3009 O O . ALA A 1 379 ? 18.75 -20.328 -7.422 1 94.75 379 ALA A O 1
ATOM 3010 N N . LYS A 1 380 ? 17.594 -18.609 -8.258 1 93 380 LYS A N 1
ATOM 3011 C CA . LYS A 1 380 ? 18.797 -17.859 -8.578 1 93 380 LYS A CA 1
ATOM 3012 C C . LYS A 1 380 ? 19.609 -17.562 -7.32 1 93 380 LYS A C 1
ATOM 3014 O O . LYS A 1 380 ? 20.844 -17.656 -7.336 1 93 380 LYS A O 1
ATOM 3019 N N . ASP A 1 381 ? 18.953 -17.297 -6.285 1 89.31 381 ASP A N 1
ATOM 3020 C CA . ASP A 1 381 ? 19.594 -16.906 -5.031 1 89.31 381 ASP A CA 1
ATOM 3021 C C . ASP A 1 381 ? 20.312 -18.094 -4.391 1 89.31 381 ASP A C 1
ATOM 3023 O O . ASP A 1 381 ? 21.203 -17.922 -3.549 1 89.31 381 ASP A O 1
ATOM 3027 N N . HIS A 1 382 ? 19.922 -19.281 -4.719 1 88 382 HIS A N 1
ATOM 3028 C CA . HIS A 1 382 ? 20.516 -20.469 -4.102 1 88 382 HIS A CA 1
ATOM 3029 C C . HIS A 1 382 ? 21.828 -20.844 -4.77 1 88 382 HIS A C 1
ATOM 3031 O O . HIS A 1 382 ? 22.547 -21.734 -4.293 1 88 382 HIS A O 1
ATOM 3037 N N . PHE A 1 383 ? 22.109 -20.172 -5.832 1 85.19 383 PHE A N 1
ATOM 3038 C CA . PHE A 1 383 ? 23.406 -20.391 -6.48 1 85.19 383 PHE A CA 1
ATOM 3039 C C . PHE A 1 383 ? 24.266 -19.141 -6.406 1 85.19 383 PHE A C 1
ATOM 3041 O O . PHE A 1 383 ? 23.812 -18.047 -6.746 1 85.19 383 PHE A O 1
ATOM 3048 N N . SER A 1 384 ? 25.281 -19.188 -5.676 1 74.94 384 SER A N 1
ATOM 3049 C CA . SER A 1 384 ? 26.188 -18.047 -5.5 1 74.94 384 SER A CA 1
ATOM 3050 C C . SER A 1 384 ? 26.781 -17.609 -6.832 1 74.94 384 SER A C 1
ATOM 3052 O O . SER A 1 384 ? 26.859 -18.406 -7.773 1 74.94 384 SER A O 1
ATOM 3054 N N . GLU A 1 385 ? 27.078 -16.422 -6.859 1 71.06 385 GLU A N 1
ATOM 3055 C CA . GLU A 1 385 ? 27.75 -15.898 -8.055 1 71.06 385 GLU A CA 1
ATOM 3056 C C . GLU A 1 385 ? 29.094 -16.578 -8.281 1 71.06 385 GLU A C 1
ATOM 3058 O O . GLU A 1 385 ? 29.578 -16.641 -9.406 1 71.06 385 GLU A O 1
ATOM 3063 N N . THR A 1 386 ? 29.531 -17.125 -7.234 1 69.12 386 THR A N 1
ATOM 3064 C CA . THR A 1 386 ? 30.859 -17.719 -7.312 1 69.12 386 THR A CA 1
ATOM 3065 C C . THR A 1 386 ? 30.781 -19.172 -7.742 1 69.12 386 THR A C 1
ATOM 3067 O O . THR A 1 386 ? 31.797 -19.781 -8.07 1 69.12 386 THR A O 1
ATOM 3070 N N . ASP A 1 387 ? 29.578 -19.672 -7.762 1 70.12 387 ASP A N 1
ATOM 3071 C CA . ASP A 1 387 ? 29.422 -21.047 -8.172 1 70.12 387 ASP A CA 1
ATOM 3072 C C . ASP A 1 387 ? 29.516 -21.188 -9.695 1 70.12 387 ASP A C 1
ATOM 3074 O O . ASP A 1 387 ? 28.609 -20.797 -10.422 1 70.12 387 ASP A O 1
ATOM 3078 N N . THR A 1 388 ? 30.625 -21.656 -10.18 1 71.38 388 THR A N 1
ATOM 3079 C CA . THR A 1 388 ? 30.922 -21.766 -11.602 1 71.38 388 THR A CA 1
ATOM 3080 C C . THR A 1 388 ? 30.234 -22.984 -12.203 1 71.38 388 THR A C 1
ATOM 3082 O O . THR A 1 388 ? 29.922 -23 -13.391 1 71.38 388 THR A O 1
ATOM 3085 N N . ASP A 1 389 ? 30.031 -23.969 -11.391 1 72.81 389 ASP A N 1
ATOM 3086 C CA . ASP A 1 389 ? 29.516 -25.234 -11.906 1 72.81 389 ASP A CA 1
ATOM 3087 C C . ASP A 1 389 ? 28.062 -25.078 -12.391 1 72.81 389 ASP A C 1
ATOM 3089 O O . ASP A 1 389 ? 27.656 -25.734 -13.359 1 72.81 389 ASP A O 1
ATOM 3093 N N . HIS A 1 390 ? 27.422 -24.172 -11.789 1 77.94 390 HIS A N 1
ATOM 3094 C CA . HIS A 1 390 ? 26 -24.031 -12.141 1 77.94 390 HIS A CA 1
ATOM 3095 C C . HIS A 1 390 ? 25.688 -22.609 -12.57 1 77.94 390 HIS A C 1
ATOM 3097 O O . HIS A 1 390 ? 24.562 -22.141 -12.406 1 77.94 390 HIS A O 1
ATOM 3103 N N . ALA A 1 391 ? 26.656 -21.969 -13.016 1 79.81 391 ALA A N 1
ATOM 3104 C CA . ALA A 1 391 ? 26.516 -20.594 -13.5 1 79.81 391 ALA A CA 1
ATOM 3105 C C . ALA A 1 391 ? 25.531 -20.516 -14.656 1 79.81 391 ALA A C 1
ATOM 3107 O O . ALA A 1 391 ? 24.75 -19.562 -14.758 1 79.81 391 ALA A O 1
ATOM 3108 N N . HIS A 1 392 ? 25.594 -21.578 -15.398 1 82.81 392 HIS A N 1
ATOM 3109 C CA . HIS A 1 392 ? 24.734 -21.594 -16.562 1 82.81 392 HIS A CA 1
ATOM 3110 C C . HIS A 1 392 ? 23.266 -21.656 -16.172 1 82.81 392 HIS A C 1
ATOM 3112 O O . HIS A 1 392 ? 22.438 -20.891 -16.688 1 82.81 392 HIS A O 1
ATOM 3118 N N . ALA A 1 393 ? 22.922 -22.438 -15.227 1 81.19 393 ALA A N 1
ATOM 3119 C CA . ALA A 1 393 ? 21.547 -22.578 -14.75 1 81.19 393 ALA A CA 1
ATOM 3120 C C . ALA A 1 393 ? 21.062 -21.297 -14.078 1 81.19 393 ALA A C 1
ATOM 3122 O O . ALA A 1 393 ? 19.906 -20.906 -14.242 1 81.19 393 ALA A O 1
ATOM 3123 N N . ARG A 1 394 ? 21.953 -20.703 -13.438 1 86.88 394 ARG A N 1
ATOM 3124 C CA . ARG A 1 394 ? 21.641 -19.469 -12.734 1 86.88 394 ARG A CA 1
ATOM 3125 C C . ARG A 1 394 ? 21.266 -18.359 -13.719 1 86.88 394 ARG A C 1
ATOM 3127 O O . ARG A 1 394 ? 20.359 -17.578 -13.461 1 86.88 394 ARG A O 1
ATOM 3134 N N . GLU A 1 395 ? 21.891 -18.391 -14.812 1 90.44 395 GLU A N 1
ATOM 3135 C CA . GLU A 1 395 ? 21.672 -17.328 -15.797 1 90.44 395 GLU A CA 1
ATOM 3136 C C . GLU A 1 395 ? 20.453 -17.625 -16.656 1 90.44 395 GLU A C 1
ATOM 3138 O O . GLU A 1 395 ? 19.844 -16.703 -17.203 1 90.44 395 GLU A O 1
ATOM 3143 N N . LEU A 1 396 ? 20.094 -18.891 -16.703 1 92.81 396 LEU A N 1
ATOM 3144 C CA . LEU A 1 396 ? 19 -19.312 -17.594 1 92.81 396 LEU A CA 1
ATOM 3145 C C . LEU A 1 396 ? 17.656 -19.188 -16.891 1 92.81 396 LEU A C 1
ATOM 3147 O O . LEU A 1 396 ? 16.625 -18.984 -17.547 1 92.81 396 LEU A O 1
ATOM 3151 N N . VAL A 1 397 ? 17.594 -19.281 -15.625 1 95.75 397 VAL A N 1
ATOM 3152 C CA . VAL A 1 397 ? 16.359 -19.469 -14.883 1 95.75 397 VAL A CA 1
ATOM 3153 C C . VAL A 1 397 ? 15.461 -18.25 -15.062 1 95.75 397 VAL A C 1
ATOM 3155 O O . VAL A 1 397 ? 14.258 -18.375 -15.336 1 95.75 397 VAL A O 1
ATOM 3158 N N . ILE A 1 398 ? 16.016 -17.016 -15.031 1 96.25 398 ILE A N 1
ATOM 3159 C CA . ILE A 1 398 ? 15.219 -15.781 -15.055 1 96.25 398 ILE A CA 1
ATOM 3160 C C . ILE A 1 398 ? 14.672 -15.547 -16.453 1 96.25 398 ILE A C 1
ATOM 3162 O O . ILE A 1 398 ? 13.453 -15.414 -16.641 1 96.25 398 ILE A O 1
ATOM 3166 N N . PRO A 1 399 ? 15.469 -15.602 -17.484 1 96.81 399 PRO A N 1
ATOM 3167 C CA . PRO A 1 399 ? 14.945 -15.312 -18.828 1 96.81 399 PRO A CA 1
ATOM 3168 C C . PRO A 1 399 ? 13.938 -16.359 -19.297 1 96.81 399 PRO A C 1
ATOM 3170 O O . PRO A 1 399 ? 12.922 -16 -19.906 1 96.81 399 PRO A O 1
ATOM 3173 N N . VAL A 1 400 ? 14.211 -17.609 -19.062 1 97.44 400 VAL A N 1
ATOM 3174 C CA . VAL A 1 400 ? 13.305 -18.656 -19.516 1 97.44 400 VAL A CA 1
ATOM 3175 C C . VAL A 1 400 ? 11.969 -18.531 -18.797 1 97.44 400 VAL A C 1
ATOM 3177 O O . VAL A 1 400 ? 10.906 -18.594 -19.422 1 97.44 400 VAL A O 1
ATOM 3180 N N . THR A 1 401 ? 12.039 -18.328 -17.484 1 98.06 401 THR A N 1
ATOM 3181 C CA . THR A 1 401 ? 10.82 -18.203 -16.688 1 98.06 401 THR A CA 1
ATOM 3182 C C . THR A 1 401 ? 10.016 -16.984 -17.125 1 98.06 401 THR A C 1
ATOM 3184 O O . THR A 1 401 ? 8.797 -17.062 -17.297 1 98.06 401 THR A O 1
ATOM 3187 N N . PHE A 1 402 ? 10.688 -15.883 -17.344 1 97.88 402 PHE A N 1
ATOM 3188 C CA . PHE A 1 402 ? 10.008 -14.664 -17.781 1 97.88 402 PHE A CA 1
ATOM 3189 C C . PHE A 1 402 ? 9.305 -14.875 -19.109 1 97.88 402 PHE A C 1
ATOM 3191 O O . PHE A 1 402 ? 8.172 -14.422 -19.312 1 97.88 402 PHE A O 1
ATOM 3198 N N . PHE A 1 403 ? 9.961 -15.531 -19.984 1 98.06 403 PHE A N 1
ATOM 3199 C CA . PHE A 1 403 ? 9.375 -15.758 -21.312 1 98.06 403 PHE A CA 1
ATOM 3200 C C . PHE A 1 403 ? 8.117 -16.594 -21.203 1 98.06 403 PHE A C 1
ATOM 3202 O O . PHE A 1 403 ? 7.117 -16.312 -21.875 1 98.06 403 PHE A O 1
ATOM 3209 N N . LEU A 1 404 ? 8.203 -17.578 -20.406 1 98.25 404 LEU A N 1
ATOM 3210 C CA . LEU A 1 404 ? 7.047 -18.453 -20.219 1 98.25 404 LEU A CA 1
ATOM 3211 C C . LEU A 1 404 ? 5.898 -17.703 -19.562 1 98.25 404 LEU A C 1
ATOM 3213 O O . LEU A 1 404 ? 4.734 -17.906 -19.906 1 98.25 404 LEU A O 1
ATOM 3217 N N . VAL A 1 405 ? 6.18 -16.812 -18.609 1 97.88 405 VAL A N 1
ATOM 3218 C CA . VAL A 1 405 ? 5.172 -16.016 -17.906 1 97.88 405 VAL A CA 1
ATOM 3219 C C . VAL A 1 405 ? 4.488 -15.078 -18.891 1 97.88 405 VAL A C 1
ATOM 3221 O O . VAL A 1 405 ? 3.258 -15 -18.938 1 97.88 405 VAL A O 1
ATOM 3224 N N . ILE A 1 406 ? 5.254 -14.445 -19.734 1 97.25 406 ILE A N 1
ATOM 3225 C CA . ILE A 1 406 ? 4.707 -13.523 -20.719 1 97.25 406 ILE A CA 1
ATOM 3226 C C . ILE A 1 406 ? 3.811 -14.281 -21.688 1 97.25 406 ILE A C 1
ATOM 3228 O O . ILE A 1 406 ? 2.709 -13.828 -22.016 1 97.25 406 ILE A O 1
ATOM 3232 N N . SER A 1 407 ? 4.324 -15.383 -22.125 1 97.56 407 SER A N 1
ATOM 3233 C CA . SER A 1 407 ? 3.562 -16.203 -23.062 1 97.56 407 SER A CA 1
ATOM 3234 C C . SER A 1 407 ? 2.252 -16.672 -22.453 1 97.56 407 SER A C 1
ATOM 3236 O O . SER A 1 407 ? 1.204 -16.641 -23.094 1 97.56 407 SER A O 1
ATOM 3238 N N . SER A 1 408 ? 2.35 -17.062 -21.219 1 96.81 408 SER A N 1
ATOM 3239 C CA . SER A 1 408 ? 1.17 -17.578 -20.531 1 96.81 408 SER A CA 1
ATOM 3240 C C . SER A 1 408 ? 0.136 -16.469 -20.328 1 96.81 408 SER A C 1
ATOM 3242 O O . SER A 1 408 ? -1.053 -16.672 -20.578 1 96.81 408 SER A O 1
ATOM 3244 N N . ILE A 1 409 ? 0.57 -15.32 -19.859 1 95.44 409 ILE A N 1
ATOM 3245 C CA . ILE A 1 409 ? -0.327 -14.195 -19.609 1 95.44 409 ILE A CA 1
ATOM 3246 C C . ILE A 1 409 ? -0.998 -13.781 -20.922 1 95.44 409 ILE A C 1
ATOM 3248 O O . ILE A 1 409 ? -2.199 -13.508 -20.953 1 95.44 409 ILE A O 1
ATOM 3252 N N . THR A 1 410 ? -0.252 -13.797 -21.984 1 94.69 410 THR A N 1
ATOM 3253 C CA . THR A 1 410 ? -0.767 -13.375 -23.281 1 94.69 410 THR A CA 1
ATOM 3254 C C . THR A 1 410 ? -1.777 -14.391 -23.812 1 94.69 410 THR A C 1
ATOM 3256 O O . THR A 1 410 ? -2.887 -14.016 -24.203 1 94.69 410 THR A O 1
ATOM 3259 N N . VAL A 1 411 ? -1.435 -15.617 -23.766 1 93.94 411 VAL A N 1
ATOM 3260 C CA . VAL A 1 411 ? -2.279 -16.656 -24.344 1 93.94 411 VAL A CA 1
ATOM 3261 C C . VAL A 1 411 ? -3.539 -16.828 -23.5 1 93.94 411 VAL A C 1
ATOM 3263 O O . VAL A 1 411 ? -4.652 -16.844 -24.031 1 93.94 411 VAL A O 1
ATOM 3266 N N . HIS A 1 412 ? -3.418 -16.953 -22.234 1 92.38 412 HIS A N 1
ATOM 3267 C CA . HIS A 1 412 ? -4.57 -17.141 -21.359 1 92.38 412 HIS A CA 1
ATOM 3268 C C . HIS A 1 412 ? -5.402 -15.859 -21.281 1 92.38 412 HIS A C 1
ATOM 3270 O O . HIS A 1 412 ? -6.633 -15.922 -21.188 1 92.38 412 HIS A O 1
ATOM 3276 N N . GLY A 1 413 ? -4.762 -14.742 -21.312 1 88.69 413 GLY A N 1
ATOM 3277 C CA . GLY A 1 413 ? -5.473 -13.469 -21.266 1 88.69 413 GLY A CA 1
ATOM 3278 C C . GLY A 1 413 ? -6.305 -13.211 -22.5 1 88.69 413 GLY A C 1
ATOM 3279 O O . GLY A 1 413 ? -7.324 -12.516 -22.438 1 88.69 413 GLY A O 1
ATOM 3280 N N . LEU A 1 414 ? -5.934 -13.836 -23.609 1 88.69 414 LEU A N 1
ATOM 3281 C CA . LEU A 1 414 ? -6.641 -13.625 -24.859 1 88.69 414 LEU A CA 1
ATOM 3282 C C . LEU A 1 414 ? -7.57 -14.797 -25.172 1 88.69 414 LEU A C 1
ATOM 3284 O O . LEU A 1 414 ? -8.32 -14.766 -26.156 1 88.69 414 LEU A O 1
ATOM 3288 N N . SER A 1 415 ? -7.594 -15.727 -24.375 1 86.06 415 SER A N 1
ATOM 3289 C CA . SER A 1 415 ? -8.359 -16.938 -24.641 1 86.06 415 SER A CA 1
ATOM 3290 C C . SER A 1 415 ? -9.859 -16.688 -24.547 1 86.06 415 SER A C 1
ATOM 3292 O O . SER A 1 415 ? -10.625 -17.156 -25.391 1 86.06 415 SER A O 1
ATOM 3294 N N . VAL A 1 416 ? -10.258 -15.914 -23.562 1 79.62 416 VAL A N 1
ATOM 3295 C CA . VAL A 1 416 ? -11.688 -15.703 -23.359 1 79.62 416 VAL A CA 1
ATOM 3296 C C . VAL A 1 416 ? -12.25 -14.859 -24.5 1 79.62 416 VAL A C 1
ATOM 3298 O O . VAL A 1 416 ? -13.258 -15.219 -25.109 1 79.62 416 VAL A O 1
ATOM 3301 N N . PRO A 1 417 ? -11.641 -13.836 -24.859 1 78 417 PRO A N 1
ATOM 3302 C CA . PRO A 1 417 ? -12.133 -13.07 -26.016 1 78 417 PRO A CA 1
ATOM 3303 C C . PRO A 1 417 ? -12.156 -13.891 -27.297 1 78 417 PRO A C 1
ATOM 3305 O O . PRO A 1 417 ? -13.055 -13.719 -28.125 1 78 417 PRO A O 1
ATOM 3308 N N . LEU A 1 418 ? -11.273 -14.758 -27.406 1 75 418 LEU A N 1
ATOM 3309 C CA . LEU A 1 418 ? -11.18 -15.547 -28.625 1 75 418 LEU A CA 1
ATOM 3310 C C . LEU A 1 418 ? -12.281 -16.609 -28.672 1 75 418 LEU A C 1
ATOM 3312 O O . LEU A 1 418 ? -12.812 -16.906 -29.734 1 75 418 LEU A O 1
ATOM 3316 N N . ILE A 1 419 ? -12.57 -17.109 -27.531 1 74.81 419 ILE A N 1
ATOM 3317 C CA . ILE A 1 419 ? -13.648 -18.078 -27.453 1 74.81 419 ILE A CA 1
ATOM 3318 C C . ILE A 1 419 ? -14.984 -17.406 -27.766 1 74.81 419 ILE A C 1
ATOM 3320 O O . ILE A 1 419 ? -15.828 -17.969 -28.469 1 74.81 419 ILE A O 1
ATOM 3324 N N . LYS A 1 420 ? -15.133 -16.234 -27.281 1 71.69 420 LYS A N 1
ATOM 3325 C CA . LYS A 1 420 ? -16.375 -15.516 -27.516 1 71.69 420 LYS A CA 1
ATOM 3326 C C . LYS A 1 420 ? -16.516 -15.102 -28.969 1 71.69 420 LYS A C 1
ATOM 3328 O O . LYS A 1 420 ? -17.609 -15.148 -29.547 1 71.69 420 LYS A O 1
ATOM 3333 N N . ILE A 1 421 ? -15.445 -14.68 -29.562 1 62.53 421 ILE A N 1
ATOM 3334 C CA . ILE A 1 421 ? -15.477 -14.305 -30.969 1 62.53 421 ILE A CA 1
ATOM 3335 C C . ILE A 1 421 ? -15.742 -15.531 -31.828 1 62.53 421 ILE A C 1
ATOM 3337 O O . ILE A 1 421 ? -16.484 -15.469 -32.812 1 62.53 421 ILE A O 1
ATOM 3341 N N . GLY A 1 422 ? -15.148 -16.609 -31.344 1 54.66 422 GLY A N 1
ATOM 3342 C CA . GLY A 1 422 ? -15.352 -17.844 -32.094 1 54.66 422 GLY A CA 1
ATOM 3343 C C . GLY A 1 422 ? -16.781 -18.359 -32 1 54.66 422 GLY A C 1
ATOM 3344 O O . GLY A 1 422 ? -17.312 -18.859 -33 1 54.66 422 GLY A O 1
ATOM 3345 N N . LYS A 1 423 ? -17.359 -18.266 -30.812 1 56.44 423 LYS A N 1
ATOM 3346 C CA . LYS A 1 423 ? -18.75 -18.672 -30.688 1 56.44 423 LYS A CA 1
ATOM 3347 C C . LYS A 1 423 ? -19.672 -17.766 -31.484 1 56.44 423 LYS A C 1
ATOM 3349 O O . LYS A 1 423 ? -20.656 -18.219 -32.062 1 56.44 423 LYS A O 1
ATOM 3354 N N . ARG A 1 424 ? -19.391 -16.5 -31.469 1 49.5 424 ARG A N 1
ATOM 3355 C CA . ARG A 1 424 ? -20.172 -15.602 -32.312 1 49.5 424 ARG A CA 1
ATOM 3356 C C . ARG A 1 424 ? -20.016 -15.961 -33.781 1 49.5 424 ARG A C 1
ATOM 3358 O O . ARG A 1 424 ? -20.984 -15.867 -34.531 1 49.5 424 ARG A O 1
ATOM 3365 N N . VAL A 1 425 ? -18.859 -16.422 -34 1 44.91 425 VAL A N 1
ATOM 3366 C CA . VAL A 1 425 ? -18.625 -16.828 -35.375 1 44.91 425 VAL A CA 1
ATOM 3367 C C . VAL A 1 425 ? -19.375 -18.125 -35.688 1 44.91 425 VAL A C 1
ATOM 3369 O O . VAL A 1 425 ? -19.953 -18.281 -36.75 1 44.91 425 VAL A O 1
ATOM 3372 N N . ASN A 1 426 ? -19.359 -18.953 -34.594 1 44.62 426 ASN A N 1
ATOM 3373 C CA . ASN A 1 426 ? -20.062 -20.203 -34.844 1 44.62 426 ASN A CA 1
ATOM 3374 C C . ASN A 1 426 ? -21.578 -20 -34.812 1 44.62 426 ASN A C 1
ATOM 3376 O O . ASN A 1 426 ? -22.312 -20.672 -35.562 1 44.62 426 ASN A O 1
ATOM 3380 N N . THR A 1 427 ? -22.031 -19.172 -33.906 1 46.5 427 THR A N 1
ATOM 3381 C CA . THR A 1 427 ? -23.469 -18.906 -33.938 1 46.5 427 THR A CA 1
ATOM 3382 C C . THR A 1 427 ? -23.859 -18.188 -35.219 1 46.5 427 THR A C 1
ATOM 3384 O O . THR A 1 427 ? -24.938 -18.422 -35.75 1 46.5 427 THR A O 1
ATOM 3387 N N . ILE A 1 428 ? -23 -17.391 -35.656 1 45.56 428 ILE A N 1
ATOM 3388 C CA . ILE A 1 428 ? -23.281 -16.719 -36.906 1 45.56 428 ILE A CA 1
ATOM 3389 C C . ILE A 1 428 ? -23.266 -17.734 -38.062 1 45.56 428 ILE A C 1
ATOM 3391 O O . ILE A 1 428 ? -24.109 -17.688 -38.969 1 45.56 428 ILE A O 1
ATOM 3395 N N . THR A 1 429 ? -22.422 -18.656 -37.844 1 42.22 429 THR A N 1
ATOM 3396 C CA . THR A 1 429 ? -22.359 -19.688 -38.875 1 42.22 429 THR A CA 1
ATOM 3397 C C . THR A 1 429 ? -23.562 -20.625 -38.781 1 42.22 429 THR A C 1
ATOM 3399 O O . THR A 1 429 ? -24.125 -21.031 -39.781 1 42.22 429 THR A O 1
ATOM 3402 N N . LEU A 1 430 ? -23.953 -20.812 -37.5 1 44.5 430 LEU A N 1
ATOM 3403 C CA . LEU A 1 430 ? -25.125 -21.672 -37.344 1 44.5 430 LEU A CA 1
ATOM 3404 C C . LEU A 1 430 ? -26.391 -20.922 -37.75 1 44.5 430 LEU A C 1
ATOM 3406 O O . LEU A 1 430 ? -27.281 -21.516 -38.375 1 44.5 430 LEU A O 1
ATOM 3410 N N . SER A 1 431 ? -26.422 -19.703 -37.312 1 46.97 431 SER A N 1
ATOM 3411 C CA . SER A 1 431 ? -27.594 -18.922 -37.719 1 46.97 431 SER A CA 1
ATOM 3412 C C . SER A 1 431 ? -27.641 -18.781 -39.219 1 46.97 431 SER A C 1
ATOM 3414 O O . SER A 1 431 ? -28.719 -18.766 -39.812 1 46.97 431 SER A O 1
ATOM 3416 N N . ARG A 1 432 ? -26.5 -18.703 -39.781 1 46.66 432 ARG A N 1
ATOM 3417 C CA . ARG A 1 432 ? -26.453 -18.625 -41.25 1 46.66 432 ARG A CA 1
ATOM 3418 C C . ARG A 1 432 ? -26.844 -19.953 -41.875 1 46.66 432 ARG A C 1
ATOM 3420 O O . ARG A 1 432 ? -27.531 -19.969 -42.906 1 46.66 432 ARG A O 1
ATOM 3427 N N . ASN A 1 433 ? -26.453 -21 -41.188 1 45.16 433 ASN A N 1
ATOM 3428 C CA . ASN A 1 433 ? -26.844 -22.312 -41.688 1 45.16 433 ASN A CA 1
ATOM 3429 C C . ASN A 1 433 ? -28.312 -22.609 -41.438 1 45.16 433 ASN A C 1
ATOM 3431 O O . ASN A 1 433 ? -28.984 -23.203 -42.281 1 45.16 433 ASN A O 1
ATOM 3435 N N . GLN A 1 434 ? -28.844 -22.078 -40.281 1 49.09 434 GLN A N 1
ATOM 3436 C CA . GLN A 1 434 ? -30.266 -22.25 -40 1 49.09 434 GLN A CA 1
ATOM 3437 C C . GLN A 1 434 ? -31.109 -21.375 -40.938 1 49.09 434 GLN A C 1
ATOM 3439 O O . GLN A 1 434 ? -32.188 -21.781 -41.375 1 49.09 434 GLN A O 1
ATOM 3444 N N . SER A 1 435 ? -30.656 -20.172 -41.188 1 48.75 435 SER A N 1
ATOM 3445 C CA . SER A 1 435 ? -31.359 -19.312 -42.125 1 48.75 435 SER A CA 1
ATOM 3446 C C . SER A 1 435 ? -31.328 -19.922 -43.531 1 48.75 435 SER A C 1
ATOM 3448 O O . SER A 1 435 ? -32.312 -19.828 -44.281 1 48.75 435 SER A O 1
ATOM 3450 N N . LEU A 1 436 ? -30.266 -20.656 -43.812 1 44.56 436 LEU A N 1
ATOM 3451 C CA . LEU A 1 436 ? -30.172 -21.359 -45.094 1 44.56 436 LEU A CA 1
ATOM 3452 C C . LEU A 1 436 ? -31.094 -22.578 -45.125 1 44.56 436 LEU A C 1
ATOM 3454 O O . LEU A 1 436 ? -31.719 -22.844 -46.125 1 44.56 436 LEU A O 1
ATOM 3458 N N . GLU A 1 437 ? -31.219 -23.234 -43.969 1 46.75 437 GLU A N 1
ATOM 3459 C CA . GLU A 1 437 ? -32.094 -24.391 -43.875 1 46.75 437 GLU A CA 1
ATOM 3460 C C . GLU A 1 437 ? -33.562 -23.953 -43.875 1 46.75 437 GLU A C 1
ATOM 3462 O O . GLU A 1 437 ? -34.406 -24.578 -44.531 1 46.75 437 GLU A O 1
ATOM 3467 N N . LEU A 1 438 ? -33.875 -22.844 -43.188 1 46.47 438 LEU A N 1
ATOM 3468 C CA . LEU A 1 438 ? -35.219 -22.312 -43.156 1 46.47 438 LEU A CA 1
ATOM 3469 C C . LEU A 1 438 ? -35.594 -21.781 -44.531 1 46.47 438 LEU A C 1
ATOM 3471 O O . LEU A 1 438 ? -36.75 -21.906 -44.969 1 46.47 438 LEU A O 1
ATOM 3475 N N . ARG A 1 439 ? -34.594 -21.203 -45.062 1 45.09 439 ARG A N 1
ATOM 3476 C CA . ARG A 1 439 ? -34.844 -20.719 -46.406 1 45.09 439 ARG A CA 1
ATOM 3477 C C . ARG A 1 439 ? -35.031 -21.875 -47.375 1 45.09 439 ARG A C 1
ATOM 3479 O O . ARG A 1 439 ? -35.875 -21.781 -48.281 1 45.09 439 ARG A O 1
ATOM 3486 N N . LEU A 1 440 ? -34.344 -22.969 -47.188 1 40.44 440 LEU A N 1
ATOM 3487 C CA . LEU A 1 440 ? -34.469 -24.172 -48 1 40.44 440 LEU A CA 1
ATOM 3488 C C . LEU A 1 440 ? -35.781 -24.891 -47.719 1 40.44 440 LEU A C 1
ATOM 3490 O O . LEU A 1 440 ? -36.438 -25.406 -48.625 1 40.44 440 LEU A O 1
ATOM 3494 N N . THR A 1 441 ? -36.156 -24.875 -46.469 1 44.22 441 THR A N 1
ATOM 3495 C CA . THR A 1 441 ? -37.406 -25.531 -46.094 1 44.22 441 THR A CA 1
ATOM 3496 C C . THR A 1 441 ? -38.594 -24.688 -46.531 1 44.22 441 THR A C 1
ATOM 3498 O O . THR A 1 441 ? -39.625 -25.234 -46.875 1 44.22 441 THR A O 1
ATOM 3501 N N . ARG A 1 442 ? -38.438 -23.375 -46.469 1 42.81 442 ARG A N 1
ATOM 3502 C CA . ARG A 1 442 ? -39.5 -22.516 -46.906 1 42.81 442 ARG A CA 1
ATOM 3503 C C . ARG A 1 442 ? -39.75 -22.688 -48.406 1 42.81 442 ARG A C 1
ATOM 3505 O O . ARG A 1 442 ? -40.875 -22.609 -48.906 1 42.81 442 ARG A O 1
ATOM 3512 N N . ASN A 1 443 ? -38.625 -22.812 -49.156 1 41.22 443 ASN A N 1
ATOM 3513 C CA . ASN A 1 443 ? -38.781 -23 -50.594 1 41.22 443 ASN A CA 1
ATOM 3514 C C . ASN A 1 443 ? -39.406 -24.359 -50.938 1 41.22 443 ASN A C 1
ATOM 3516 O O . ASN A 1 443 ? -40 -24.547 -52 1 41.22 443 ASN A O 1
ATOM 3520 N N . LEU A 1 444 ? -39.031 -25.422 -50.125 1 34.47 444 LEU A N 1
ATOM 3521 C CA . LEU A 1 444 ? -39.625 -26.719 -50.406 1 34.47 444 LEU A CA 1
ATOM 3522 C C . LEU A 1 444 ? -41.094 -26.719 -50.031 1 34.47 444 LEU A C 1
ATOM 3524 O O . LEU A 1 444 ? -41.844 -27.641 -50.438 1 34.47 444 LEU A O 1
ATOM 3528 N N . ARG A 1 445 ? -41.312 -25.891 -48.906 1 35.34 445 ARG A N 1
ATOM 3529 C CA . ARG A 1 445 ? -42.688 -25.938 -48.438 1 35.34 445 ARG A CA 1
ATOM 3530 C C . ARG A 1 445 ? -43.625 -25.375 -49.5 1 35.34 445 ARG A C 1
ATOM 3532 O O . ARG A 1 445 ? -44.844 -25.375 -49.312 1 35.34 445 ARG A O 1
ATOM 3539 N N . ARG A 1 446 ? -43.062 -24.609 -50.438 1 37.38 446 ARG A N 1
ATOM 3540 C CA . ARG A 1 446 ? -44.062 -24 -51.312 1 37.38 446 ARG A CA 1
ATOM 3541 C C . ARG A 1 446 ? -44.719 -25.062 -52.188 1 37.38 446 ARG A C 1
ATOM 3543 O O . ARG A 1 446 ? -45.594 -24.734 -53 1 37.38 446 ARG A O 1
ATOM 3550 N N . THR A 1 447 ? -43.875 -26.141 -52.5 1 31.55 447 THR A N 1
ATOM 3551 C CA . THR A 1 447 ? -44.531 -26.844 -53.594 1 31.55 447 THR A CA 1
ATOM 3552 C C . THR A 1 447 ? -45.844 -27.438 -53.125 1 31.55 447 THR A C 1
ATOM 3554 O O . THR A 1 447 ? -46.875 -27.25 -53.781 1 31.55 447 THR A O 1
ATOM 3557 N N . ASN A 1 448 ? -45.938 -28.891 -53.031 1 28.67 448 ASN A N 1
ATOM 3558 C CA . ASN A 1 448 ? -47.094 -29.766 -53.25 1 28.67 448 ASN A CA 1
ATOM 3559 C C . ASN A 1 448 ? -48 -29.797 -52.031 1 28.67 448 ASN A C 1
ATOM 3561 O O . ASN A 1 448 ? -47.688 -30.422 -51 1 28.67 448 ASN A O 1
ATOM 3565 N N . THR A 1 449 ? -48.625 -28.688 -51.562 1 28.78 449 THR A N 1
ATOM 3566 C CA . THR A 1 449 ? -49.531 -28.734 -50.438 1 28.78 449 THR A CA 1
ATOM 3567 C C . THR A 1 449 ? -50.656 -29.75 -50.688 1 28.78 449 THR A C 1
ATOM 3569 O O . THR A 1 449 ? -51.594 -29.484 -51.469 1 28.78 449 THR A O 1
ATOM 3572 N N . PRO A 1 450 ? -50.344 -31.109 -51 1 27.45 450 PRO A N 1
ATOM 3573 C CA . PRO A 1 450 ? -51.594 -31.844 -51.25 1 27.45 450 PRO A CA 1
ATOM 3574 C C . PRO A 1 450 ? -52.594 -31.688 -50.094 1 27.45 450 PRO A C 1
ATOM 3576 O O . PRO A 1 450 ? -52.188 -31.406 -48.969 1 27.45 450 PRO A O 1
ATOM 3579 N N . GLU A 1 451 ? -53.906 -31.406 -50.438 1 28.27 451 GLU A N 1
ATOM 3580 C CA . GLU A 1 451 ? -55.156 -31.266 -49.656 1 28.27 451 GLU A CA 1
ATOM 3581 C C . GLU A 1 451 ? -55.375 -32.469 -48.75 1 28.27 451 GLU A C 1
ATOM 3583 O O . GLU A 1 451 ? -55.719 -33.562 -49.219 1 28.27 451 GLU A O 1
ATOM 3588 N N . ILE A 1 452 ? -54.344 -32.969 -48.062 1 24.84 452 ILE A N 1
ATOM 3589 C CA . ILE A 1 452 ? -54.625 -34.219 -47.312 1 24.84 452 ILE A CA 1
ATOM 3590 C C . ILE A 1 452 ? -55.812 -34 -46.375 1 24.84 452 ILE A C 1
ATOM 3592 O O . ILE A 1 452 ? -55.844 -33.031 -45.625 1 24.84 452 ILE A O 1
ATOM 3596 N N . TYR A 1 453 ? -57 -34.688 -46.75 1 23.2 453 TYR A N 1
ATOM 3597 C CA . TYR A 1 453 ? -58.344 -35 -46.219 1 23.2 453 TYR A CA 1
ATOM 3598 C C . TYR A 1 453 ? -58.281 -35.375 -44.75 1 23.2 453 TYR A C 1
ATOM 3600 O O . TYR A 1 453 ? -57.281 -35.938 -44.281 1 23.2 453 TYR A O 1
ATOM 3608 N N . ASN A 1 454 ? -59.188 -34.75 -43.906 1 21.97 454 ASN A N 1
ATOM 3609 C CA . ASN A 1 454 ? -59.438 -34.656 -42.469 1 21.97 454 ASN A CA 1
ATOM 3610 C C . ASN A 1 454 ? -59.656 -36.031 -41.844 1 21.97 454 ASN A C 1
ATOM 3612 O O . ASN A 1 454 ? -60.094 -36.125 -40.719 1 21.97 454 ASN A O 1
ATOM 3616 N N . CYS A 1 455 ? -59.062 -37.188 -42.438 1 20.25 455 CYS A N 1
ATOM 3617 C CA . CYS A 1 455 ? -59.719 -38.375 -41.906 1 20.25 455 CYS A CA 1
ATOM 3618 C C . CYS A 1 455 ? -59.75 -38.344 -40.375 1 20.25 455 CYS A C 1
ATOM 3620 O O . CYS A 1 455 ? -58.812 -37.844 -39.75 1 20.25 455 CYS A O 1
ATOM 3622 N N . ASP A 1 456 ? -60.938 -38.75 -39.812 1 20.17 456 ASP A N 1
ATOM 3623 C CA . ASP A 1 456 ? -61.688 -38.969 -38.562 1 20.17 456 ASP A CA 1
ATOM 3624 C C . ASP A 1 456 ? -60.906 -39.875 -37.625 1 20.17 456 ASP A C 1
ATOM 3626 O O . ASP A 1 456 ? -60.719 -41.062 -37.938 1 20.17 456 ASP A O 1
ATOM 3630 N N . ARG A 1 457 ? -59.75 -39.562 -37.25 1 19.88 457 ARG A N 1
ATOM 3631 C CA . ARG A 1 457 ? -58.969 -40.531 -36.5 1 19.88 457 ARG A CA 1
ATOM 3632 C C . ARG A 1 457 ? -59.75 -41.062 -35.281 1 19.88 457 ARG A C 1
ATOM 3634 O O . ARG A 1 457 ? -60.25 -40.25 -34.5 1 19.88 457 ARG A O 1
ATOM 3641 N N . PRO A 1 458 ? -60.281 -42.281 -35.406 1 18.88 458 PRO A N 1
ATOM 3642 C CA . PRO A 1 458 ? -61.094 -42.938 -34.406 1 18.88 458 PRO A CA 1
ATOM 3643 C C . PRO A 1 458 ? -60.531 -42.875 -33 1 18.88 458 PRO A C 1
ATOM 3645 O O . PRO A 1 458 ? -59.312 -42.719 -32.844 1 18.88 458 PRO A O 1
ATOM 3648 N N . LYS A 1 459 ? -61.469 -42.562 -32.031 1 21.09 459 LYS A N 1
ATOM 3649 C CA . LYS A 1 459 ? -61.5 -42.375 -30.578 1 21.09 459 LYS A CA 1
ATOM 3650 C C . LYS A 1 459 ? -60.969 -43.625 -29.859 1 21.09 459 LYS A C 1
ATOM 3652 O O . LYS A 1 459 ? -61.031 -43.719 -28.625 1 21.09 459 LYS A O 1
ATOM 3657 N N . SER A 1 460 ? -60.062 -44.5 -30.516 1 17.61 460 SER A N 1
ATOM 3658 C CA . SER A 1 460 ? -59.969 -45.781 -29.781 1 17.61 460 SER A CA 1
ATOM 3659 C C . SER A 1 460 ? -59.781 -45.531 -28.281 1 17.61 460 SER A C 1
ATOM 3661 O O . SER A 1 460 ? -59.031 -44.656 -27.891 1 17.61 460 SER A O 1
ATOM 3663 N N . ILE A 1 461 ? -60.781 -46 -27.422 1 20.27 461 ILE A N 1
ATOM 3664 C CA . ILE A 1 461 ? -61.312 -46.188 -26.062 1 20.27 461 ILE A CA 1
ATOM 3665 C C . ILE A 1 461 ? -60.25 -46.906 -25.219 1 20.27 461 ILE A C 1
ATOM 3667 O O . ILE A 1 461 ? -60.062 -48.125 -25.359 1 20.27 461 ILE A O 1
ATOM 3671 N N . VAL A 1 462 ? -59 -46.688 -25.469 1 19.48 462 VAL A N 1
ATOM 3672 C CA . VAL A 1 462 ? -58.156 -47.656 -24.766 1 19.48 462 VAL A CA 1
ATOM 3673 C C . VAL A 1 462 ? -58.531 -47.688 -23.297 1 19.48 462 VAL A C 1
ATOM 3675 O O . VAL A 1 462 ? -58.562 -46.656 -22.625 1 19.48 462 VAL A O 1
ATOM 3678 N N . SER A 1 463 ? -59.344 -48.688 -22.906 1 17.95 463 SER A N 1
ATOM 3679 C CA . SER A 1 463 ? -59.906 -49.25 -21.672 1 17.95 463 SER A CA 1
ATOM 3680 C C . SER A 1 463 ? -58.906 -49.219 -20.531 1 17.95 463 SER A C 1
ATOM 3682 O O . SER A 1 463 ? -57.719 -49.469 -20.734 1 17.95 463 SER A O 1
ATOM 3684 N N . GLU A 1 464 ? -59.156 -48.375 -19.562 1 19.44 464 GLU A N 1
ATOM 3685 C CA . GLU A 1 464 ? -58.688 -48.031 -18.219 1 19.44 464 GLU A CA 1
ATOM 3686 C C . GLU A 1 464 ? -58.531 -49.25 -17.344 1 19.44 464 GLU A C 1
ATOM 3688 O O . GLU A 1 464 ? -58.281 -49.156 -16.141 1 19.44 464 GLU A O 1
ATOM 3693 N N . ARG A 1 465 ? -58.25 -50.5 -17.969 1 17.33 465 ARG A N 1
ATOM 3694 C CA . ARG A 1 465 ? -58.469 -51.625 -17.094 1 17.33 465 ARG A CA 1
ATOM 3695 C C . ARG A 1 465 ? -57.875 -51.375 -15.711 1 17.33 465 ARG A C 1
ATOM 3697 O O . ARG A 1 465 ? -56.906 -50.594 -15.578 1 17.33 465 ARG A O 1
ATOM 3704 N N . GLU A 1 466 ? -58.625 -51.938 -14.711 1 19.36 466 GLU A N 1
ATOM 3705 C CA . GLU A 1 466 ? -58.906 -52.156 -13.305 1 19.36 466 GLU A CA 1
ATOM 3706 C C . GLU A 1 466 ? -57.75 -52.906 -12.625 1 19.36 466 GLU A C 1
ATOM 3708 O O . GLU A 1 466 ? -57.812 -53.188 -11.422 1 19.36 466 GLU A O 1
ATOM 3713 N N . TYR A 1 467 ? -56.562 -52.875 -13.109 1 18.05 467 TYR A N 1
ATOM 3714 C CA . TYR A 1 467 ? -55.688 -53.938 -12.625 1 18.05 467 TYR A CA 1
ATOM 3715 C C . TYR A 1 467 ? -55.75 -54 -11.102 1 18.05 467 TYR A C 1
ATOM 3717 O O . TYR A 1 467 ? -55.562 -53 -10.414 1 18.05 467 TYR A O 1
ATOM 3725 N N . THR A 1 468 ? -56.438 -55.062 -10.609 1 19.75 468 THR A N 1
ATOM 3726 C CA . THR A 1 468 ? -56.844 -55.594 -9.32 1 19.75 468 THR A CA 1
ATOM 3727 C C . THR A 1 468 ? -55.625 -55.906 -8.461 1 19.75 468 THR A C 1
ATOM 3729 O O . THR A 1 468 ? -55.75 -56.469 -7.367 1 19.75 468 THR A O 1
ATOM 3732 N N . PRO A 1 469 ? -54.531 -55.375 -8.695 1 19.58 469 PRO A N 1
ATOM 3733 C CA . PRO A 1 469 ? -53.406 -56.125 -8.148 1 19.58 469 PRO A CA 1
ATOM 3734 C C . PRO A 1 469 ? -53.656 -56.594 -6.707 1 19.58 469 PRO A C 1
ATOM 3736 O O . PRO A 1 469 ? -54.438 -55.969 -5.98 1 19.58 469 PRO A O 1
ATOM 3739 N N . SER A 1 470 ? -53.219 -57.812 -6.422 1 18.75 470 SER A N 1
ATOM 3740 C CA . SER A 1 470 ? -53.375 -58.875 -5.445 1 18.75 470 SER A CA 1
ATOM 3741 C C . SER A 1 470 ? -53.125 -58.375 -4.027 1 18.75 470 SER A C 1
ATOM 3743 O O . SER A 1 470 ? -52.5 -57.344 -3.838 1 18.75 470 SER A O 1
ATOM 3745 N N . ASP A 1 471 ? -53.344 -59.312 -3.021 1 18.28 471 ASP A N 1
ATOM 3746 C CA . ASP A 1 471 ? -53.875 -59.531 -1.68 1 18.28 471 ASP A CA 1
ATOM 3747 C C . ASP A 1 471 ? -52.812 -59.219 -0.616 1 18.28 471 ASP A C 1
ATOM 3749 O O . ASP A 1 471 ? -53.062 -59.375 0.58 1 18.28 471 ASP A O 1
ATOM 3753 N N . MET A 1 472 ? -51.594 -59 -0.914 1 19.61 472 MET A N 1
ATOM 3754 C CA . MET A 1 472 ? -50.719 -59.594 0.102 1 19.61 472 MET A CA 1
ATOM 3755 C C . MET A 1 472 ? -51.125 -59.125 1.497 1 19.61 472 MET A C 1
ATOM 3757 O O . MET A 1 472 ? -51.562 -57.969 1.67 1 19.61 472 MET A O 1
ATOM 3761 N N . ASN A 1 473 ? -50.969 -60.062 2.504 1 18.33 473 ASN A N 1
ATOM 3762 C CA . ASN A 1 473 ? -51.406 -60.375 3.857 1 18.33 473 ASN A CA 1
ATOM 3763 C C . ASN A 1 473 ? -51.125 -59.219 4.82 1 18.33 473 ASN A C 1
ATOM 3765 O O . ASN A 1 473 ? -50.25 -58.375 4.543 1 18.33 473 ASN A O 1
ATOM 3769 N N . SER A 1 474 ? -51.75 -59.281 6.008 1 18.66 474 SER A N 1
ATOM 3770 C CA . SER A 1 474 ? -52.469 -58.531 7.039 1 18.66 474 SER A CA 1
ATOM 3771 C C . SER A 1 474 ? -51.5 -57.938 8.055 1 18.66 474 SER A C 1
ATOM 3773 O O . SER A 1 474 ? -51.875 -57 8.805 1 18.66 474 SER A O 1
ATOM 3775 N N . PRO A 1 475 ? -50.188 -58.344 8.281 1 21.36 475 PRO A N 1
ATOM 3776 C CA . PRO A 1 475 ? -50.188 -58.438 9.742 1 21.36 475 PRO A CA 1
ATOM 3777 C C . PRO A 1 475 ? -50.438 -57.094 10.438 1 21.36 475 PRO A C 1
ATOM 3779 O O . PRO A 1 475 ? -50.219 -56.031 9.836 1 21.36 475 PRO A O 1
ATOM 3782 N N . VAL A 1 476 ? -51.125 -57.125 11.602 1 20.22 476 VAL A N 1
ATOM 3783 C CA . VAL A 1 476 ? -51.844 -56.312 12.547 1 20.22 476 VAL A CA 1
ATOM 3784 C C . VAL A 1 476 ? -50.875 -55.344 13.258 1 20.22 476 VAL A C 1
ATOM 3786 O O . VAL A 1 476 ? -51.281 -54.562 14.109 1 20.22 476 VAL A O 1
ATOM 3789 N N . VAL A 1 477 ? -49.688 -55.031 12.648 1 21.33 477 VAL A N 1
ATOM 3790 C CA . VAL A 1 477 ? -48.812 -54.562 13.703 1 21.33 477 VAL A CA 1
ATOM 3791 C C . VAL A 1 477 ? -49.5 -53.406 14.461 1 21.33 477 VAL A C 1
ATOM 3793 O O . VAL A 1 477 ? -50.125 -52.531 13.852 1 21.33 477 VAL A O 1
ATOM 3796 N N . GLN A 1 478 ? -49.75 -53.594 15.805 1 19.81 478 GLN A N 1
ATOM 3797 C CA . GLN A 1 478 ? -50.344 -52.906 16.938 1 19.81 478 GLN A CA 1
ATOM 3798 C C . GLN A 1 478 ? -49.781 -51.5 17.078 1 19.81 478 GLN A C 1
ATOM 3800 O O . GLN A 1 478 ? -48.562 -51.312 17.125 1 19.81 478 GLN A O 1
ATOM 3805 N N . ASN A 1 479 ? -50.375 -50.562 16.469 1 19.47 479 ASN A N 1
ATOM 3806 C CA . ASN A 1 479 ? -50.094 -49.125 16.391 1 19.47 479 ASN A CA 1
ATOM 3807 C C . ASN A 1 479 ? -50 -48.5 17.781 1 19.47 479 ASN A C 1
ATOM 3809 O O . ASN A 1 479 ? -51 -48.156 18.391 1 19.47 479 ASN A O 1
ATOM 3813 N N . ASP A 1 480 ? -49.312 -49.219 18.703 1 21.42 480 ASP A N 1
ATOM 3814 C CA . ASP A 1 480 ? -49.406 -48.594 20.031 1 21.42 480 ASP A CA 1
ATOM 3815 C C . ASP A 1 480 ? -49.094 -47.094 19.984 1 21.42 480 ASP A C 1
ATOM 3817 O O . ASP A 1 480 ? -48.062 -46.688 19.438 1 21.42 480 ASP A O 1
ATOM 3821 N N . SER A 1 481 ? -50.156 -46.312 19.891 1 21.19 481 SER A N 1
ATOM 3822 C CA . SER A 1 481 ? -50.281 -44.844 19.844 1 21.19 481 SER A CA 1
ATOM 3823 C C . SER A 1 481 ? -49.531 -44.188 20.984 1 21.19 481 SER A C 1
ATOM 3825 O O . SER A 1 481 ? -50.125 -43.812 22 1 21.19 481 SER A O 1
ATOM 3827 N N . THR A 1 482 ? -48.438 -44.781 21.5 1 21.73 482 THR A N 1
ATOM 3828 C CA . THR A 1 482 ? -47.969 -44.094 22.688 1 21.73 482 THR A CA 1
ATOM 3829 C C . THR A 1 482 ? -47.781 -42.594 22.422 1 21.73 482 THR A C 1
ATOM 3831 O O . THR A 1 482 ? -47.094 -42.219 21.484 1 21.73 482 THR A O 1
ATOM 3834 N N . THR A 1 483 ? -48.844 -41.844 22.781 1 21.94 483 THR A N 1
ATOM 3835 C CA . THR A 1 483 ? -48.969 -40.406 22.766 1 21.94 483 THR A CA 1
ATOM 3836 C C . THR A 1 483 ? -47.781 -39.719 23.422 1 21.94 483 THR A C 1
ATOM 3838 O O . THR A 1 483 ? -47.562 -39.875 24.625 1 21.94 483 THR A O 1
ATOM 3841 N N . ILE A 1 484 ? -46.531 -40.031 22.969 1 22.77 484 ILE A N 1
ATOM 3842 C CA . ILE A 1 484 ? -45.438 -39.406 23.656 1 22.77 484 ILE A CA 1
ATOM 3843 C C . ILE A 1 484 ? -45.656 -37.875 23.75 1 22.77 484 ILE A C 1
ATOM 3845 O O . ILE A 1 484 ? -45.812 -37.219 22.734 1 22.77 484 ILE A O 1
ATOM 3849 N N . ASP A 1 485 ? -46.312 -37.469 24.844 1 22.28 485 ASP A N 1
ATOM 3850 C CA . ASP A 1 485 ? -46.531 -36.062 25.234 1 22.28 485 ASP A CA 1
ATOM 3851 C C . ASP A 1 485 ? -45.25 -35.25 25.141 1 22.28 485 ASP A C 1
ATOM 3853 O O . ASP A 1 485 ? -44.344 -35.406 25.938 1 22.28 485 ASP A O 1
ATOM 3857 N N . MET A 1 486 ? -44.562 -35.281 23.984 1 21.62 486 MET A N 1
ATOM 3858 C CA . MET A 1 486 ? -43.344 -34.531 23.844 1 21.62 486 MET A CA 1
ATOM 3859 C C . MET A 1 486 ? -43.531 -33.062 24.266 1 21.62 486 MET A C 1
ATOM 3861 O O . MET A 1 486 ? -44.281 -32.344 23.625 1 21.62 486 MET A O 1
ATOM 3865 N N . GLU A 1 487 ? -43.594 -32.812 25.594 1 24.02 487 GLU A N 1
ATOM 3866 C CA . GLU A 1 487 ? -43.625 -31.438 26.047 1 24.02 487 GLU A CA 1
ATOM 3867 C C . GLU A 1 487 ? -42.5 -30.641 25.406 1 24.02 487 GLU A C 1
ATOM 3869 O O . GLU A 1 487 ? -41.312 -30.938 25.594 1 24.02 487 GLU A O 1
ATOM 3874 N N . LEU A 1 488 ? -42.594 -30.266 24.141 1 24.48 488 LEU A N 1
ATOM 3875 C CA . LEU A 1 488 ? -41.594 -29.422 23.484 1 24.48 488 LEU A CA 1
ATOM 3876 C C . LEU A 1 488 ? -41.281 -28.188 24.328 1 24.48 488 LEU A C 1
ATOM 3878 O O . LEU A 1 488 ? -42.188 -27.469 24.719 1 24.48 488 LEU A O 1
ATOM 3882 N N . PRO A 1 489 ? -40.25 -28.266 25.172 1 25.42 489 PRO A N 1
ATOM 3883 C CA . PRO A 1 489 ? -39.906 -27.062 25.938 1 25.42 489 PRO A CA 1
ATOM 3884 C C . PRO A 1 489 ? -39.875 -25.797 25.078 1 25.42 489 PRO A C 1
ATOM 3886 O O . PRO A 1 489 ? -39.406 -25.859 23.922 1 25.42 489 PRO A O 1
ATOM 3889 N N . THR A 1 490 ? -40.844 -24.938 25.172 1 24.56 490 THR A N 1
ATOM 3890 C CA . THR A 1 490 ? -40.906 -23.656 24.484 1 24.56 490 THR A CA 1
ATOM 3891 C C . THR A 1 490 ? -39.656 -22.828 24.797 1 24.56 490 THR A C 1
ATOM 3893 O O . THR A 1 490 ? -39.406 -22.469 25.938 1 24.56 490 THR A O 1
ATOM 3896 N N . VAL A 1 491 ? -38.5 -23.234 24.375 1 26.17 491 VAL A N 1
ATOM 3897 C CA . VAL A 1 491 ? -37.375 -22.328 24.609 1 26.17 491 VAL A CA 1
ATOM 3898 C C . VAL A 1 491 ? -37.75 -20.922 24.172 1 26.17 491 VAL A C 1
ATOM 3900 O O . VAL A 1 491 ? -38.219 -20.703 23.047 1 26.17 491 VAL A O 1
ATOM 3903 N N . PRO A 1 492 ? -38.031 -20.031 25.141 1 25.17 492 PRO A N 1
ATOM 3904 C CA . PRO A 1 492 ? -38.281 -18.641 24.734 1 25.17 492 PRO A CA 1
ATOM 3905 C C . PRO A 1 492 ? -37.188 -18.062 23.844 1 25.17 492 PRO A C 1
ATOM 3907 O O . PRO A 1 492 ? -36 -18.25 24.125 1 25.17 492 PRO A O 1
ATOM 3910 N N . ILE A 1 493 ? -37.344 -18.141 22.578 1 24.92 493 ILE A N 1
ATOM 3911 C CA . ILE A 1 493 ? -36.469 -17.469 21.656 1 24.92 493 ILE A CA 1
ATOM 3912 C C . ILE A 1 493 ? -36.281 -16 22.078 1 24.92 493 ILE A C 1
ATOM 3914 O O . ILE A 1 493 ? -37.25 -15.234 22.078 1 24.92 493 ILE A O 1
ATOM 3918 N N . LYS A 1 494 ? -35.5 -15.734 23.141 1 27.11 494 LYS A N 1
ATOM 3919 C CA . LYS A 1 494 ? -35.125 -14.336 23.297 1 27.11 494 LYS A CA 1
ATOM 3920 C C . LYS A 1 494 ? -34.625 -13.742 21.984 1 27.11 494 LYS A C 1
ATOM 3922 O O . LYS A 1 494 ? -33.625 -14.195 21.438 1 27.11 494 LYS A O 1
ATOM 3927 N N . ILE A 1 495 ? -35.594 -13.328 21.141 1 28.02 495 ILE A N 1
ATOM 3928 C CA . ILE A 1 495 ? -35.25 -12.531 19.969 1 28.02 495 ILE A CA 1
ATOM 3929 C C . ILE A 1 495 ? -34.25 -11.453 20.359 1 28.02 495 ILE A C 1
ATOM 3931 O O . ILE A 1 495 ? -34.531 -10.609 21.219 1 28.02 495 ILE A O 1
ATOM 3935 N N . ASP A 1 496 ? -33 -11.82 20.453 1 28.58 496 ASP A N 1
ATOM 3936 C CA . ASP A 1 496 ? -32.031 -10.742 20.578 1 28.58 496 ASP A CA 1
ATOM 3937 C C . ASP A 1 496 ? -32.438 -9.539 19.719 1 28.58 496 ASP A C 1
ATOM 3939 O O . ASP A 1 496 ? -32.719 -9.68 18.531 1 28.58 496 ASP A O 1
ATOM 3943 N N . ARG A 1 497 ? -33 -8.469 20.344 1 32.28 497 ARG A N 1
ATOM 3944 C CA . ARG A 1 497 ? -33.625 -7.215 19.953 1 32.28 497 ARG A CA 1
ATOM 3945 C C . ARG A 1 497 ? -32.906 -6.605 18.75 1 32.28 497 ARG A C 1
ATOM 3947 O O . ARG A 1 497 ? -33.562 -5.934 17.938 1 32.28 497 ARG A O 1
ATOM 3954 N N . ASP A 1 498 ? -31.594 -6.562 18.844 1 31.94 498 ASP A N 1
ATOM 3955 C CA . ASP A 1 498 ? -31.016 -5.59 17.922 1 31.94 498 ASP A CA 1
ATOM 3956 C C . ASP A 1 498 ? -30.938 -6.148 16.5 1 31.94 498 ASP A C 1
ATOM 3958 O O . ASP A 1 498 ? -30.125 -5.703 15.703 1 31.94 498 ASP A O 1
ATOM 3962 N N . GLU A 1 499 ? -31.578 -7.312 16.219 1 36.16 499 GLU A N 1
ATOM 3963 C CA . GLU A 1 499 ? -31.531 -7.742 14.82 1 36.16 499 GLU A CA 1
ATOM 3964 C C . GLU A 1 499 ? -32.188 -6.711 13.898 1 36.16 499 GLU A C 1
ATOM 3966 O O . GLU A 1 499 ? -33.281 -6.219 14.188 1 36.16 499 GLU A O 1
ATOM 3971 N N . ASP A 1 500 ? -31.391 -6.043 13.156 1 38.97 500 ASP A N 1
ATOM 3972 C CA . ASP A 1 500 ? -31.828 -5.035 12.195 1 38.97 500 ASP A CA 1
ATOM 3973 C C . ASP A 1 500 ? -33.031 -5.516 11.414 1 38.97 500 ASP A C 1
ATOM 3975 O O . ASP A 1 500 ? -32.969 -6.535 10.719 1 38.97 500 ASP A O 1
ATOM 3979 N N . ILE A 1 501 ? -34.25 -5.266 11.859 1 47.22 501 ILE A N 1
ATOM 3980 C CA . ILE A 1 501 ? -35.562 -5.496 11.297 1 47.22 501 ILE A CA 1
ATOM 3981 C C . ILE A 1 501 ? -35.531 -5.367 9.781 1 47.22 501 ILE A C 1
ATOM 3983 O O . ILE A 1 501 ? -36.281 -6.043 9.062 1 47.22 501 ILE A O 1
ATOM 3987 N N . SER A 1 502 ? -34.562 -4.66 9.305 1 49.53 502 SER A N 1
ATOM 3988 C CA . SER A 1 502 ? -34.5 -4.41 7.867 1 49.53 502 SER A CA 1
ATOM 3989 C C . SER A 1 502 ? -34.094 -5.668 7.102 1 49.53 502 SER A C 1
ATOM 3991 O O . SER A 1 502 ? -34.5 -5.863 5.957 1 49.53 502 SER A O 1
ATOM 3993 N N . GLN A 1 503 ? -33.438 -6.613 7.762 1 51.34 503 GLN A N 1
ATOM 3994 C CA . GLN A 1 503 ? -33 -7.852 7.113 1 51.34 503 GLN A CA 1
ATOM 3995 C C . GLN A 1 503 ? -34.094 -8.914 7.191 1 51.34 503 GLN A C 1
ATOM 3997 O O . GLN A 1 503 ? -34.031 -9.945 6.523 1 51.34 503 GLN A O 1
ATOM 4002 N N . ARG A 1 504 ? -35.156 -8.656 7.898 1 59.22 504 ARG A N 1
ATOM 4003 C CA . ARG A 1 504 ? -36.219 -9.633 8.109 1 59.22 504 ARG A CA 1
ATOM 4004 C C . ARG A 1 504 ? -37.219 -9.594 6.973 1 59.22 504 ARG A C 1
ATOM 4006 O O . ARG A 1 504 ? -37.812 -10.617 6.625 1 59.22 504 ARG A O 1
ATOM 4013 N N . PHE A 1 505 ? -37.406 -8.422 6.312 1 57.88 505 PHE A N 1
ATOM 4014 C CA . PHE A 1 505 ? -38.438 -8.289 5.301 1 57.88 505 PHE A CA 1
ATOM 4015 C C . PHE A 1 505 ? -37.844 -8.117 3.914 1 57.88 505 PHE A C 1
ATOM 4017 O O . PHE A 1 505 ? -36.875 -7.367 3.744 1 57.88 505 PHE A O 1
ATOM 4024 N N . SER A 1 506 ? -38.188 -8.977 2.961 1 65.94 506 SER A N 1
ATOM 4025 C CA . SER A 1 506 ? -37.938 -8.781 1.537 1 65.94 506 SER A CA 1
ATOM 4026 C C . SER A 1 506 ? -39.125 -8.156 0.842 1 65.94 506 SER A C 1
ATOM 4028 O O . SER A 1 506 ? -40.25 -8.609 1.021 1 65.94 506 SER A O 1
ATOM 4030 N N . ILE A 1 507 ? -39 -6.953 0.28 1 61.25 507 ILE A N 1
ATOM 4031 C CA . ILE A 1 507 ? -40.062 -6.27 -0.452 1 61.25 507 ILE A CA 1
ATOM 4032 C C . ILE A 1 507 ? -39.781 -6.324 -1.95 1 61.25 507 ILE A C 1
ATOM 4034 O O . ILE A 1 507 ? -38.688 -5.977 -2.391 1 61.25 507 ILE A O 1
ATOM 4038 N N . TYR A 1 508 ? -40.625 -6.996 -2.76 1 66.81 508 TYR A N 1
ATOM 4039 C CA . TYR A 1 508 ? -40.5 -7.012 -4.215 1 66.81 508 TYR A CA 1
ATOM 4040 C C . TYR A 1 508 ? -41.875 -6.797 -4.871 1 66.81 508 TYR A C 1
ATOM 4042 O O . TYR A 1 508 ? -42.906 -6.996 -4.238 1 66.81 508 TYR A O 1
ATOM 4050 N N . GLU A 1 509 ? -41.844 -6.164 -6.113 1 59.62 509 GLU A N 1
ATOM 4051 C CA . GLU A 1 509 ? -43.062 -5.949 -6.914 1 59.62 509 GLU A CA 1
ATOM 4052 C C . GLU A 1 509 ? -43.312 -7.125 -7.852 1 59.62 509 GLU A C 1
ATOM 4054 O O . GLU A 1 509 ? -42.406 -7.59 -8.539 1 59.62 509 GLU A O 1
ATOM 4059 N N . GLU A 1 510 ? -44.406 -7.832 -7.566 1 63.53 510 GLU A N 1
ATOM 4060 C CA . GLU A 1 510 ? -44.906 -8.852 -8.484 1 63.53 510 GLU A CA 1
ATOM 4061 C C . GLU A 1 510 ? -46.344 -8.539 -8.938 1 63.53 510 GLU A C 1
ATOM 4063 O O . GLU A 1 510 ? -47.25 -8.375 -8.109 1 63.53 510 GLU A O 1
ATOM 4068 N N . ASP A 1 511 ? -46.625 -8.539 -10.25 1 55.59 511 ASP A N 1
ATOM 4069 C CA . ASP A 1 511 ? -47.906 -8.367 -10.93 1 55.59 511 ASP A CA 1
ATOM 4070 C C . ASP A 1 511 ? -48.656 -7.16 -10.383 1 55.59 511 ASP A C 1
ATOM 4072 O O . ASP A 1 511 ? -49.844 -7.258 -10.07 1 55.59 511 ASP A O 1
ATOM 4076 N N . GLU A 1 512 ? -48.125 -5.863 -10.227 1 60.5 512 GLU A N 1
ATOM 4077 C CA . GLU A 1 512 ? -48.688 -4.594 -9.789 1 60.5 512 GLU A CA 1
ATOM 4078 C C . GLU A 1 512 ? -48.938 -4.582 -8.281 1 60.5 512 GLU A C 1
ATOM 4080 O O . GLU A 1 512 ? -49.5 -3.625 -7.746 1 60.5 512 GLU A O 1
ATOM 4085 N N . ASN A 1 513 ? -48.562 -5.633 -7.621 1 63.59 513 ASN A N 1
ATOM 4086 C CA . ASN A 1 513 ? -48.656 -5.703 -6.168 1 63.59 513 ASN A CA 1
ATOM 4087 C C . ASN A 1 513 ? -47.312 -5.559 -5.496 1 63.59 513 ASN A C 1
ATOM 4089 O O . ASN A 1 513 ? -46.281 -5.938 -6.066 1 63.59 513 ASN A O 1
ATOM 4093 N N . ILE A 1 514 ? -47.219 -4.758 -4.395 1 65.94 514 ILE A N 1
ATOM 4094 C CA . ILE A 1 514 ? -46.062 -4.719 -3.533 1 65.94 514 ILE A CA 1
ATOM 4095 C C . ILE A 1 514 ? -46.094 -5.875 -2.533 1 65.94 514 ILE A C 1
ATOM 4097 O O . ILE A 1 514 ? -47.062 -5.988 -1.759 1 65.94 514 ILE A O 1
ATOM 4101 N N . ILE A 1 515 ? -45.156 -6.918 -2.674 1 68.5 515 ILE A N 1
ATOM 4102 C CA . ILE A 1 515 ? -45.094 -8.094 -1.81 1 68.5 515 ILE A CA 1
ATOM 4103 C C . ILE A 1 515 ? -44.031 -7.867 -0.737 1 68.5 515 ILE A C 1
ATOM 4105 O O . ILE A 1 515 ? -42.875 -7.52 -1.049 1 68.5 515 ILE A O 1
ATOM 4109 N N . ILE A 1 516 ? -44.375 -7.836 0.521 1 65.38 516 ILE A N 1
ATOM 4110 C CA . ILE A 1 516 ? -43.5 -7.785 1.683 1 65.38 516 ILE A CA 1
ATOM 4111 C C . ILE A 1 516 ? -43.438 -9.164 2.33 1 65.38 516 ILE A C 1
ATOM 4113 O O . ILE A 1 516 ? -44.438 -9.703 2.793 1 65.38 516 ILE A O 1
ATOM 4117 N N . GLU A 1 517 ? -42.25 -9.859 2.174 1 65.5 517 GLU A N 1
ATOM 4118 C CA . GLU A 1 517 ? -42.031 -11.188 2.736 1 65.5 517 GLU A CA 1
ATOM 4119 C C . GLU A 1 517 ? -41.25 -11.117 4.043 1 65.5 517 GLU A C 1
ATOM 4121 O O . GLU A 1 517 ? -40.188 -10.523 4.094 1 65.5 517 GLU A O 1
ATOM 4126 N N . ASP A 1 518 ? -41.875 -11.523 5.164 1 62.16 518 ASP A N 1
ATOM 4127 C CA . ASP A 1 518 ? -41.219 -11.758 6.445 1 62.16 518 ASP A CA 1
ATOM 4128 C C . ASP A 1 518 ? -40.438 -13.062 6.426 1 62.16 518 ASP A C 1
ATOM 4130 O O . ASP A 1 518 ? -41 -14.156 6.434 1 62.16 518 ASP A O 1
ATOM 4134 N N . GLU A 1 519 ? -39.156 -12.984 6.266 1 60.06 519 GLU A N 1
ATOM 4135 C CA . GLU A 1 519 ? -38.312 -14.164 6.125 1 60.06 519 GLU A CA 1
ATOM 4136 C C . GLU A 1 519 ? -38.25 -14.953 7.43 1 60.06 519 GLU A C 1
ATOM 4138 O O . GLU A 1 519 ? -37.938 -16.141 7.426 1 60.06 519 GLU A O 1
ATOM 4143 N N . THR A 1 520 ? -38.5 -14.375 8.531 1 58.53 520 THR A N 1
ATOM 4144 C CA . THR A 1 520 ? -38.438 -15.102 9.797 1 58.53 520 THR A CA 1
ATOM 4145 C C . THR A 1 520 ? -39.719 -15.883 10.031 1 58.53 520 THR A C 1
ATOM 4147 O O . THR A 1 520 ? -39.688 -17.031 10.484 1 58.53 520 THR A O 1
ATOM 4150 N N . ASP A 1 521 ? -40.938 -15.305 9.703 1 58.44 521 ASP A N 1
ATOM 4151 C CA . ASP A 1 521 ? -42.188 -15.969 10.039 1 58.44 521 ASP A CA 1
ATOM 4152 C C . ASP A 1 521 ? -42.875 -16.531 8.781 1 58.44 521 ASP A C 1
ATOM 4154 O O . ASP A 1 521 ? -43.906 -17.172 8.875 1 58.44 521 ASP A O 1
ATOM 4158 N N . GLY A 1 522 ? -42.219 -16.406 7.605 1 58.94 522 GLY A N 1
ATOM 4159 C CA . GLY A 1 522 ? -42.719 -16.922 6.34 1 58.94 522 GLY A CA 1
ATOM 4160 C C . GLY A 1 522 ? -44 -16.25 5.879 1 58.94 522 GLY A C 1
ATOM 4161 O O . GLY A 1 522 ? -44.688 -16.734 4.98 1 58.94 522 GLY A O 1
ATOM 4162 N N . GLU A 1 523 ? -44.406 -15.211 6.516 1 61.22 523 GLU A N 1
ATOM 4163 C CA . GLU A 1 523 ? -45.625 -14.531 6.125 1 61.22 523 GLU A CA 1
ATOM 4164 C C . GLU A 1 523 ? -45.375 -13.547 4.988 1 61.22 523 GLU A C 1
ATOM 4166 O O . GLU A 1 523 ? -44.312 -12.938 4.91 1 61.22 523 GLU A O 1
ATOM 4171 N N . VAL A 1 524 ? -46.156 -13.562 3.922 1 65.31 524 VAL A N 1
ATOM 4172 C CA . VAL A 1 524 ? -46.125 -12.688 2.756 1 65.31 524 VAL A CA 1
ATOM 4173 C C . VAL A 1 524 ? -47.25 -11.688 2.807 1 65.31 524 VAL A C 1
ATOM 4175 O O . VAL A 1 524 ? -48.438 -12.078 2.982 1 65.31 524 VAL A O 1
ATOM 4178 N N . TYR A 1 525 ? -46.938 -10.398 2.938 1 63.72 525 TYR A N 1
ATOM 4179 C CA . TYR A 1 525 ? -47.906 -9.32 2.852 1 63.72 525 TYR A CA 1
ATOM 4180 C C . TYR A 1 525 ? -47.938 -8.727 1.45 1 63.72 525 TYR A C 1
ATOM 4182 O O . TYR A 1 525 ? -46.906 -8.5 0.839 1 63.72 525 TYR A O 1
ATOM 4190 N N . VAL A 1 526 ? -49.062 -8.672 0.766 1 63.19 526 VAL A N 1
ATOM 4191 C CA . VAL A 1 526 ? -49.281 -8.141 -0.578 1 63.19 526 VAL A CA 1
ATOM 4192 C C . VAL A 1 526 ? -50.031 -6.809 -0.499 1 63.19 526 VAL A C 1
ATOM 4194 O O . VAL A 1 526 ? -51.094 -6.727 0.107 1 63.19 526 VAL A O 1
ATOM 4197 N N . ILE A 1 527 ? -49.406 -5.621 -0.747 1 58.59 527 ILE A N 1
ATOM 4198 C CA . ILE A 1 527 ? -50.062 -4.336 -0.953 1 58.59 527 ILE A CA 1
ATOM 4199 C C . ILE A 1 527 ? -50.469 -4.184 -2.424 1 58.59 527 ILE A C 1
ATOM 4201 O O . ILE A 1 527 ? -49.594 -4.234 -3.305 1 58.59 527 ILE A O 1
ATOM 4205 N N . ASN A 1 528 ? -51.719 -4.27 -2.781 1 49.38 528 ASN A N 1
ATOM 4206 C CA . ASN A 1 528 ? -52.281 -4.109 -4.117 1 49.38 528 ASN A CA 1
ATOM 4207 C C . ASN A 1 528 ? -52.312 -2.645 -4.539 1 49.38 528 ASN A C 1
ATOM 4209 O O . ASN A 1 528 ? -52.906 -1.808 -3.84 1 49.38 528 ASN A O 1
ATOM 4213 N N . ASN A 1 529 ? -51.438 -2.127 -5.305 1 43.97 529 ASN A N 1
ATOM 4214 C CA . ASN A 1 529 ? -51.531 -0.791 -5.883 1 43.97 529 ASN A CA 1
ATOM 4215 C C . ASN A 1 529 ? -52.688 -0.667 -6.863 1 43.97 529 ASN A C 1
ATOM 4217 O O . ASN A 1 529 ? -52.75 0.278 -7.652 1 43.97 529 ASN A O 1
ATOM 4221 N N . SER A 1 530 ? -53.5 -1.522 -7.098 1 36.75 530 SER A N 1
ATOM 4222 C CA . SER A 1 530 ? -54.438 -1.375 -8.203 1 36.75 530 SER A CA 1
ATOM 4223 C C . SER A 1 530 ? -55.375 -0.191 -7.98 1 36.75 530 SER A C 1
ATOM 4225 O O . SER A 1 530 ? -56.5 -0.16 -8.516 1 36.75 530 SER A O 1
ATOM 4227 N N . THR A 1 531 ? -55.219 0.862 -7.191 1 32.03 531 THR A N 1
ATOM 4228 C CA . THR A 1 531 ? -56.375 1.719 -7.391 1 32.03 531 THR A CA 1
ATOM 4229 C C . THR A 1 531 ? -56.375 2.291 -8.805 1 32.03 531 THR A C 1
ATOM 4231 O O . THR A 1 531 ? -55.656 3.252 -9.102 1 32.03 531 THR A O 1
ATOM 4234 N N . SER A 1 532 ? -56.219 1.491 -9.82 1 28.11 532 SER A N 1
ATOM 4235 C CA . SER A 1 532 ? -56.469 2.016 -11.164 1 28.11 532 SER A CA 1
ATOM 4236 C C . SER A 1 532 ? -57.781 2.781 -11.234 1 28.11 532 SER A C 1
ATOM 4238 O O . SER A 1 532 ? -58.844 2.201 -11.055 1 28.11 532 SER A O 1
ATOM 4240 N N . LEU A 1 533 ? -57.906 4.039 -10.711 1 24.12 533 LEU A N 1
ATOM 4241 C CA . LEU A 1 533 ? -59.031 4.816 -11.203 1 24.12 533 LEU A CA 1
ATOM 4242 C C . LEU A 1 533 ? -59.031 4.852 -12.734 1 24.12 533 LEU A C 1
ATOM 4244 O O . LEU A 1 533 ? -58.062 5.25 -13.352 1 24.12 533 LEU A O 1
ATOM 4248 N N . THR A 1 534 ? -59.688 3.953 -13.367 1 23.72 534 THR A N 1
ATOM 4249 C CA . THR A 1 534 ? -60.031 3.793 -14.781 1 23.72 534 THR A CA 1
ATOM 4250 C C . THR A 1 534 ? -60.594 5.094 -15.352 1 23.72 534 THR A C 1
ATOM 4252 O O . THR A 1 534 ? -61.719 5.457 -15.07 1 23.72 534 THR A O 1
ATOM 4255 N N . THR A 1 535 ? -60 6.312 -15.211 1 20.95 535 THR A N 1
ATOM 4256 C CA . THR A 1 535 ? -60.719 7.348 -15.938 1 20.95 535 THR A CA 1
ATOM 4257 C C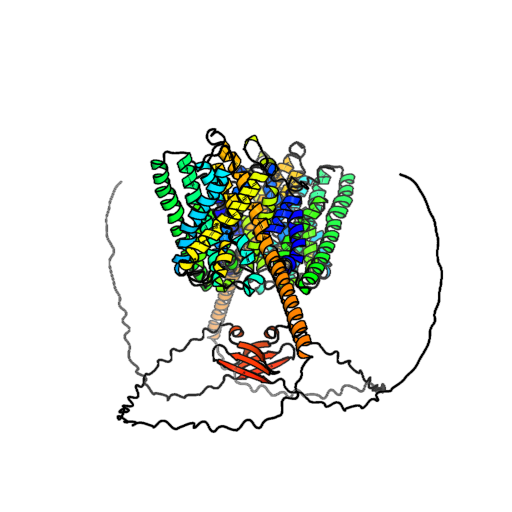 . THR A 1 535 ? -60.688 7.074 -17.438 1 20.95 535 THR A C 1
ATOM 4259 O O . THR A 1 535 ? -59.625 6.934 -18.031 1 20.95 535 THR A O 1
ATOM 4262 N N . THR A 1 536 ? -61.688 6.398 -17.984 1 21.61 536 THR A N 1
ATOM 4263 C CA . THR A 1 536 ? -62 6.07 -19.359 1 21.61 536 THR A CA 1
ATOM 4264 C C . THR A 1 536 ? -62.031 7.332 -20.219 1 21.61 536 THR A C 1
ATOM 4266 O O . THR A 1 536 ? -62.906 8.188 -20.047 1 21.61 536 THR A O 1
ATOM 4269 N N . PRO A 1 537 ? -60.938 8.047 -20.453 1 22.42 537 PRO A N 1
ATOM 4270 C CA . PRO A 1 537 ? -61.375 9.188 -21.266 1 22.42 537 PRO A CA 1
ATOM 4271 C C . PRO A 1 537 ? -62 8.766 -22.578 1 22.42 537 PRO A C 1
ATOM 4273 O O . PRO A 1 537 ? -61.75 7.66 -23.078 1 22.42 537 PRO A O 1
ATOM 4276 N N . PRO A 1 538 ? -63.062 9.453 -23.047 1 20.48 538 PRO A N 1
ATOM 4277 C CA . PRO A 1 538 ? -63.906 9.141 -24.203 1 20.48 538 PRO A CA 1
ATOM 4278 C C . PRO A 1 538 ? -63.094 9.023 -25.5 1 20.48 538 PRO A C 1
ATOM 4280 O O . PRO A 1 538 ? -62 9.555 -25.609 1 20.48 538 PRO A O 1
ATOM 4283 N N . ALA A 1 539 ? -63.469 8.078 -26.375 1 20.22 539 ALA A N 1
ATOM 4284 C CA . ALA A 1 539 ? -63.125 7.516 -27.672 1 20.22 539 ALA A CA 1
ATOM 4285 C C . ALA A 1 539 ? -63.031 8.602 -28.734 1 20.22 539 ALA A C 1
ATOM 4287 O O . ALA A 1 539 ? -64.062 9.125 -29.172 1 20.22 539 ALA A O 1
ATOM 4288 N N . THR A 1 540 ? -62.312 9.742 -28.531 1 19.06 540 THR A N 1
ATOM 4289 C CA . THR A 1 540 ? -62.594 10.609 -29.672 1 19.06 540 THR A CA 1
ATOM 4290 C C . THR A 1 540 ? -62.188 9.914 -30.969 1 19.06 540 THR A C 1
ATOM 4292 O O . THR A 1 540 ? -61.156 9.273 -31.062 1 19.06 540 THR A O 1
ATOM 4295 N N . THR A 1 541 ? -63.031 10 -32.094 1 18.3 541 THR A N 1
ATOM 4296 C CA . THR A 1 541 ? -63.344 9.492 -33.406 1 18.3 541 THR A CA 1
ATOM 4297 C C . THR A 1 541 ? -62.25 9.883 -34.406 1 18.3 541 THR A C 1
ATOM 4299 O O . THR A 1 541 ? -62.25 9.445 -35.562 1 18.3 541 THR A O 1
ATOM 4302 N N . GLN A 1 542 ? -61.125 10.508 -34.062 1 18.14 542 GLN A N 1
ATOM 4303 C CA . GLN A 1 542 ? -60.781 11.266 -35.25 1 18.14 542 GLN A CA 1
ATOM 4304 C C . GLN A 1 542 ? -60.406 10.336 -36.406 1 18.14 542 GLN A C 1
ATOM 4306 O O . GLN A 1 542 ? -59.844 9.266 -36.188 1 18.14 542 GLN A O 1
ATOM 4311 N N . ALA A 1 543 ? -60.875 10.766 -37.719 1 18.69 543 ALA A N 1
ATOM 4312 C CA . ALA A 1 543 ? -61.031 10.328 -39.094 1 18.69 543 ALA A CA 1
ATOM 4313 C C . ALA A 1 543 ? -59.688 9.945 -39.719 1 18.69 543 ALA A C 1
ATOM 4315 O O . ALA A 1 543 ? -58.625 10.422 -39.281 1 18.69 543 ALA A O 1
ATOM 4316 N N . ILE A 1 544 ? -59.75 9.047 -40.688 1 18.33 544 ILE A N 1
ATOM 4317 C CA . ILE A 1 544 ? -59.062 8.109 -41.562 1 18.33 544 ILE A CA 1
ATOM 4318 C C . ILE A 1 544 ? -58.25 8.883 -42.594 1 18.33 544 ILE A C 1
ATOM 4320 O O . ILE A 1 544 ? -57.531 8.281 -43.406 1 18.33 544 ILE A O 1
ATOM 4324 N N . ASP A 1 545 ? -57.906 10.18 -42.562 1 17.23 545 ASP A N 1
ATOM 4325 C CA . ASP A 1 545 ? -57.75 10.578 -43.938 1 17.23 545 ASP A CA 1
ATOM 4326 C C . ASP A 1 545 ? -56.625 9.789 -44.625 1 17.23 545 ASP A C 1
ATOM 4328 O O . ASP A 1 545 ? -55.594 9.516 -44 1 17.23 545 ASP A O 1
ATOM 4332 N N . SER A 1 546 ? -56.812 9.281 -45.938 1 17.11 546 SER A N 1
ATOM 4333 C CA . SER A 1 546 ? -56.438 8.383 -47.031 1 17.11 546 SER A CA 1
ATOM 4334 C C . SER A 1 546 ? -55.125 8.82 -47.688 1 17.11 546 SER A C 1
ATOM 4336 O O . SER A 1 546 ? -54.438 8.008 -48.281 1 17.11 546 SER A O 1
ATOM 4338 N N . ASN A 1 547 ? -54.781 10.117 -47.844 1 16.42 547 ASN A N 1
ATOM 4339 C CA . ASN A 1 547 ? -54.438 10.367 -49.25 1 16.42 547 ASN A CA 1
ATOM 4340 C C . ASN A 1 547 ? -53.188 9.617 -49.656 1 16.42 547 ASN A C 1
ATOM 4342 O O . ASN A 1 547 ? -52.375 9.219 -48.781 1 16.42 547 ASN A O 1
ATOM 4346 N N . SER A 1 548 ? -52.594 10.062 -51 1 16.61 548 SER A N 1
ATOM 4347 C CA . SER A 1 548 ? -52.188 9.617 -52.312 1 16.61 548 SER A CA 1
ATOM 4348 C C . SER A 1 548 ? -50.719 9.25 -52.375 1 16.61 548 SER A C 1
ATOM 4350 O O . SER A 1 548 ? -49.969 9.586 -51.469 1 16.61 548 SER A O 1
ATOM 4352 N N . GLN A 1 549 ? -50.062 9.227 -53.656 1 15.66 549 GLN A N 1
ATOM 4353 C CA . GLN A 1 549 ? -49.375 8.398 -54.625 1 15.66 549 GLN A CA 1
ATOM 4354 C C . GLN A 1 549 ? -47.875 8.664 -54.594 1 15.66 549 GLN A C 1
ATOM 4356 O O . GLN A 1 549 ? -47.062 7.734 -54.75 1 15.66 549 GLN A O 1
ATOM 4361 N N . LYS A 1 550 ? -47.312 9.961 -54.594 1 16.62 550 LYS A N 1
ATOM 4362 C CA . LYS A 1 550 ? -46.5 10.211 -55.781 1 16.62 550 LYS A CA 1
ATOM 4363 C C . LYS A 1 550 ? -45.156 9.469 -55.719 1 16.62 550 LYS A C 1
ATOM 4365 O O . LYS A 1 550 ? -44.469 9.5 -54.688 1 16.62 550 LYS A O 1
ATOM 4370 N N . SER A 1 551 ? -44.781 8.641 -56.75 1 16.48 551 SER A N 1
ATOM 4371 C CA . SER A 1 551 ? -43.75 7.711 -57.219 1 16.48 551 SER A CA 1
ATOM 4372 C C . SER A 1 551 ? -42.438 8.438 -57.531 1 16.48 551 SER A C 1
ATOM 4374 O O . SER A 1 551 ? -41.406 7.797 -57.781 1 16.48 551 SER A O 1
ATOM 4376 N N . ASP A 1 552 ? -42.188 9.797 -57.5 1 16.17 552 ASP A N 1
ATOM 4377 C CA . ASP A 1 552 ? -41.312 10.188 -58.594 1 16.17 552 ASP A CA 1
ATOM 4378 C C . ASP A 1 552 ? -39.938 9.539 -58.469 1 16.17 552 ASP A C 1
ATOM 4380 O O . ASP A 1 552 ? -39.406 9.438 -57.375 1 16.17 552 ASP A O 1
ATOM 4384 N N . PHE A 1 553 ? -39.375 8.93 -59.656 1 16.56 553 PHE A N 1
ATOM 4385 C CA . PHE A 1 553 ? -38.312 8.156 -60.25 1 16.56 553 PHE A CA 1
ATOM 4386 C C . PHE A 1 553 ? -37.062 9.016 -60.406 1 16.56 553 PHE A C 1
ATOM 4388 O O . PHE A 1 553 ? -36 8.531 -60.844 1 16.56 553 PHE A O 1
ATOM 4395 N N . ASN A 1 554 ? -36.906 10.281 -59.906 1 15.68 554 ASN A N 1
ATOM 4396 C CA . ASN A 1 554 ? -35.969 11.016 -60.75 1 15.68 554 ASN A CA 1
ATOM 4397 C C . ASN A 1 554 ? -34.625 10.305 -60.875 1 15.68 554 ASN A C 1
ATOM 4399 O O . ASN A 1 554 ? -34.156 9.719 -59.906 1 15.68 554 ASN A O 1
ATOM 4403 N N . LEU A 1 555 ? -33.938 10.383 -62.188 1 15.79 555 LEU A N 1
ATOM 4404 C CA . LEU A 1 555 ? -33.031 9.922 -63.219 1 15.79 555 LEU A CA 1
ATOM 4405 C C . LEU A 1 555 ? -31.594 10.367 -62.938 1 15.79 555 LEU A C 1
ATOM 4407 O O . LEU A 1 555 ? -30.641 9.703 -63.344 1 15.79 555 LEU A O 1
ATOM 4411 N N . PHE A 1 556 ? -31.203 11.508 -62.219 1 15.51 556 PHE A N 1
ATOM 4412 C CA . PHE A 1 556 ? -30.266 12.344 -62.969 1 15.51 556 PHE A CA 1
ATOM 4413 C C . PHE A 1 556 ? -28.953 11.594 -63.219 1 15.51 556 PHE A C 1
ATOM 4415 O O . PHE A 1 556 ? -28.609 10.664 -62.469 1 15.51 556 PHE A O 1
ATOM 4422 N N . PRO A 1 557 ? -28 12.383 -64.125 1 15.85 557 PRO A N 1
ATOM 4423 C CA . PRO A 1 557 ? -27.156 12.398 -65.312 1 15.85 557 PRO A CA 1
ATOM 4424 C C . PRO A 1 557 ? -25.703 12.047 -65 1 15.85 557 PRO A C 1
ATOM 4426 O O . PRO A 1 557 ? -25.141 11.133 -65.625 1 15.85 557 PRO A O 1
ATOM 4429 N N . LEU A 1 558 ? -24.797 13.172 -65.125 1 15.23 558 LEU A N 1
ATOM 4430 C CA . LEU A 1 558 ? -23.844 13.5 -66.188 1 15.23 558 LEU A CA 1
ATOM 4431 C C . LEU A 1 558 ? -22.438 13.031 -65.812 1 15.23 558 LEU A C 1
ATOM 4433 O O . LEU A 1 558 ? -21.781 12.344 -66.625 1 15.23 558 LEU A O 1
ATOM 4437 N N . PHE A 1 559 ? -21.391 14.07 -65.5 1 15.81 559 PHE A N 1
ATOM 4438 C CA . PHE A 1 559 ? -20.25 14.547 -66.25 1 15.81 559 PHE A CA 1
ATOM 4439 C C . PHE A 1 559 ? -18.969 13.859 -65.812 1 15.81 559 PHE A C 1
ATOM 4441 O O . PHE A 1 559 ? -18.781 13.617 -64.625 1 15.81 559 PHE A O 1
ATOM 4448 N N . LYS A 1 560 ? -18.172 13.32 -66.812 1 16.89 560 LYS A N 1
ATOM 4449 C CA . LYS A 1 560 ? -16.891 12.734 -67.188 1 16.89 560 LYS A CA 1
ATOM 4450 C C . LYS A 1 560 ? -15.742 13.703 -66.875 1 16.89 560 LYS A C 1
ATOM 4452 O O . LYS A 1 560 ? -15.594 14.719 -67.562 1 16.89 560 LYS A O 1
ATOM 4457 N N . LYS A 1 561 ? -15.539 14.094 -65.812 1 16.55 561 LYS A N 1
ATOM 4458 C CA . LYS A 1 561 ? -14.383 14.992 -65.875 1 16.55 561 LYS A CA 1
ATOM 4459 C C . LYS A 1 561 ? -13.242 14.398 -66.688 1 16.55 561 LYS A C 1
ATOM 4461 O O . LYS A 1 561 ? -12.961 13.203 -66.562 1 16.55 561 LYS A O 1
ATOM 4466 N N . SER A 1 562 ? -12.492 15.281 -67.438 1 15.71 562 SER A N 1
ATOM 4467 C CA . SER A 1 562 ? -11.594 15.688 -68.5 1 15.71 562 SER A CA 1
ATOM 4468 C C . SER A 1 562 ? -10.211 15.055 -68.312 1 15.71 562 SER A C 1
ATOM 4470 O O . SER A 1 562 ? -9.672 14.469 -69.25 1 15.71 562 SER A O 1
ATOM 4472 N N . SER A 1 563 ? -9.328 15.797 -67.688 1 16.97 563 SER A N 1
ATOM 4473 C CA . SER A 1 563 ? -8.195 16.422 -68.375 1 16.97 563 SER A CA 1
ATOM 4474 C C . SER A 1 563 ? -7.098 15.398 -68.688 1 16.97 563 SER A C 1
ATOM 4476 O O . SER A 1 563 ? -7.043 14.344 -68.062 1 16.97 563 SER A O 1
ATOM 4478 N N . ASN A 1 564 ? -5.832 15.969 -69.125 1 16.28 564 ASN A N 1
ATOM 4479 C CA . ASN A 1 564 ? -4.82 16.031 -70.188 1 16.28 564 ASN A CA 1
ATOM 4480 C C . ASN A 1 564 ? -3.689 15.039 -69.938 1 16.28 564 ASN A C 1
ATOM 4482 O O . ASN A 1 564 ? -3.299 14.289 -70.812 1 16.28 564 ASN A O 1
ATOM 4486 N N . GLU A 1 565 ? -2.666 15.477 -69.125 1 18.73 565 GLU A N 1
ATOM 4487 C CA . GLU A 1 565 ? -1.422 15.672 -69.875 1 18.73 565 GLU A CA 1
ATOM 4488 C C . GLU A 1 565 ? -0.837 14.336 -70.375 1 18.73 565 GLU A C 1
ATOM 4490 O O . GLU A 1 565 ? -1.118 13.297 -69.75 1 18.73 565 GLU A O 1
ATOM 4495 N N . GLN A 1 566 ? 0.288 14.461 -71.125 1 17.23 566 GLN A N 1
ATOM 4496 C CA . GLN A 1 566 ? 1.059 14.172 -72.375 1 17.23 566 GLN A CA 1
ATOM 4497 C C . GLN A 1 566 ? 1.809 12.852 -72.25 1 17.23 566 GLN A C 1
ATOM 4499 O O . GLN A 1 566 ? 1.998 12.344 -71.125 1 17.23 566 GLN A O 1
ATOM 4504 N N . ASN A 1 567 ? 2.891 12.945 -72.938 1 17.45 567 ASN A N 1
ATOM 4505 C CA . ASN A 1 567 ? 3.502 12.414 -74.125 1 17.45 567 ASN A CA 1
ATOM 4506 C C . ASN A 1 567 ? 4.32 11.156 -73.875 1 17.45 567 ASN A C 1
ATOM 4508 O O . ASN A 1 567 ? 4.152 10.133 -74.5 1 17.45 567 ASN A O 1
ATOM 4512 N N . ASP A 1 568 ? 5.648 11.523 -73.812 1 19.11 568 ASP A N 1
ATOM 4513 C CA . ASP A 1 568 ? 6.57 11.039 -74.875 1 19.11 568 ASP A CA 1
ATOM 4514 C C . ASP A 1 568 ? 6.957 9.586 -74.625 1 19.11 568 ASP A C 1
ATOM 4516 O O . ASP A 1 568 ? 6.82 9.086 -73.5 1 19.11 568 ASP A O 1
ATOM 4520 N N . ARG A 1 569 ? 8.219 9.398 -75.312 1 18.81 569 ARG A N 1
ATOM 4521 C CA . ARG A 1 569 ? 9.164 8.438 -75.875 1 18.81 569 ARG A CA 1
ATOM 4522 C C . ARG A 1 569 ? 9.914 7.691 -74.75 1 18.81 569 ARG A C 1
ATOM 4524 O O . ARG A 1 569 ? 10.391 8.305 -73.812 1 18.81 569 ARG A O 1
ATOM 4531 N N . MET B 1 1 ? 24.016 -24.75 5.988 1 25.94 1 MET B N 1
ATOM 4532 C CA . MET B 1 1 ? 22.688 -24.859 6.559 1 25.94 1 MET B CA 1
ATOM 4533 C C . MET B 1 1 ? 22.188 -23.516 7.074 1 25.94 1 MET B C 1
ATOM 4535 O O . MET B 1 1 ? 21.016 -23.359 7.41 1 25.94 1 MET B O 1
ATOM 4539 N N . GLN B 1 2 ? 23.203 -22.719 7.617 1 32.22 2 GLN B N 1
ATOM 4540 C CA . GLN B 1 2 ? 23.188 -21.469 8.375 1 32.22 2 GLN B CA 1
ATOM 4541 C C . GLN B 1 2 ? 22.484 -20.359 7.602 1 32.22 2 GLN B C 1
ATOM 4543 O O . GLN B 1 2 ? 21.891 -19.469 8.195 1 32.22 2 GLN B O 1
ATOM 4548 N N . GLN B 1 3 ? 22.906 -20.297 6.285 1 34.38 3 GLN B N 1
ATOM 4549 C CA . GLN B 1 3 ? 22.75 -19.078 5.496 1 34.38 3 GLN B CA 1
ATOM 4550 C C . GLN B 1 3 ? 21.297 -18.875 5.102 1 34.38 3 GLN B C 1
ATOM 4552 O O . GLN B 1 3 ? 20.969 -17.891 4.434 1 34.38 3 GLN B O 1
ATOM 4557 N N . PHE B 1 4 ? 20.578 -19.859 5.25 1 37.25 4 PHE B N 1
ATOM 4558 C CA . PHE B 1 4 ? 19.266 -19.781 4.625 1 37.25 4 PHE B CA 1
ATOM 4559 C C . PHE B 1 4 ? 18.391 -18.75 5.336 1 37.25 4 PHE B C 1
ATOM 4561 O O . PHE B 1 4 ? 17.344 -18.344 4.809 1 37.25 4 PHE B O 1
ATOM 4568 N N . ILE B 1 5 ? 18.734 -18.672 6.715 1 39.38 5 ILE B N 1
ATOM 4569 C CA . ILE B 1 5 ? 17.797 -17.766 7.379 1 39.38 5 ILE B CA 1
ATOM 4570 C C . ILE B 1 5 ? 18.203 -16.328 7.105 1 39.38 5 ILE B C 1
ATOM 4572 O O . ILE B 1 5 ? 19.016 -15.758 7.828 1 39.38 5 ILE B O 1
ATOM 4576 N N . ASN B 1 6 ? 18.75 -16 6.066 1 46.69 6 ASN B N 1
ATOM 4577 C CA . ASN B 1 6 ? 18.953 -14.57 5.922 1 46.69 6 ASN B CA 1
ATOM 4578 C C . ASN B 1 6 ? 17.719 -13.781 6.367 1 46.69 6 ASN B C 1
ATOM 4580 O O . ASN B 1 6 ? 16.656 -13.922 5.785 1 46.69 6 ASN B O 1
ATOM 4584 N N . VAL B 1 7 ? 17.859 -13.531 7.715 1 53.28 7 VAL B N 1
ATOM 4585 C CA . VAL B 1 7 ? 16.859 -12.633 8.289 1 53.28 7 VAL B CA 1
ATOM 4586 C C . VAL B 1 7 ? 16.594 -11.469 7.34 1 53.28 7 VAL B C 1
ATOM 4588 O O . VAL B 1 7 ? 17.484 -10.656 7.09 1 53.28 7 VAL B O 1
ATOM 4591 N N . ASN B 1 8 ? 15.625 -11.68 6.418 1 74.62 8 ASN B N 1
ATOM 4592 C CA . ASN B 1 8 ? 15.172 -10.734 5.406 1 74.62 8 ASN B CA 1
ATOM 4593 C C . ASN B 1 8 ? 14.461 -9.539 6.031 1 74.62 8 ASN B C 1
ATOM 4595 O O . ASN B 1 8 ? 13.57 -9.711 6.863 1 74.62 8 ASN B O 1
ATOM 4599 N N . GLU B 1 9 ? 15.195 -8.422 6.121 1 76.69 9 GLU B N 1
ATOM 4600 C CA . GLU B 1 9 ? 14.641 -7.176 6.641 1 76.69 9 GLU B CA 1
ATOM 4601 C C . GLU B 1 9 ? 13.164 -7.043 6.309 1 76.69 9 GLU B C 1
ATOM 4603 O O . GLU B 1 9 ? 12.383 -6.531 7.113 1 76.69 9 GLU B O 1
ATOM 4608 N N . VAL B 1 10 ? 12.766 -7.664 5.277 1 82.44 10 VAL B N 1
ATOM 4609 C CA . VAL B 1 10 ? 11.367 -7.562 4.859 1 82.44 10 VAL B CA 1
ATOM 4610 C C . VAL B 1 10 ? 10.5 -8.445 5.746 1 82.44 10 VAL B C 1
ATOM 4612 O O . VAL B 1 10 ? 9.406 -8.047 6.152 1 82.44 10 VAL B O 1
ATOM 4615 N N . SER B 1 11 ? 11.016 -9.586 6.098 1 88.62 11 SER B N 1
ATOM 4616 C CA . SER B 1 11 ? 10.273 -10.5 6.957 1 88.62 11 SER B CA 1
ATOM 4617 C C . SER B 1 11 ? 10.109 -9.938 8.359 1 88.62 11 SER B C 1
ATOM 4619 O O . SER B 1 11 ? 9.039 -10.039 8.961 1 88.62 11 SER B O 1
ATOM 4621 N N . VAL B 1 12 ? 11.117 -9.305 8.797 1 83.62 12 VAL B N 1
ATOM 4622 C CA . VAL B 1 12 ? 11.086 -8.727 10.133 1 83.62 12 VAL B CA 1
ATOM 4623 C C . VAL B 1 12 ? 10.102 -7.562 10.172 1 83.62 12 VAL B C 1
ATOM 4625 O O . VAL B 1 12 ? 9.281 -7.465 11.094 1 83.62 12 VAL B O 1
ATOM 4628 N N . VAL B 1 13 ? 10.141 -6.715 9.195 1 80.5 13 VAL B N 1
ATOM 4629 C CA . VAL B 1 13 ? 9.242 -5.566 9.125 1 80.5 13 VAL B CA 1
ATOM 4630 C C . VAL B 1 13 ? 7.797 -6.039 9.016 1 80.5 13 VAL B C 1
ATOM 4632 O O . VAL B 1 13 ? 6.91 -5.512 9.688 1 80.5 13 VAL B O 1
ATOM 4635 N N . SER B 1 14 ? 7.598 -7.055 8.211 1 88.25 14 SER B N 1
ATOM 4636 C CA . SER B 1 14 ? 6.25 -7.586 8.023 1 88.25 14 SER B CA 1
ATOM 4637 C C . SER B 1 14 ? 5.719 -8.211 9.312 1 88.25 14 SER B C 1
ATOM 4639 O O . SER B 1 14 ? 4.551 -8.031 9.656 1 88.25 14 SER B O 1
ATOM 4641 N N . LEU B 1 15 ? 6.574 -8.898 10.016 1 88.25 15 LEU B N 1
ATOM 4642 C CA . LEU B 1 15 ? 6.191 -9.531 11.273 1 88.25 15 LEU B CA 1
ATOM 4643 C C . LEU B 1 15 ? 5.797 -8.484 12.312 1 88.25 15 LEU B C 1
ATOM 4645 O O . LEU B 1 15 ? 4.746 -8.594 12.945 1 88.25 15 LEU B O 1
ATOM 4649 N N . ILE B 1 16 ? 6.562 -7.543 12.375 1 83.06 16 ILE B N 1
ATOM 4650 C CA . ILE B 1 16 ? 6.379 -6.555 13.438 1 83.06 16 ILE B CA 1
ATOM 4651 C C . ILE B 1 16 ? 5.184 -5.664 13.109 1 83.06 16 ILE B C 1
ATOM 4653 O O . ILE B 1 16 ? 4.309 -5.457 13.945 1 83.06 16 ILE B O 1
ATOM 4657 N N . LEU B 1 17 ? 5.191 -5.156 11.891 1 82.12 17 LEU B N 1
ATOM 4658 C CA . LEU B 1 17 ? 4.082 -4.293 11.5 1 82.12 17 LEU B CA 1
ATOM 4659 C C . LEU B 1 17 ? 2.773 -5.074 11.445 1 82.12 17 LEU B C 1
ATOM 4661 O O . LEU B 1 17 ? 1.759 -4.637 11.992 1 82.12 17 LEU B O 1
ATOM 4665 N N . GLY B 1 18 ? 2.875 -6.246 10.805 1 86.69 18 GLY B N 1
ATOM 4666 C CA . GLY B 1 18 ? 1.694 -7.094 10.766 1 86.69 18 GLY B CA 1
ATOM 4667 C C . GLY B 1 18 ? 1.237 -7.551 12.133 1 86.69 18 GLY B C 1
ATOM 4668 O O . GLY B 1 18 ? 0.047 -7.492 12.453 1 86.69 18 GLY B O 1
ATOM 4669 N N . GLY B 1 19 ? 2.182 -7.934 12.922 1 87.94 19 GLY B N 1
ATOM 4670 C CA . GLY B 1 19 ? 1.871 -8.375 14.273 1 87.94 19 GLY B CA 1
ATOM 4671 C C . GLY B 1 19 ? 1.294 -7.273 15.141 1 87.94 19 GLY B C 1
ATOM 4672 O O . GLY B 1 19 ? 0.323 -7.496 15.875 1 87.94 19 GLY B O 1
ATOM 4673 N N . PHE B 1 20 ? 1.824 -6.098 15.078 1 86.62 20 PHE B N 1
ATOM 4674 C CA . PHE B 1 20 ? 1.32 -4.961 15.844 1 86.62 20 PHE B CA 1
ATOM 4675 C C . PHE B 1 20 ? -0.107 -4.625 15.43 1 86.62 20 PHE B C 1
ATOM 4677 O O . PHE B 1 20 ? -0.974 -4.422 16.281 1 86.62 20 PHE B O 1
ATOM 4684 N N . ILE B 1 21 ? -0.315 -4.617 14.133 1 86.12 21 ILE B N 1
ATOM 4685 C CA . ILE B 1 21 ? -1.637 -4.223 13.656 1 86.12 21 ILE B CA 1
ATOM 4686 C C . ILE B 1 21 ? -2.662 -5.285 14.047 1 86.12 21 ILE B C 1
ATOM 4688 O O . ILE B 1 21 ? -3.789 -4.957 14.43 1 86.12 21 ILE B O 1
ATOM 4692 N N . VAL B 1 22 ? -2.238 -6.527 14.008 1 88.62 22 VAL B N 1
ATOM 4693 C CA . VAL B 1 22 ? -3.139 -7.609 14.383 1 88.62 22 VAL B CA 1
ATOM 4694 C C . VAL B 1 22 ? -3.496 -7.492 15.867 1 88.62 22 VAL B C 1
ATOM 4696 O O . VAL B 1 22 ? -4.672 -7.508 16.234 1 88.62 22 VAL B O 1
ATOM 4699 N N . ILE B 1 23 ? -2.553 -7.258 16.688 1 87.88 23 ILE B N 1
ATOM 4700 C CA . ILE B 1 23 ? -2.762 -7.219 18.125 1 87.88 23 ILE B CA 1
ATOM 4701 C C . ILE B 1 23 ? -3.473 -5.922 18.516 1 87.88 23 ILE B C 1
ATOM 4703 O O . ILE B 1 23 ? -4.492 -5.949 19.203 1 87.88 23 ILE B O 1
ATOM 4707 N N . PHE B 1 24 ? -2.969 -4.789 18.047 1 86.56 24 PHE B N 1
ATOM 4708 C CA . PHE B 1 24 ? -3.572 -3.492 18.328 1 86.56 24 PHE B CA 1
ATOM 4709 C C . PHE B 1 24 ? -4.977 -3.408 17.734 1 86.56 24 PHE B C 1
ATOM 4711 O O . PHE B 1 24 ? -5.871 -2.812 18.344 1 86.56 24 PHE B O 1
ATOM 4718 N N . GLY B 1 25 ? -5.117 -4.043 16.531 1 84.88 25 GLY B N 1
ATOM 4719 C CA . GLY B 1 25 ? -6.406 -4.02 15.867 1 84.88 25 GLY B CA 1
ATOM 4720 C C . GLY B 1 25 ? -7.508 -4.684 16.672 1 84.88 25 GLY B C 1
ATOM 4721 O O . GLY B 1 25 ? -8.656 -4.23 16.656 1 84.88 25 GLY B O 1
ATOM 4722 N N . LEU B 1 26 ? -7.168 -5.656 17.453 1 88.56 26 LEU B N 1
ATOM 4723 C CA . LEU B 1 26 ? -8.148 -6.402 18.219 1 88.56 26 LEU B CA 1
ATOM 4724 C C . LEU B 1 26 ? -8.695 -5.559 19.375 1 88.56 26 LEU B C 1
ATOM 4726 O O . LEU B 1 26 ? -9.781 -5.82 19.875 1 88.56 26 LEU B O 1
ATOM 4730 N N . VAL B 1 27 ? -7.914 -4.449 19.703 1 86.81 27 VAL B N 1
ATOM 4731 C CA . VAL B 1 27 ? -8.367 -3.621 20.812 1 86.81 27 VAL B CA 1
ATOM 4732 C C . VAL B 1 27 ? -8.477 -2.166 20.375 1 86.81 27 VAL B C 1
ATOM 4734 O O . VAL B 1 27 ? -8.547 -1.258 21.203 1 86.81 27 VAL B O 1
ATOM 4737 N N . SER B 1 28 ? -8.383 -1.968 19.156 1 84.19 28 SER B N 1
ATOM 4738 C CA . SER B 1 28 ? -8.297 -0.615 18.625 1 84.19 28 SER B CA 1
ATOM 4739 C C . SER B 1 28 ? -9.508 0.224 19.031 1 84.19 28 SER B C 1
ATOM 4741 O O . SER B 1 28 ? -9.359 1.386 19.406 1 84.19 28 SER B O 1
ATOM 4743 N N . TYR B 1 29 ? -10.688 -0.387 18.938 1 82.19 29 TYR B N 1
ATOM 4744 C CA . TYR B 1 29 ? -11.906 0.335 19.297 1 82.19 29 TYR B CA 1
ATOM 4745 C C . TYR B 1 29 ? -11.898 0.7 20.781 1 82.19 29 TYR B C 1
ATOM 4747 O O . TYR B 1 29 ? -12.312 1.799 21.156 1 82.19 29 TYR B O 1
ATOM 4755 N N . PHE B 1 30 ? -11.484 -0.163 21.578 1 84.69 30 PHE B N 1
ATOM 4756 C CA . PHE B 1 30 ? -11.391 0.081 23.016 1 84.69 30 PHE B CA 1
ATOM 4757 C C . PHE B 1 30 ? -10.43 1.233 23.312 1 84.69 30 PHE B C 1
ATOM 4759 O O . PHE B 1 30 ? -10.75 2.121 24.094 1 84.69 30 PHE B O 1
ATOM 4766 N N . VAL B 1 31 ? -9.328 1.221 22.672 1 83.12 31 VAL B N 1
ATOM 4767 C CA . VAL B 1 31 ? -8.312 2.246 22.875 1 83.12 31 VAL B CA 1
ATOM 4768 C C . VAL B 1 31 ? -8.836 3.596 22.391 1 83.12 31 VAL B C 1
ATOM 4770 O O . VAL B 1 31 ? -8.641 4.617 23.062 1 83.12 31 VAL B O 1
ATOM 4773 N N . LYS B 1 32 ? -9.5 3.545 21.297 1 77.69 32 LYS B N 1
ATOM 4774 C CA . LYS B 1 32 ? -10 4.773 20.688 1 77.69 32 LYS B CA 1
ATOM 4775 C C . LYS B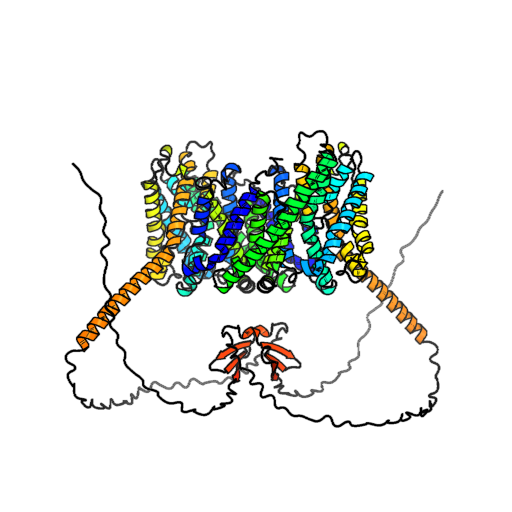 1 32 ? -11.211 5.309 21.453 1 77.69 32 LYS B C 1
ATOM 4777 O O . LYS B 1 32 ? -11.297 6.508 21.719 1 77.69 32 LYS B O 1
ATOM 4782 N N . GLN B 1 33 ? -12.125 4.426 21.828 1 76.25 33 GLN B N 1
ATOM 4783 C CA . GLN B 1 33 ? -13.422 4.879 22.328 1 76.25 33 GLN B CA 1
ATOM 4784 C C . GLN B 1 33 ? -13.461 4.848 23.859 1 76.25 33 GLN B C 1
ATOM 4786 O O . GLN B 1 33 ? -14.227 5.578 24.469 1 76.25 33 GLN B O 1
ATOM 4791 N N . ARG B 1 34 ? -12.656 4.027 24.438 1 77.69 34 ARG B N 1
ATOM 4792 C CA . ARG B 1 34 ? -12.703 3.938 25.906 1 77.69 34 ARG B CA 1
ATOM 4793 C C . ARG B 1 34 ? -11.531 4.688 26.531 1 77.69 34 ARG B C 1
ATOM 4795 O O . ARG B 1 34 ? -11.711 5.41 27.516 1 77.69 34 ARG B O 1
ATOM 4802 N N . LEU B 1 35 ? -10.422 4.535 25.938 1 80.75 35 LEU B N 1
ATOM 4803 C CA . LEU B 1 35 ? -9.258 5.211 26.5 1 80.75 35 LEU B CA 1
ATOM 4804 C C . LEU B 1 35 ? -9.047 6.566 25.844 1 80.75 35 LEU B C 1
ATOM 4806 O O . LEU B 1 35 ? -8.297 7.402 26.359 1 80.75 35 LEU B O 1
ATOM 4810 N N . TYR B 1 36 ? -9.648 6.809 24.656 1 78.44 36 TYR B N 1
ATOM 4811 C CA . TYR B 1 36 ? -9.609 8.062 23.906 1 78.44 36 TYR B CA 1
ATOM 4812 C C . TYR B 1 36 ? -8.188 8.43 23.531 1 78.44 36 TYR B C 1
ATOM 4814 O O . TYR B 1 36 ? -7.816 9.609 23.547 1 78.44 36 TYR B O 1
ATOM 4822 N N . LEU B 1 37 ? -7.402 7.445 23.359 1 82.94 37 LEU B N 1
ATOM 4823 C CA . LEU B 1 37 ? -6.023 7.664 22.922 1 82.94 37 LEU B CA 1
ATOM 4824 C C . LEU B 1 37 ? -5.934 7.738 21.406 1 82.94 37 LEU B C 1
ATOM 4826 O O . LEU B 1 37 ? -6.633 7.012 20.703 1 82.94 37 LEU B O 1
ATOM 4830 N N . SER B 1 38 ? -5.113 8.664 21.031 1 84.62 38 SER B N 1
ATOM 4831 C CA . SER B 1 38 ? -4.887 8.773 19.594 1 84.62 38 SER B CA 1
ATOM 4832 C C . SER B 1 38 ? -4.07 7.598 19.062 1 84.62 38 SER B C 1
ATOM 4834 O O . SER B 1 38 ? -3.129 7.148 19.734 1 84.62 38 SER B O 1
ATOM 4836 N N . GLU B 1 39 ? -4.402 7.066 17.938 1 84 39 GLU B N 1
ATOM 4837 C CA . GLU B 1 39 ? -3.674 5.977 17.297 1 84 39 GLU B CA 1
ATOM 4838 C C . GLU B 1 39 ? -2.246 6.391 16.953 1 84 39 GLU B C 1
ATOM 4840 O O . GLU B 1 39 ? -1.319 5.586 17.062 1 84 39 GLU B O 1
ATOM 4845 N N . ALA B 1 40 ? -2.115 7.613 16.609 1 89.5 40 ALA B N 1
ATOM 4846 C CA . ALA B 1 40 ? -0.8 8.133 16.25 1 89.5 40 ALA B CA 1
ATOM 4847 C C . ALA B 1 40 ? 0.172 8.039 17.422 1 89.5 40 ALA B C 1
ATOM 4849 O O . ALA B 1 40 ? 1.344 7.699 17.234 1 89.5 40 ALA B O 1
ATOM 4850 N N . LEU B 1 41 ? -0.3 8.375 18.578 1 91.75 41 LEU B N 1
ATOM 4851 C CA . LEU B 1 41 ? 0.523 8.32 19.781 1 91.75 41 LEU B CA 1
ATOM 4852 C C . LEU B 1 41 ? 1.008 6.898 20.047 1 91.75 41 LEU B C 1
ATOM 4854 O O . LEU B 1 41 ? 2.199 6.676 20.281 1 91.75 41 LEU B O 1
ATOM 4858 N N . ILE B 1 42 ? 0.134 5.98 20 1 90.12 42 ILE B N 1
ATOM 4859 C CA . ILE B 1 42 ? 0.467 4.586 20.266 1 90.12 42 ILE B CA 1
ATOM 4860 C C . ILE B 1 42 ? 1.459 4.09 19.219 1 90.12 42 ILE B C 1
ATOM 4862 O O . ILE B 1 42 ? 2.459 3.451 19.547 1 90.12 42 ILE B O 1
ATOM 4866 N N . CYS B 1 43 ? 1.176 4.379 17.984 1 91.5 43 CYS B N 1
ATOM 4867 C CA . CYS B 1 43 ? 2.029 3.934 16.891 1 91.5 43 CYS B CA 1
ATOM 4868 C C . CYS B 1 43 ? 3.43 4.523 17.016 1 91.5 43 CYS B C 1
ATOM 4870 O O . CYS B 1 43 ? 4.422 3.828 16.781 1 91.5 43 CYS B O 1
ATOM 4872 N N . LEU B 1 44 ? 3.48 5.773 17.297 1 94.38 44 LEU B N 1
ATOM 4873 C CA . LEU B 1 44 ? 4.773 6.422 17.469 1 94.38 44 LEU B CA 1
ATOM 4874 C C . LEU B 1 44 ? 5.594 5.727 18.562 1 94.38 44 LEU B C 1
ATOM 4876 O O . LEU B 1 44 ? 6.785 5.469 18.359 1 94.38 44 LEU B O 1
ATOM 4880 N N . PHE B 1 45 ? 5.008 5.367 19.625 1 93.12 45 PHE B N 1
ATOM 4881 C CA . PHE B 1 45 ? 5.715 4.727 20.734 1 93.12 45 PHE B CA 1
ATOM 4882 C C . PHE B 1 45 ? 6.113 3.303 20.359 1 93.12 45 PHE B C 1
ATOM 4884 O O . PHE B 1 45 ? 7.18 2.828 20.766 1 93.12 45 PHE B O 1
ATOM 4891 N N . VAL B 1 46 ? 5.281 2.672 19.672 1 90.31 46 VAL B N 1
ATOM 4892 C CA . VAL B 1 46 ? 5.641 1.348 19.172 1 90.31 46 VAL B CA 1
ATOM 4893 C C . VAL B 1 46 ? 6.863 1.452 18.266 1 90.31 46 VAL B C 1
ATOM 4895 O O . VAL B 1 46 ? 7.77 0.618 18.328 1 90.31 46 VAL B O 1
ATOM 4898 N N . GLY B 1 47 ? 6.867 2.449 17.422 1 92.38 47 GLY B N 1
ATOM 4899 C CA . GLY B 1 47 ? 8.031 2.689 16.578 1 92.38 47 GLY B CA 1
ATOM 4900 C C . GLY B 1 47 ? 9.297 2.941 17.375 1 92.38 47 GLY B C 1
ATOM 4901 O O . GLY B 1 47 ? 10.367 2.439 17.031 1 92.38 47 GLY B O 1
ATOM 4902 N N . VAL B 1 48 ? 9.164 3.654 18.453 1 94.81 48 VAL B N 1
ATOM 4903 C CA . VAL B 1 48 ? 10.305 3.943 19.312 1 94.81 48 VAL B CA 1
ATOM 4904 C C . VAL B 1 48 ? 10.828 2.65 19.938 1 94.81 48 VAL B C 1
ATOM 4906 O O . VAL B 1 48 ? 12.039 2.42 19.984 1 94.81 48 VAL B O 1
ATOM 4909 N N . ILE B 1 49 ? 9.953 1.835 20.328 1 92.31 49 ILE B N 1
ATOM 4910 C CA . ILE B 1 49 ? 10.312 0.583 20.984 1 92.31 49 ILE B CA 1
ATOM 4911 C C . ILE B 1 49 ? 10.977 -0.355 19.984 1 92.31 49 ILE B C 1
ATOM 4913 O O . ILE B 1 49 ? 11.992 -0.981 20.297 1 92.31 49 ILE B O 1
ATOM 4917 N N . LEU B 1 50 ? 10.531 -0.343 18.812 1 87.75 50 LEU B N 1
ATOM 4918 C CA . LEU B 1 50 ? 11.031 -1.255 17.781 1 87.75 50 LEU B CA 1
ATOM 4919 C C . LEU B 1 50 ? 12.266 -0.671 17.094 1 87.75 50 LEU B C 1
ATOM 4921 O O . LEU B 1 50 ? 12.992 -1.389 16.406 1 87.75 50 LEU B O 1
ATOM 4925 N N . GLY B 1 51 ? 12.438 0.582 17.266 1 88.5 51 GLY B N 1
ATOM 4926 C CA . GLY B 1 51 ? 13.484 1.306 16.562 1 88.5 51 GLY B CA 1
ATOM 4927 C C . GLY B 1 51 ? 14.875 1.008 17.094 1 88.5 51 GLY B C 1
ATOM 4928 O O . GLY B 1 51 ? 15.039 0.149 17.953 1 88.5 51 GLY B O 1
ATOM 4929 N N . PRO B 1 52 ? 15.875 1.59 16.547 1 87.81 52 PRO B N 1
ATOM 4930 C CA . PRO B 1 52 ? 17.281 1.31 16.859 1 87.81 52 PRO B CA 1
ATOM 4931 C C . PRO B 1 52 ? 17.656 1.678 18.297 1 87.81 52 PRO B C 1
ATOM 4933 O O . PRO B 1 52 ? 18.625 1.141 18.844 1 87.81 52 PRO B O 1
ATOM 4936 N N . TYR B 1 53 ? 16.891 2.424 18.953 1 86.56 53 TYR B N 1
ATOM 4937 C CA . TYR B 1 53 ? 17.281 2.92 20.266 1 86.56 53 TYR B CA 1
ATOM 4938 C C . TYR B 1 53 ? 16.906 1.92 21.359 1 86.56 53 TYR B C 1
ATOM 4940 O O . TYR B 1 53 ? 17.578 1.833 22.391 1 86.56 53 TYR B O 1
ATOM 4948 N N . VAL B 1 54 ? 15.797 1.169 21.156 1 91.25 54 VAL B N 1
ATOM 4949 C CA . VAL B 1 54 ? 15.336 0.306 22.25 1 91.25 54 VAL B CA 1
ATOM 4950 C C . VAL B 1 54 ? 15.602 -1.155 21.891 1 91.25 54 VAL B C 1
ATOM 4952 O O . VAL B 1 54 ? 16.594 -1.732 22.328 1 91.25 54 VAL B O 1
ATOM 4955 N N . LEU B 1 55 ? 14.867 -1.78 20.875 1 86.38 55 LEU B N 1
ATOM 4956 C CA . LEU B 1 55 ? 14.977 -3.203 20.578 1 86.38 55 LEU B CA 1
ATOM 4957 C C . LEU B 1 55 ? 15.844 -3.43 19.344 1 86.38 55 LEU B C 1
ATOM 4959 O O . LEU B 1 55 ? 16.312 -4.543 19.094 1 86.38 55 LEU B O 1
ATOM 4963 N N . GLN B 1 56 ? 16.031 -2.389 18.5 1 85.56 56 GLN B N 1
ATOM 4964 C CA . GLN B 1 56 ? 16.859 -2.441 17.297 1 85.56 56 GLN B CA 1
ATOM 4965 C C . GLN B 1 56 ? 16.344 -3.51 16.328 1 85.56 56 GLN B C 1
ATOM 4967 O O . GLN B 1 56 ? 17.141 -4.215 15.703 1 85.56 56 GLN B O 1
ATOM 4972 N N . VAL B 1 57 ? 15.141 -3.645 16.344 1 79.94 57 VAL B N 1
ATOM 4973 C CA . VAL B 1 57 ? 14.539 -4.613 15.438 1 79.94 57 VAL B CA 1
ATOM 4974 C C . VAL B 1 57 ? 14.445 -4.023 14.039 1 79.94 57 VAL B C 1
ATOM 4976 O O . VAL B 1 57 ? 14.703 -4.715 13.047 1 79.94 57 VAL B O 1
ATOM 4979 N N . ILE B 1 58 ? 14.047 -2.801 13.984 1 80.25 58 ILE B N 1
ATOM 4980 C CA . ILE B 1 58 ? 13.945 -2.061 12.734 1 80.25 58 ILE B CA 1
ATOM 4981 C C . ILE B 1 58 ? 14.93 -0.896 12.734 1 80.25 58 ILE B C 1
ATOM 4983 O O . ILE B 1 58 ? 14.852 -0.01 13.586 1 80.25 58 ILE B O 1
ATOM 4987 N N . ASN B 1 59 ? 15.836 -0.974 11.828 1 86 59 ASN B N 1
ATOM 4988 C CA . ASN B 1 59 ? 16.812 0.111 11.742 1 86 59 ASN B CA 1
ATOM 4989 C C . ASN B 1 59 ? 16.859 0.706 10.336 1 86 59 ASN B C 1
ATOM 4991 O O . ASN B 1 59 ? 17.656 0.28 9.5 1 86 59 ASN B O 1
ATOM 4995 N N . PRO B 1 60 ? 16.047 1.725 10.117 1 85.94 60 PRO B N 1
ATOM 4996 C CA . PRO B 1 60 ? 16 2.34 8.789 1 85.94 60 PRO B CA 1
ATOM 4997 C C . PRO B 1 60 ? 17.328 2.973 8.391 1 85.94 60 PRO B C 1
ATOM 4999 O O . PRO B 1 60 ? 17.578 3.211 7.207 1 85.94 60 PRO B O 1
ATOM 5002 N N . TYR B 1 61 ? 18.172 3.254 9.305 1 85.25 61 TYR B N 1
ATOM 5003 C CA . TYR B 1 61 ? 19.469 3.869 9.016 1 85.25 61 TYR B CA 1
ATOM 5004 C C . TYR B 1 61 ? 20.375 2.9 8.266 1 85.25 61 TYR B C 1
ATOM 5006 O O . TYR B 1 61 ? 21.359 3.316 7.645 1 85.25 61 TYR B O 1
ATOM 5014 N N . LYS B 1 62 ? 20.016 1.678 8.273 1 80 62 LYS B N 1
ATOM 5015 C CA . LYS B 1 62 ? 20.797 0.668 7.566 1 80 62 LYS B CA 1
ATOM 5016 C C . LYS B 1 62 ? 20.312 0.479 6.137 1 80 62 LYS B C 1
ATOM 5018 O O . LYS B 1 62 ? 20.953 -0.191 5.332 1 80 62 LYS B O 1
ATOM 5023 N N . TRP B 1 63 ? 19.203 1.053 5.84 1 72.81 63 TRP B N 1
ATOM 5024 C CA . TRP B 1 63 ? 18.609 0.873 4.516 1 72.81 63 TRP B CA 1
ATOM 5025 C C . TRP B 1 63 ? 19.297 1.771 3.49 1 72.81 63 TRP B C 1
ATOM 5027 O O . TRP B 1 63 ? 19.172 1.554 2.283 1 72.81 63 TRP B O 1
ATOM 5037 N N . GLY B 1 64 ? 20.094 2.658 3.953 1 77.25 64 GLY B N 1
ATOM 5038 C CA . GLY B 1 64 ? 20.672 3.637 3.053 1 77.25 64 GLY B CA 1
ATOM 5039 C C . GLY B 1 64 ? 19.703 4.73 2.643 1 77.25 64 GLY B C 1
ATOM 5040 O O . GLY B 1 64 ? 18.5 4.488 2.531 1 77.25 64 GLY B O 1
ATOM 5041 N N . ASN B 1 65 ? 20.031 6.004 2.611 1 84.31 65 ASN B N 1
ATOM 5042 C CA . ASN B 1 65 ? 19.281 7.164 2.133 1 84.31 65 ASN B CA 1
ATOM 5043 C C . ASN B 1 65 ? 18.031 7.406 2.971 1 84.31 65 ASN B C 1
ATOM 5045 O O . ASN B 1 65 ? 16.938 7.57 2.426 1 84.31 65 ASN B O 1
ATOM 5049 N N . THR B 1 66 ? 18.078 7.387 4.262 1 87.88 66 THR B N 1
ATOM 5050 C CA . THR B 1 66 ? 16.969 7.535 5.199 1 87.88 66 THR B CA 1
ATOM 5051 C C . THR B 1 66 ? 16.25 8.867 4.984 1 87.88 66 THR B C 1
ATOM 5053 O O . THR B 1 66 ? 15.031 8.938 5.094 1 87.88 66 THR B O 1
ATOM 5056 N N . ASP B 1 67 ? 17 9.906 4.605 1 89.62 67 ASP B N 1
ATOM 5057 C CA . ASP B 1 67 ? 16.406 11.211 4.375 1 89.62 67 ASP B CA 1
ATOM 5058 C C . ASP B 1 67 ? 15.477 11.188 3.166 1 89.62 67 ASP B C 1
ATOM 5060 O O . ASP B 1 67 ? 14.367 11.734 3.217 1 89.62 67 ASP B O 1
ATOM 5064 N N . PHE B 1 68 ? 15.961 10.5 2.18 1 87.94 68 PHE B N 1
ATOM 5065 C CA . PHE B 1 68 ? 15.156 10.391 0.969 1 87.94 68 PHE B CA 1
ATOM 5066 C C . PHE B 1 68 ? 13.891 9.578 1.231 1 87.94 68 PHE B C 1
ATOM 5068 O O . PHE B 1 68 ? 12.797 9.977 0.817 1 87.94 68 PHE B O 1
ATOM 5075 N N . ILE B 1 69 ? 14.023 8.492 1.92 1 87.38 69 ILE B N 1
ATOM 5076 C CA . ILE B 1 69 ? 12.898 7.613 2.225 1 87.38 69 ILE B CA 1
ATOM 5077 C C . ILE B 1 69 ? 11.891 8.352 3.102 1 87.38 69 ILE B C 1
ATOM 5079 O O . ILE B 1 69 ? 10.688 8.289 2.854 1 87.38 69 ILE B O 1
ATOM 5083 N N . THR B 1 70 ? 12.375 9.062 4.09 1 93.25 70 THR B N 1
ATOM 5084 C CA . THR B 1 70 ? 11.5 9.797 4.996 1 93.25 70 THR B CA 1
ATOM 5085 C C . THR B 1 70 ? 10.742 10.883 4.242 1 93.25 70 THR B C 1
ATOM 5087 O O . THR B 1 70 ? 9.531 11.031 4.422 1 93.25 70 THR B O 1
ATOM 5090 N N . ARG B 1 71 ? 11.406 11.617 3.4 1 93.94 71 ARG B N 1
ATOM 5091 C CA . ARG B 1 71 ? 10.789 12.703 2.641 1 93.94 71 ARG B CA 1
ATOM 5092 C C . ARG B 1 71 ? 9.688 12.172 1.728 1 93.94 71 ARG B C 1
ATOM 5094 O O . ARG B 1 71 ? 8.562 12.68 1.747 1 93.94 71 ARG B O 1
ATOM 5101 N N . GLU B 1 72 ? 10.008 11.125 1.023 1 92.44 72 GLU B N 1
ATOM 5102 C CA . GLU B 1 72 ? 9.062 10.617 0.034 1 92.44 72 GLU B CA 1
ATOM 5103 C C . GLU B 1 72 ? 7.914 9.867 0.704 1 92.44 72 GLU B C 1
ATOM 5105 O O . GLU B 1 72 ? 6.773 9.922 0.244 1 92.44 72 GLU B O 1
ATOM 5110 N N . PHE B 1 73 ? 8.211 9.148 1.714 1 91.56 73 PHE B N 1
ATOM 5111 C CA . PHE B 1 73 ? 7.164 8.438 2.441 1 91.56 73 PHE B CA 1
ATOM 5112 C C . PHE B 1 73 ? 6.16 9.422 3.037 1 91.56 73 PHE B C 1
ATOM 5114 O O . PHE B 1 73 ? 4.949 9.234 2.9 1 91.56 73 PHE B O 1
ATOM 5121 N N . THR B 1 74 ? 6.641 10.438 3.691 1 95 74 THR B N 1
ATOM 5122 C CA . THR B 1 74 ? 5.754 11.453 4.25 1 95 74 THR B CA 1
ATOM 5123 C C . THR B 1 74 ? 4.977 12.156 3.146 1 95 74 THR B C 1
ATOM 5125 O O . THR B 1 74 ? 3.783 12.43 3.297 1 95 74 THR B O 1
ATOM 5128 N N . ARG B 1 75 ? 5.621 12.43 2.07 1 94.88 75 ARG B N 1
ATOM 5129 C CA . ARG B 1 75 ? 4.992 13.109 0.945 1 94.88 75 ARG B CA 1
ATOM 5130 C C . ARG B 1 75 ? 3.811 12.305 0.407 1 94.88 75 ARG B C 1
ATOM 5132 O O . ARG B 1 75 ? 2.725 12.852 0.202 1 94.88 75 ARG B O 1
ATOM 5139 N N . ILE B 1 76 ? 3.967 11.039 0.266 1 93.62 76 ILE B N 1
ATOM 5140 C CA . ILE B 1 76 ? 2.928 10.156 -0.261 1 93.62 76 ILE B CA 1
ATOM 5141 C C . ILE B 1 76 ? 1.748 10.109 0.707 1 93.62 76 ILE B C 1
ATOM 5143 O O . ILE B 1 76 ? 0.593 10.242 0.295 1 93.62 76 ILE B O 1
ATOM 5147 N N . VAL B 1 77 ? 2.094 9.961 1.953 1 93.62 77 VAL B N 1
ATOM 5148 C CA . VAL B 1 77 ? 1.059 9.859 2.977 1 93.62 77 VAL B CA 1
ATOM 5149 C C . VAL B 1 77 ? 0.247 11.148 3.018 1 93.62 77 VAL B C 1
ATOM 5151 O O . VAL B 1 77 ? -0.986 11.117 3.021 1 93.62 77 VAL B O 1
ATOM 5154 N N . ILE B 1 78 ? 0.895 12.273 2.975 1 94.75 78 ILE B N 1
ATOM 5155 C CA . ILE B 1 78 ? 0.217 13.562 3.035 1 94.75 78 ILE B CA 1
ATOM 5156 C C . ILE B 1 78 ? -0.662 13.742 1.799 1 94.75 78 ILE B C 1
ATOM 5158 O O . ILE B 1 78 ? -1.814 14.164 1.905 1 94.75 78 ILE B O 1
ATOM 5162 N N . ALA B 1 79 ? -0.108 13.391 0.655 1 95.44 79 ALA B N 1
ATOM 5163 C CA . ALA B 1 79 ? -0.849 13.562 -0.592 1 95.44 79 ALA B CA 1
ATOM 5164 C C . ALA B 1 79 ? -2.182 12.82 -0.542 1 95.44 79 ALA B C 1
ATOM 5166 O O . ALA B 1 79 ? -3.229 13.391 -0.862 1 95.44 79 ALA B O 1
ATOM 5167 N N . ILE B 1 80 ? -2.141 11.633 -0.09 1 93.75 80 ILE B N 1
ATOM 5168 C CA . ILE B 1 80 ? -3.336 10.797 -0.032 1 93.75 80 ILE B CA 1
ATOM 5169 C C . ILE B 1 80 ? -4.285 11.328 1.037 1 93.75 80 ILE B C 1
ATOM 5171 O O . ILE B 1 80 ? -5.496 11.406 0.817 1 93.75 80 ILE B O 1
ATOM 5175 N N . GLN B 1 81 ? -3.762 11.75 2.113 1 92.38 81 GLN B N 1
ATOM 5176 C CA . GLN B 1 81 ? -4.59 12.164 3.24 1 92.38 81 GLN B CA 1
ATOM 5177 C C . GLN B 1 81 ? -5.25 13.516 2.973 1 92.38 81 GLN B C 1
ATOM 5179 O O . GLN B 1 81 ? -6.395 13.742 3.367 1 92.38 81 GLN B O 1
ATOM 5184 N N . VAL B 1 82 ? -4.539 14.414 2.375 1 93.81 82 VAL B N 1
ATOM 5185 C CA . VAL B 1 82 ? -5.133 15.719 2.092 1 93.81 82 VAL B CA 1
ATOM 5186 C C . VAL B 1 82 ? -6.211 15.578 1.02 1 93.81 82 VAL B C 1
ATOM 5188 O O . VAL B 1 82 ? -7.215 16.281 1.042 1 93.81 82 VAL B O 1
ATOM 5191 N N . MET B 1 83 ? -5.98 14.688 0.048 1 93.75 83 MET B N 1
ATOM 5192 C CA . MET B 1 83 ? -7.023 14.367 -0.922 1 93.75 83 MET B CA 1
ATOM 5193 C C . MET B 1 83 ? -8.266 13.828 -0.226 1 93.75 83 MET B C 1
ATOM 5195 O O . MET B 1 83 ? -9.383 14.273 -0.508 1 93.75 83 MET B O 1
ATOM 5199 N N . ALA B 1 84 ? -8.062 12.914 0.674 1 89.75 84 ALA B N 1
ATOM 5200 C CA . ALA B 1 84 ? -9.172 12.312 1.412 1 89.75 84 ALA B CA 1
ATOM 5201 C C . ALA B 1 84 ? -9.922 13.367 2.223 1 89.75 84 ALA B C 1
ATOM 5203 O O . ALA B 1 84 ? -11.156 13.344 2.287 1 89.75 84 ALA B O 1
ATOM 5204 N N . ALA B 1 85 ? -9.203 14.234 2.846 1 89.38 85 ALA B N 1
ATOM 5205 C CA . ALA B 1 85 ? -9.82 15.305 3.621 1 89.38 85 ALA B CA 1
ATOM 5206 C C . ALA B 1 85 ? -10.656 16.219 2.729 1 89.38 85 ALA B C 1
ATOM 5208 O O . ALA B 1 85 ? -11.742 16.656 3.119 1 89.38 85 ALA B O 1
ATOM 5209 N N . GLY B 1 86 ? -10.125 16.484 1.56 1 90.69 86 GLY B N 1
ATOM 5210 C CA . GLY B 1 86 ? -10.867 17.312 0.616 1 90.69 86 GLY B CA 1
ATOM 5211 C C . GLY B 1 86 ? -12.156 16.672 0.143 1 90.69 86 GLY B C 1
ATOM 5212 O O . GLY B 1 86 ? -13.188 17.344 0.045 1 90.69 86 GLY B O 1
ATOM 5213 N N . VAL B 1 87 ? -12.086 15.414 -0.07 1 89.62 87 VAL B N 1
ATOM 5214 C CA . VAL B 1 87 ? -13.234 14.672 -0.57 1 89.62 87 VAL B CA 1
ATOM 5215 C C . VAL B 1 87 ? -14.297 14.555 0.525 1 89.62 87 VAL B C 1
ATOM 5217 O O . VAL B 1 87 ? -15.492 14.531 0.239 1 89.62 87 VAL B O 1
ATOM 5220 N N . ALA B 1 88 ? -13.93 14.539 1.731 1 86.69 88 ALA B N 1
ATOM 5221 C CA . ALA B 1 88 ? -14.828 14.305 2.861 1 86.69 88 ALA B CA 1
ATOM 5222 C C . ALA B 1 88 ? -15.602 15.57 3.211 1 86.69 88 ALA B C 1
ATOM 5224 O O . ALA B 1 88 ? -16.609 15.516 3.932 1 86.69 88 ALA B O 1
ATOM 5225 N N . LEU B 1 89 ? -15.18 16.688 2.742 1 88.62 89 LEU B N 1
ATOM 5226 C CA . LEU B 1 89 ? -15.82 17.953 3.055 1 88.62 89 LEU B CA 1
ATOM 5227 C C . LEU B 1 89 ? -17.125 18.109 2.283 1 88.62 89 LEU B C 1
ATOM 5229 O O . LEU B 1 89 ? -17.281 17.562 1.191 1 88.62 89 LEU B O 1
ATOM 5233 N N . PRO B 1 90 ? -18.031 18.797 2.857 1 88 90 PRO B N 1
ATOM 5234 C CA . PRO B 1 90 ? -19.312 19.016 2.166 1 88 90 PRO B CA 1
ATOM 5235 C C . PRO B 1 90 ? -19.141 19.797 0.861 1 88 90 PRO B C 1
ATOM 5237 O O . PRO B 1 90 ? -18.062 20.312 0.582 1 88 90 PRO B O 1
ATOM 5240 N N . LYS B 1 91 ? -20.219 19.859 0.195 1 87.31 91 LYS B N 1
ATOM 5241 C CA . LYS B 1 91 ? -20.266 20.453 -1.141 1 87.31 91 LYS B CA 1
ATOM 5242 C C . LYS B 1 91 ? -19.766 21.891 -1.12 1 87.31 91 LYS B C 1
ATOM 5244 O O . LYS B 1 91 ? -20.219 22.703 -0.305 1 87.31 91 LYS B O 1
ATOM 5249 N N . ALA B 1 92 ? -18.875 22.203 -1.96 1 88.12 92 ALA B N 1
ATOM 5250 C CA . ALA B 1 92 ? -18.328 23.531 -2.201 1 88.12 92 ALA B CA 1
ATOM 5251 C C . ALA B 1 92 ? -17.906 24.203 -0.895 1 88.12 92 ALA B C 1
ATOM 5253 O O . ALA B 1 92 ? -18.156 25.391 -0.687 1 88.12 92 ALA B O 1
ATOM 5254 N N . TYR B 1 93 ? -17.312 23.5 -0.112 1 88.94 93 TYR B N 1
ATOM 5255 C CA . TYR B 1 93 ? -17.016 23.953 1.242 1 88.94 93 TYR B CA 1
ATOM 5256 C C . TYR B 1 93 ? -15.992 25.078 1.226 1 88.94 93 TYR B C 1
ATOM 5258 O O . TYR B 1 93 ? -16.125 26.047 1.973 1 88.94 93 TYR B O 1
ATOM 5266 N N . LEU B 1 94 ? -15.016 25.016 0.425 1 90.5 94 LEU B N 1
ATOM 5267 C CA . LEU B 1 94 ? -13.953 26.016 0.395 1 90.5 94 LEU B CA 1
ATOM 5268 C C . LEU B 1 94 ? -14.516 27.391 0.021 1 90.5 94 LEU B C 1
ATOM 5270 O O . LEU B 1 94 ? -14.078 28.406 0.562 1 90.5 94 LEU B O 1
ATOM 5274 N N . TRP B 1 95 ? -15.414 27.312 -0.82 1 89.38 95 TRP B N 1
ATOM 5275 C CA . TRP B 1 95 ? -16.031 28.562 -1.245 1 89.38 95 TRP B CA 1
ATOM 5276 C C . TRP B 1 95 ? -16.969 29.109 -0.165 1 89.38 95 TRP B C 1
ATOM 5278 O O . TRP B 1 95 ? -16.984 30.312 0.102 1 89.38 95 TRP B O 1
ATOM 5288 N N . ARG B 1 96 ? -17.719 28.25 0.482 1 90.38 96 ARG B N 1
ATOM 5289 C CA . ARG B 1 96 ? -18.688 28.656 1.495 1 90.38 96 ARG B CA 1
ATOM 5290 C C . ARG B 1 96 ? -18 29.172 2.746 1 90.38 96 ARG B C 1
ATOM 5292 O O . ARG B 1 96 ? -18.5 30.094 3.402 1 90.38 96 ARG B O 1
ATOM 5299 N N . GLU B 1 97 ? -16.844 28.625 3.033 1 94.56 97 GLU B N 1
ATOM 5300 C CA . GLU B 1 97 ? -16.125 29 4.246 1 94.56 97 GLU B CA 1
ATOM 5301 C C . GLU B 1 97 ? -14.812 29.703 3.91 1 94.56 97 GLU B C 1
ATOM 5303 O O . GLU B 1 97 ? -13.828 29.562 4.633 1 94.56 97 GLU B O 1
ATOM 5308 N N . LEU B 1 98 ? -14.781 30.438 2.867 1 94.81 98 LEU B N 1
ATOM 5309 C CA . LEU B 1 98 ? -13.578 31.109 2.379 1 94.81 98 LEU B CA 1
ATOM 5310 C C . LEU B 1 98 ? -13.047 32.094 3.404 1 94.81 98 LEU B C 1
ATOM 5312 O O . LEU B 1 98 ? -11.836 32.219 3.588 1 94.81 98 LEU B O 1
ATOM 5316 N N . ARG B 1 99 ? -13.898 32.844 4.055 1 95.81 99 ARG B N 1
ATOM 5317 C CA . ARG B 1 99 ? -13.484 33.844 5.027 1 95.81 99 ARG B CA 1
ATOM 5318 C C . ARG B 1 99 ? -12.797 33.188 6.227 1 95.81 99 ARG B C 1
ATOM 5320 O O . ARG B 1 99 ? -11.719 33.625 6.641 1 95.81 99 ARG B O 1
ATOM 5327 N N . SER B 1 100 ? -13.469 32.188 6.773 1 96.62 100 SER B N 1
ATOM 5328 C CA . SER B 1 100 ? -12.883 31.484 7.902 1 96.62 100 SER B CA 1
ATOM 5329 C C . SER B 1 100 ? -11.523 30.891 7.539 1 96.62 100 SER B C 1
ATOM 5331 O O . SER B 1 100 ? -10.562 31 8.305 1 96.62 100 SER B O 1
ATOM 5333 N N . LEU B 1 101 ? -11.461 30.297 6.379 1 96.31 101 LEU B N 1
ATOM 5334 C CA . LEU B 1 101 ? -10.227 29.656 5.934 1 96.31 101 LEU B CA 1
ATOM 5335 C C . LEU B 1 101 ? -9.133 30.688 5.676 1 96.31 101 LEU B C 1
ATOM 5337 O O . LEU B 1 101 ? -7.969 30.469 6.016 1 96.31 101 LEU B O 1
ATOM 5341 N N . ALA B 1 102 ? -9.461 31.797 5.105 1 96.12 102 ALA B N 1
ATOM 5342 C CA . ALA B 1 102 ? -8.492 32.844 4.828 1 96.12 102 ALA B CA 1
ATOM 5343 C C . ALA B 1 102 ? -7.871 33.375 6.117 1 96.12 102 ALA B C 1
ATOM 5345 O O . ALA B 1 102 ? -6.668 33.625 6.176 1 96.12 102 ALA B O 1
ATOM 5346 N N . ILE B 1 103 ? -8.672 33.531 7.082 1 97.25 103 ILE B N 1
ATOM 5347 C CA . ILE B 1 103 ? -8.188 34.062 8.359 1 97.25 103 ILE B CA 1
ATOM 5348 C C . ILE B 1 103 ? -7.27 33.031 9.008 1 97.25 103 ILE B C 1
ATOM 5350 O O . ILE B 1 103 ? -6.203 33.375 9.523 1 97.25 103 ILE B O 1
ATOM 5354 N N . LEU B 1 104 ? -7.672 31.797 8.961 1 96.5 104 LEU B N 1
ATOM 5355 C CA . LEU B 1 104 ? -6.906 30.734 9.602 1 96.5 104 LEU B CA 1
ATOM 5356 C C . LEU B 1 104 ? -5.613 30.453 8.844 1 96.5 104 LEU B C 1
ATOM 5358 O O . LEU B 1 104 ? -4.598 30.094 9.438 1 96.5 104 LEU B O 1
ATOM 5362 N N . LEU B 1 105 ? -5.586 30.625 7.512 1 96.06 105 LEU B N 1
ATOM 5363 C CA . LEU B 1 105 ? -4.449 30.234 6.688 1 96.06 105 LEU B CA 1
ATOM 5364 C C . LEU B 1 105 ? -3.475 31.391 6.516 1 96.06 105 LEU B C 1
ATOM 5366 O O . LEU B 1 105 ? -2.318 31.188 6.141 1 96.06 105 LEU B O 1
ATOM 5370 N N . VAL B 1 106 ? -3.893 32.594 6.766 1 95.88 106 VAL B N 1
ATOM 5371 C CA . VAL B 1 106 ? -2.998 33.719 6.527 1 95.88 106 VAL B CA 1
ATOM 5372 C C . VAL B 1 106 ? -2.59 34.344 7.859 1 95.88 106 VAL B C 1
ATOM 5374 O O . VAL B 1 106 ? -1.606 33.906 8.477 1 95.88 106 VAL B O 1
ATOM 5377 N N . PRO B 1 107 ? -3.484 35.156 8.508 1 97.31 107 PRO B N 1
ATOM 5378 C CA . PRO B 1 107 ? -3.016 35.812 9.734 1 97.31 107 PRO B CA 1
ATOM 5379 C C . PRO B 1 107 ? -2.688 34.812 10.844 1 97.31 107 PRO B C 1
ATOM 5381 O O . PRO B 1 107 ? -1.721 35 11.586 1 97.31 107 PRO B O 1
ATOM 5384 N N . VAL B 1 108 ? -3.469 33.781 11.016 1 97.62 108 VAL B N 1
ATOM 5385 C CA . VAL B 1 108 ? -3.219 32.812 12.078 1 97.62 108 VAL B CA 1
ATOM 5386 C C . VAL B 1 108 ? -1.911 32.062 11.797 1 97.62 108 VAL B C 1
ATOM 5388 O O . VAL B 1 108 ? -1.077 31.922 12.695 1 97.62 108 VAL B O 1
ATOM 5391 N N . MET B 1 109 ? -1.682 31.625 10.594 1 97.69 109 MET B N 1
ATOM 5392 C CA . MET B 1 109 ? -0.457 30.906 10.266 1 97.69 109 MET B CA 1
ATOM 5393 C C . MET B 1 109 ? 0.761 31.812 10.375 1 97.69 109 MET B C 1
ATOM 5395 O O . MET B 1 109 ? 1.84 31.375 10.773 1 97.69 109 MET B O 1
ATOM 5399 N N . ILE B 1 110 ? 0.604 33.094 10 1 98.06 110 ILE B N 1
ATOM 5400 C CA . ILE B 1 110 ? 1.695 34.062 10.148 1 98.06 110 ILE B CA 1
ATOM 5401 C C . ILE B 1 110 ? 2.07 34.188 11.625 1 98.06 110 ILE B C 1
ATOM 5403 O O . ILE B 1 110 ? 3.252 34.156 11.977 1 98.06 110 ILE B O 1
ATOM 5407 N N . TRP B 1 111 ? 1.07 34.281 12.414 1 98.31 111 TRP B N 1
ATOM 5408 C CA . TRP B 1 111 ? 1.309 34.344 13.852 1 98.31 111 TRP B CA 1
ATOM 5409 C C . TRP B 1 111 ? 2.018 33.094 14.336 1 98.31 111 TRP B C 1
ATOM 5411 O O . TRP B 1 111 ? 3 33.188 15.078 1 98.31 111 TRP B O 1
ATOM 5421 N N . MET B 1 112 ? 1.491 31.969 13.945 1 98.31 112 MET B N 1
ATOM 5422 C CA . MET B 1 112 ? 2.08 30.703 14.352 1 98.31 112 MET B CA 1
ATOM 5423 C C . MET B 1 112 ? 3.549 30.625 13.945 1 98.31 112 MET B C 1
ATOM 5425 O O . MET B 1 112 ? 4.395 30.203 14.734 1 98.31 112 MET B O 1
ATOM 5429 N N . TRP B 1 113 ? 3.848 31.062 12.75 1 98.38 113 TRP B N 1
ATOM 5430 C CA . TRP B 1 113 ? 5.191 31.062 12.18 1 98.38 113 TRP B CA 1
ATOM 5431 C C . TRP B 1 113 ? 6.125 31.953 12.992 1 98.38 113 TRP B C 1
ATOM 5433 O O . TRP B 1 113 ? 7.199 31.531 13.414 1 98.38 113 TRP B O 1
ATOM 5443 N N . LEU B 1 114 ? 5.688 33.156 13.328 1 98.44 114 LEU B N 1
ATOM 5444 C CA . LEU B 1 114 ? 6.508 34.156 14.008 1 98.44 114 LEU B CA 1
ATOM 5445 C C . LEU B 1 114 ? 6.719 33.781 15.469 1 98.44 114 LEU B C 1
ATOM 5447 O O . LEU B 1 114 ? 7.832 33.906 15.992 1 98.44 114 LEU B O 1
ATOM 5451 N N . VAL B 1 115 ? 5.691 33.344 16.125 1 98.44 115 VAL B N 1
ATOM 5452 C CA . VAL B 1 115 ? 5.793 32.969 17.531 1 98.44 115 VAL B CA 1
ATOM 5453 C C . VAL B 1 115 ? 6.707 31.75 17.688 1 98.44 115 VAL B C 1
ATOM 5455 O O . VAL B 1 115 ? 7.5 31.672 18.625 1 98.44 115 VAL B O 1
ATOM 5458 N N . SER B 1 116 ? 6.543 30.797 16.781 1 98.56 116 SER B N 1
ATOM 5459 C CA . SER B 1 116 ? 7.426 29.641 16.812 1 98.56 116 SER B CA 1
ATOM 5460 C C . SER B 1 116 ? 8.875 30.031 16.578 1 98.56 116 SER B C 1
ATOM 5462 O O . SER B 1 116 ? 9.781 29.547 17.25 1 98.56 116 SER B O 1
ATOM 5464 N N . ALA B 1 117 ? 9.062 30.938 15.617 1 98.5 117 ALA B N 1
ATOM 5465 C CA . ALA B 1 117 ? 10.414 31.422 15.312 1 98.5 117 ALA B CA 1
ATOM 5466 C C . ALA B 1 117 ? 11.016 32.156 16.516 1 98.5 117 ALA B C 1
ATOM 5468 O O . ALA B 1 117 ? 12.195 31.969 16.828 1 98.5 117 ALA B O 1
ATOM 5469 N N . LEU B 1 118 ? 10.234 32.969 17.125 1 98.25 118 LEU B N 1
ATOM 5470 C CA . LEU B 1 118 ? 10.695 33.719 18.281 1 98.25 118 LEU B CA 1
ATOM 5471 C C . LEU B 1 118 ? 11.078 32.781 19.422 1 98.25 118 LEU B C 1
ATOM 5473 O O . LEU B 1 118 ? 12.094 32.969 20.094 1 98.25 118 LEU B O 1
ATOM 5477 N N . SER B 1 119 ? 10.289 31.75 19.656 1 98.25 119 SER B N 1
ATOM 5478 C CA . SER B 1 119 ? 10.562 30.781 20.703 1 98.25 119 SER B CA 1
ATOM 5479 C C . SER B 1 119 ? 11.867 30.031 20.438 1 98.25 119 SER B C 1
ATOM 5481 O O . SER B 1 119 ? 12.672 29.828 21.344 1 98.25 119 SER B O 1
ATOM 5483 N N . ILE B 1 120 ? 12.07 29.656 19.219 1 97.62 120 ILE B N 1
ATOM 5484 C CA . ILE B 1 120 ? 13.266 28.906 18.828 1 97.62 120 ILE B CA 1
ATOM 5485 C C . ILE B 1 120 ? 14.492 29.828 18.922 1 97.62 120 ILE B C 1
ATOM 5487 O O . ILE B 1 120 ? 15.523 29.438 19.469 1 97.62 120 ILE B O 1
ATOM 5491 N N . TRP B 1 121 ? 14.383 31.062 18.438 1 96.94 121 TRP B N 1
ATOM 5492 C CA . TRP B 1 121 ? 15.484 32.031 18.406 1 96.94 121 TRP B CA 1
ATOM 5493 C C . TRP B 1 121 ? 15.906 32.406 19.828 1 96.94 121 TRP B C 1
ATOM 5495 O O . TRP B 1 121 ? 17.094 32.562 20.109 1 96.94 121 TRP B O 1
ATOM 5505 N N . LEU B 1 122 ? 15 32.531 20.75 1 96.06 122 LEU B N 1
ATOM 5506 C CA . LEU B 1 122 ? 15.266 32.969 22.109 1 96.06 122 LEU B CA 1
ATOM 5507 C C . LEU B 1 122 ? 15.984 31.891 22.906 1 96.06 122 LEU B C 1
ATOM 5509 O O . LEU B 1 122 ? 16.781 32.188 23.797 1 96.06 122 LEU B O 1
ATOM 5513 N N . LEU B 1 123 ? 15.742 30.656 22.562 1 95.44 123 LEU B N 1
ATOM 5514 C CA . LEU B 1 123 ? 16.172 29.594 23.469 1 95.44 123 LEU B CA 1
ATOM 5515 C C . LEU B 1 123 ? 17.328 28.797 22.875 1 95.44 123 LEU B C 1
ATOM 5517 O O . LEU B 1 123 ? 18.094 28.172 23.609 1 95.44 123 LEU B O 1
ATOM 5521 N N . ILE B 1 124 ? 17.375 28.656 21.594 1 93.62 124 ILE B N 1
ATOM 5522 C CA . ILE B 1 124 ? 18.453 27.906 20.969 1 93.62 124 ILE B CA 1
ATOM 5523 C C . ILE B 1 124 ? 19.594 28.859 20.594 1 93.62 124 ILE B C 1
ATOM 5525 O O . ILE B 1 124 ? 19.406 29.766 19.781 1 93.62 124 ILE B O 1
ATOM 5529 N N . PRO B 1 125 ? 20.75 28.578 21.047 1 91.62 125 PRO B N 1
ATOM 5530 C CA . PRO B 1 125 ? 21.875 29.484 20.812 1 91.62 125 PRO B CA 1
ATOM 5531 C C . PRO B 1 125 ? 22.484 29.328 19.406 1 91.62 125 PRO B C 1
ATOM 5533 O O . PRO B 1 125 ? 22.25 28.297 18.766 1 91.62 125 PRO B O 1
ATOM 5536 N N . LYS B 1 126 ? 23.172 30.312 18.891 1 87.44 126 LYS B N 1
ATOM 5537 C CA . LYS B 1 126 ? 23.984 30.312 17.672 1 87.44 126 LYS B CA 1
ATOM 5538 C C . LYS B 1 126 ? 23.125 30.141 16.438 1 87.44 126 LYS B C 1
ATOM 5540 O O . LYS B 1 126 ? 23.516 29.438 15.492 1 87.44 126 LYS B O 1
ATOM 5545 N N . ILE B 1 127 ? 21.906 30.625 16.609 1 91.12 127 ILE B N 1
ATOM 5546 C CA . ILE B 1 127 ? 21.047 30.562 15.43 1 91.12 127 ILE B CA 1
ATOM 5547 C C . ILE B 1 127 ? 20.562 31.969 15.078 1 91.12 127 ILE B C 1
ATOM 5549 O O . ILE B 1 127 ? 20.266 32.781 15.961 1 91.12 127 ILE B O 1
ATOM 5553 N N . SER B 1 128 ? 20.594 32.312 13.859 1 93.25 128 SER B N 1
ATOM 5554 C CA . SER B 1 128 ? 20.031 33.594 13.406 1 93.25 128 SER B CA 1
ATOM 5555 C C . SER B 1 128 ? 18.516 33.531 13.391 1 93.25 128 SER B C 1
ATOM 5557 O O . SER B 1 128 ? 17.922 32.469 13.414 1 93.25 128 SER B O 1
ATOM 5559 N N . PHE B 1 129 ? 17.906 34.656 13.383 1 95.5 129 PHE B N 1
ATOM 5560 C CA . PHE B 1 129 ? 16.453 34.719 13.359 1 95.5 129 PHE B CA 1
ATOM 5561 C C . PHE B 1 129 ? 15.898 34.125 12.07 1 95.5 129 PHE B C 1
ATOM 5563 O O . PHE B 1 129 ? 14.844 33.469 12.07 1 95.5 129 PHE B O 1
ATOM 5570 N N . LEU B 1 130 ? 16.609 34.312 10.953 1 95.25 130 LEU B N 1
ATOM 5571 C CA . LEU B 1 130 ? 16.172 33.75 9.68 1 95.25 130 LEU B CA 1
ATOM 5572 C C . LEU B 1 130 ? 16.234 32.219 9.711 1 95.25 130 LEU B C 1
ATOM 5574 O O . LEU B 1 130 ? 15.367 31.562 9.141 1 95.25 130 LEU B O 1
ATOM 5578 N N . GLU B 1 131 ? 17.234 31.734 10.391 1 94.62 131 GLU B N 1
ATOM 5579 C CA . GLU B 1 131 ? 17.312 30.281 10.562 1 94.62 131 GLU B CA 1
ATOM 5580 C C . GLU B 1 131 ? 16.172 29.766 11.43 1 94.62 131 GLU B C 1
ATOM 5582 O O . GLU B 1 131 ? 15.602 28.703 11.156 1 94.62 131 GLU B O 1
ATOM 5587 N N . ALA B 1 132 ? 15.867 30.516 12.453 1 97 132 ALA B N 1
ATOM 5588 C CA . ALA B 1 132 ? 14.734 30.172 13.312 1 97 132 ALA B CA 1
ATOM 5589 C C . ALA B 1 132 ? 13.422 30.219 12.531 1 97 132 ALA B C 1
ATOM 5591 O O . ALA B 1 132 ? 12.547 29.375 12.742 1 97 132 ALA B O 1
ATOM 5592 N N . LEU B 1 133 ? 13.336 31.188 11.641 1 97.44 133 LEU B N 1
ATOM 5593 C CA . LEU B 1 133 ? 12.148 31.297 10.789 1 97.44 133 LEU B CA 1
ATOM 5594 C C . LEU B 1 133 ? 12.023 30.078 9.883 1 97.44 133 LEU B C 1
ATOM 5596 O O . LEU B 1 133 ? 10.914 29.609 9.625 1 97.44 133 LEU B O 1
ATOM 5600 N N . MET B 1 134 ? 13.086 29.562 9.391 1 96.75 134 MET B N 1
ATOM 5601 C CA . MET B 1 134 ? 13.078 28.375 8.539 1 96.75 134 MET B CA 1
ATOM 5602 C C . MET B 1 134 ? 12.586 27.156 9.305 1 96.75 134 MET B C 1
ATOM 5604 O O . MET B 1 134 ? 11.711 26.438 8.828 1 96.75 134 MET B O 1
ATOM 5608 N N . ILE B 1 135 ? 13.102 26.984 10.492 1 97 135 ILE B N 1
ATOM 5609 C CA . ILE B 1 135 ? 12.695 25.844 11.312 1 97 135 ILE B CA 1
ATOM 5610 C C . ILE B 1 135 ? 11.227 26.016 11.719 1 97 135 ILE B C 1
ATOM 5612 O O . ILE B 1 135 ? 10.453 25.047 11.672 1 97 135 ILE B O 1
ATOM 5616 N N . ALA B 1 136 ? 10.867 27.234 12.062 1 98.31 136 ALA B N 1
ATOM 5617 C CA . ALA B 1 136 ? 9.5 27.547 12.484 1 98.31 136 ALA B CA 1
ATOM 5618 C C . ALA B 1 136 ? 8.5 27.266 11.367 1 98.31 136 ALA B C 1
ATOM 5620 O O . ALA B 1 136 ? 7.367 26.859 11.625 1 98.31 136 ALA B O 1
ATOM 5621 N N . SER B 1 137 ? 8.883 27.484 10.141 1 97.81 137 SER B N 1
ATOM 5622 C CA . SER B 1 137 ? 7.996 27.234 9.008 1 97.81 137 SER B CA 1
ATOM 5623 C C . SER B 1 137 ? 7.617 25.75 8.93 1 97.81 137 SER B C 1
ATOM 5625 O O . SER B 1 137 ? 6.52 25.422 8.484 1 97.81 137 SER B O 1
ATOM 5627 N N . CYS B 1 138 ? 8.453 24.859 9.398 1 97.44 138 CYS B N 1
ATOM 5628 C CA . CYS B 1 138 ? 8.211 23.422 9.352 1 97.44 138 CYS B CA 1
ATOM 5629 C C . CYS B 1 138 ? 7.113 23.031 10.336 1 97.44 138 CYS B C 1
ATOM 5631 O O . CYS B 1 138 ? 6.375 22.078 10.102 1 97.44 138 CYS B O 1
ATOM 5633 N N . VAL B 1 139 ? 7 23.766 11.406 1 97.5 139 VAL B N 1
ATOM 5634 C CA . VAL B 1 139 ? 6.086 23.359 12.469 1 97.5 139 VAL B CA 1
ATOM 5635 C C . VAL B 1 139 ? 4.852 24.25 12.461 1 97.5 139 VAL B C 1
ATOM 5637 O O . VAL B 1 139 ? 4.059 24.234 13.406 1 97.5 139 VAL B O 1
ATOM 5640 N N . THR B 1 140 ? 4.715 25.047 11.422 1 96.88 140 THR B N 1
ATOM 5641 C CA . THR B 1 140 ? 3.582 25.969 11.312 1 96.88 140 THR B CA 1
ATOM 5642 C C . THR B 1 140 ? 2.336 25.234 10.836 1 96.88 140 THR B C 1
ATOM 5644 O O . THR B 1 140 ? 1.248 25.422 11.383 1 96.88 140 THR B O 1
ATOM 5647 N N . PRO B 1 141 ? 2.512 24.297 9.906 1 95.44 141 PRO B N 1
ATOM 5648 C CA . PRO B 1 141 ? 1.317 23.562 9.477 1 95.44 141 PRO B CA 1
ATOM 5649 C C . PRO B 1 141 ? 0.811 22.594 10.539 1 95.44 141 PRO B C 1
ATOM 5651 O O . PRO B 1 141 ? 1.607 22.016 11.281 1 95.44 141 PRO B O 1
ATOM 5654 N N . THR B 1 142 ? -0.523 22.516 10.602 1 93.94 142 THR B N 1
ATOM 5655 C CA . THR B 1 142 ? -1.153 21.531 11.484 1 93.94 142 THR B CA 1
ATOM 5656 C C . THR B 1 142 ? -1.443 20.234 10.742 1 93.94 142 THR B C 1
ATOM 5658 O O . THR B 1 142 ? -1.541 20.234 9.516 1 93.94 142 THR B O 1
ATOM 5661 N N . ASP B 1 143 ? -1.522 19.156 11.391 1 91.44 143 ASP B N 1
ATOM 5662 C CA . ASP B 1 143 ? -1.665 17.828 10.797 1 91.44 143 ASP B CA 1
ATOM 5663 C C . ASP B 1 143 ? -3.125 17.375 10.805 1 91.44 143 ASP B C 1
ATOM 5665 O O . ASP B 1 143 ? -3.717 17.188 11.867 1 91.44 143 ASP B O 1
ATOM 5669 N N . PRO B 1 144 ? -3.629 17.141 9.641 1 84.12 144 PRO B N 1
ATOM 5670 C CA . PRO B 1 144 ? -5.027 16.703 9.586 1 84.12 144 PRO B CA 1
ATOM 5671 C C . PRO B 1 144 ? -5.227 15.297 10.148 1 84.12 144 PRO B C 1
ATOM 5673 O O . PRO B 1 144 ? -6.297 14.992 10.68 1 84.12 144 PRO B O 1
ATOM 5676 N N . VAL B 1 145 ? -4.293 14.484 10.055 1 79.12 145 VAL B N 1
ATOM 5677 C CA . VAL B 1 145 ? -4.395 13.102 10.531 1 79.12 145 VAL B CA 1
ATOM 5678 C C . VAL B 1 145 ? -4.543 13.086 12.047 1 79.12 145 VAL B C 1
ATOM 5680 O O . VAL B 1 145 ? -5.371 12.352 12.594 1 79.12 145 VAL B O 1
ATOM 5683 N N . LEU B 1 146 ? -3.725 13.891 12.656 1 83.12 146 LEU B N 1
ATOM 5684 C CA . LEU B 1 146 ? -3.77 13.961 14.117 1 83.12 146 LEU B CA 1
ATOM 5685 C C . LEU B 1 146 ? -5.043 14.664 14.586 1 83.12 146 LEU B C 1
ATOM 5687 O O . LEU B 1 146 ? -5.57 14.344 15.648 1 83.12 146 LEU B O 1
ATOM 5691 N N . ALA B 1 147 ? -5.543 15.531 13.766 1 77.94 147 ALA B N 1
ATOM 5692 C CA . ALA B 1 147 ? -6.785 16.234 14.094 1 77.94 147 ALA B CA 1
ATOM 5693 C C . ALA B 1 147 ? -7.988 15.305 13.953 1 77.94 147 ALA B C 1
ATOM 5695 O O . ALA B 1 147 ? -9.016 15.508 14.602 1 77.94 147 ALA B O 1
ATOM 5696 N N . ASN B 1 148 ? -7.879 14.336 13.094 1 72.88 148 ASN B N 1
ATOM 5697 C CA . ASN B 1 148 ? -8.977 13.414 12.828 1 72.88 148 ASN B CA 1
ATOM 5698 C C . ASN B 1 148 ? -9.375 12.633 14.078 1 72.88 148 ASN B C 1
ATOM 5700 O O . ASN B 1 148 ? -10.531 12.25 14.227 1 72.88 148 ASN B O 1
ATOM 5704 N N . CYS B 1 149 ? -8.43 12.5 14.984 1 69.38 149 CYS B N 1
ATOM 5705 C CA . CYS B 1 149 ? -8.742 11.758 16.203 1 69.38 149 CYS B CA 1
ATOM 5706 C C . CYS B 1 149 ? -9.766 12.5 17.047 1 69.38 149 CYS B C 1
ATOM 5708 O O . CYS B 1 149 ? -10.484 11.883 17.844 1 69.38 149 CYS B O 1
ATOM 5710 N N . VAL B 1 150 ? -9.867 13.82 16.766 1 75.31 150 VAL B N 1
ATOM 5711 C CA . VAL B 1 150 ? -10.781 14.594 17.594 1 75.31 150 VAL B CA 1
ATOM 5712 C C . VAL B 1 150 ? -11.977 15.047 16.766 1 75.31 150 VAL B C 1
ATOM 5714 O O . VAL B 1 150 ? -13 15.461 17.312 1 75.31 150 VAL B O 1
ATOM 5717 N N . VAL B 1 151 ? -11.828 14.906 15.492 1 79.19 151 VAL B N 1
ATOM 5718 C CA . VAL B 1 151 ? -12.906 15.391 14.641 1 79.19 151 VAL B CA 1
ATOM 5719 C C . VAL B 1 151 ? -13.742 14.211 14.141 1 79.19 151 VAL B C 1
ATOM 5721 O O . VAL B 1 151 ? -14.836 14.391 13.617 1 79.19 151 VAL B O 1
ATOM 5724 N N . SER B 1 152 ? -13.195 13.086 14.344 1 74.31 152 SER B N 1
ATOM 5725 C CA . SER B 1 152 ? -13.922 11.883 13.938 1 74.31 152 SER B CA 1
ATOM 5726 C C . SER B 1 152 ? -14.078 10.914 15.109 1 74.31 152 SER B C 1
ATOM 5728 O O . SER B 1 152 ? -13.383 11.039 16.125 1 74.31 152 SER B O 1
ATOM 5730 N N . GLY B 1 153 ? -15.078 10.133 15.023 1 71.94 153 GLY B N 1
ATOM 5731 C CA . GLY B 1 153 ? -15.305 9.141 16.062 1 71.94 153 GLY B CA 1
ATOM 5732 C C . GLY B 1 153 ? -16.422 9.516 17.016 1 71.94 153 GLY B C 1
ATOM 5733 O O . GLY B 1 153 ? -17.094 10.539 16.828 1 71.94 153 GLY B O 1
ATOM 5734 N N . ARG B 1 154 ? -16.531 8.68 17.984 1 70.56 154 ARG B N 1
ATOM 5735 C CA . ARG B 1 154 ? -17.656 8.82 18.891 1 70.56 154 ARG B CA 1
ATOM 5736 C C . ARG B 1 154 ? -17.547 10.094 19.734 1 70.56 154 ARG B C 1
ATOM 5738 O O . ARG B 1 154 ? -18.531 10.773 19.969 1 70.56 154 ARG B O 1
ATOM 5745 N N . PHE B 1 155 ? -16.359 10.383 20.141 1 72.38 155 PHE B N 1
ATOM 5746 C CA . PHE B 1 155 ? -16.156 11.594 20.922 1 72.38 155 PHE B CA 1
ATOM 5747 C C . PHE B 1 155 ? -16.547 12.828 20.125 1 72.38 155 PHE B C 1
ATOM 5749 O O . PHE B 1 155 ? -17.266 13.695 20.625 1 72.38 155 PHE B O 1
ATOM 5756 N N . ALA B 1 156 ? -16.078 12.82 18.969 1 77.19 156 ALA B N 1
ATOM 5757 C CA . ALA B 1 156 ? -16.328 13.977 18.109 1 77.19 156 ALA B CA 1
ATOM 5758 C C . ALA B 1 156 ? -17.828 14.117 17.812 1 77.19 156 ALA B C 1
ATOM 5760 O O . ALA B 1 156 ? -18.359 15.227 17.812 1 77.19 156 ALA B O 1
ATOM 5761 N N . GLU B 1 157 ? -18.391 13.039 17.625 1 77.44 157 GLU B N 1
ATOM 5762 C CA . GLU B 1 157 ? -19.812 13.062 17.281 1 77.44 157 GLU B CA 1
ATOM 5763 C C . GLU B 1 157 ? -20.656 13.57 18.453 1 77.44 157 GLU B C 1
ATOM 5765 O O . GLU B 1 157 ? -21.656 14.258 18.234 1 77.44 157 GLU B O 1
ATOM 5770 N N . LYS B 1 158 ? -20.172 13.281 19.547 1 76.94 158 LYS B N 1
ATOM 5771 C CA . LYS B 1 158 ? -20.953 13.609 20.734 1 76.94 158 LYS B CA 1
ATOM 5772 C C . LYS B 1 158 ? -20.641 15.016 21.234 1 76.94 158 LYS B C 1
ATOM 5774 O O . LYS B 1 158 ? -21.531 15.727 21.703 1 76.94 158 LYS B O 1
ATOM 5779 N N . HIS B 1 159 ? -19.438 15.5 21 1 81.56 159 HIS B N 1
ATOM 5780 C CA . HIS B 1 159 ? -19.031 16.672 21.766 1 81.56 159 HIS B CA 1
ATOM 5781 C C . HIS B 1 159 ? -18.609 17.812 20.844 1 81.56 159 HIS B C 1
ATOM 5783 O O . HIS B 1 159 ? -18.453 18.953 21.281 1 81.56 159 HIS B O 1
ATOM 5789 N N . VAL B 1 160 ? -18.453 17.562 19.562 1 87.31 160 VAL B N 1
ATOM 5790 C CA . VAL B 1 160 ? -17.922 18.594 18.672 1 87.31 160 VAL B CA 1
ATOM 5791 C C . VAL B 1 160 ? -18.922 18.828 17.531 1 87.31 160 VAL B C 1
ATOM 5793 O O . VAL B 1 160 ? -19.234 17.906 16.781 1 87.31 160 VAL B O 1
ATOM 5796 N N . PRO B 1 161 ? -19.359 20.016 17.453 1 90.69 161 PRO B N 1
ATOM 5797 C CA . PRO B 1 161 ? -20.297 20.312 16.359 1 90.69 161 PRO B CA 1
ATOM 5798 C C . PRO B 1 161 ? -19.703 20.047 14.984 1 90.69 161 PRO B C 1
ATOM 5800 O O . PRO B 1 161 ? -18.484 20.188 14.797 1 90.69 161 PRO B O 1
ATOM 5803 N N . ASN B 1 162 ? -20.484 19.828 14 1 89.94 162 ASN B N 1
ATOM 5804 C CA . ASN B 1 162 ? -20.078 19.453 12.656 1 89.94 162 ASN B CA 1
ATOM 5805 C C . ASN B 1 162 ? -19.297 20.578 11.969 1 89.94 162 ASN B C 1
ATOM 5807 O O . ASN B 1 162 ? -18.297 20.328 11.297 1 89.94 162 ASN B O 1
ATOM 5811 N N . HIS B 1 163 ? -19.766 21.812 12.172 1 91.81 163 HIS B N 1
ATOM 5812 C CA . HIS B 1 163 ? -19.109 22.922 11.492 1 91.81 163 HIS B CA 1
ATOM 5813 C C . HIS B 1 163 ? -17.703 23.141 12.016 1 91.81 163 HIS B C 1
ATOM 5815 O O . HIS B 1 163 ? -16.812 23.562 11.266 1 91.81 163 HIS B O 1
ATOM 5821 N N . VAL B 1 164 ? -17.469 22.781 13.297 1 93.12 164 VAL B N 1
ATOM 5822 C CA . VAL B 1 164 ? -16.125 22.891 13.883 1 93.12 164 VAL B CA 1
ATOM 5823 C C . VAL B 1 164 ? -15.242 21.781 13.344 1 93.12 164 VAL B C 1
ATOM 5825 O O . VAL B 1 164 ? -14.078 22.016 13 1 93.12 164 VAL B O 1
ATOM 5828 N N . ARG B 1 165 ? -15.805 20.625 13.203 1 92.25 165 ARG B N 1
ATOM 5829 C CA . ARG B 1 165 ? -15.062 19.484 12.672 1 92.25 165 ARG B CA 1
ATOM 5830 C C . ARG B 1 165 ? -14.641 19.734 11.227 1 92.25 165 ARG B C 1
ATOM 5832 O O . ARG B 1 165 ? -13.484 19.484 10.867 1 92.25 165 ARG B O 1
ATOM 5839 N N . HIS B 1 166 ? -15.523 20.312 10.477 1 92.06 166 HIS B N 1
ATOM 5840 C CA . HIS B 1 166 ? -15.258 20.562 9.062 1 92.06 166 HIS B CA 1
ATOM 5841 C C . HIS B 1 166 ? -14.188 21.625 8.883 1 92.06 166 HIS B C 1
ATOM 5843 O O . HIS B 1 166 ? -13.305 21.5 8.031 1 92.06 166 HIS B O 1
ATOM 5849 N N . ILE B 1 167 ? -14.25 22.641 9.656 1 94.19 167 ILE B N 1
ATOM 5850 C CA . ILE B 1 167 ? -13.312 23.734 9.477 1 94.19 167 ILE B CA 1
ATOM 5851 C C . ILE B 1 167 ? -11.914 23.312 9.906 1 94.19 167 ILE B C 1
ATOM 5853 O O . ILE B 1 167 ? -10.914 23.703 9.297 1 94.19 167 ILE B O 1
ATOM 5857 N N . ILE B 1 168 ? -11.844 22.516 10.969 1 93.38 168 ILE B N 1
ATOM 5858 C CA . ILE B 1 168 ? -10.547 22.031 11.43 1 93.38 168 ILE B CA 1
ATOM 5859 C C . ILE B 1 168 ? -9.945 21.109 10.375 1 93.38 168 ILE B C 1
ATOM 5861 O O . ILE B 1 168 ? -8.758 21.203 10.055 1 93.38 168 ILE B O 1
ATOM 5865 N N . SER B 1 169 ? -10.766 20.281 9.789 1 92.06 169 SER B N 1
ATOM 5866 C CA . SER B 1 169 ? -10.305 19.359 8.758 1 92.06 169 SER B CA 1
ATOM 5867 C C . SER B 1 169 ? -9.867 20.109 7.504 1 92.06 169 SER B C 1
ATOM 5869 O O . SER B 1 169 ? -8.812 19.812 6.938 1 92.06 169 SER B O 1
ATOM 5871 N N . ALA B 1 170 ? -10.641 21.062 7.141 1 93.56 170 ALA B N 1
ATOM 5872 C CA . ALA B 1 170 ? -10.336 21.828 5.941 1 93.56 170 ALA B CA 1
ATOM 5873 C C . ALA B 1 170 ? -9.062 22.656 6.121 1 93.56 170 ALA B C 1
ATOM 5875 O O . ALA B 1 170 ? -8.195 22.672 5.238 1 93.56 170 ALA B O 1
ATOM 5876 N N . GLU B 1 171 ? -8.977 23.312 7.207 1 95.12 171 GLU B N 1
ATOM 5877 C CA . GLU B 1 171 ? -7.812 24.141 7.488 1 95.12 171 GLU B CA 1
ATOM 5878 C C . GLU B 1 171 ? -6.539 23.312 7.578 1 95.12 171 GLU B C 1
ATOM 5880 O O . GLU B 1 171 ? -5.504 23.672 7.02 1 95.12 171 GLU B O 1
ATOM 5885 N N . SER B 1 172 ? -6.594 22.203 8.297 1 93.44 172 SER B N 1
ATOM 5886 C CA . SER B 1 172 ? -5.418 21.359 8.492 1 93.44 172 SER B CA 1
ATOM 5887 C C . SER B 1 172 ? -4.938 20.766 7.176 1 93.44 172 SER B C 1
ATOM 5889 O O . SER B 1 172 ? -3.73 20.625 6.957 1 93.44 172 SER B O 1
ATOM 5891 N N . ALA B 1 173 ? -5.832 20.406 6.332 1 92.88 173 ALA B N 1
ATOM 5892 C CA . ALA B 1 173 ? -5.453 19.859 5.027 1 92.88 173 ALA B CA 1
ATOM 5893 C C . ALA B 1 173 ? -4.867 20.953 4.129 1 92.88 173 ALA B C 1
ATOM 5895 O O . ALA B 1 173 ? -3.852 20.734 3.465 1 92.88 173 ALA B O 1
ATOM 5896 N N . ALA B 1 174 ? -5.449 22.094 4.145 1 93.06 174 ALA B N 1
ATOM 5897 C CA . ALA B 1 174 ? -4.996 23.203 3.316 1 93.06 174 ALA B CA 1
ATOM 5898 C C . ALA B 1 174 ? -3.633 23.719 3.775 1 93.06 174 ALA B C 1
ATOM 5900 O O . ALA B 1 174 ? -2.795 24.094 2.953 1 93.06 174 ALA B O 1
ATOM 5901 N N . ASN B 1 175 ? -3.465 23.734 4.988 1 94.19 175 ASN B N 1
ATOM 5902 C CA . ASN B 1 175 ? -2.246 24.344 5.508 1 94.19 175 ASN B CA 1
ATOM 5903 C C . ASN B 1 175 ? -1.021 23.484 5.23 1 94.19 175 ASN B C 1
ATOM 5905 O O . ASN B 1 175 ? 0.112 23.969 5.281 1 94.19 175 ASN B O 1
ATOM 5909 N N . ASP B 1 176 ? -1.221 22.156 4.922 1 90.56 176 ASP B N 1
ATOM 5910 C CA . ASP B 1 176 ? -0.11 21.297 4.527 1 90.56 176 ASP B CA 1
ATOM 5911 C C . ASP B 1 176 ? 0.522 21.766 3.225 1 90.56 176 ASP B C 1
ATOM 5913 O O . ASP B 1 176 ? 1.73 21.625 3.025 1 90.56 176 ASP B O 1
ATOM 5917 N N . GLY B 1 177 ? -0.259 22.312 2.375 1 85.38 177 GLY B N 1
ATOM 5918 C CA . GLY B 1 177 ? 0.267 22.891 1.154 1 85.38 177 GLY B CA 1
ATOM 5919 C C . GLY B 1 177 ? 0.746 24.328 1.339 1 85.38 177 GLY B C 1
ATOM 5920 O O . GLY B 1 177 ? 1.746 24.734 0.743 1 85.38 177 GLY B O 1
ATOM 5921 N N . PHE B 1 178 ? 0.196 25.047 2.238 1 89.06 178 PHE B N 1
ATOM 5922 C CA . PHE B 1 178 ? 0.468 26.469 2.426 1 89.06 178 PHE B CA 1
ATOM 5923 C C . PHE B 1 178 ? 1.691 26.672 3.311 1 89.06 178 PHE B C 1
ATOM 5925 O O . PHE B 1 178 ? 2.111 27.797 3.547 1 89.06 178 PHE B O 1
ATOM 5932 N N . GLY B 1 179 ? 2.27 25.625 3.734 1 91.88 179 GLY B N 1
ATOM 5933 C CA . GLY B 1 179 ? 3.506 25.734 4.492 1 91.88 179 GLY B CA 1
ATOM 5934 C C . GLY B 1 179 ? 4.691 26.141 3.643 1 91.88 179 GLY B C 1
ATOM 5935 O O . GLY B 1 179 ? 5.637 26.766 4.145 1 91.88 179 GLY B O 1
ATOM 5936 N N . LEU B 1 180 ? 4.59 25.984 2.352 1 93 180 LEU B N 1
ATOM 5937 C CA . LEU B 1 180 ? 5.703 26.203 1.429 1 93 180 LEU B CA 1
ATOM 5938 C C . LEU B 1 180 ? 6.062 27.672 1.332 1 93 180 LEU B C 1
ATOM 5940 O O . LEU B 1 180 ? 7.242 28.031 1.335 1 93 180 LEU B O 1
ATOM 5944 N N . PRO B 1 181 ? 5.113 28.547 1.276 1 95.69 181 PRO B N 1
ATOM 5945 C CA . PRO B 1 181 ? 5.449 29.969 1.198 1 95.69 181 PRO B CA 1
ATOM 5946 C C . PRO B 1 181 ? 6.27 30.438 2.396 1 95.69 181 PRO B C 1
ATOM 5948 O O . PRO B 1 181 ? 7.211 31.219 2.232 1 95.69 181 PRO B O 1
ATOM 5951 N N . PHE B 1 182 ? 5.98 29.969 3.549 1 97 182 PHE B N 1
ATOM 5952 C CA . PHE B 1 182 ? 6.719 30.375 4.738 1 97 182 PHE B CA 1
ATOM 5953 C C . PHE B 1 182 ? 8.133 29.797 4.719 1 97 182 PHE B C 1
ATOM 5955 O O . PHE B 1 182 ? 9.094 30.484 5.043 1 97 182 PHE B O 1
ATOM 5962 N N . LEU B 1 183 ? 8.242 28.562 4.332 1 96.69 183 LEU B N 1
ATOM 5963 C CA . LEU B 1 183 ? 9.539 27.891 4.301 1 96.69 183 LEU B CA 1
ATOM 5964 C C . LEU B 1 183 ? 10.469 28.547 3.291 1 96.69 183 LEU B C 1
ATOM 5966 O O . LEU B 1 183 ? 11.617 28.891 3.617 1 96.69 183 LEU B O 1
ATOM 5970 N N . PHE B 1 184 ? 9.984 28.859 2.125 1 96.25 184 PHE B N 1
ATOM 5971 C CA . PHE B 1 184 ? 10.867 29.344 1.064 1 96.25 184 PHE B CA 1
ATOM 5972 C C . PHE B 1 184 ? 11.141 30.828 1.224 1 96.25 184 PHE B C 1
ATOM 5974 O O . PHE B 1 184 ? 12.172 31.328 0.774 1 96.25 184 PHE B O 1
ATOM 5981 N N . LEU B 1 185 ? 10.266 31.547 1.879 1 96.75 185 LEU B N 1
ATOM 5982 C CA . LEU B 1 185 ? 10.617 32.938 2.207 1 96.75 185 LEU B CA 1
ATOM 5983 C C . LEU B 1 185 ? 11.836 32.969 3.115 1 96.75 185 LEU B C 1
ATOM 5985 O O . LEU B 1 185 ? 12.758 33.75 2.881 1 96.75 185 LEU B O 1
ATOM 5989 N N . ALA B 1 186 ? 11.828 32.125 4.102 1 96.12 186 ALA B N 1
ATOM 5990 C CA . ALA B 1 186 ? 12.961 32.062 5.02 1 96.12 186 ALA B CA 1
ATOM 5991 C C . ALA B 1 186 ? 14.227 31.609 4.301 1 96.12 186 ALA B C 1
ATOM 5993 O O . ALA B 1 186 ? 15.297 32.219 4.461 1 96.12 186 ALA B O 1
ATOM 5994 N N . ILE B 1 187 ? 14.117 30.594 3.475 1 94.31 187 ILE B N 1
ATOM 5995 C CA . ILE B 1 187 ? 15.258 30.031 2.77 1 94.31 187 ILE B CA 1
ATOM 5996 C C . ILE B 1 187 ? 15.836 31.062 1.809 1 94.31 187 ILE B C 1
ATOM 5998 O O . ILE B 1 187 ? 17.047 31.266 1.757 1 94.31 187 ILE B O 1
ATOM 6002 N N . TYR B 1 188 ? 14.977 31.781 1.073 1 94.94 188 TYR B N 1
ATOM 6003 C CA . TYR B 1 188 ? 15.43 32.75 0.094 1 94.94 188 TYR B CA 1
ATOM 6004 C C . TYR B 1 188 ? 16.094 33.938 0.781 1 94.94 188 TYR B C 1
ATOM 6006 O O . TYR B 1 188 ? 17.094 34.469 0.289 1 94.94 188 TYR B O 1
ATOM 6014 N N . LEU B 1 189 ? 15.648 34.344 1.907 1 94.94 189 LEU B N 1
ATOM 6015 C CA . LEU B 1 189 ? 16.234 35.438 2.645 1 94.94 189 LEU B CA 1
ATOM 6016 C C . LEU B 1 189 ? 17.594 35.062 3.215 1 94.94 189 LEU B C 1
ATOM 6018 O O . LEU B 1 189 ? 18.438 35.938 3.449 1 94.94 189 LEU B O 1
ATOM 6022 N N . LEU B 1 190 ? 17.781 33.781 3.4 1 91.69 190 LEU B N 1
ATOM 6023 C CA . LEU B 1 190 ? 19.062 33.281 3.891 1 91.69 190 LEU B CA 1
ATOM 6024 C C . LEU B 1 190 ? 20.078 33.188 2.758 1 91.69 190 LEU B C 1
ATOM 6026 O O . LEU B 1 190 ? 21.297 33.312 2.986 1 91.69 190 LEU B O 1
ATOM 6030 N N . GLN B 1 191 ? 19.609 33.031 1.594 1 89.94 191 GLN B N 1
ATOM 6031 C CA . GLN B 1 191 ? 20.5 32.688 0.498 1 89.94 191 GLN B CA 1
ATOM 6032 C C . GLN B 1 191 ? 20.75 33.906 -0.408 1 89.94 191 GLN B C 1
ATOM 6034 O O . GLN B 1 191 ? 21.734 33.938 -1.144 1 89.94 191 GLN B O 1
ATOM 6039 N N . MET B 1 192 ? 19.812 34.875 -0.386 1 92.44 192 MET B N 1
ATOM 6040 C CA . MET B 1 192 ? 19.922 35.969 -1.33 1 92.44 192 MET B CA 1
ATOM 6041 C C . MET B 1 192 ? 19.594 37.312 -0.654 1 92.44 192 MET B C 1
ATOM 6043 O O . MET B 1 192 ? 19.125 37.312 0.486 1 92.44 192 MET B O 1
ATOM 6047 N N . SER B 1 193 ? 19.859 38.375 -1.357 1 95 193 SER B N 1
ATOM 6048 C CA . SER B 1 193 ? 19.531 39.719 -0.855 1 95 193 SER B CA 1
ATOM 6049 C C . SER B 1 193 ? 18.031 39.875 -0.679 1 95 193 SER B C 1
ATOM 6051 O O . SER B 1 193 ? 17.234 39.25 -1.392 1 95 193 SER B O 1
ATOM 6053 N N . PRO B 1 194 ? 17.562 40.656 0.24 1 95.12 194 PRO B N 1
ATOM 6054 C CA . PRO B 1 194 ? 16.141 40.75 0.57 1 95.12 194 PRO B CA 1
ATOM 6055 C C . PRO B 1 194 ? 15.273 41.125 -0.638 1 95.12 194 PRO B C 1
ATOM 6057 O O . PRO B 1 194 ? 14.195 40.562 -0.83 1 95.12 194 PRO B O 1
ATOM 6060 N N . GLY B 1 195 ? 15.68 42.094 -1.393 1 95.31 195 GLY B N 1
ATOM 6061 C CA . GLY B 1 195 ? 14.914 42.469 -2.57 1 95.31 195 GLY B CA 1
ATOM 6062 C C . GLY B 1 195 ? 14.727 41.312 -3.547 1 95.31 195 GLY B C 1
ATOM 6063 O O . GLY B 1 195 ? 13.617 41.094 -4.023 1 95.31 195 GLY B O 1
ATOM 6064 N N . THR B 1 196 ? 15.82 40.656 -3.863 1 95.88 196 THR B N 1
ATOM 6065 C CA . THR B 1 196 ? 15.789 39.531 -4.777 1 95.88 196 THR B CA 1
ATOM 6066 C C . THR B 1 196 ? 14.992 38.375 -4.18 1 95.88 196 THR B C 1
ATOM 6068 O O . THR B 1 196 ? 14.258 37.688 -4.887 1 95.88 196 THR B O 1
ATOM 6071 N N . ALA B 1 197 ? 15.148 38.188 -2.912 1 96.19 197 ALA B N 1
ATOM 6072 C CA . ALA B 1 197 ? 14.453 37.125 -2.199 1 96.19 197 ALA B CA 1
ATOM 6073 C C . ALA B 1 197 ? 12.938 37.312 -2.271 1 96.19 197 ALA B C 1
ATOM 6075 O O . ALA B 1 197 ? 12.203 36.375 -2.596 1 96.19 197 ALA B O 1
ATOM 6076 N N . ILE B 1 198 ? 12.516 38.469 -2.061 1 96.44 198 ILE B N 1
ATOM 6077 C CA . ILE B 1 198 ? 11.086 38.781 -2.037 1 96.44 198 ILE B CA 1
ATOM 6078 C C . ILE B 1 198 ? 10.523 38.688 -3.453 1 96.44 198 ILE B C 1
ATOM 6080 O O . ILE B 1 198 ? 9.406 38.188 -3.65 1 96.44 198 ILE B O 1
ATOM 6084 N N . GLY B 1 199 ? 11.227 39.219 -4.414 1 96 199 GLY B N 1
ATOM 6085 C CA . GLY B 1 199 ? 10.797 39.094 -5.801 1 96 199 GLY B CA 1
ATOM 6086 C C . GLY B 1 199 ? 10.625 37.688 -6.262 1 96 199 GLY B C 1
ATOM 6087 O O . GLY B 1 199 ? 9.594 37.312 -6.824 1 96 199 GLY B O 1
ATOM 6088 N N . GLN B 1 200 ? 11.609 36.875 -6 1 95.44 200 GLN B N 1
ATOM 6089 C CA . GLN B 1 200 ? 11.562 35.469 -6.387 1 95.44 200 GLN B CA 1
ATOM 6090 C C . GLN B 1 200 ? 10.477 34.719 -5.625 1 95.44 200 GLN B C 1
ATOM 6092 O O . GLN B 1 200 ? 9.82 33.844 -6.176 1 95.44 200 GLN B O 1
ATOM 6097 N N . TRP B 1 201 ? 10.352 35.031 -4.395 1 96.5 201 TRP B N 1
ATOM 6098 C CA . TRP B 1 201 ? 9.328 34.438 -3.562 1 96.5 201 TRP B CA 1
ATOM 6099 C C . TRP B 1 201 ? 7.934 34.719 -4.117 1 96.5 201 TRP B C 1
ATOM 6101 O O . TRP B 1 201 ? 7.102 33.812 -4.203 1 96.5 201 TRP B O 1
ATOM 6111 N N . PHE B 1 202 ? 7.711 35.938 -4.523 1 96.19 202 PHE B N 1
ATOM 6112 C CA . PHE B 1 202 ? 6.398 36.344 -5.023 1 96.19 202 PHE B CA 1
ATOM 6113 C C . PHE B 1 202 ? 6.117 35.688 -6.367 1 96.19 202 PHE B C 1
ATOM 6115 O O . PHE B 1 202 ? 5.031 35.125 -6.582 1 96.19 202 PHE B O 1
ATOM 6122 N N . TYR B 1 203 ? 6.992 35.656 -7.234 1 95.19 203 TYR B N 1
ATOM 6123 C CA . TYR B 1 203 ? 6.773 35.156 -8.586 1 95.19 203 TYR B CA 1
ATOM 6124 C C . TYR B 1 203 ? 6.789 33.625 -8.594 1 95.19 203 TYR B C 1
ATOM 6126 O O . TYR B 1 203 ? 5.898 33 -9.172 1 95.19 203 TYR B O 1
ATOM 6134 N N . TYR B 1 204 ? 7.734 33.062 -7.949 1 94.81 204 TYR B N 1
ATOM 6135 C CA . TYR B 1 204 ? 7.926 31.609 -8.078 1 94.81 204 TYR B CA 1
ATOM 6136 C C . TYR B 1 204 ? 7.086 30.859 -7.059 1 94.81 204 TYR B C 1
ATOM 6138 O O . TYR B 1 204 ? 6.461 29.844 -7.383 1 94.81 204 TYR B O 1
ATOM 6146 N N . ILE B 1 205 ? 7.086 31.328 -5.836 1 95.69 205 ILE B N 1
ATOM 6147 C CA . ILE B 1 205 ? 6.395 30.578 -4.793 1 95.69 205 ILE B CA 1
ATOM 6148 C C . ILE B 1 205 ? 4.906 30.906 -4.816 1 95.69 205 ILE B C 1
ATOM 6150 O O . ILE B 1 205 ? 4.066 30.031 -5.016 1 95.69 205 ILE B O 1
ATOM 6154 N N . ILE B 1 206 ? 4.555 32.125 -4.734 1 95.88 206 ILE B N 1
ATOM 6155 C CA . ILE B 1 206 ? 3.152 32.531 -4.684 1 95.88 206 ILE B CA 1
ATOM 6156 C C . ILE B 1 206 ? 2.523 32.375 -6.066 1 95.88 206 ILE B C 1
ATOM 6158 O O . ILE B 1 206 ? 1.444 31.812 -6.207 1 95.88 206 ILE B O 1
ATOM 6162 N N . GLY B 1 207 ? 3.125 32.844 -7.09 1 95.81 207 GLY B N 1
ATOM 6163 C CA . GLY B 1 207 ? 2.588 32.844 -8.445 1 95.81 207 GLY B CA 1
ATOM 6164 C C . GLY B 1 207 ? 2.584 31.453 -9.062 1 95.81 207 GLY B C 1
ATOM 6165 O O . GLY B 1 207 ? 1.548 30.984 -9.547 1 95.81 207 GLY B O 1
ATOM 6166 N N . TYR B 1 208 ? 3.695 30.766 -9.016 1 95.25 208 TYR B N 1
ATOM 6167 C CA . TYR B 1 208 ? 3.826 29.5 -9.734 1 95.25 208 TYR B CA 1
ATOM 6168 C C . TYR B 1 208 ? 3.455 28.328 -8.844 1 95.25 208 TYR B C 1
ATOM 6170 O O . TYR B 1 208 ? 2.572 27.531 -9.188 1 95.25 208 TYR B O 1
ATOM 6178 N N . GLN B 1 209 ? 4.004 28.25 -7.684 1 94.88 209 GLN B N 1
ATOM 6179 C CA . GLN B 1 209 ? 3.801 27.047 -6.871 1 94.88 209 GLN B CA 1
ATOM 6180 C C . GLN B 1 209 ? 2.408 27.047 -6.246 1 94.88 209 GLN B C 1
ATOM 6182 O O . GLN B 1 209 ? 1.729 26.016 -6.246 1 94.88 209 GLN B O 1
ATOM 6187 N N . ILE B 1 210 ? 1.951 28.141 -5.754 1 95.56 210 ILE B N 1
ATOM 6188 C CA . ILE B 1 210 ? 0.669 28.172 -5.059 1 95.56 210 ILE B CA 1
ATOM 6189 C C . ILE B 1 210 ? -0.462 28.328 -6.074 1 95.56 210 ILE B C 1
ATOM 6191 O O . ILE B 1 210 ? -1.353 27.484 -6.16 1 95.56 210 ILE B O 1
ATOM 6195 N N . LEU B 1 211 ? -0.448 29.328 -6.91 1 96.56 211 LEU B N 1
ATOM 6196 C CA . LEU B 1 211 ? -1.548 29.656 -7.812 1 96.56 211 LEU B CA 1
ATOM 6197 C C . LEU B 1 211 ? -1.726 28.562 -8.867 1 96.56 211 LEU B C 1
ATOM 6199 O O . LEU B 1 211 ? -2.852 28.141 -9.148 1 96.56 211 LEU B O 1
ATOM 6203 N N . VAL B 1 212 ? -0.659 28.141 -9.469 1 96.56 212 VAL B N 1
ATOM 6204 C CA . VAL B 1 212 ? -0.746 27.094 -10.484 1 96.56 212 VAL B CA 1
ATOM 6205 C C . VAL B 1 212 ? -1.273 25.812 -9.859 1 96.56 212 VAL B C 1
ATOM 6207 O O . VAL B 1 212 ? -2.059 25.094 -10.484 1 96.56 212 VAL B O 1
ATOM 6210 N N . SER B 1 213 ? -0.805 25.516 -8.672 1 96.81 213 SER B N 1
ATOM 6211 C CA . SER B 1 213 ? -1.287 24.328 -7.969 1 96.81 213 SER B CA 1
ATOM 6212 C C . SER B 1 213 ? -2.793 24.406 -7.738 1 96.81 213 SER B C 1
ATOM 6214 O O . SER B 1 213 ? -3.496 23.406 -7.883 1 96.81 213 SER B O 1
ATOM 6216 N N . ILE B 1 214 ? -3.297 25.547 -7.359 1 95.94 214 ILE B N 1
ATOM 6217 C CA . ILE B 1 214 ? -4.727 25.734 -7.125 1 95.94 214 ILE B CA 1
ATOM 6218 C C . ILE B 1 214 ? -5.488 25.531 -8.43 1 95.94 214 ILE B C 1
ATOM 6220 O O . ILE B 1 214 ? -6.496 24.828 -8.469 1 95.94 214 ILE B O 1
ATOM 6224 N N . ILE B 1 215 ? -5.02 26.062 -9.5 1 97.44 215 ILE B N 1
ATOM 6225 C CA . ILE B 1 215 ? -5.684 26 -10.797 1 97.44 215 ILE B CA 1
ATOM 6226 C C . ILE B 1 215 ? -5.668 24.562 -11.32 1 97.44 215 ILE B C 1
ATOM 6228 O O . ILE B 1 215 ? -6.711 24.031 -11.703 1 97.44 215 ILE B O 1
ATOM 6232 N N . ILE B 1 216 ? -4.516 23.953 -11.273 1 97.31 216 ILE B N 1
ATOM 6233 C CA . ILE B 1 216 ? -4.375 22.594 -11.789 1 97.31 216 ILE B CA 1
ATOM 6234 C C . ILE B 1 216 ? -5.195 21.641 -10.922 1 97.31 216 ILE B C 1
ATOM 6236 O O . ILE B 1 216 ? -5.887 20.766 -11.445 1 97.31 216 ILE B O 1
ATOM 6240 N N . GLY B 1 217 ? -5.062 21.781 -9.562 1 97 217 GLY B N 1
ATOM 6241 C CA . GLY B 1 217 ? -5.867 20.953 -8.68 1 97 217 GLY B CA 1
ATOM 6242 C C . GLY B 1 217 ? -7.355 21.062 -8.953 1 97 217 GLY B C 1
ATOM 6243 O O . GLY B 1 217 ? -8.055 20.062 -9.039 1 97 217 GLY B O 1
ATOM 6244 N N . PHE B 1 218 ? -7.793 22.266 -9.156 1 96.19 218 PHE B N 1
ATOM 6245 C CA . PHE B 1 218 ? -9.211 22.516 -9.406 1 96.19 218 PHE B CA 1
ATOM 6246 C C . PHE B 1 218 ? -9.633 21.906 -10.742 1 96.19 218 PHE B C 1
ATOM 6248 O O . PHE B 1 218 ? -10.672 21.25 -10.828 1 96.19 218 PHE B O 1
ATOM 6255 N N . LEU B 1 219 ? -8.867 22.109 -11.75 1 97.19 219 LEU B N 1
ATOM 6256 C CA . LEU B 1 219 ? -9.188 21.625 -13.086 1 97.19 219 LEU B CA 1
ATOM 6257 C C . LEU B 1 219 ? -9.172 20.094 -13.133 1 97.19 219 LEU B C 1
ATOM 6259 O O . LEU B 1 219 ? -10.102 19.484 -13.672 1 97.19 219 LEU B O 1
ATOM 6263 N N . ILE B 1 220 ? -8.156 19.516 -12.594 1 96.56 220 ILE B N 1
ATOM 6264 C CA . ILE B 1 220 ? -8.055 18.062 -12.609 1 96.56 220 ILE B CA 1
ATOM 6265 C C . ILE B 1 220 ? -9.188 17.453 -11.789 1 96.56 220 ILE B C 1
ATOM 6267 O O . ILE B 1 220 ? -9.789 16.453 -12.195 1 96.56 220 ILE B O 1
ATOM 6271 N N . GLY B 1 221 ? -9.414 18.062 -10.586 1 94.94 221 GLY B N 1
ATOM 6272 C CA . GLY B 1 221 ? -10.539 17.594 -9.789 1 94.94 221 GLY B CA 1
ATOM 6273 C C . GLY B 1 221 ? -11.859 17.672 -10.523 1 94.94 221 GLY B C 1
ATOM 6274 O O . GLY B 1 221 ? -12.656 16.734 -10.477 1 94.94 221 GLY B O 1
ATOM 6275 N N . TYR B 1 222 ? -12.062 18.703 -11.234 1 94.5 222 TYR B N 1
ATOM 6276 C CA . TYR B 1 222 ? -13.289 18.922 -11.992 1 94.5 222 TYR B CA 1
ATOM 6277 C C . TYR B 1 222 ? -13.414 17.906 -13.133 1 94.5 222 TYR B C 1
ATOM 6279 O O . TYR B 1 222 ? -14.453 17.281 -13.297 1 94.5 222 TYR B O 1
ATOM 6287 N N . ILE B 1 223 ? -12.367 17.766 -13.867 1 95.69 223 ILE B N 1
ATOM 6288 C CA . ILE B 1 223 ? -12.367 16.844 -15 1 95.69 223 ILE B CA 1
ATOM 6289 C C . ILE B 1 223 ? -12.539 15.414 -14.516 1 95.69 223 ILE B C 1
ATOM 6291 O O . ILE B 1 223 ? -13.312 14.641 -15.094 1 95.69 223 ILE B O 1
ATOM 6295 N N . ALA B 1 224 ? -11.844 15.094 -13.492 1 93.88 224 ALA B N 1
ATOM 6296 C CA . ALA B 1 224 ? -11.938 13.75 -12.938 1 93.88 224 ALA B CA 1
ATOM 6297 C C . ALA B 1 224 ? -13.359 13.438 -12.477 1 93.88 224 ALA B C 1
ATOM 6299 O O . ALA B 1 224 ? -13.867 12.336 -12.703 1 93.88 224 ALA B O 1
ATOM 6300 N N . ARG B 1 225 ? -13.961 14.391 -11.828 1 91.94 225 ARG B N 1
ATOM 6301 C CA . ARG B 1 225 ? -15.336 14.211 -11.375 1 91.94 225 ARG B CA 1
ATOM 6302 C C . ARG B 1 225 ? -16.266 13.961 -12.562 1 91.94 225 ARG B C 1
ATOM 6304 O O . ARG B 1 225 ? -17.094 13.047 -12.523 1 91.94 225 ARG B O 1
ATOM 6311 N N . LYS B 1 226 ? -16.156 14.727 -13.602 1 93.06 226 LYS B N 1
ATOM 6312 C CA . LYS B 1 226 ? -17 14.609 -14.781 1 93.06 226 LYS B CA 1
ATOM 6313 C C . LYS B 1 226 ? -16.766 13.273 -15.484 1 93.06 226 LYS B C 1
ATOM 6315 O O . LYS B 1 226 ? -17.719 12.602 -15.883 1 93.06 226 LYS B O 1
ATOM 6320 N N . LEU B 1 227 ? -15.539 12.945 -15.609 1 92.69 227 LEU B N 1
ATOM 6321 C CA . LEU B 1 227 ? -15.203 11.688 -16.281 1 92.69 227 LEU B CA 1
ATOM 6322 C C . LEU B 1 227 ? -15.695 10.492 -15.469 1 92.69 227 LEU B C 1
ATOM 6324 O O . LEU B 1 227 ? -16.188 9.516 -16.031 1 92.69 227 LEU B O 1
ATOM 6328 N N . LEU B 1 228 ? -15.531 10.555 -14.227 1 90.38 228 LEU B N 1
ATOM 6329 C CA . LEU B 1 228 ? -15.969 9.469 -13.359 1 90.38 228 LEU B CA 1
ATOM 6330 C C . LEU B 1 228 ? -17.484 9.312 -13.406 1 90.38 228 LEU B C 1
ATOM 6332 O O . LEU B 1 228 ? -18 8.188 -13.445 1 90.38 228 LEU B O 1
ATOM 6336 N N . LYS B 1 229 ? -18.156 10.43 -13.328 1 89.56 229 LYS B N 1
ATOM 6337 C CA . LYS B 1 229 ? -19.625 10.391 -13.438 1 89.56 229 LYS B CA 1
ATOM 6338 C C . LYS B 1 229 ? -20.062 9.797 -14.766 1 89.56 229 LYS B C 1
ATOM 6340 O O . LYS B 1 229 ? -20.984 8.977 -14.812 1 89.56 229 LYS B O 1
ATOM 6345 N N . LEU B 1 230 ? -19.406 10.25 -15.789 1 90.75 230 LEU B N 1
ATOM 6346 C CA . LEU B 1 230 ? -19.719 9.727 -17.109 1 90.75 230 LEU B CA 1
ATOM 6347 C C . LEU B 1 230 ? -19.453 8.227 -17.172 1 90.75 230 LEU B C 1
ATOM 6349 O O . LEU B 1 230 ? -20.266 7.477 -17.75 1 90.75 230 LEU B O 1
ATOM 6353 N N . ALA B 1 231 ? -18.359 7.816 -16.656 1 90.44 231 ALA B N 1
ATOM 6354 C CA . ALA B 1 231 ? -18 6.398 -16.656 1 90.44 231 ALA B CA 1
ATOM 6355 C C . ALA B 1 231 ? -19 5.586 -15.836 1 90.44 231 ALA B C 1
ATOM 6357 O O . ALA B 1 231 ? -19.359 4.465 -16.219 1 90.44 231 ALA B O 1
ATOM 6358 N N . GLU B 1 232 ? -19.375 6.109 -14.758 1 86.81 232 GLU B N 1
ATOM 6359 C CA . GLU B 1 232 ? -20.359 5.438 -13.906 1 86.81 232 GLU B CA 1
ATOM 6360 C C . GLU B 1 232 ? -21.719 5.344 -14.586 1 86.81 232 GLU B C 1
ATOM 6362 O O . GLU B 1 232 ? -22.375 4.305 -14.531 1 86.81 232 GLU B O 1
ATOM 6367 N N . GLU B 1 233 ? -22.141 6.414 -15.188 1 87.81 233 GLU B N 1
ATOM 6368 C CA . GLU B 1 233 ? -23.422 6.457 -15.883 1 87.81 233 GLU B CA 1
ATOM 6369 C C . GLU B 1 233 ? -23.453 5.484 -17.047 1 87.81 233 GLU B C 1
ATOM 6371 O O . GLU B 1 233 ? -24.484 4.863 -17.328 1 87.81 233 GLU B O 1
ATOM 6376 N N . ARG B 1 234 ? -22.359 5.371 -17.641 1 90.06 234 ARG B N 1
ATOM 6377 C CA . ARG B 1 234 ? -22.281 4.5 -18.812 1 90.06 234 ARG B CA 1
ATOM 6378 C C . ARG B 1 234 ? -21.859 3.092 -18.406 1 90.06 234 ARG B C 1
ATOM 6380 O O . ARG B 1 234 ? -21.578 2.258 -19.281 1 90.06 234 ARG B O 1
ATOM 6387 N N . LYS B 1 235 ? -21.641 2.82 -17.125 1 85.88 235 LYS B N 1
ATOM 6388 C CA . LYS B 1 235 ? -21.266 1.513 -16.594 1 85.88 235 LYS B CA 1
ATOM 6389 C C . LYS B 1 235 ? -19.938 1.038 -17.188 1 85.88 235 LYS B C 1
ATOM 6391 O O . LYS B 1 235 ? -19.828 -0.1 -17.656 1 85.88 235 LYS B O 1
ATOM 6396 N N . LEU B 1 236 ? -19.031 1.908 -17.25 1 88.25 236 LEU B N 1
ATOM 6397 C CA . LEU B 1 236 ? -17.734 1.615 -17.828 1 88.25 236 LEU B CA 1
ATOM 6398 C C . LEU B 1 236 ? -16.703 1.346 -16.734 1 88.25 236 LEU B C 1
ATOM 6400 O O . LEU B 1 236 ? -15.617 0.824 -17 1 88.25 236 LEU B O 1
ATOM 6404 N N . ILE B 1 237 ? -17.109 1.649 -15.453 1 84.81 237 ILE B N 1
ATOM 6405 C CA . ILE B 1 237 ? -16.125 1.58 -14.383 1 84.81 237 ILE B CA 1
ATOM 6406 C C . ILE B 1 237 ? -16.531 0.511 -13.367 1 84.81 237 ILE B C 1
ATOM 6408 O O . ILE B 1 237 ? -17.719 0.377 -13.047 1 84.81 237 ILE B O 1
ATOM 6412 N N . ASP B 1 238 ? -15.477 -0.187 -12.906 1 81.81 238 ASP B N 1
ATOM 6413 C CA . ASP B 1 238 ? -15.68 -1.186 -11.859 1 81.81 238 ASP B CA 1
ATOM 6414 C C . ASP B 1 238 ? -15.852 -0.523 -10.5 1 81.81 238 ASP B C 1
ATOM 6416 O O . ASP B 1 238 ? -15.258 0.523 -10.234 1 81.81 238 ASP B O 1
ATOM 6420 N N . LYS B 1 239 ? -16.641 -1.149 -9.672 1 79.12 239 LYS B N 1
ATOM 6421 C CA . LYS B 1 239 ? -16.906 -0.635 -8.336 1 79.12 239 LYS B CA 1
ATOM 6422 C C . LYS B 1 239 ? -15.602 -0.51 -7.535 1 79.12 239 LYS B C 1
ATOM 6424 O O . LYS B 1 239 ? -15.438 0.432 -6.762 1 79.12 239 LYS B O 1
ATOM 6429 N N . GLU B 1 240 ? -14.711 -1.462 -7.773 1 79.44 240 GLU B N 1
ATOM 6430 C CA . GLU B 1 240 ? -13.453 -1.461 -7.043 1 79.44 240 GLU B CA 1
ATOM 6431 C C . GLU B 1 240 ? -12.617 -0.225 -7.375 1 79.44 240 GLU B C 1
ATOM 6433 O O . GLU B 1 240 ? -12.078 0.426 -6.48 1 79.44 240 GLU B O 1
ATOM 6438 N N . ILE B 1 241 ? -12.609 0.088 -8.617 1 80.81 241 ILE B N 1
ATOM 6439 C CA . ILE B 1 241 ? -11.836 1.241 -9.062 1 80.81 241 ILE B CA 1
ATOM 6440 C C . ILE B 1 241 ? -12.539 2.529 -8.633 1 80.81 241 ILE B C 1
ATOM 6442 O O . ILE B 1 241 ? -11.883 3.512 -8.281 1 80.81 241 ILE B O 1
ATOM 6446 N N . PHE B 1 242 ? -13.844 2.43 -8.664 1 82.44 242 PHE B N 1
ATOM 6447 C CA . PHE B 1 242 ? -14.625 3.586 -8.25 1 82.44 242 PHE B CA 1
ATOM 6448 C C . PHE B 1 242 ? -14.281 3.99 -6.82 1 82.44 242 PHE B C 1
ATOM 6450 O O . PHE B 1 242 ? -14.07 5.172 -6.539 1 82.44 242 PHE B O 1
ATOM 6457 N N . MET B 1 243 ? -14.117 3.061 -6.004 1 83.56 243 MET B N 1
ATOM 6458 C CA . MET B 1 243 ? -13.859 3.322 -4.59 1 83.56 243 MET B CA 1
ATOM 6459 C C . MET B 1 243 ? -12.438 3.834 -4.387 1 83.56 243 MET B C 1
ATOM 6461 O O . MET B 1 243 ? -12.172 4.574 -3.438 1 83.56 243 MET B O 1
ATOM 6465 N N . THR B 1 244 ? -11.562 3.492 -5.207 1 86.31 244 THR B N 1
ATOM 6466 C CA . THR B 1 244 ? -10.156 3.834 -5.031 1 86.31 244 THR B CA 1
ATOM 6467 C C . THR B 1 244 ? -9.789 5.066 -5.855 1 86.31 244 THR B C 1
ATOM 6469 O O . THR B 1 244 ? -8.648 5.527 -5.816 1 86.31 244 THR B O 1
ATOM 6472 N N . PHE B 1 245 ? -10.664 5.582 -6.523 1 88.62 245 PHE B N 1
ATOM 6473 C CA . PHE B 1 245 ? -10.391 6.582 -7.547 1 88.62 245 PHE B CA 1
ATOM 6474 C C . PHE B 1 245 ? -9.703 7.805 -6.949 1 88.62 245 PHE B C 1
ATOM 6476 O O . PHE B 1 245 ? -8.75 8.328 -7.523 1 88.62 245 PHE B O 1
ATOM 6483 N N . ALA B 1 246 ? -10.172 8.219 -5.801 1 90.06 246 ALA B N 1
ATOM 6484 C CA . ALA B 1 246 ? -9.617 9.406 -5.16 1 90.06 246 ALA B CA 1
ATOM 6485 C C . ALA B 1 246 ? -8.148 9.195 -4.805 1 90.06 246 ALA B C 1
ATOM 6487 O O . ALA B 1 246 ? -7.32 10.094 -4.98 1 90.06 246 ALA B O 1
ATOM 6488 N N . ILE B 1 247 ? -7.785 8.086 -4.332 1 89.75 247 ILE B N 1
ATOM 6489 C CA . ILE B 1 247 ? -6.422 7.762 -3.912 1 89.75 247 ILE B CA 1
ATOM 6490 C C . ILE B 1 247 ? -5.504 7.73 -5.129 1 89.75 247 ILE B C 1
ATOM 6492 O O . ILE B 1 247 ? -4.406 8.289 -5.102 1 89.75 247 ILE B O 1
ATOM 6496 N N . VAL B 1 248 ? -5.965 7.098 -6.141 1 90.75 248 VAL B N 1
ATOM 6497 C CA . VAL B 1 248 ? -5.16 6.977 -7.352 1 90.75 248 VAL B CA 1
ATOM 6498 C C . VAL B 1 248 ? -5.012 8.344 -8.008 1 90.75 248 VAL B C 1
ATOM 6500 O O . VAL B 1 248 ? -3.965 8.656 -8.586 1 90.75 248 VAL B O 1
ATOM 6503 N N . LEU B 1 249 ? -6.043 9.102 -7.961 1 94.19 249 LEU B N 1
ATOM 6504 C CA . LEU B 1 249 ? -5.98 10.469 -8.477 1 94.19 249 LEU B CA 1
ATOM 6505 C C . LEU B 1 249 ? -4.953 11.289 -7.711 1 94.19 249 LEU B C 1
ATOM 6507 O O . LEU B 1 249 ? -4.246 12.109 -8.297 1 94.19 249 LEU B O 1
ATOM 6511 N N . ALA B 1 250 ? -4.891 11.094 -6.41 1 95.81 250 ALA B N 1
ATOM 6512 C CA . ALA B 1 250 ? -3.902 11.781 -5.582 1 95.81 250 ALA B CA 1
ATOM 6513 C C . ALA B 1 250 ? -2.482 11.461 -6.043 1 95.81 250 ALA B C 1
ATOM 6515 O O . ALA B 1 250 ? -1.647 12.359 -6.172 1 95.81 250 ALA B O 1
ATOM 6516 N N . LEU B 1 251 ? -2.262 10.219 -6.293 1 93.62 251 LEU B N 1
ATOM 6517 C CA . LEU B 1 251 ? -0.942 9.805 -6.758 1 93.62 251 LEU B CA 1
ATOM 6518 C C . LEU B 1 251 ? -0.625 10.422 -8.117 1 93.62 251 LEU B C 1
ATOM 6520 O O . LEU B 1 251 ? 0.494 10.891 -8.344 1 93.62 251 LEU B O 1
ATOM 6524 N N . PHE B 1 252 ? -1.566 10.469 -8.969 1 95.06 252 PHE B N 1
ATOM 6525 C CA . PHE B 1 252 ? -1.395 11.078 -10.281 1 95.06 252 PHE B CA 1
ATOM 6526 C C . PHE B 1 252 ? -1.034 12.547 -10.156 1 95.06 252 PHE B C 1
ATOM 6528 O O . PHE B 1 252 ? -0.082 13.016 -10.789 1 95.06 252 PHE B O 1
ATOM 6535 N N . ILE B 1 253 ? -1.8 13.227 -9.398 1 97.19 253 ILE B N 1
ATOM 6536 C CA . ILE B 1 253 ? -1.597 14.664 -9.227 1 97.19 253 ILE B CA 1
ATOM 6537 C C . ILE B 1 253 ? -0.248 14.914 -8.555 1 97.19 253 ILE B C 1
ATOM 6539 O O . ILE B 1 253 ? 0.489 15.82 -8.953 1 97.19 253 ILE B O 1
ATOM 6543 N N . MET B 1 254 ? 0.06 14.133 -7.512 1 96 254 MET B N 1
ATOM 6544 C CA . MET B 1 254 ? 1.339 14.273 -6.824 1 96 254 MET B CA 1
ATOM 6545 C C . MET B 1 254 ? 2.502 14.172 -7.805 1 96 254 MET B C 1
ATOM 6547 O O . MET B 1 254 ? 3.428 14.984 -7.762 1 96 254 MET B O 1
ATOM 6551 N N . GLY B 1 255 ? 2.43 13.188 -8.711 1 93.62 255 GLY B N 1
ATOM 6552 C CA . GLY B 1 255 ? 3.473 13.023 -9.711 1 93.62 255 GLY B CA 1
ATOM 6553 C C . GLY B 1 255 ? 3.467 14.117 -10.766 1 93.62 255 GLY B C 1
ATOM 6554 O O . GLY B 1 255 ? 4.508 14.703 -11.07 1 93.62 255 GLY B O 1
ATOM 6555 N N . ALA B 1 256 ? 2.346 14.477 -11.305 1 93.81 256 ALA B N 1
ATOM 6556 C CA . ALA B 1 256 ? 2.207 15.422 -12.406 1 93.81 256 ALA B CA 1
ATOM 6557 C C . ALA B 1 256 ? 2.633 16.828 -11.984 1 93.81 256 ALA B C 1
ATOM 6559 O O . ALA B 1 256 ? 3.408 17.484 -12.68 1 93.81 256 ALA B O 1
ATOM 6560 N N . VAL B 1 257 ? 2.156 17.203 -10.867 1 95.62 257 VAL B N 1
ATOM 6561 C CA . VAL B 1 257 ? 2.393 18.578 -10.422 1 95.62 257 VAL B CA 1
ATOM 6562 C C . VAL B 1 257 ? 3.83 18.719 -9.93 1 95.62 257 VAL B C 1
ATOM 6564 O O . VAL B 1 257 ? 4.457 19.766 -10.109 1 95.62 257 VAL B O 1
ATOM 6567 N N . SER B 1 258 ? 4.316 17.672 -9.32 1 93.38 258 SER B N 1
ATOM 6568 C CA . SER B 1 258 ? 5.711 17.703 -8.891 1 93.38 258 SER B CA 1
ATOM 6569 C C . SER B 1 258 ? 6.656 17.828 -10.078 1 93.38 258 SER B C 1
ATOM 6571 O O . SER B 1 258 ? 7.676 18.516 -9.992 1 93.38 258 SER B O 1
ATOM 6573 N N . LEU B 1 259 ? 6.387 17.234 -11.188 1 89.25 259 LEU B N 1
ATOM 6574 C CA . LEU B 1 259 ? 7.25 17.234 -12.367 1 89.25 259 LEU B CA 1
ATOM 6575 C C . LEU B 1 259 ? 7.312 18.625 -12.984 1 89.25 259 LEU B C 1
ATOM 6577 O O . LEU B 1 259 ? 8.312 18.984 -13.609 1 89.25 259 LEU B O 1
ATOM 6581 N N . ILE B 1 260 ? 6.254 19.391 -12.812 1 92.81 260 ILE B N 1
ATOM 6582 C CA . ILE B 1 260 ? 6.281 20.734 -13.367 1 92.81 260 ILE B CA 1
ATOM 6583 C C . ILE B 1 260 ? 6.805 21.719 -12.312 1 92.81 260 ILE B C 1
ATOM 6585 O O . ILE B 1 260 ? 6.879 22.922 -12.562 1 92.81 260 ILE B O 1
ATOM 6589 N N . GLY B 1 261 ? 7.066 21.25 -11.141 1 91.25 261 GLY B N 1
ATOM 6590 C CA . GLY B 1 261 ? 7.727 22.031 -10.117 1 91.25 261 GLY B CA 1
ATOM 6591 C C . GLY B 1 261 ? 6.766 22.875 -9.297 1 91.25 261 GLY B C 1
ATOM 6592 O O . GLY B 1 261 ? 7.137 23.922 -8.773 1 91.25 261 GLY B O 1
ATOM 6593 N N . SER B 1 262 ? 5.559 22.516 -9.273 1 94.31 262 SER B 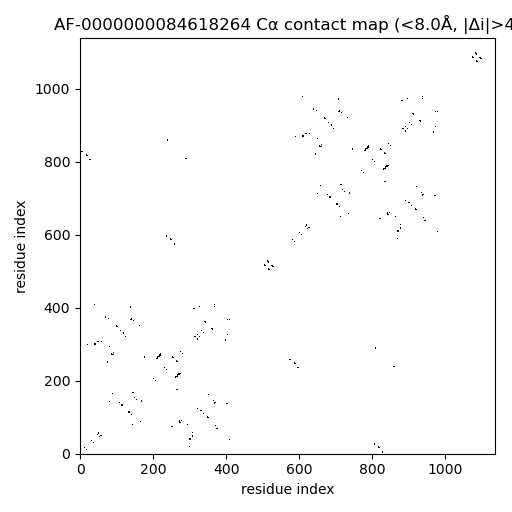N 1
ATOM 6594 C CA . SER B 1 262 ? 4.574 23.203 -8.453 1 94.31 262 SER B CA 1
ATOM 6595 C C . SER B 1 262 ? 4.223 22.391 -7.207 1 94.31 262 SER B C 1
ATOM 6597 O O . SER B 1 262 ? 4.781 21.312 -6.984 1 94.31 262 SER B O 1
ATOM 6599 N N . ASP B 1 263 ? 3.371 22.984 -6.344 1 95.62 263 ASP B N 1
ATOM 6600 C CA . ASP B 1 263 ? 3.025 22.359 -5.074 1 95.62 263 ASP B CA 1
ATOM 6601 C C . ASP B 1 263 ? 2.023 21.219 -5.273 1 95.62 263 ASP B C 1
ATOM 6603 O O . ASP B 1 263 ? 0.82 21.469 -5.391 1 95.62 263 ASP B O 1
ATOM 6607 N N . ASP B 1 264 ? 2.527 20.031 -5.211 1 95.88 264 ASP B N 1
ATOM 6608 C CA . ASP B 1 264 ? 1.687 18.875 -5.508 1 95.88 264 ASP B CA 1
ATOM 6609 C C . ASP B 1 264 ? 0.733 18.578 -4.355 1 95.88 264 ASP B C 1
ATOM 6611 O O . ASP B 1 264 ? -0.394 18.125 -4.574 1 95.88 264 ASP B O 1
ATOM 6615 N N . LEU B 1 265 ? 1.086 18.875 -3.119 1 95.75 265 LEU B N 1
ATOM 6616 C CA . LEU B 1 265 ? 0.24 18.594 -1.966 1 95.75 265 LEU B CA 1
ATOM 6617 C C . LEU B 1 265 ? -0.98 19.5 -1.947 1 95.75 265 LEU B C 1
ATOM 6619 O O . LEU B 1 265 ? -2.102 19.047 -1.719 1 95.75 265 LEU B O 1
ATOM 6623 N N . LEU B 1 266 ? -0.726 20.766 -2.219 1 96.31 266 LEU B N 1
ATOM 6624 C CA . LEU B 1 266 ? -1.838 21.703 -2.295 1 96.31 266 LEU B CA 1
ATOM 6625 C C . LEU B 1 266 ? -2.787 21.344 -3.428 1 96.31 266 LEU B C 1
ATOM 6627 O O . LEU B 1 266 ? -4.008 21.406 -3.27 1 96.31 266 LEU B O 1
ATOM 6631 N N . ALA B 1 267 ? -2.23 20.953 -4.523 1 97.69 267 ALA B N 1
ATOM 6632 C CA . ALA B 1 267 ? -3.045 20.547 -5.668 1 97.69 267 ALA B CA 1
ATOM 6633 C C . ALA B 1 267 ? -3.932 19.359 -5.316 1 97.69 267 ALA B C 1
ATOM 6635 O O . ALA B 1 267 ? -5.086 19.297 -5.742 1 97.69 267 ALA B O 1
ATOM 6636 N N . CYS B 1 268 ? -3.43 18.406 -4.602 1 96.81 268 CYS B N 1
ATOM 6637 C CA . CYS B 1 268 ? -4.207 17.234 -4.188 1 96.81 268 CYS B CA 1
ATOM 6638 C C . CYS B 1 268 ? -5.406 17.656 -3.342 1 96.81 268 CYS B C 1
ATOM 6640 O O . CYS B 1 268 ? -6.516 17.172 -3.549 1 96.81 268 CYS B O 1
ATOM 6642 N N . PHE B 1 269 ? -5.203 18.562 -2.445 1 95.62 269 PHE B N 1
ATOM 6643 C CA . PHE B 1 269 ? -6.285 19.016 -1.579 1 95.62 269 PHE B CA 1
ATOM 6644 C C . PHE B 1 269 ? -7.367 19.719 -2.389 1 95.62 269 PHE B C 1
ATOM 6646 O O . PHE B 1 269 ? -8.555 19.453 -2.217 1 95.62 269 PHE B O 1
ATOM 6653 N N . ILE B 1 270 ? -6.906 20.609 -3.217 1 96.38 270 ILE B N 1
ATOM 6654 C CA . ILE B 1 270 ? -7.84 21.359 -4.043 1 96.38 270 ILE B CA 1
ATOM 6655 C C . ILE B 1 270 ? -8.609 20.406 -4.953 1 96.38 270 ILE B C 1
ATOM 6657 O O . ILE B 1 270 ? -9.82 20.562 -5.148 1 96.38 270 ILE B O 1
ATOM 6661 N N . ALA B 1 271 ? -7.922 19.469 -5.48 1 96.56 271 ALA B N 1
ATOM 6662 C CA . ALA B 1 271 ? -8.57 18.484 -6.344 1 96.56 271 ALA B CA 1
ATOM 6663 C C . ALA B 1 271 ? -9.617 17.688 -5.578 1 96.56 271 ALA B C 1
ATOM 6665 O O . ALA B 1 271 ? -10.703 17.422 -6.098 1 96.56 271 ALA B O 1
ATOM 6666 N N . GLY B 1 272 ? -9.305 17.281 -4.371 1 93.81 272 GLY B N 1
ATOM 6667 C CA . GLY B 1 272 ? -10.266 16.578 -3.543 1 93.81 272 GLY B CA 1
ATOM 6668 C C . GLY B 1 272 ? -11.547 17.359 -3.311 1 93.81 272 GLY B C 1
ATOM 6669 O O . GLY B 1 272 ? -12.641 16.812 -3.395 1 93.81 272 GLY B O 1
ATOM 6670 N N . ASN B 1 273 ? -11.422 18.609 -3.078 1 91.94 273 ASN B N 1
ATOM 6671 C CA . ASN B 1 273 ? -12.578 19.453 -2.854 1 91.94 273 ASN B CA 1
ATOM 6672 C C . ASN B 1 273 ? -13.375 19.672 -4.137 1 91.94 273 ASN B C 1
ATOM 6674 O O . ASN B 1 273 ? -14.609 19.719 -4.109 1 91.94 273 ASN B O 1
ATOM 6678 N N . SER B 1 274 ? -12.656 19.812 -5.203 1 90.88 274 SER B N 1
ATOM 6679 C CA . SER B 1 274 ? -13.305 19.984 -6.496 1 90.88 274 SER B CA 1
ATOM 6680 C C . SER B 1 274 ? -14.031 18.703 -6.918 1 90.88 274 SER B C 1
ATOM 6682 O O . SER B 1 274 ? -15.078 18.766 -7.566 1 90.88 274 SER B O 1
ATOM 6684 N N . PHE B 1 275 ? -13.453 17.688 -6.543 1 86.19 275 PHE B N 1
ATOM 6685 C CA . PHE B 1 275 ? -13.984 16.375 -6.871 1 86.19 275 PHE B CA 1
ATOM 6686 C C . PHE B 1 275 ? -15.328 16.141 -6.199 1 86.19 275 PHE B C 1
ATOM 6688 O O . PHE B 1 275 ? -16.188 15.453 -6.738 1 86.19 275 PHE B O 1
ATOM 6695 N N . THR B 1 276 ? -15.57 16.719 -5.051 1 81.38 276 THR B N 1
ATOM 6696 C CA . THR B 1 276 ? -16.812 16.547 -4.309 1 81.38 276 THR B CA 1
ATOM 6697 C C . THR B 1 276 ? -17.672 17.812 -4.383 1 81.38 276 THR B C 1
ATOM 6699 O O . THR B 1 276 ? -18.484 18.062 -3.498 1 81.38 276 THR B O 1
ATOM 6702 N N . TRP B 1 277 ? -17.531 18.547 -5.371 1 79.56 277 TRP B N 1
ATOM 6703 C CA . TRP B 1 277 ? -18.188 19.844 -5.508 1 79.56 277 TRP B CA 1
ATOM 6704 C C . TRP B 1 277 ? -19.703 19.688 -5.488 1 79.56 277 TRP B C 1
ATOM 6706 O O . TRP B 1 277 ? -20.406 20.562 -4.992 1 79.56 277 TRP B O 1
ATOM 6716 N N . ASP B 1 278 ? -20.25 18.594 -6 1 77.38 278 ASP B N 1
ATOM 6717 C CA . ASP B 1 278 ? -21.703 18.391 -6.043 1 77.38 278 ASP B CA 1
ATOM 6718 C C . ASP B 1 278 ? -22.141 17.312 -5.059 1 77.38 278 ASP B C 1
ATOM 6720 O O . ASP B 1 278 ? -23.297 16.875 -5.078 1 77.38 278 ASP B O 1
ATOM 6724 N N . ASP B 1 279 ? -21.25 16.781 -4.277 1 77 279 ASP B N 1
ATOM 6725 C CA . ASP B 1 279 ? -21.484 15.867 -3.166 1 77 279 ASP B CA 1
ATOM 6726 C C . ASP B 1 279 ? -21.812 14.461 -3.672 1 77 279 ASP B C 1
ATOM 6728 O O . ASP B 1 279 ? -22.031 13.547 -2.875 1 77 279 ASP B O 1
ATOM 6732 N N . TRP B 1 280 ? -21.859 14.328 -4.961 1 75.06 280 TRP B N 1
ATOM 6733 C CA . TRP B 1 280 ? -22.234 13.047 -5.543 1 75.06 280 TRP B CA 1
ATOM 6734 C C . TRP B 1 280 ? -21.25 11.953 -5.133 1 75.06 280 TRP B C 1
ATOM 6736 O O . TRP B 1 280 ? -21.656 10.898 -4.641 1 75.06 280 TRP B O 1
ATOM 6746 N N . PHE B 1 281 ? -20.094 12.125 -5.289 1 72.5 281 PHE B N 1
ATOM 6747 C CA . PHE B 1 281 ? -19.078 11.125 -5.012 1 72.5 281 PHE B CA 1
ATOM 6748 C C . PHE B 1 281 ? -19.031 10.789 -3.525 1 72.5 281 PHE B C 1
ATOM 6750 O O . PHE B 1 281 ? -18.906 9.625 -3.146 1 72.5 281 PHE B O 1
ATOM 6757 N N . ARG B 1 282 ? -19.141 11.766 -2.789 1 70.75 282 ARG B N 1
ATOM 6758 C CA . ARG B 1 282 ? -19.109 11.562 -1.345 1 70.75 282 ARG B CA 1
ATOM 6759 C C . ARG B 1 282 ? -20.266 10.68 -0.887 1 70.75 282 ARG B C 1
ATOM 6761 O O . ARG B 1 282 ? -20.062 9.766 -0.082 1 70.75 282 ARG B O 1
ATOM 6768 N N . VAL B 1 283 ? -21.344 10.914 -1.447 1 69.56 283 VAL B N 1
ATOM 6769 C CA . VAL B 1 283 ? -22.547 10.164 -1.078 1 69.56 283 VAL B CA 1
ATOM 6770 C C . VAL B 1 283 ? -22.438 8.727 -1.583 1 69.56 283 VAL B C 1
ATOM 6772 O O . VAL B 1 283 ? -22.75 7.785 -0.86 1 69.56 283 VAL B O 1
ATOM 6775 N N . GLU B 1 284 ? -21.844 8.602 -2.729 1 70.81 284 GLU B N 1
ATOM 6776 C CA . GLU B 1 284 ? -21.734 7.281 -3.344 1 70.81 284 GLU B CA 1
ATOM 6777 C C . GLU B 1 284 ? -20.703 6.418 -2.604 1 70.81 284 GLU B C 1
ATOM 6779 O O . GLU B 1 284 ? -20.828 5.191 -2.578 1 70.81 284 GLU B O 1
ATOM 6784 N N . THR B 1 285 ? -19.781 7.031 -1.927 1 69.69 285 THR B N 1
ATOM 6785 C CA . THR B 1 285 ? -18.703 6.281 -1.29 1 69.69 285 THR B CA 1
ATOM 6786 C C . THR B 1 285 ? -18.859 6.305 0.229 1 69.69 285 THR B C 1
ATOM 6788 O O . THR B 1 285 ? -18.062 5.695 0.945 1 69.69 285 THR B O 1
ATOM 6791 N N . ALA B 1 286 ? -19.797 7.027 0.712 1 65.19 286 ALA B N 1
ATOM 6792 C CA . ALA B 1 286 ? -19.969 7.215 2.15 1 65.19 286 ALA B CA 1
ATOM 6793 C C . ALA B 1 286 ? -20.125 5.875 2.863 1 65.19 286 ALA B C 1
ATOM 6795 O O . ALA B 1 286 ? -19.641 5.699 3.988 1 65.19 286 ALA B O 1
ATOM 6796 N N . GLU B 1 287 ? -20.609 4.945 2.129 1 63.62 287 GLU B N 1
ATOM 6797 C CA . GLU B 1 287 ? -20.875 3.664 2.781 1 63.62 287 GLU B CA 1
ATOM 6798 C C . GLU B 1 287 ? -19.672 2.73 2.656 1 63.62 287 GLU B C 1
ATOM 6800 O O . GLU B 1 287 ? -19.609 1.693 3.318 1 63.62 287 GLU B O 1
ATOM 6805 N N . SER B 1 288 ? -18.781 3.342 1.843 1 73 288 SER B N 1
ATOM 6806 C CA . SER B 1 288 ? -17.609 2.494 1.703 1 73 288 SER B CA 1
ATOM 6807 C C . SER B 1 288 ? -16.531 2.871 2.715 1 73 288 SER B C 1
ATOM 6809 O O . SER B 1 288 ? -16.344 4.055 3.01 1 73 288 SER B O 1
ATOM 6811 N N . TYR B 1 289 ? -16.094 2.004 3.65 1 74.06 289 TYR B N 1
ATOM 6812 C CA . TYR B 1 289 ? -15.055 2.223 4.656 1 74.06 289 TYR B CA 1
ATOM 6813 C C . TYR B 1 289 ? -13.664 2.154 4.035 1 74.06 289 TYR B C 1
ATOM 6815 O O . TYR B 1 289 ? -12.664 2.076 4.75 1 74.06 289 TYR B O 1
ATOM 6823 N N . PHE B 1 290 ? -13.703 2.375 2.709 1 77.88 290 PHE B N 1
ATOM 6824 C CA . PHE B 1 290 ? -12.422 2.096 2.062 1 77.88 290 PHE B CA 1
ATOM 6825 C C . PHE B 1 290 ? -11.414 3.193 2.365 1 77.88 290 PHE B C 1
ATOM 6827 O O . PHE B 1 290 ? -10.281 2.91 2.77 1 77.88 290 PHE B O 1
ATOM 6834 N N . GLN B 1 291 ? -11.859 4.449 2.172 1 79.5 291 GLN B N 1
ATOM 6835 C CA . GLN B 1 291 ? -10.945 5.562 2.418 1 79.5 291 GLN B CA 1
ATOM 6836 C C . GLN B 1 291 ? -10.492 5.594 3.873 1 79.5 291 GLN B C 1
ATOM 6838 O O . GLN B 1 291 ? -9.328 5.875 4.16 1 79.5 291 GLN B O 1
ATOM 6843 N N . ASP B 1 292 ? -11.352 5.262 4.738 1 80.81 292 ASP B N 1
ATOM 6844 C CA . ASP B 1 292 ? -11.031 5.23 6.16 1 80.81 292 ASP B CA 1
ATOM 6845 C C . ASP B 1 292 ? -10 4.145 6.465 1 80.81 292 ASP B C 1
ATOM 6847 O O . ASP B 1 292 ? -9.117 4.34 7.297 1 80.81 292 ASP B O 1
ATOM 6851 N N . VAL B 1 293 ? -10.172 3.086 5.793 1 82.75 293 VAL B N 1
ATOM 6852 C CA . VAL B 1 293 ? -9.273 1.96 6 1 82.75 293 VAL B CA 1
ATOM 6853 C C . VAL B 1 293 ? -7.867 2.332 5.531 1 82.75 293 VAL B C 1
ATOM 6855 O O . VAL B 1 293 ? -6.883 2.092 6.234 1 82.75 293 VAL B O 1
ATOM 6858 N N . ILE B 1 294 ? -7.789 2.918 4.406 1 82.69 294 ILE B N 1
ATOM 6859 C CA . ILE B 1 294 ? -6.492 3.297 3.857 1 82.69 294 ILE B CA 1
ATOM 6860 C C . ILE B 1 294 ? -5.844 4.352 4.754 1 82.69 294 ILE B C 1
ATOM 6862 O O . ILE B 1 294 ? -4.637 4.293 5.016 1 82.69 294 ILE B O 1
ATOM 6866 N N . ASP B 1 295 ? -6.605 5.27 5.16 1 83.44 295 ASP B N 1
ATOM 6867 C CA . ASP B 1 295 ? -6.105 6.301 6.066 1 83.44 295 ASP B CA 1
ATOM 6868 C C . ASP B 1 295 ? -5.523 5.68 7.336 1 83.44 295 ASP B C 1
ATOM 6870 O O . ASP B 1 295 ? -4.449 6.082 7.793 1 83.44 295 ASP B O 1
ATOM 6874 N N . LEU B 1 296 ? -6.219 4.773 7.848 1 82.88 296 LEU B N 1
ATOM 6875 C CA . LEU B 1 296 ? -5.777 4.098 9.062 1 82.88 296 LEU B CA 1
ATOM 6876 C C . LEU B 1 296 ? -4.465 3.359 8.828 1 82.88 296 LEU B C 1
ATOM 6878 O O . LEU B 1 296 ? -3.529 3.482 9.625 1 82.88 296 LEU B O 1
ATOM 6882 N N . LEU B 1 297 ? -4.438 2.633 7.77 1 82.44 297 LEU B N 1
ATOM 6883 C CA . LEU B 1 297 ? -3.244 1.846 7.477 1 82.44 297 LEU B CA 1
ATOM 6884 C C . LEU B 1 297 ? -2.037 2.75 7.254 1 82.44 297 LEU B C 1
ATOM 6886 O O . LEU B 1 297 ? -0.939 2.457 7.734 1 82.44 297 LEU B O 1
ATOM 6890 N N . LEU B 1 298 ? -2.227 3.801 6.527 1 87.5 298 LEU B N 1
ATOM 6891 C CA . LEU B 1 298 ? -1.146 4.746 6.27 1 87.5 298 LEU B CA 1
ATOM 6892 C C . LEU B 1 298 ? -0.688 5.414 7.562 1 87.5 298 LEU B C 1
ATOM 6894 O O . LEU B 1 298 ? 0.51 5.621 7.77 1 87.5 298 LEU B O 1
ATOM 6898 N N . ASN B 1 299 ? -1.627 5.719 8.414 1 88.75 299 ASN B N 1
ATOM 6899 C CA . ASN B 1 299 ? -1.302 6.328 9.703 1 88.75 299 ASN B CA 1
ATOM 6900 C C . ASN B 1 299 ? -0.49 5.383 10.586 1 88.75 299 ASN B C 1
ATOM 6902 O O . ASN B 1 299 ? 0.497 5.797 11.195 1 88.75 299 ASN B O 1
ATOM 6906 N N . LEU B 1 300 ? -0.948 4.199 10.625 1 87.19 300 LEU B N 1
ATOM 6907 C CA . LEU B 1 300 ? -0.219 3.211 11.414 1 87.19 300 LEU B CA 1
ATOM 6908 C C . LEU B 1 300 ? 1.206 3.047 10.898 1 87.19 300 LEU B C 1
ATOM 6910 O O . LEU B 1 300 ? 2.158 3.025 11.68 1 87.19 300 LEU B O 1
ATOM 6914 N N . ALA B 1 301 ? 1.312 3.018 9.617 1 87 301 ALA B N 1
ATOM 6915 C CA . ALA B 1 301 ? 2.613 2.785 9 1 87 301 ALA B CA 1
ATOM 6916 C C . ALA B 1 301 ? 3.539 3.98 9.203 1 87 301 ALA B C 1
ATOM 6918 O O . ALA B 1 301 ? 4.684 3.82 9.633 1 87 301 ALA B O 1
ATOM 6919 N N . ILE B 1 302 ? 3.092 5.199 8.961 1 93.06 302 ILE B N 1
ATOM 6920 C CA . ILE B 1 302 ? 3.955 6.375 8.945 1 93.06 302 ILE B CA 1
ATOM 6921 C C . ILE B 1 302 ? 4.398 6.711 10.367 1 93.06 302 ILE B C 1
ATOM 6923 O O . ILE B 1 302 ? 5.555 7.074 10.594 1 93.06 302 ILE B O 1
ATOM 6927 N N . PHE B 1 303 ? 3.545 6.578 11.305 1 94.19 303 PHE B N 1
ATOM 6928 C CA . PHE B 1 303 ? 3.914 6.984 12.656 1 94.19 303 PHE B CA 1
ATOM 6929 C C . PHE B 1 303 ? 4.812 5.938 13.312 1 94.19 303 PHE B C 1
ATOM 6931 O O . PHE B 1 303 ? 5.688 6.277 14.102 1 94.19 303 PHE B O 1
ATOM 6938 N N . VAL B 1 304 ? 4.613 4.691 13 1 91.25 304 VAL B N 1
ATOM 6939 C CA . VAL B 1 304 ? 5.582 3.693 13.438 1 91.25 304 VAL B CA 1
ATOM 6940 C C . VAL B 1 304 ? 6.949 3.99 12.82 1 91.25 304 VAL B C 1
ATOM 6942 O O . VAL B 1 304 ? 7.965 3.971 13.516 1 91.25 304 VAL B O 1
ATOM 6945 N N . TYR B 1 305 ? 6.965 4.289 11.562 1 91.81 305 TYR B N 1
ATOM 6946 C CA . TYR B 1 305 ? 8.203 4.613 10.875 1 91.81 305 TYR B CA 1
ATOM 6947 C C . TYR B 1 305 ? 8.883 5.82 11.508 1 91.81 305 TYR B C 1
ATOM 6949 O O . TYR B 1 305 ? 10.086 5.797 11.773 1 91.81 305 TYR B O 1
ATOM 6957 N N . LEU B 1 306 ? 8.094 6.836 11.758 1 95.5 306 LEU B N 1
ATOM 6958 C CA . LEU B 1 306 ? 8.648 8.047 12.352 1 95.5 306 LEU B CA 1
ATOM 6959 C C . LEU B 1 306 ? 9.234 7.758 13.734 1 95.5 306 LEU B C 1
ATOM 6961 O O . LEU B 1 306 ? 10.25 8.344 14.109 1 95.5 306 LEU B O 1
ATOM 6965 N N . GLY B 1 307 ? 8.609 6.91 14.414 1 95.56 307 GLY B N 1
ATOM 6966 C CA . GLY B 1 307 ? 9.156 6.512 15.703 1 95.56 307 GLY B CA 1
ATOM 6967 C C . GLY B 1 307 ? 10.523 5.863 15.602 1 95.56 307 GLY B C 1
ATOM 6968 O O . GLY B 1 307 ? 11.344 5.988 16.516 1 95.56 307 GLY B O 1
ATOM 6969 N N . THR B 1 308 ? 10.797 5.199 14.523 1 92.88 308 THR B N 1
ATOM 6970 C CA . THR B 1 308 ? 12.055 4.477 14.359 1 92.88 308 THR B CA 1
ATOM 6971 C C . THR B 1 308 ? 13.164 5.418 13.914 1 92.88 308 THR B C 1
ATOM 6973 O O . THR B 1 308 ? 14.352 5.109 14.086 1 92.88 308 THR B O 1
ATOM 6976 N N . VAL B 1 309 ? 12.852 6.574 13.367 1 95 309 VAL B N 1
ATOM 6977 C CA . VAL B 1 309 ? 13.891 7.398 12.758 1 95 309 VAL B CA 1
ATOM 6978 C C . VAL B 1 309 ? 14.148 8.625 13.625 1 95 309 VAL B C 1
ATOM 6980 O O . VAL B 1 309 ? 14.859 9.547 13.211 1 95 309 VAL B O 1
ATOM 6983 N N . ILE B 1 310 ? 13.57 8.688 14.812 1 96 310 ILE B N 1
ATOM 6984 C CA . ILE B 1 310 ? 13.805 9.797 15.727 1 96 310 ILE B CA 1
ATOM 6985 C C . ILE B 1 310 ? 15.297 9.898 16.047 1 96 310 ILE B C 1
ATOM 6987 O O . ILE B 1 310 ? 15.93 8.906 16.406 1 96 310 ILE B O 1
ATOM 6991 N N . PRO B 1 311 ? 15.852 11.086 15.812 1 94.38 311 PRO B N 1
ATOM 6992 C CA . PRO B 1 311 ? 17.266 11.258 16.125 1 94.38 311 PRO B CA 1
ATOM 6993 C C . PRO B 1 311 ? 17.516 11.547 17.609 1 94.38 311 PRO B C 1
ATOM 6995 O O . PRO B 1 311 ? 17.938 12.656 17.953 1 94.38 311 PRO B O 1
ATOM 6998 N N . TRP B 1 312 ? 17.484 10.641 18.422 1 93.44 312 TRP B N 1
ATOM 6999 C CA . TRP B 1 312 ? 17.578 10.781 19.875 1 93.44 312 TRP B CA 1
ATOM 7000 C C . TRP B 1 312 ? 18.906 11.406 20.281 1 93.44 312 TRP B C 1
ATOM 7002 O O . TRP B 1 312 ? 18.969 12.25 21.172 1 93.44 312 TRP B O 1
ATOM 7012 N N . SER B 1 313 ? 19.953 11.055 19.547 1 91.12 313 SER B N 1
ATOM 7013 C CA . SER B 1 313 ? 21.297 11.5 19.906 1 91.12 313 SER B CA 1
ATOM 7014 C C . SER B 1 313 ? 21.469 12.984 19.609 1 91.12 313 SER B C 1
ATOM 7016 O O . SER B 1 313 ? 22.297 13.648 20.25 1 91.12 313 SER B O 1
ATOM 7018 N N . SER B 1 314 ? 20.672 13.516 18.781 1 93.38 314 SER B N 1
ATOM 7019 C CA . SER B 1 314 ? 20.828 14.898 18.359 1 93.38 314 SER B CA 1
ATOM 7020 C C . SER B 1 314 ? 20.109 15.859 19.297 1 93.38 314 SER B C 1
ATOM 7022 O O . SER B 1 314 ? 20.359 17.062 19.266 1 93.38 314 SER B O 1
ATOM 7024 N N . PHE B 1 315 ? 19.328 15.383 20.219 1 94.94 315 PHE B N 1
ATOM 7025 C CA . PHE B 1 315 ? 18.516 16.234 21.078 1 94.94 315 PHE B CA 1
ATOM 7026 C C . PHE B 1 315 ? 19.359 16.906 22.141 1 94.94 315 PHE B C 1
ATOM 7028 O O . PHE B 1 315 ? 18.969 17.922 22.719 1 94.94 315 PHE B O 1
ATOM 7035 N N . ASN B 1 316 ? 20.547 16.312 22.391 1 92.88 316 ASN B N 1
ATOM 7036 C CA . ASN B 1 316 ? 21.438 16.859 23.422 1 92.88 316 ASN B CA 1
ATOM 7037 C C . ASN B 1 316 ? 22.844 17.078 22.875 1 92.88 316 ASN B C 1
ATOM 7039 O O . ASN B 1 316 ? 23.828 16.797 23.547 1 92.88 316 ASN B O 1
ATOM 7043 N N . GLU B 1 317 ? 22.891 17.547 21.734 1 90.56 317 GLU B N 1
ATOM 7044 C CA . GLU B 1 317 ? 24.188 17.812 21.109 1 90.56 317 GLU B CA 1
ATOM 7045 C C . GLU B 1 317 ? 24.656 19.234 21.406 1 90.56 317 GLU B C 1
ATOM 7047 O O . GLU B 1 317 ? 24.203 20.188 20.766 1 90.56 317 GLU B O 1
ATOM 7052 N N . ALA B 1 318 ? 25.688 19.391 22.141 1 86.38 318 ALA B N 1
ATOM 7053 C CA . ALA B 1 318 ? 26.203 20.672 22.609 1 86.38 318 ALA B CA 1
ATOM 7054 C C . ALA B 1 318 ? 26.766 21.5 21.469 1 86.38 318 ALA B C 1
ATOM 7056 O O . ALA B 1 318 ? 26.656 22.734 21.469 1 86.38 318 ALA B O 1
ATOM 7057 N N . ASP B 1 319 ? 27.328 20.812 20.516 1 86.44 319 ASP B N 1
ATOM 7058 C CA . ASP B 1 319 ? 27.922 21.516 19.391 1 86.44 319 ASP B CA 1
ATOM 7059 C C . ASP B 1 319 ? 26.875 22.266 18.578 1 86.44 319 ASP B C 1
ATOM 7061 O O . ASP B 1 319 ? 27.172 23.281 17.953 1 86.44 319 ASP B O 1
ATOM 7065 N N . LEU B 1 320 ? 25.656 21.812 18.703 1 86.25 320 LEU B N 1
ATOM 7066 C CA . LEU B 1 320 ? 24.562 22.438 17.984 1 86.25 320 LEU B CA 1
ATOM 7067 C C . LEU B 1 320 ? 23.797 23.391 18.891 1 86.25 320 LEU B C 1
ATOM 7069 O O . LEU B 1 320 ? 22.859 24.078 18.438 1 86.25 320 LEU B O 1
ATOM 7073 N N . GLY B 1 321 ? 24.156 23.406 20.203 1 89.19 321 GLY B N 1
ATOM 7074 C CA . GLY B 1 321 ? 23.453 24.25 21.156 1 89.19 321 GLY B CA 1
ATOM 7075 C C . GLY B 1 321 ? 22.156 23.641 21.641 1 89.19 321 GLY B C 1
ATOM 7076 O O . GLY B 1 321 ? 21.281 24.359 22.141 1 89.19 321 GLY B O 1
ATOM 7077 N N . LEU B 1 322 ? 22.016 22.359 21.406 1 93.31 322 LEU B N 1
ATOM 7078 C CA . LEU B 1 322 ? 20.781 21.688 21.781 1 93.31 322 LEU B CA 1
ATOM 7079 C C . LEU B 1 322 ? 20.922 20.984 23.125 1 93.31 322 LEU B C 1
ATOM 7081 O O . LEU B 1 322 ? 21.984 20.422 23.438 1 93.31 322 LEU B O 1
ATOM 7085 N N . SER B 1 323 ? 20 21.172 24 1 95.44 323 SER B N 1
ATOM 7086 C CA . SER B 1 323 ? 19.844 20.5 25.281 1 95.44 323 SER B CA 1
ATOM 7087 C C . SER B 1 323 ? 18.391 20.125 25.531 1 95.44 323 SER B C 1
ATOM 7089 O O . SER B 1 323 ? 17.469 20.766 25 1 95.44 323 SER B O 1
ATOM 7091 N N . TYR B 1 324 ? 18.125 19.125 26.328 1 95.31 324 TYR B N 1
ATOM 7092 C CA . TYR B 1 324 ? 16.781 18.641 26.594 1 95.31 324 TYR B CA 1
ATOM 7093 C C . TYR B 1 324 ? 15.914 19.75 27.203 1 95.31 324 TYR B C 1
ATOM 7095 O O . TYR B 1 324 ? 14.766 19.938 26.781 1 95.31 324 TYR B O 1
ATOM 7103 N N . TRP B 1 325 ? 16.469 20.406 28.156 1 95.5 325 TRP B N 1
ATOM 7104 C CA . TRP B 1 325 ? 15.648 21.391 28.844 1 95.5 325 TRP B CA 1
ATOM 7105 C C . TRP B 1 325 ? 15.258 22.531 27.922 1 95.5 325 TRP B C 1
ATOM 7107 O O . TRP B 1 325 ? 14.141 23.047 27.984 1 95.5 325 TRP B O 1
ATOM 7117 N N . ARG B 1 326 ? 16.172 22.984 27.031 1 96.62 326 ARG B N 1
ATOM 7118 C CA . ARG B 1 326 ? 15.852 24.031 26.062 1 96.62 326 ARG B CA 1
ATOM 7119 C C . ARG B 1 326 ? 14.742 23.594 25.109 1 96.62 326 ARG B C 1
ATOM 7121 O O . ARG B 1 326 ? 13.805 24.344 24.844 1 96.62 326 ARG B O 1
ATOM 7128 N N . LEU B 1 327 ? 14.898 22.359 24.656 1 97.56 327 LEU B N 1
ATOM 7129 C CA . LEU B 1 327 ? 13.914 21.828 23.719 1 97.56 327 LEU B CA 1
ATOM 7130 C C . LEU B 1 327 ? 12.555 21.672 24.391 1 97.56 327 LEU B C 1
ATOM 7132 O O . LEU B 1 327 ? 11.516 21.938 23.766 1 97.56 327 LEU B O 1
ATOM 7136 N N . ILE B 1 328 ? 12.508 21.266 25.609 1 97.88 328 ILE B N 1
ATOM 7137 C CA . ILE B 1 328 ? 11.258 21.094 26.359 1 97.88 328 ILE B CA 1
ATOM 7138 C C . ILE B 1 328 ? 10.57 22.453 26.531 1 97.88 328 ILE B C 1
ATOM 7140 O O . ILE B 1 328 ? 9.367 22.578 26.312 1 97.88 328 ILE B O 1
ATOM 7144 N N . VAL B 1 329 ? 11.344 23.469 26.844 1 97.94 329 VAL B N 1
ATOM 7145 C CA . VAL B 1 329 ? 10.773 24.797 27.047 1 97.94 329 VAL B CA 1
ATOM 7146 C C . VAL B 1 329 ? 10.258 25.344 25.719 1 97.94 329 VAL B C 1
ATOM 7148 O O . VAL B 1 329 ? 9.188 25.953 25.656 1 97.94 329 VAL B O 1
ATOM 7151 N N . VAL B 1 330 ? 11.07 25.172 24.656 1 98.06 330 VAL B N 1
ATOM 7152 C CA . VAL B 1 330 ? 10.625 25.594 23.328 1 98.06 330 VAL B CA 1
ATOM 7153 C C . VAL B 1 330 ? 9.312 24.906 22.984 1 98.06 330 VAL B C 1
ATOM 7155 O O . VAL B 1 330 ? 8.383 25.547 22.469 1 98.06 330 VAL B O 1
ATOM 7158 N N . ALA B 1 331 ? 9.203 23.594 23.234 1 98.44 331 ALA B N 1
ATOM 7159 C CA . ALA B 1 331 ? 7.992 22.828 22.953 1 98.44 331 ALA B CA 1
ATOM 7160 C C . ALA B 1 331 ? 6.805 23.375 23.75 1 98.44 331 ALA B C 1
ATOM 7162 O O . ALA B 1 331 ? 5.715 23.547 23.188 1 98.44 331 ALA B O 1
ATOM 7163 N N . ILE B 1 332 ? 7.027 23.688 24.984 1 98 332 ILE B N 1
ATOM 7164 C CA . ILE B 1 332 ? 5.965 24.188 25.844 1 98 332 ILE B CA 1
ATOM 7165 C C . ILE B 1 332 ? 5.48 25.547 25.328 1 98 332 ILE B C 1
ATOM 7167 O O . ILE B 1 332 ? 4.277 25.781 25.203 1 98 332 ILE B O 1
ATOM 7171 N N . LEU B 1 333 ? 6.387 26.406 25 1 98.19 333 LEU B N 1
ATOM 7172 C CA . LEU B 1 333 ? 6.039 27.734 24.5 1 98.19 333 LEU B CA 1
ATOM 7173 C C . LEU B 1 333 ? 5.277 27.656 23.188 1 98.19 333 LEU B C 1
ATOM 7175 O O . LEU B 1 333 ? 4.262 28.328 23.016 1 98.19 333 LEU B O 1
ATOM 7179 N N . ILE B 1 334 ? 5.723 26.828 22.328 1 98.25 334 ILE B N 1
ATOM 7180 C CA . ILE B 1 334 ? 5.105 26.719 21.016 1 98.25 334 ILE B CA 1
ATOM 7181 C C . ILE B 1 334 ? 3.719 26.094 21.141 1 98.25 334 ILE B C 1
ATOM 7183 O O . ILE B 1 334 ? 2.754 26.578 20.547 1 98.25 334 ILE B O 1
ATOM 7187 N N . LEU B 1 335 ? 3.576 25.047 21.906 1 97.12 335 LEU B N 1
ATOM 7188 C CA . LEU B 1 335 ? 2.287 24.375 22.031 1 97.12 335 LEU B CA 1
ATOM 7189 C C . LEU B 1 335 ? 1.269 25.281 22.719 1 97.12 335 LEU B C 1
ATOM 7191 O O . LEU B 1 335 ? 0.078 25.234 22.391 1 97.12 335 LEU B O 1
ATOM 7195 N N . LEU B 1 336 ? 1.709 26.203 23.578 1 96.94 336 LEU B N 1
ATOM 7196 C CA . LEU B 1 336 ? 0.796 27.047 24.328 1 96.94 336 LEU B CA 1
ATOM 7197 C C . LEU B 1 336 ? 0.469 28.312 23.547 1 96.94 336 LEU B C 1
ATOM 7199 O O . LEU B 1 336 ? -0.665 28.797 23.578 1 96.94 336 LEU B O 1
ATOM 7203 N N . PHE B 1 337 ? 1.461 28.859 22.812 1 98 337 PHE B N 1
ATOM 7204 C CA . PHE B 1 337 ? 1.271 30.219 22.344 1 98 337 PHE B CA 1
ATOM 7205 C C . PHE B 1 337 ? 1.212 30.25 20.812 1 98 337 PHE B C 1
ATOM 7207 O O . PHE B 1 337 ? 0.858 31.281 20.234 1 98 337 PHE B O 1
ATOM 7214 N N . ARG B 1 338 ? 1.525 29.219 20.172 1 97.56 338 ARG B N 1
ATOM 7215 C CA . ARG B 1 338 ? 1.634 29.188 18.719 1 97.56 338 ARG B CA 1
ATOM 7216 C C . ARG B 1 338 ? 0.274 29.406 18.062 1 97.56 338 ARG B C 1
ATOM 7218 O O . ARG B 1 338 ? 0.17 30.109 17.047 1 97.56 338 ARG B O 1
ATOM 7225 N N . ARG B 1 339 ? -0.787 28.859 18.594 1 97.5 339 ARG B N 1
ATOM 7226 C CA . ARG B 1 339 ? -2.049 28.844 17.859 1 97.5 339 ARG B CA 1
ATOM 7227 C C . ARG B 1 339 ? -3.189 29.375 18.719 1 97.5 339 ARG B C 1
ATOM 7229 O O . ARG B 1 339 ? -3.959 30.219 18.281 1 97.5 339 ARG B O 1
ATOM 7236 N N . LEU B 1 340 ? -3.289 29 19.984 1 97.5 340 LEU B N 1
ATOM 7237 C CA . LEU B 1 340 ? -4.422 29.25 20.859 1 97.5 340 LEU B CA 1
ATOM 7238 C C . LEU B 1 340 ? -4.652 30.75 21.047 1 97.5 340 LEU B C 1
ATOM 7240 O O . LEU B 1 340 ? -5.766 31.234 20.828 1 97.5 340 LEU B O 1
ATOM 7244 N N . PRO B 1 341 ? -3.645 31.562 21.297 1 97.94 341 PRO B N 1
ATOM 7245 C CA . PRO B 1 341 ? -3.893 33 21.531 1 97.94 341 PRO B CA 1
ATOM 7246 C C . PRO B 1 341 ? -4.43 33.688 20.297 1 97.94 341 PRO B C 1
ATOM 7248 O O . PRO B 1 341 ? -5.352 34.531 20.391 1 97.94 341 PRO B O 1
ATOM 7251 N N . ILE B 1 342 ? -3.932 33.406 19.172 1 98.12 342 ILE B N 1
ATOM 7252 C CA . ILE B 1 342 ? -4.316 34.125 17.969 1 98.12 342 ILE B CA 1
ATOM 7253 C C . ILE B 1 342 ? -5.715 33.688 17.531 1 98.12 342 ILE B C 1
ATOM 7255 O O . ILE B 1 342 ? -6.492 34.531 17.031 1 98.12 342 ILE B O 1
ATOM 7259 N N . VAL B 1 343 ? -6.031 32.406 17.641 1 97.56 343 VAL B N 1
ATOM 7260 C CA . VAL B 1 343 ? -7.371 31.969 17.297 1 97.56 343 VAL B CA 1
ATOM 7261 C C . VAL B 1 343 ? -8.398 32.625 18.203 1 97.56 343 VAL B C 1
ATOM 7263 O O . VAL B 1 343 ? -9.453 33.062 17.75 1 97.56 343 VAL B O 1
ATOM 7266 N N . MET B 1 344 ? -8.047 32.781 19.516 1 97.38 344 MET B N 1
ATOM 7267 C CA . MET B 1 344 ? -8.93 33.469 20.453 1 97.38 344 MET B CA 1
ATOM 7268 C C . MET B 1 344 ? -9.023 34.969 20.156 1 97.38 344 MET B C 1
ATOM 7270 O O . MET B 1 344 ? -10.094 35.562 20.297 1 97.38 344 MET B O 1
ATOM 7274 N N . ALA B 1 345 ? -7.945 35.5 19.75 1 97.75 345 ALA B N 1
ATOM 7275 C CA . ALA B 1 345 ? -7.918 36.938 19.438 1 97.75 345 ALA B CA 1
ATOM 7276 C C . ALA B 1 345 ? -8.758 37.25 18.203 1 97.75 345 ALA B C 1
ATOM 7278 O O . ALA B 1 345 ? -9.367 38.312 18.109 1 97.75 345 ALA B O 1
ATOM 7279 N N . LEU B 1 346 ? -8.859 36.281 17.281 1 97.75 346 LEU B N 1
ATOM 7280 C CA . LEU B 1 346 ? -9.547 36.531 16.016 1 97.75 346 LEU B CA 1
ATOM 7281 C C . LEU B 1 346 ? -10.883 35.812 15.969 1 97.75 346 LEU B C 1
ATOM 7283 O O . LEU B 1 346 ? -11.484 35.656 14.898 1 97.75 346 LEU B O 1
ATOM 7287 N N . LEU B 1 347 ? -11.305 35.281 17.031 1 96.81 347 LEU B N 1
ATOM 7288 C CA . LEU B 1 347 ? -12.492 34.438 17.109 1 96.81 347 LEU B CA 1
ATOM 7289 C C . LEU B 1 347 ? -13.695 35.156 16.484 1 96.81 347 LEU B C 1
ATOM 7291 O O . LEU B 1 347 ? -14.477 34.531 15.75 1 96.81 347 LEU B O 1
ATOM 7295 N N . LYS B 1 348 ? -13.805 36.406 16.656 1 95.5 348 LYS B N 1
ATOM 7296 C CA . LYS B 1 348 ? -14.969 37.188 16.219 1 95.5 348 LYS B CA 1
ATOM 7297 C C . LYS B 1 348 ? -15.016 37.312 14.703 1 95.5 348 LYS B C 1
ATOM 7299 O O . LYS B 1 348 ? -16.094 37.531 14.125 1 95.5 348 LYS B O 1
ATOM 7304 N N . VAL B 1 349 ? -13.945 37.188 14.133 1 96.5 349 VAL B N 1
ATOM 7305 C CA . VAL B 1 349 ? -13.906 37.406 12.695 1 96.5 349 VAL B CA 1
ATOM 7306 C C . VAL B 1 349 ? -13.844 36.062 11.961 1 96.5 349 VAL B C 1
ATOM 7308 O O . VAL B 1 349 ? -13.773 36.031 10.734 1 96.5 349 VAL B O 1
ATOM 7311 N N . ILE B 1 350 ? -13.914 34.938 12.664 1 96.56 350 ILE B N 1
ATOM 7312 C CA . ILE B 1 350 ? -13.969 33.594 12.07 1 96.56 350 ILE B CA 1
ATOM 7313 C C . ILE B 1 350 ? -15.398 33.094 12.109 1 96.56 350 ILE B C 1
ATOM 7315 O O . ILE B 1 350 ? -15.852 32.562 13.133 1 96.56 350 ILE B O 1
ATOM 7319 N N . PRO B 1 351 ? -16.078 33.125 11.078 1 94.44 351 PRO B N 1
ATOM 7320 C CA . PRO B 1 351 ? -17.5 32.75 11.055 1 94.44 351 PRO B CA 1
ATOM 7321 C C . PRO B 1 351 ? -17.75 31.312 11.43 1 94.44 351 PRO B C 1
ATOM 7323 O O . PRO B 1 351 ? -18.797 30.984 11.984 1 94.44 351 PRO B O 1
ATOM 7326 N N . ALA B 1 352 ? -16.859 30.453 11.203 1 93.94 352 ALA B N 1
ATOM 7327 C CA . ALA B 1 352 ? -17.062 29.031 11.414 1 93.94 352 ALA B CA 1
ATOM 7328 C C . ALA B 1 352 ? -17.047 28.688 12.898 1 93.94 352 ALA B C 1
ATOM 7330 O O . ALA B 1 352 ? -17.562 27.641 13.305 1 93.94 352 ALA B O 1
ATOM 7331 N N . LEU B 1 353 ? -16.391 29.516 13.656 1 94.69 353 LEU B N 1
ATOM 7332 C CA . LEU B 1 353 ? -16.312 29.312 15.102 1 94.69 353 LEU B CA 1
ATOM 7333 C C . LEU B 1 353 ? -17.25 30.281 15.82 1 94.69 353 LEU B C 1
ATOM 7335 O O . LEU B 1 353 ? -16.984 31.5 15.852 1 94.69 353 LEU B O 1
ATOM 7339 N N . LYS B 1 354 ? -18.219 29.75 16.516 1 91.75 354 LYS B N 1
ATOM 7340 C CA . LYS B 1 354 ? -19.328 30.578 17 1 91.75 354 LYS B CA 1
ATOM 7341 C C . LYS B 1 354 ? -19.172 30.891 18.484 1 91.75 354 LYS B C 1
ATOM 7343 O O . LYS B 1 354 ? -19.641 31.938 18.953 1 91.75 354 LYS B O 1
ATOM 7348 N N . THR B 1 355 ? -18.516 30.031 19.219 1 93.62 355 THR B N 1
ATOM 7349 C CA . THR B 1 355 ? -18.438 30.203 20.672 1 93.62 355 THR B CA 1
ATOM 7350 C C . THR B 1 355 ? -16.984 30.188 21.141 1 93.62 355 THR B C 1
ATOM 7352 O O . THR B 1 355 ? -16.094 29.781 20.406 1 93.62 355 THR B O 1
ATOM 7355 N N . ARG B 1 356 ? -16.766 30.672 22.312 1 94.06 356 ARG B N 1
ATOM 7356 C CA . ARG B 1 356 ? -15.445 30.672 22.922 1 94.06 356 ARG B CA 1
ATOM 7357 C C . ARG B 1 356 ? -14.938 29.25 23.156 1 94.06 356 ARG B C 1
ATOM 7359 O O . ARG B 1 356 ? -13.742 28.984 23.031 1 94.06 356 ARG B O 1
ATOM 7366 N N . ARG B 1 357 ? -15.836 28.375 23.422 1 92.62 357 ARG B N 1
ATOM 7367 C CA . ARG B 1 357 ? -15.461 26.984 23.625 1 92.62 357 ARG B CA 1
ATOM 7368 C C . ARG B 1 357 ? -14.938 26.359 22.344 1 92.62 357 ARG B C 1
ATOM 7370 O O . ARG B 1 357 ? -13.945 25.625 22.359 1 92.62 357 ARG B O 1
ATOM 7377 N N . GLU B 1 358 ? -15.633 26.703 21.344 1 94.06 358 GLU B N 1
ATOM 7378 C CA . GLU B 1 358 ? -15.203 26.219 20.031 1 94.06 358 GLU B CA 1
ATOM 7379 C C . GLU B 1 358 ? -13.844 26.797 19.656 1 94.06 358 GLU B C 1
ATOM 7381 O O . GLU B 1 358 ? -13.008 26.109 19.062 1 94.06 358 GLU B O 1
ATOM 7386 N N . GLY B 1 359 ? -13.68 28.062 20.031 1 95.44 359 GLY B N 1
ATOM 7387 C CA . GLY B 1 359 ? -12.398 28.719 19.766 1 95.44 359 GLY B CA 1
ATOM 7388 C C . GLY B 1 359 ? -11.25 28.094 20.531 1 95.44 359 GLY B C 1
ATOM 7389 O O . GLY B 1 359 ? -10.164 27.891 19.969 1 95.44 359 GLY B O 1
ATOM 7390 N N . ILE B 1 360 ? -11.469 27.766 21.766 1 94.5 360 ILE B N 1
ATOM 7391 C CA . ILE B 1 360 ? -10.438 27.141 22.594 1 94.5 360 ILE B CA 1
ATOM 7392 C C . ILE B 1 360 ? -10.117 25.75 22.047 1 94.5 360 ILE B C 1
ATOM 7394 O O . ILE B 1 360 ? -8.945 25.375 21.969 1 94.5 360 ILE B O 1
ATOM 7398 N N . PHE B 1 361 ? -11.18 25.078 21.625 1 92.5 361 PHE B N 1
ATOM 7399 C CA . PHE B 1 361 ? -11 23.734 21.078 1 92.5 361 PHE B CA 1
ATOM 7400 C C . PHE B 1 361 ? -10.211 23.781 19.781 1 92.5 361 PHE B C 1
ATOM 7402 O O . PHE B 1 361 ? -9.219 23.078 19.625 1 92.5 361 PHE B O 1
ATOM 7409 N N . ALA B 1 362 ? -10.633 24.609 18.891 1 93.69 362 ALA B N 1
ATOM 7410 C CA . ALA B 1 362 ? -9.977 24.75 17.594 1 93.69 362 ALA B CA 1
ATOM 7411 C C . ALA B 1 362 ? -8.555 25.281 17.75 1 93.69 362 ALA B C 1
ATOM 7413 O O . ALA B 1 362 ? -7.66 24.922 16.984 1 93.69 362 ALA B O 1
ATOM 7414 N N . GLY B 1 363 ? -8.398 26.188 18.703 1 95.12 363 GLY B N 1
ATOM 7415 C CA . GLY B 1 363 ? -7.086 26.766 18.953 1 95.12 363 GLY B CA 1
ATOM 7416 C C . GLY B 1 363 ? -6.117 25.766 19.578 1 95.12 363 GLY B C 1
ATOM 7417 O O . GLY B 1 363 ? -4.918 25.812 19.297 1 95.12 363 GLY B O 1
ATOM 7418 N N . TRP B 1 364 ? -6.59 24.906 20.344 1 93.38 364 TRP B N 1
ATOM 7419 C CA . TRP B 1 364 ? -5.746 23.922 21.031 1 93.38 364 TRP B CA 1
ATOM 7420 C C . TRP B 1 364 ? -5.379 22.781 20.094 1 93.38 364 TRP B C 1
ATOM 7422 O O . TRP B 1 364 ? -4.234 22.328 20.094 1 93.38 364 TRP B O 1
ATOM 7432 N N . PHE B 1 365 ? -6.359 22.391 19.328 1 91.12 365 PHE B N 1
ATOM 7433 C CA . PHE B 1 365 ? -6.148 21.188 18.516 1 91.12 365 PHE B CA 1
ATOM 7434 C C . PHE B 1 365 ? -5.633 21.547 17.125 1 91.12 365 PHE B C 1
ATOM 7436 O O . PHE B 1 365 ? -6.332 21.359 16.141 1 91.12 365 PHE B O 1
ATOM 7443 N N . GLY B 1 366 ? -4.484 21.969 17.047 1 92.88 366 GLY B N 1
ATOM 7444 C CA . GLY B 1 366 ? -3.648 22.156 15.875 1 92.88 366 GLY B CA 1
ATOM 7445 C C . GLY B 1 366 ? -2.318 21.438 15.961 1 92.88 366 GLY B C 1
ATOM 7446 O O . GLY B 1 366 ? -1.261 22.062 15.945 1 92.88 366 GLY B O 1
ATOM 7447 N N . PRO B 1 367 ? -2.398 20.156 15.977 1 94.75 367 PRO B N 1
ATOM 7448 C CA . PRO B 1 367 ? -1.19 19.359 16.234 1 94.75 367 PRO B CA 1
ATOM 7449 C C . PRO B 1 367 ? -0.179 19.438 15.094 1 94.75 367 PRO B C 1
ATOM 7451 O O . PRO B 1 367 ? -0.561 19.656 13.938 1 94.75 367 PRO B O 1
ATOM 7454 N N . ILE B 1 368 ? 1.073 19.344 15.5 1 96.75 368 ILE B N 1
ATOM 7455 C CA . ILE B 1 368 ? 2.197 19.25 14.578 1 96.75 368 ILE B CA 1
ATOM 7456 C C . ILE B 1 368 ? 2.494 17.781 14.273 1 96.75 368 ILE B C 1
ATOM 7458 O O . ILE B 1 368 ? 2.654 16.984 15.188 1 96.75 368 ILE B O 1
ATOM 7462 N N . GLY B 1 369 ? 2.549 17.438 13.008 1 94.94 369 GLY B N 1
ATOM 7463 C CA . GLY B 1 369 ? 2.674 16.016 12.711 1 94.94 369 GLY B CA 1
ATOM 7464 C C . GLY B 1 369 ? 3.555 15.734 11.508 1 94.94 369 GLY B C 1
ATOM 7465 O O . GLY B 1 369 ? 4.688 16.219 11.438 1 94.94 369 GLY B O 1
ATOM 7466 N N . VAL B 1 370 ? 3.045 14.977 10.578 1 95.19 370 VAL B N 1
ATOM 7467 C CA . VAL B 1 370 ? 3.801 14.383 9.477 1 95.19 370 VAL B CA 1
ATOM 7468 C C . VAL B 1 370 ? 4.297 15.484 8.539 1 95.19 370 VAL B C 1
ATOM 7470 O O . VAL B 1 370 ? 5.426 15.43 8.047 1 95.19 370 VAL B O 1
ATOM 7473 N N . ALA B 1 371 ? 3.529 16.453 8.312 1 95.94 371 ALA B N 1
ATOM 7474 C CA . ALA B 1 371 ? 3.9 17.516 7.387 1 95.94 371 ALA B CA 1
ATOM 7475 C C . ALA B 1 371 ? 5.137 18.266 7.879 1 95.94 371 ALA B C 1
ATOM 7477 O O . ALA B 1 371 ? 5.953 18.719 7.074 1 95.94 371 ALA B O 1
ATOM 7478 N N . ALA B 1 372 ? 5.277 18.391 9.125 1 97.75 372 ALA B N 1
ATOM 7479 C CA . ALA B 1 372 ? 6.445 19.062 9.695 1 97.75 372 ALA B CA 1
ATOM 7480 C C . ALA B 1 372 ? 7.73 18.328 9.312 1 97.75 372 ALA B C 1
ATOM 7482 O O . ALA B 1 372 ? 8.734 18.969 8.969 1 97.75 372 ALA B O 1
ATOM 7483 N N . ILE B 1 373 ? 7.668 17.031 9.375 1 97.31 373 ILE B N 1
ATOM 7484 C CA . ILE B 1 373 ? 8.836 16.219 9.039 1 97.31 373 ILE B CA 1
ATOM 7485 C C . ILE B 1 373 ? 9.133 16.328 7.543 1 97.31 373 ILE B C 1
ATOM 7487 O O . ILE B 1 373 ? 10.289 16.406 7.141 1 97.31 373 ILE B O 1
ATOM 7491 N N . PHE B 1 374 ? 8.156 16.375 6.73 1 96.25 374 PHE B N 1
ATOM 7492 C CA . PHE B 1 374 ? 8.32 16.562 5.297 1 96.25 374 PHE B CA 1
ATOM 7493 C C . PHE B 1 374 ? 9.008 17.891 5 1 96.25 374 PHE B C 1
ATOM 7495 O O . PHE B 1 374 ? 9.984 17.938 4.246 1 96.25 374 PHE B O 1
ATOM 7502 N N . TYR B 1 375 ? 8.547 18.969 5.613 1 96.62 375 TYR B N 1
ATOM 7503 C CA . TYR B 1 375 ? 9.109 20.281 5.379 1 96.62 375 TYR B CA 1
ATOM 7504 C C . TYR B 1 375 ? 10.531 20.391 5.918 1 96.62 375 TYR B C 1
ATOM 7506 O O . TYR B 1 375 ? 11.375 21.078 5.348 1 96.62 375 TYR B O 1
ATOM 7514 N N . ALA B 1 376 ? 10.742 19.703 7.031 1 97.12 376 ALA B N 1
ATOM 7515 C CA . ALA B 1 376 ? 12.094 19.688 7.566 1 97.12 376 ALA B CA 1
ATOM 7516 C C . ALA B 1 376 ? 13.062 19.047 6.582 1 97.12 376 ALA B C 1
ATOM 7518 O O . ALA B 1 376 ? 14.195 19.516 6.406 1 97.12 376 ALA B O 1
ATOM 7519 N N . GLN B 1 377 ? 12.57 17.953 5.98 1 95.5 377 GLN B N 1
ATOM 7520 C CA . GLN B 1 377 ? 13.398 17.281 4.988 1 95.5 377 GLN B CA 1
ATOM 7521 C C . GLN B 1 377 ? 13.609 18.172 3.758 1 95.5 377 GLN B C 1
ATOM 7523 O O . GLN B 1 377 ? 14.703 18.188 3.188 1 95.5 377 GLN B O 1
ATOM 7528 N N . VAL B 1 378 ? 12.602 18.875 3.363 1 93.62 378 VAL B N 1
ATOM 7529 C CA . VAL B 1 378 ? 12.703 19.797 2.234 1 93.62 378 VAL B CA 1
ATOM 7530 C C . VAL B 1 378 ? 13.703 20.891 2.561 1 93.62 378 VAL B C 1
ATOM 7532 O O . VAL B 1 378 ? 14.539 21.25 1.726 1 93.62 378 VAL B O 1
ATOM 7535 N N . ALA B 1 379 ? 13.641 21.422 3.709 1 94.81 379 ALA B N 1
ATOM 7536 C CA . ALA B 1 379 ? 14.562 22.469 4.152 1 94.81 379 ALA B CA 1
ATOM 7537 C C . ALA B 1 379 ? 16 21.969 4.133 1 94.81 379 ALA B C 1
ATOM 7539 O O . ALA B 1 379 ? 16.891 22.656 3.625 1 94.81 379 ALA B O 1
ATOM 7540 N N . LYS B 1 380 ? 16.188 20.797 4.648 1 93.06 380 LYS B N 1
ATOM 7541 C CA . LYS B 1 380 ? 17.531 20.219 4.703 1 93.06 380 LYS B CA 1
ATOM 7542 C C . LYS B 1 380 ? 18.094 20.016 3.303 1 93.06 380 LYS B C 1
ATOM 7544 O O . LYS B 1 380 ? 19.281 20.266 3.07 1 93.06 380 LYS B O 1
ATOM 7549 N N . ASP B 1 381 ? 17.281 19.656 2.428 1 89.38 381 ASP B N 1
ATOM 7550 C CA . ASP B 1 381 ? 17.703 19.344 1.066 1 89.38 381 ASP B CA 1
ATOM 7551 C C . ASP B 1 381 ? 18.109 20.609 0.308 1 89.38 381 ASP B C 1
ATOM 7553 O O . ASP B 1 381 ? 18.812 20.531 -0.7 1 89.38 381 ASP B O 1
ATOM 7557 N N . HIS B 1 382 ? 17.641 21.75 0.724 1 88 382 HIS B N 1
ATOM 7558 C CA . HIS B 1 382 ? 17.922 22.984 0.015 1 88 382 HIS B CA 1
ATOM 7559 C C . HIS B 1 382 ? 19.281 23.547 0.408 1 88 382 HIS B C 1
ATOM 7561 O O . HIS B 1 382 ? 19.766 24.516 -0.19 1 88 382 HIS B O 1
ATOM 7567 N N . PHE B 1 383 ? 19.859 22.938 1.378 1 85.12 383 PHE B N 1
ATOM 7568 C CA . PHE B 1 383 ? 21.219 23.328 1.756 1 85.12 383 PHE B CA 1
ATOM 7569 C C . PHE B 1 383 ? 22.203 22.203 1.487 1 85.12 383 PHE B C 1
ATOM 7571 O O . PHE B 1 383 ? 21.984 21.062 1.899 1 85.12 383 PHE B O 1
ATOM 7578 N N . SER B 1 384 ? 23.047 22.391 0.564 1 75.19 384 SER B N 1
ATOM 7579 C CA . SER B 1 384 ? 24.047 21.391 0.198 1 75.19 384 SER B CA 1
ATOM 7580 C C . SER B 1 384 ? 24.953 21.062 1.374 1 75.19 384 SER B C 1
ATOM 7582 O O . SER B 1 384 ? 25.109 21.875 2.291 1 75.19 384 SER B O 1
ATOM 7584 N N . GLU B 1 385 ? 25.422 19.906 1.325 1 71.25 385 GLU B N 1
ATOM 7585 C CA . GLU B 1 385 ? 26.375 19.5 2.352 1 71.25 385 GLU B CA 1
ATOM 7586 C C . GLU B 1 385 ? 27.641 20.375 2.309 1 71.25 385 GLU B C 1
ATOM 7588 O O . GLU B 1 385 ? 28.328 20.516 3.316 1 71.25 385 GLU B O 1
ATOM 7593 N N . THR B 1 386 ? 27.766 20.953 1.202 1 69.5 386 THR B N 1
ATOM 7594 C CA . THR B 1 386 ? 28.984 21.719 1.015 1 69.5 386 THR B CA 1
ATOM 7595 C C . THR B 1 386 ? 28.797 23.156 1.47 1 69.5 386 THR B C 1
ATOM 7597 O O . THR B 1 386 ? 29.766 23.906 1.594 1 69.5 386 THR B O 1
ATOM 7600 N N . ASP B 1 387 ? 27.578 23.484 1.74 1 70.19 387 ASP B N 1
ATOM 7601 C CA . ASP B 1 387 ? 27.312 24.844 2.197 1 70.19 387 ASP B CA 1
ATOM 7602 C C . ASP B 1 387 ? 27.703 25.016 3.664 1 70.19 387 ASP B C 1
ATOM 7604 O O . ASP B 1 387 ? 27 24.531 4.559 1 70.19 387 ASP B O 1
ATOM 7608 N N . THR B 1 388 ? 28.812 25.625 3.918 1 71.69 388 THR B N 1
ATOM 7609 C CA . THR B 1 388 ? 29.359 25.781 5.258 1 71.69 388 THR B CA 1
ATOM 7610 C C . THR B 1 388 ? 28.641 26.922 6 1 71.69 388 THR B C 1
ATOM 7612 O O . THR B 1 388 ? 28.578 26.906 7.23 1 71.69 388 THR B O 1
ATOM 7615 N N . ASP B 1 389 ? 28.156 27.859 5.27 1 72.81 389 ASP B N 1
ATOM 7616 C CA . ASP B 1 389 ? 27.578 29.047 5.895 1 72.81 389 ASP B CA 1
ATOM 7617 C C . ASP B 1 389 ? 26.297 28.703 6.656 1 72.81 389 ASP B C 1
ATOM 7619 O O . ASP B 1 389 ? 26 29.312 7.688 1 72.81 389 ASP B O 1
ATOM 7623 N N . HIS B 1 390 ? 25.672 27.703 6.18 1 77.88 390 HIS B N 1
ATOM 7624 C CA . HIS B 1 390 ? 24.391 27.375 6.801 1 77.88 390 HIS B CA 1
ATOM 7625 C C . HIS B 1 390 ? 24.359 25.938 7.273 1 77.88 390 HIS B C 1
ATOM 7627 O O . HIS B 1 390 ? 23.297 25.312 7.332 1 77.88 390 HIS B O 1
ATOM 7633 N N . ALA B 1 391 ? 25.484 25.438 7.516 1 79.75 391 ALA B N 1
ATOM 7634 C CA . ALA B 1 391 ? 25.641 24.062 8 1 79.75 391 ALA B CA 1
ATOM 7635 C C . ALA B 1 391 ? 24.922 23.875 9.328 1 79.75 391 ALA B C 1
ATOM 7637 O O . ALA B 1 391 ? 24.328 22.828 9.57 1 79.75 391 ALA B O 1
ATOM 7638 N N . HIS B 1 392 ? 24.984 24.938 10.055 1 82.81 392 HIS B N 1
ATOM 7639 C CA . HIS B 1 392 ? 24.375 24.875 11.375 1 82.81 392 HIS B CA 1
ATOM 7640 C C . HIS B 1 392 ? 22.859 24.719 11.281 1 82.81 392 HIS B C 1
ATOM 7642 O O . HIS B 1 392 ? 22.281 23.859 11.945 1 82.81 392 HIS B O 1
ATOM 7648 N N . ALA B 1 393 ? 22.234 25.422 10.43 1 81.38 393 ALA B N 1
ATOM 7649 C CA . ALA B 1 393 ? 20.797 25.375 10.25 1 81.38 393 ALA B CA 1
ATOM 7650 C C . ALA B 1 393 ? 20.359 24.031 9.672 1 81.38 393 ALA B C 1
ATOM 7652 O O . ALA B 1 393 ? 19.328 23.484 10.055 1 81.38 393 ALA B O 1
ATOM 7653 N N . ARG B 1 394 ? 21.188 23.547 8.859 1 87 394 ARG B N 1
ATOM 7654 C CA . ARG B 1 394 ? 20.906 22.266 8.219 1 87 394 ARG B CA 1
ATOM 7655 C C . ARG B 1 394 ? 20.906 21.141 9.242 1 87 394 ARG B C 1
ATOM 7657 O O . ARG B 1 394 ? 20.078 20.219 9.164 1 87 394 ARG B O 1
ATOM 7664 N N . GLU B 1 395 ? 21.719 21.266 10.188 1 90.38 395 GLU B N 1
ATOM 7665 C CA . GLU B 1 395 ? 21.844 20.219 11.188 1 90.38 395 GLU B CA 1
ATOM 7666 C C . GLU B 1 395 ? 20.797 20.344 12.281 1 90.38 395 GLU B C 1
ATOM 7668 O O . GLU B 1 395 ? 20.438 19.359 12.93 1 90.38 395 GLU B O 1
ATOM 7673 N N . LEU B 1 396 ? 20.281 21.562 12.414 1 92.81 396 LEU B N 1
ATOM 7674 C CA . LEU B 1 396 ? 19.344 21.828 13.508 1 92.81 396 LEU B CA 1
ATOM 7675 C C . LEU B 1 396 ? 17.922 21.516 13.102 1 92.81 396 LEU B C 1
ATOM 7677 O O . LEU B 1 396 ? 17.078 21.188 13.945 1 92.81 396 LEU B O 1
ATOM 7681 N N . VAL B 1 397 ? 17.594 21.578 11.867 1 95.75 397 VAL B N 1
ATOM 7682 C CA . VAL B 1 397 ? 16.203 21.578 11.406 1 95.75 397 VAL B CA 1
ATOM 7683 C C . VAL B 1 397 ? 15.547 20.25 11.742 1 95.75 397 VAL B C 1
ATOM 7685 O O . VAL B 1 397 ? 14.422 20.219 12.258 1 95.75 397 VAL B O 1
ATOM 7688 N N . ILE B 1 398 ? 16.234 19.094 11.578 1 96.31 398 ILE B N 1
ATOM 7689 C CA . ILE B 1 398 ? 15.648 17.766 11.742 1 96.31 398 ILE B CA 1
ATOM 7690 C C . ILE B 1 398 ? 15.43 17.484 13.227 1 96.31 398 ILE B C 1
ATOM 7692 O O . ILE B 1 398 ? 14.305 17.188 13.648 1 96.31 398 ILE B O 1
ATOM 7696 N N . PRO B 1 399 ? 16.406 17.672 14.07 1 96.81 399 PRO B N 1
ATOM 7697 C CA . PRO B 1 399 ? 16.203 17.328 15.477 1 96.81 399 PRO B CA 1
ATOM 7698 C C . PRO B 1 399 ? 15.188 18.219 16.172 1 96.81 399 PRO B C 1
ATOM 7700 O O . PRO B 1 399 ? 14.367 17.75 16.953 1 96.81 399 PRO B O 1
ATOM 7703 N N . VAL B 1 400 ? 15.219 19.5 15.898 1 97.44 400 VAL B N 1
ATOM 7704 C CA . VAL B 1 400 ? 14.289 20.422 16.547 1 97.44 400 VAL B CA 1
ATOM 7705 C C . VAL B 1 400 ? 12.859 20.109 16.109 1 97.44 400 VAL B C 1
ATOM 7707 O O . VAL B 1 400 ? 11.953 20.031 16.938 1 97.44 400 VAL B O 1
ATOM 7710 N N . THR B 1 401 ? 12.695 19.891 14.805 1 98.06 401 THR B N 1
ATOM 7711 C CA . THR B 1 401 ? 11.375 19.578 14.273 1 98.06 401 THR B CA 1
ATOM 7712 C C . THR B 1 401 ? 10.852 18.266 14.844 1 98.06 401 THR B C 1
ATOM 7714 O O . THR B 1 401 ? 9.695 18.172 15.258 1 98.06 401 THR B O 1
ATOM 7717 N N . PHE B 1 402 ? 11.695 17.281 14.906 1 97.88 402 PHE B N 1
ATOM 7718 C CA . PHE B 1 402 ? 11.297 15.984 15.445 1 97.88 402 PHE B CA 1
ATOM 7719 C C . PHE B 1 402 ? 10.859 16.109 16.906 1 97.88 402 PHE B C 1
ATOM 7721 O O . PHE B 1 402 ? 9.859 15.516 17.312 1 97.88 402 PHE B O 1
ATOM 7728 N N . PHE B 1 403 ? 11.586 16.859 17.625 1 98.06 403 PHE B N 1
ATOM 7729 C CA . PHE B 1 403 ? 11.258 17.016 19.047 1 98.06 403 PHE B CA 1
ATOM 7730 C C . PHE B 1 403 ? 9.891 17.672 19.203 1 98.06 403 PHE B C 1
ATOM 7732 O O . PHE B 1 403 ? 9.102 17.281 20.062 1 98.06 403 PHE B O 1
ATOM 7739 N N . LEU B 1 404 ? 9.68 18.656 18.422 1 98.25 404 LEU B N 1
ATOM 7740 C CA . LEU B 1 404 ? 8.398 19.359 18.5 1 98.25 404 LEU B CA 1
ATOM 7741 C C . LEU B 1 404 ? 7.258 18.438 18.062 1 98.25 404 LEU B C 1
ATOM 7743 O O . LEU B 1 404 ? 6.168 18.484 18.656 1 98.25 404 LEU B O 1
ATOM 7747 N N . VAL B 1 405 ? 7.457 17.578 17.062 1 97.94 405 VAL B N 1
ATOM 7748 C CA . VAL B 1 405 ? 6.449 16.641 16.578 1 97.94 405 VAL B CA 1
ATOM 7749 C C . VAL B 1 405 ? 6.117 15.633 17.672 1 97.94 405 VAL B C 1
ATOM 7751 O O . VAL B 1 405 ? 4.945 15.383 17.953 1 97.94 405 VAL B O 1
ATOM 7754 N N . ILE B 1 406 ? 7.113 15.133 18.312 1 97.25 406 ILE B N 1
ATOM 7755 C CA . ILE B 1 406 ? 6.914 14.164 19.375 1 97.25 406 ILE B CA 1
ATOM 7756 C C . ILE B 1 406 ? 6.137 14.805 20.531 1 97.25 406 ILE B C 1
ATOM 7758 O O . ILE B 1 406 ? 5.195 14.203 21.062 1 97.25 406 ILE B O 1
ATOM 7762 N N . SER B 1 407 ? 6.57 15.969 20.875 1 97.56 407 SER B N 1
ATOM 7763 C CA . SER B 1 407 ? 5.914 16.688 21.953 1 97.56 407 SER B CA 1
ATOM 7764 C C . SER B 1 407 ? 4.449 16.969 21.625 1 97.56 407 SER B C 1
ATOM 7766 O O . SER B 1 407 ? 3.572 16.781 22.469 1 97.56 407 SER B O 1
ATOM 7768 N N . SER B 1 408 ? 4.234 17.344 20.422 1 96.81 408 SER B N 1
ATOM 7769 C CA . SER B 1 408 ? 2.879 17.672 19.984 1 96.81 408 SER B CA 1
ATOM 7770 C C . SER B 1 408 ? 1.987 16.438 19.969 1 96.81 408 SER B C 1
ATOM 7772 O O . SER B 1 408 ? 0.86 16.484 20.469 1 96.81 408 SER B O 1
ATOM 7774 N N . ILE B 1 409 ? 2.477 15.352 19.406 1 95.44 409 ILE B N 1
ATOM 7775 C CA . ILE B 1 409 ? 1.713 14.109 19.328 1 95.44 409 ILE B CA 1
ATOM 7776 C C . ILE B 1 409 ? 1.387 13.625 20.75 1 95.44 409 ILE B C 1
ATOM 7778 O O . ILE B 1 409 ? 0.266 13.188 21.016 1 95.44 409 ILE B O 1
ATOM 7782 N N . THR B 1 410 ? 2.32 13.758 21.641 1 94.69 410 THR B N 1
ATOM 7783 C CA . THR B 1 410 ? 2.145 13.289 23.016 1 94.69 410 THR B CA 1
ATOM 7784 C C . THR B 1 410 ? 1.134 14.156 23.75 1 94.69 410 THR B C 1
ATOM 7786 O O . THR B 1 410 ? 0.19 13.641 24.359 1 94.69 410 THR B O 1
ATOM 7789 N N . VAL B 1 411 ? 1.285 15.422 23.656 1 93.94 411 VAL B N 1
ATOM 7790 C CA . VAL B 1 411 ? 0.44 16.344 24.406 1 93.94 411 VAL B CA 1
ATOM 7791 C C . VAL B 1 411 ? -0.977 16.328 23.844 1 93.94 411 VAL B C 1
ATOM 7793 O O . VAL B 1 411 ? -1.95 16.203 24.594 1 93.94 411 VAL B O 1
ATOM 7796 N N . HIS B 1 412 ? -1.13 16.453 22.578 1 92.38 412 HIS B N 1
ATOM 7797 C CA . HIS B 1 412 ? -2.451 16.453 21.953 1 92.38 412 HIS B CA 1
ATOM 7798 C C . HIS B 1 412 ? -3.096 15.078 22.031 1 92.38 412 HIS B C 1
ATOM 7800 O O . HIS B 1 412 ? -4.312 14.969 22.188 1 92.38 412 HIS B O 1
ATOM 7806 N N . GLY B 1 413 ? -2.314 14.062 21.906 1 88.69 413 GLY B N 1
ATOM 7807 C CA . GLY B 1 413 ? -2.836 12.703 21.984 1 88.69 413 GLY B CA 1
ATOM 7808 C C . GLY B 1 413 ? -3.355 12.344 23.359 1 88.69 413 GLY B C 1
ATOM 7809 O O . GLY B 1 413 ? -4.262 11.516 23.484 1 88.69 413 GLY B O 1
ATOM 7810 N N . LEU B 1 414 ? -2.852 13.039 24.375 1 88.69 414 LEU B N 1
ATOM 7811 C CA . LEU B 1 414 ? -3.252 12.75 25.75 1 88.69 414 LEU B CA 1
ATOM 7812 C C . LEU B 1 414 ? -4.254 13.781 26.25 1 88.69 414 LEU B C 1
ATOM 7814 O O . LEU 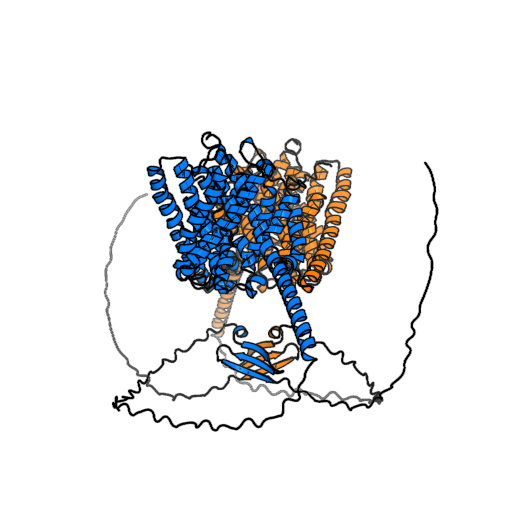B 1 414 ? -4.773 13.656 27.359 1 88.69 414 LEU B O 1
ATOM 7818 N N . SER B 1 415 ? -4.562 14.695 25.484 1 86.12 415 SER B N 1
ATOM 7819 C CA . SER B 1 415 ? -5.422 15.789 25.922 1 86.12 415 SER B CA 1
ATOM 7820 C C . SER B 1 415 ? -6.855 15.32 26.141 1 86.12 415 SER B C 1
ATOM 7822 O O . SER B 1 415 ? -7.496 15.703 27.125 1 86.12 415 SER B O 1
ATOM 7824 N N . VAL B 1 416 ? -7.348 14.484 25.234 1 79.38 416 VAL B N 1
ATOM 7825 C CA . VAL B 1 416 ? -8.742 14.078 25.328 1 79.38 416 VAL B CA 1
ATOM 7826 C C . VAL B 1 416 ? -8.938 13.18 26.547 1 79.38 416 VAL B C 1
ATOM 7828 O O . VAL B 1 416 ? -9.852 13.406 27.359 1 79.38 416 VAL B O 1
ATOM 7831 N N . PRO B 1 417 ? -8.133 12.258 26.781 1 77.88 417 PRO B N 1
ATOM 7832 C CA . PRO B 1 417 ? -8.281 11.445 27.984 1 77.88 417 PRO B CA 1
ATOM 7833 C C . PRO B 1 417 ? -8.156 12.273 29.266 1 77.88 417 PRO B C 1
ATOM 7835 O O . PRO B 1 417 ? -8.836 11.992 30.25 1 77.88 417 PRO B O 1
ATOM 7838 N N . LEU B 1 418 ? -7.398 13.25 29.203 1 74.88 418 LEU B N 1
ATOM 7839 C CA . LEU B 1 418 ? -7.172 14.062 30.391 1 74.88 418 LEU B CA 1
ATOM 7840 C C . LEU B 1 418 ? -8.367 14.961 30.672 1 74.88 418 LEU B C 1
ATOM 7842 O O . LEU B 1 418 ? -8.719 15.195 31.828 1 74.88 418 LEU B O 1
ATOM 7846 N N . ILE B 1 419 ? -8.969 15.406 29.625 1 74.44 419 ILE B N 1
ATOM 7847 C CA . ILE B 1 419 ? -10.172 16.219 29.766 1 74.44 419 ILE B CA 1
ATOM 7848 C C . ILE B 1 419 ? -11.305 15.359 30.328 1 74.44 419 ILE B C 1
ATOM 7850 O O . ILE B 1 419 ? -12.062 15.812 31.188 1 74.44 419 ILE B O 1
ATOM 7854 N N . LYS B 1 420 ? -11.375 14.188 29.875 1 71.69 420 LYS B N 1
ATOM 7855 C CA . LYS B 1 420 ? -12.438 13.297 30.344 1 71.69 420 LYS B CA 1
ATOM 7856 C C . LYS B 1 420 ? -12.219 12.891 31.797 1 71.69 420 LYS B C 1
ATOM 7858 O O . LYS B 1 420 ? -13.172 12.797 32.562 1 71.69 420 LYS B O 1
ATOM 7863 N N . ILE B 1 421 ? -11 12.633 32.156 1 62.09 421 ILE B N 1
ATOM 7864 C CA . ILE B 1 421 ? -10.688 12.273 33.531 1 62.09 421 ILE B CA 1
ATOM 7865 C C . ILE B 1 421 ? -10.945 13.469 34.438 1 62.09 421 ILE B C 1
ATOM 7867 O O . ILE B 1 421 ? -11.453 13.312 35.562 1 62.09 421 ILE B O 1
ATOM 7871 N N . GLY B 1 422 ? -10.625 14.594 33.875 1 54.06 422 GLY B N 1
ATOM 7872 C CA . GLY B 1 422 ? -10.844 15.805 34.625 1 54.06 422 GLY B CA 1
ATOM 7873 C C . GLY B 1 422 ? -12.312 16.109 34.875 1 54.06 422 GLY B C 1
ATOM 7874 O O . GLY B 1 422 ? -12.703 16.547 35.969 1 54.06 422 GLY B O 1
ATOM 7875 N N . LYS B 1 423 ? -13.094 15.914 33.781 1 55.94 423 LYS B N 1
ATOM 7876 C CA . LYS B 1 423 ? -14.531 16.125 33.938 1 55.94 423 LYS B CA 1
ATOM 7877 C C . LYS B 1 423 ? -15.133 15.102 34.906 1 55.94 423 LYS B C 1
ATOM 7879 O O . LYS B 1 423 ? -16.047 15.43 35.688 1 55.94 423 LYS B O 1
ATOM 7884 N N . ARG B 1 424 ? -14.688 13.906 34.812 1 49.31 424 ARG B N 1
ATOM 7885 C CA . ARG B 1 424 ? -15.156 12.922 35.781 1 49.31 424 ARG B CA 1
ATOM 7886 C C . ARG B 1 424 ? -14.758 13.32 37.188 1 49.31 424 ARG B C 1
ATOM 7888 O O . ARG B 1 424 ? -15.516 13.109 38.156 1 49.31 424 ARG B O 1
ATOM 7895 N N . VAL B 1 425 ? -13.648 13.938 37.188 1 44.56 425 VAL B N 1
ATOM 7896 C CA . VAL B 1 425 ? -13.203 14.391 38.5 1 44.56 425 VAL B CA 1
ATOM 7897 C C . VAL B 1 425 ? -14.047 15.578 38.969 1 44.56 425 VAL B C 1
ATOM 7899 O O . VAL B 1 425 ? -14.414 15.672 40.125 1 44.56 425 VAL B O 1
ATOM 7902 N N . ASN B 1 426 ? -14.367 16.375 37.906 1 44.41 426 ASN B N 1
ATOM 7903 C CA . ASN B 1 426 ? -15.188 17.516 38.312 1 44.41 426 ASN B CA 1
ATOM 7904 C C . ASN B 1 426 ? -16.625 17.094 38.594 1 44.41 426 ASN B C 1
ATOM 7906 O O . ASN B 1 426 ? -17.266 17.656 39.469 1 44.41 426 ASN B O 1
ATOM 7910 N N . THR B 1 427 ? -17.109 16.203 37.781 1 46.06 427 THR B N 1
ATOM 7911 C CA . THR B 1 427 ? -18.469 15.727 38.094 1 46.06 427 THR B CA 1
ATOM 7912 C C . THR B 1 427 ? -18.484 14.969 39.406 1 46.06 427 THR B C 1
ATOM 7914 O O . THR B 1 427 ? -19.453 15.055 40.156 1 46.06 427 THR B O 1
ATOM 7917 N N . ILE B 1 428 ? -17.453 14.312 39.625 1 45.28 428 ILE B N 1
ATOM 7918 C CA . ILE B 1 428 ? -17.375 13.633 40.938 1 45.28 428 ILE B CA 1
ATOM 7919 C C . ILE B 1 428 ? -17.266 14.664 42.062 1 45.28 428 ILE B C 1
ATOM 7921 O O . ILE B 1 428 ? -17.891 14.508 43.094 1 45.28 428 ILE B O 1
ATOM 7925 N N . THR B 1 429 ? -16.625 15.688 41.688 1 41.69 429 THR B N 1
ATOM 7926 C CA . THR B 1 429 ? -16.5 16.734 42.719 1 41.69 429 THR B CA 1
ATOM 7927 C C . THR B 1 429 ? -17.828 17.484 42.844 1 41.69 429 THR B C 1
ATOM 7929 O O . THR B 1 429 ? -18.234 17.828 43.969 1 41.69 429 THR B O 1
ATOM 7932 N N . LEU B 1 430 ? -18.484 17.609 41.688 1 44.09 430 LEU B N 1
ATOM 7933 C CA . LEU B 1 430 ? -19.766 18.266 41.781 1 44.09 430 LEU B CA 1
ATOM 7934 C C . LEU B 1 430 ? -20.812 17.375 42.438 1 44.09 430 LEU B C 1
ATOM 7936 O O . LEU B 1 430 ? -21.625 17.828 43.25 1 44.09 430 LEU B O 1
ATOM 7940 N N . SER B 1 431 ? -20.75 16.125 42 1 46.62 431 SER B N 1
ATOM 7941 C CA . SER B 1 431 ? -21.688 15.211 42.625 1 46.62 431 SER B CA 1
ATOM 7942 C C . SER B 1 431 ? -21.406 15.078 44.125 1 46.62 431 SER B C 1
ATOM 7944 O O . SER B 1 431 ? -22.328 14.914 44.938 1 46.62 431 SER B O 1
ATOM 7946 N N . ARG B 1 432 ? -20.188 15.203 44.438 1 46.34 432 ARG B N 1
ATOM 7947 C CA . ARG B 1 432 ? -19.828 15.156 45.844 1 46.34 432 ARG B CA 1
ATOM 7948 C C . ARG B 1 432 ? -20.266 16.422 46.562 1 46.34 432 ARG B C 1
ATOM 7950 O O . ARG B 1 432 ? -20.719 16.375 47.719 1 46.34 432 ARG B O 1
ATOM 7957 N N . ASN B 1 433 ? -20.156 17.5 45.812 1 44.56 433 ASN B N 1
ATOM 7958 C CA . ASN B 1 433 ? -20.609 18.75 46.406 1 44.56 433 ASN B CA 1
ATOM 7959 C C . ASN B 1 433 ? -22.141 18.828 46.438 1 44.56 433 ASN B C 1
ATOM 7961 O O . ASN B 1 433 ? -22.703 19.344 47.406 1 44.56 433 ASN B O 1
ATOM 7965 N N . GLN B 1 434 ? -22.797 18.234 45.438 1 48.56 434 GLN B N 1
ATOM 7966 C CA . GLN B 1 434 ? -24.25 18.188 45.469 1 48.56 434 GLN B CA 1
ATOM 7967 C C . GLN B 1 434 ? -24.766 17.203 46.531 1 48.56 434 GLN B C 1
ATOM 7969 O O . GLN B 1 434 ? -25.766 17.469 47.188 1 48.56 434 GLN B O 1
ATOM 7974 N N . SER B 1 435 ? -24.078 16.109 46.688 1 48.69 435 SER B N 1
ATOM 7975 C CA . SER B 1 435 ? -24.438 15.18 47.75 1 48.69 435 SER B CA 1
ATOM 7976 C C . SER B 1 435 ? -24.219 15.805 49.125 1 48.69 435 SER B C 1
ATOM 7978 O O . SER B 1 435 ? -25 15.586 50.031 1 48.69 435 SER B O 1
ATOM 7980 N N . LEU B 1 436 ? -23.234 16.688 49.188 1 44.22 436 LEU B N 1
ATOM 7981 C CA . LEU B 1 436 ? -22.969 17.422 50.406 1 44.22 436 LEU B CA 1
ATOM 7982 C C . LEU B 1 436 ? -24.031 18.5 50.656 1 44.22 436 LEU B C 1
ATOM 7984 O O . LEU B 1 436 ? -24.484 18.703 51.781 1 44.22 436 LEU B O 1
ATOM 7988 N N . GLU B 1 437 ? -24.469 19.109 49.531 1 46.59 437 GLU B N 1
ATOM 7989 C CA . GLU B 1 437 ? -25.531 20.125 49.625 1 46.59 437 GLU B CA 1
ATOM 7990 C C . GLU B 1 437 ? -26.875 19.484 49.969 1 46.59 437 GLU B C 1
ATOM 7992 O O . GLU B 1 437 ? -27.641 20.016 50.781 1 46.59 437 GLU B O 1
ATOM 7997 N N . LEU B 1 438 ? -27.156 18.344 49.344 1 46.5 438 LEU B N 1
ATOM 7998 C CA . LEU B 1 438 ? -28.391 17.609 49.625 1 46.5 438 LEU B CA 1
ATOM 7999 C C . LEU B 1 438 ? -28.391 17.047 51.031 1 46.5 438 LEU B C 1
ATOM 8001 O O . LEU B 1 438 ? -29.438 17.016 51.688 1 46.5 438 LEU B O 1
ATOM 8005 N N . ARG B 1 439 ? -27.203 16.641 51.312 1 45.41 439 ARG B N 1
ATOM 8006 C CA . ARG B 1 439 ? -27.078 16.156 52.688 1 45.41 439 ARG B CA 1
ATOM 8007 C C . ARG B 1 439 ? -27.234 17.281 53.688 1 45.41 439 ARG B C 1
ATOM 8009 O O . ARG B 1 439 ? -27.812 17.094 54.781 1 45.41 439 ARG B O 1
ATOM 8016 N N . LEU B 1 440 ? -26.781 18.469 53.375 1 41.06 440 LEU B N 1
ATOM 8017 C CA . LEU B 1 440 ? -26.906 19.656 54.219 1 41.06 440 LEU B CA 1
ATOM 8018 C C . LEU B 1 440 ? -28.328 20.172 54.219 1 41.06 440 LEU B C 1
ATOM 8020 O O . LEU B 1 440 ? -28.828 20.609 55.281 1 41.06 440 LEU B O 1
ATOM 8024 N N . THR B 1 441 ? -28.938 20.062 53.094 1 45.22 441 THR B N 1
ATOM 8025 C CA . THR B 1 441 ? -30.328 20.516 53 1 45.22 441 THR B CA 1
ATOM 8026 C C . THR B 1 441 ? -31.25 19.531 53.688 1 45.22 441 THR B C 1
ATOM 8028 O O . THR B 1 441 ? -32.281 19.922 54.281 1 45.22 441 THR B O 1
ATOM 8031 N N . ARG B 1 442 ? -30.891 18.266 53.625 1 43.25 442 ARG B N 1
ATOM 8032 C CA . ARG B 1 442 ? -31.703 17.266 54.312 1 43.25 442 ARG B CA 1
ATOM 8033 C C . ARG B 1 442 ? -31.594 17.438 55.844 1 43.25 442 ARG B C 1
ATOM 8035 O O . ARG B 1 442 ? -32.562 17.188 56.562 1 43.25 442 ARG B O 1
ATOM 8042 N N . ASN B 1 443 ? -30.375 17.75 56.312 1 41.75 443 ASN B N 1
ATOM 8043 C CA . ASN B 1 443 ? -30.219 17.938 57.75 1 41.75 443 ASN B CA 1
ATOM 8044 C C . ASN B 1 443 ? -30.969 19.188 58.25 1 41.75 443 ASN B C 1
ATOM 8046 O O . ASN B 1 443 ? -31.297 19.297 59.438 1 41.75 443 ASN B O 1
ATOM 8050 N N . LEU B 1 444 ? -30.984 20.297 57.375 1 34.31 444 LEU B N 1
ATOM 8051 C CA . LEU B 1 444 ? -31.703 21.484 57.812 1 34.31 444 LEU B CA 1
ATOM 8052 C C . LEU B 1 444 ? -33.219 21.25 57.812 1 34.31 444 LEU B C 1
ATOM 8054 O O . LEU B 1 444 ? -33.969 22.047 58.344 1 34.31 444 LEU B O 1
ATOM 8058 N N . ARG B 1 445 ? -33.562 20.359 56.781 1 35.62 445 ARG B N 1
ATOM 8059 C CA . ARG B 1 445 ? -35 20.141 56.656 1 35.62 445 ARG B CA 1
ATOM 8060 C C . ARG B 1 445 ? -35.531 19.438 57.906 1 35.62 445 ARG B C 1
ATOM 8062 O O . ARG B 1 445 ? -36.75 19.297 58.062 1 35.62 445 ARG B O 1
ATOM 8069 N N . ARG B 1 446 ? -34.688 18.812 58.594 1 37.09 446 ARG B N 1
ATOM 8070 C CA . ARG B 1 446 ? -35.312 18.047 59.688 1 37.09 446 ARG B CA 1
ATOM 8071 C C . ARG B 1 446 ? -35.812 18.953 60.781 1 37.09 446 ARG B C 1
ATOM 8073 O O . ARG B 1 446 ? -36.406 18.5 61.781 1 37.09 446 ARG B O 1
ATOM 8080 N N . THR B 1 447 ? -35.156 20.141 60.906 1 31.69 447 THR B N 1
ATOM 8081 C CA . THR B 1 447 ? -35.562 20.734 62.188 1 31.69 447 THR B CA 1
ATOM 8082 C C . THR B 1 447 ? -37.062 21.125 62.156 1 31.69 447 THR B C 1
ATOM 8084 O O . THR B 1 447 ? -37.812 20.781 63.062 1 31.69 447 THR B O 1
ATOM 8087 N N . ASN B 1 448 ? -37.406 22.516 62.062 1 29.02 448 ASN B N 1
ATOM 8088 C CA . ASN B 1 448 ? -38.562 23.203 62.594 1 29.02 448 ASN B CA 1
ATOM 8089 C C . ASN B 1 448 ? -39.812 23 61.75 1 29.02 448 ASN B C 1
ATOM 8091 O O . ASN B 1 448 ? -39.938 23.625 60.688 1 29.02 448 ASN B O 1
ATOM 8095 N N . THR B 1 449 ? -40.312 21.781 61.531 1 29.17 449 THR B N 1
ATOM 8096 C CA . THR B 1 449 ? -41.531 21.562 60.781 1 29.17 449 THR B CA 1
ATOM 8097 C C . THR B 1 449 ? -42.688 22.375 61.406 1 29.17 449 THR B C 1
ATOM 8099 O O . THR B 1 449 ? -43.25 22 62.438 1 29.17 449 THR B O 1
ATOM 8102 N N . PRO B 1 450 ? -42.531 23.797 61.562 1 27.64 450 PRO B N 1
ATOM 8103 C CA . PRO B 1 450 ? -43.75 24.344 62.188 1 27.64 450 PRO B CA 1
ATOM 8104 C C . PRO B 1 450 ? -45.031 23.938 61.5 1 27.64 450 PRO B C 1
ATOM 8106 O O . PRO B 1 450 ? -45 23.625 60.281 1 27.64 450 PRO B O 1
ATOM 8109 N N . GLU B 1 451 ? -46.062 23.453 62.25 1 29.11 451 GLU B N 1
ATOM 8110 C CA . GLU B 1 451 ? -47.438 23.062 61.969 1 29.11 451 GLU B CA 1
ATOM 8111 C C . GLU B 1 451 ? -48.188 24.172 61.219 1 29.11 451 GLU B C 1
ATOM 8113 O O . GLU B 1 451 ? -48.562 25.172 61.844 1 29.11 451 GLU B O 1
ATOM 8118 N N . ILE B 1 452 ? -47.562 24.844 60.25 1 25.16 452 ILE B N 1
ATOM 8119 C CA . ILE B 1 452 ? -48.25 26 59.688 1 25.16 452 ILE B CA 1
ATOM 8120 C C . ILE B 1 452 ? -49.656 25.578 59.188 1 25.16 452 ILE B C 1
ATOM 8122 O O . ILE B 1 452 ? -49.781 24.609 58.438 1 25.16 452 ILE B O 1
ATOM 8126 N N . TYR B 1 453 ? -50.719 26.094 59.969 1 23.72 453 TYR B N 1
ATOM 8127 C CA . TYR B 1 453 ? -52.188 26.109 59.906 1 23.72 453 TYR B CA 1
ATOM 8128 C C . TYR B 1 453 ? -52.688 26.453 58.5 1 23.72 453 TYR B C 1
ATOM 8130 O O . TYR B 1 453 ? -52 27.172 57.781 1 23.72 453 TYR B O 1
ATOM 8138 N N . ASN B 1 454 ? -53.625 25.656 57.969 1 22.31 454 ASN B N 1
ATOM 8139 C CA . ASN B 1 454 ? -54.281 25.484 56.688 1 22.31 454 ASN B CA 1
ATOM 8140 C C . ASN B 1 454 ? -54.938 26.781 56.219 1 22.31 454 ASN B C 1
ATOM 8142 O O . ASN B 1 454 ? -55.781 26.75 55.312 1 22.31 454 ASN B O 1
ATOM 8146 N N . CYS B 1 455 ? -54.406 28.031 56.719 1 20.28 455 CYS B N 1
ATOM 8147 C CA . CYS B 1 455 ? -55.406 29.062 56.469 1 20.28 455 CYS B CA 1
ATOM 8148 C C . CYS B 1 455 ? -55.875 29.047 55.031 1 20.28 455 CYS B C 1
ATOM 8150 O O . CYS B 1 455 ? -55.094 28.734 54.125 1 20.28 455 CYS B O 1
ATOM 8152 N N . ASP B 1 456 ? -57.219 29.25 54.844 1 20.25 456 ASP B N 1
ATOM 8153 C CA . ASP B 1 456 ? -58.25 29.344 53.812 1 20.25 456 ASP B CA 1
ATOM 8154 C C . ASP B 1 456 ? -57.906 30.391 52.781 1 20.25 456 ASP B C 1
ATOM 8156 O O . ASP B 1 456 ? -57.844 31.594 53.094 1 20.25 456 ASP B O 1
ATOM 8160 N N . ARG B 1 457 ? -56.781 30.328 52.156 1 19.72 457 ARG B N 1
ATOM 8161 C CA . ARG B 1 457 ? -56.406 31.438 51.281 1 19.72 457 ARG B CA 1
ATOM 8162 C C . ARG B 1 457 ? -57.562 31.812 50.344 1 19.72 457 ARG B C 1
ATOM 8164 O O . ARG B 1 457 ? -58.094 30.953 49.656 1 19.72 457 ARG B O 1
ATOM 8171 N N . PRO B 1 458 ? -58.219 32.906 50.688 1 19.02 458 PRO B N 1
ATOM 8172 C CA . PRO B 1 458 ? -59.375 33.406 49.938 1 19.02 458 PRO B CA 1
ATOM 8173 C C . PRO B 1 458 ? -59.125 33.5 48.438 1 19.02 458 PRO B C 1
ATOM 8175 O O . PRO B 1 458 ? -57.969 33.625 48 1 19.02 458 PRO B O 1
ATOM 8178 N N . LYS B 1 459 ? -60.125 33.062 47.656 1 21.06 459 LYS B N 1
ATOM 8179 C CA . LYS B 1 459 ? -60.406 32.938 46.219 1 21.06 459 LYS B CA 1
ATOM 8180 C C . LYS B 1 459 ? -60.25 34.312 45.531 1 21.06 459 LYS B C 1
ATOM 8182 O O . LYS B 1 459 ? -61.062 34.625 44.656 1 21.06 459 LYS B O 1
ATOM 8187 N N . SER B 1 460 ? -59.375 35.281 46 1 17.7 460 SER B N 1
ATOM 8188 C CA . SER B 1 460 ? -59.656 36.562 45.375 1 17.7 460 SER B CA 1
ATOM 8189 C C . SER B 1 460 ? -59.812 36.406 43.875 1 17.7 460 SER B C 1
ATOM 8191 O O . SER B 1 460 ? -59.094 35.625 43.25 1 17.7 460 SER B O 1
ATOM 8193 N N . ILE B 1 461 ? -60.938 37 43.312 1 20.2 461 ILE B N 1
ATOM 8194 C CA . ILE B 1 461 ? -61.844 37.219 42.188 1 20.2 461 ILE B CA 1
ATOM 8195 C C . ILE B 1 461 ? -61.125 37.969 41.062 1 20.2 461 ILE B C 1
ATOM 8197 O O . ILE B 1 461 ? -61.781 38.5 40.156 1 20.2 461 ILE B O 1
ATOM 8201 N N . VAL B 1 462 ? -59.844 38 41.031 1 19.78 462 VAL B N 1
ATOM 8202 C CA . VAL B 1 462 ? -59.375 39.062 40.125 1 19.78 462 VAL B CA 1
ATOM 8203 C C . VAL B 1 462 ? -60.062 38.969 38.781 1 19.78 462 VAL B C 1
ATOM 8205 O O . VAL B 1 462 ? -60.156 37.875 38.188 1 19.78 462 VAL B O 1
ATOM 8208 N N . SER B 1 463 ? -60.875 40.031 38.469 1 17.86 463 SER B N 1
ATOM 8209 C CA . SER B 1 463 ? -61.812 40.469 37.438 1 17.86 463 SER B CA 1
ATOM 8210 C C . SER B 1 463 ? -61.219 40.375 36.062 1 17.86 463 SER B C 1
ATOM 8212 O O . SER B 1 463 ? -60.125 40.875 35.781 1 17.86 463 SER B O 1
ATOM 8214 N N . GLU B 1 464 ? -61.375 39.312 35.312 1 19.5 464 GLU B N 1
ATOM 8215 C CA . GLU B 1 464 ? -61.062 38.875 33.969 1 19.5 464 GLU B CA 1
ATOM 8216 C C . GLU B 1 464 ? -61.625 39.844 32.938 1 19.5 464 GLU B C 1
ATOM 8218 O O . GLU B 1 464 ? -61.656 39.562 31.734 1 19.5 464 GLU B O 1
ATOM 8223 N N . ARG B 1 465 ? -61.875 41.25 33.344 1 17.08 465 ARG B N 1
ATOM 8224 C CA . ARG B 1 465 ? -62.656 42.062 32.406 1 17.08 465 ARG B CA 1
ATOM 8225 C C . ARG B 1 465 ? -62.094 41.938 30.984 1 17.08 465 ARG B C 1
ATOM 8227 O O . ARG B 1 465 ? -60.906 41.719 30.797 1 17.08 465 ARG B O 1
ATOM 8234 N N . GLU B 1 466 ? -63.062 42.219 30.047 1 18.17 466 GLU B N 1
ATOM 8235 C CA . GLU B 1 466 ? -63.812 42 28.812 1 18.17 466 GLU B CA 1
ATOM 8236 C C . GLU B 1 466 ? -63.312 42.906 27.703 1 18.17 466 GLU B C 1
ATOM 8238 O O . GLU B 1 466 ? -63.844 42.906 26.594 1 18.17 466 GLU B O 1
ATOM 8243 N N . TYR B 1 467 ? -62.062 43.438 27.688 1 19.38 467 TYR B N 1
ATOM 8244 C CA . TYR B 1 467 ? -61.938 44.594 26.797 1 19.38 467 TYR B CA 1
ATOM 8245 C C . TYR B 1 467 ? -62.594 44.281 25.453 1 19.38 467 TYR B C 1
ATOM 8247 O O . TYR B 1 467 ? -62.625 43.156 24.984 1 19.38 467 TYR B O 1
ATOM 8255 N N . THR B 1 468 ? -63.375 45.344 24.953 1 18.64 468 THR B N 1
ATOM 8256 C CA . THR B 1 468 ? -64.375 45.75 23.984 1 18.64 468 THR B CA 1
ATOM 8257 C C . THR B 1 468 ? -63.875 45.594 22.562 1 18.64 468 THR B C 1
ATOM 8259 O O . THR B 1 468 ? -62.719 45.906 22.266 1 18.64 468 THR B O 1
ATOM 8262 N N . PRO B 1 469 ? -64.75 45 21.672 1 20.02 469 PRO B N 1
ATOM 8263 C CA . PRO B 1 469 ? -64.812 44.375 20.359 1 20.02 469 PRO B CA 1
ATOM 8264 C C . PRO B 1 469 ? -64.625 45.344 19.219 1 20.02 469 PRO B C 1
ATOM 8266 O O . PRO B 1 469 ? -64.688 44.969 18.047 1 20.02 469 PRO B O 1
ATOM 8269 N N . SER B 1 470 ? -63.812 46.531 19.375 1 19.2 470 SER B N 1
ATOM 8270 C CA . SER B 1 470 ? -64.312 47.469 18.375 1 19.2 470 SER B CA 1
ATOM 8271 C C . SER B 1 470 ? -64.438 46.812 17 1 19.2 470 SER B C 1
ATOM 8273 O O . SER B 1 470 ? -63.875 45.75 16.75 1 19.2 470 SER B O 1
ATOM 8275 N N . ASP B 1 471 ? -65.062 47.656 16.016 1 18.81 471 ASP B N 1
ATOM 8276 C CA . ASP B 1 471 ? -65.875 47.656 14.812 1 18.81 471 ASP B CA 1
ATOM 8277 C C . ASP B 1 471 ? -65.125 47.125 13.609 1 18.81 471 ASP B C 1
ATOM 8279 O O . ASP B 1 471 ? -63.938 47.469 13.383 1 18.81 471 ASP B O 1
ATOM 8283 N N . MET B 1 472 ? -65.562 46.062 12.961 1 18.95 472 MET B N 1
ATOM 8284 C CA . MET B 1 472 ? -65.375 44.969 12.016 1 18.95 472 MET B CA 1
ATOM 8285 C C . MET B 1 472 ? -65.375 45.469 10.578 1 18.95 472 MET B C 1
ATOM 8287 O O . MET B 1 472 ? -65.375 44.688 9.633 1 18.95 472 MET B O 1
ATOM 8291 N N . ASN B 1 473 ? -65.188 46.844 10.312 1 19.47 473 ASN B N 1
ATOM 8292 C CA . ASN B 1 473 ? -65.812 47.062 9.039 1 19.47 473 ASN B CA 1
ATOM 8293 C C . ASN B 1 473 ? -65.312 46.156 7.941 1 19.47 473 ASN B C 1
ATOM 8295 O O . ASN B 1 473 ? -64.125 45.906 7.879 1 19.47 473 ASN B O 1
ATOM 8299 N N . SER B 1 474 ? -66.188 45.438 7.195 1 20.02 474 SER B N 1
ATOM 8300 C CA . SER B 1 474 ? -66.312 44.25 6.352 1 20.02 474 SER B CA 1
ATOM 8301 C C . SER B 1 474 ? -65.75 44.469 4.961 1 20.02 474 SER B C 1
ATOM 8303 O O . SER B 1 474 ? -65.75 43.594 4.117 1 20.02 474 SER B O 1
ATOM 8305 N N . PRO B 1 475 ? -64.875 45.438 4.605 1 22.05 475 PRO B N 1
ATOM 8306 C CA . PRO B 1 475 ? -65.188 45.688 3.205 1 22.05 475 PRO B CA 1
ATOM 8307 C C . PRO B 1 475 ? -65.188 44.438 2.346 1 22.05 475 PRO B C 1
ATOM 8309 O O . PRO B 1 475 ? -64.5 43.438 2.705 1 22.05 475 PRO B O 1
ATOM 8312 N N . VAL B 1 476 ? -66.125 44.344 1.287 1 21.55 476 VAL B N 1
ATOM 8313 C CA . VAL B 1 476 ? -66.688 43.375 0.354 1 21.55 476 VAL B CA 1
ATOM 8314 C C . VAL B 1 476 ? -65.625 42.844 -0.596 1 21.55 476 VAL B C 1
ATOM 8316 O O . VAL B 1 476 ? -65.062 43.594 -1.382 1 21.55 476 VAL B O 1
ATOM 8319 N N . VAL B 1 477 ? -64.812 42 -0.178 1 21.48 477 VAL B N 1
ATOM 8320 C CA . VAL B 1 477 ? -63.688 41.375 -0.931 1 21.48 477 VAL B CA 1
ATOM 8321 C C . VAL B 1 477 ? -64.25 40.688 -2.182 1 21.48 477 VAL B C 1
ATOM 8323 O O . VAL B 1 477 ? -65 39.75 -2.086 1 21.48 477 VAL B O 1
ATOM 8326 N N . GLN B 1 478 ? -64.625 41.438 -3.182 1 20.97 478 GLN B N 1
ATOM 8327 C CA . GLN B 1 478 ? -65.25 40.875 -4.383 1 20.97 478 GLN B CA 1
ATOM 8328 C C . GLN B 1 478 ? -64.438 39.656 -4.867 1 20.97 478 GLN B C 1
ATOM 8330 O O . GLN B 1 478 ? -63.219 39.688 -4.922 1 20.97 478 GLN B O 1
ATOM 8335 N N . ASN B 1 479 ? -65.062 38.469 -4.766 1 19.72 479 ASN B N 1
ATOM 8336 C CA . ASN B 1 479 ? -64.75 37.062 -4.922 1 19.72 479 ASN B CA 1
ATOM 8337 C C . ASN B 1 479 ? -64.312 36.719 -6.344 1 19.72 479 ASN B C 1
ATOM 8339 O O . ASN B 1 479 ? -64.312 35.562 -6.742 1 19.72 479 ASN B O 1
ATOM 8343 N N . ASP B 1 480 ? -63.781 37.625 -7.125 1 21.66 480 ASP B N 1
ATOM 8344 C CA . ASP B 1 480 ? -63.875 37.188 -8.516 1 21.66 480 ASP B CA 1
ATOM 8345 C C . ASP B 1 480 ? -63.125 35.875 -8.711 1 21.66 480 ASP B C 1
ATOM 8347 O O . ASP B 1 480 ? -61.969 35.75 -8.32 1 21.66 480 ASP B O 1
ATOM 8351 N N . SER B 1 481 ? -63.875 34.688 -8.688 1 21.98 481 SER B N 1
ATOM 8352 C CA . SER B 1 481 ? -63.656 33.25 -8.805 1 21.98 481 SER B CA 1
ATOM 8353 C C . SER B 1 481 ? -62.844 32.938 -10.055 1 21.98 481 SER B C 1
ATOM 8355 O O . SER B 1 481 ? -62.906 31.812 -10.578 1 21.98 481 SER B O 1
ATOM 8357 N N . THR B 1 482 ? -62 33.812 -10.617 1 22.02 482 THR B N 1
ATOM 8358 C CA . THR B 1 482 ? -61.531 33.375 -11.938 1 22.02 482 THR B CA 1
ATOM 8359 C C . THR B 1 482 ? -60.844 32.031 -11.859 1 22.02 482 THR B C 1
ATOM 8361 O O . THR B 1 482 ? -59.906 31.844 -11.086 1 22.02 482 THR B O 1
ATOM 8364 N N . THR B 1 483 ? -61.625 30.938 -12.117 1 22.5 483 THR B N 1
ATOM 8365 C CA . THR B 1 483 ? -61.312 29.516 -12.227 1 22.5 483 THR B CA 1
ATOM 8366 C C . THR B 1 483 ? -60.094 29.297 -13.133 1 22.5 483 THR B C 1
ATOM 8368 O O . THR B 1 483 ? -60.188 29.531 -14.344 1 22.5 483 THR B O 1
ATOM 8371 N N . ILE B 1 484 ? -58.938 29.922 -12.898 1 22.72 484 ILE B N 1
ATOM 8372 C CA . ILE B 1 484 ? -57.906 29.719 -13.891 1 22.72 484 ILE B CA 1
ATOM 8373 C C . ILE B 1 484 ? -57.625 28.234 -14.07 1 22.72 484 ILE B C 1
ATOM 8375 O O . ILE B 1 484 ? -57.312 27.531 -13.102 1 22.72 484 ILE B O 1
ATOM 8379 N N . ASP B 1 485 ? -58.219 27.578 -15.062 1 22.78 485 ASP B N 1
ATOM 8380 C CA . ASP B 1 485 ? -58.125 26.203 -15.531 1 22.78 485 ASP B CA 1
ATOM 8381 C C . ASP B 1 485 ? -56.656 25.812 -15.75 1 22.78 485 ASP B C 1
ATOM 8383 O O . ASP B 1 485 ? -56.031 26.219 -16.734 1 22.78 485 ASP B O 1
ATOM 8387 N N . MET B 1 486 ? -55.75 26.156 -14.836 1 22.11 486 MET B N 1
ATOM 8388 C CA . MET B 1 486 ? -54.375 25.875 -15.188 1 22.11 486 MET B CA 1
ATOM 8389 C C . MET B 1 486 ? -54.188 24.391 -15.484 1 22.11 486 MET B C 1
ATOM 8391 O O . MET B 1 486 ? -54.406 23.547 -14.617 1 22.11 486 MET B O 1
ATOM 8395 N N . GLU B 1 487 ? -54.375 23.953 -16.766 1 24.08 487 GLU B N 1
ATOM 8396 C CA . GLU B 1 487 ? -54.094 22.609 -17.219 1 24.08 487 GLU B CA 1
ATOM 8397 C C . GLU B 1 487 ? -52.688 22.172 -16.828 1 24.08 487 GLU B C 1
ATOM 8399 O O . GLU B 1 487 ? -51.719 22.766 -17.25 1 24.08 487 GLU B O 1
ATOM 8404 N N . LEU B 1 488 ? -52.406 21.859 -15.578 1 25.33 488 LEU B N 1
ATOM 8405 C CA . LEU B 1 488 ? -51.094 21.375 -15.172 1 25.33 488 LEU B CA 1
ATOM 8406 C C . LEU B 1 488 ? -50.656 20.203 -16.047 1 25.33 488 LEU B C 1
ATOM 8408 O O . LEU B 1 488 ? -51.406 19.25 -16.219 1 25.33 488 LEU B O 1
ATOM 8412 N N . PRO B 1 489 ? -49.812 20.453 -17.062 1 25.38 489 PRO B N 1
ATOM 8413 C CA . PRO B 1 489 ? -49.344 19.328 -17.891 1 25.38 489 PRO B CA 1
ATOM 8414 C C . PRO B 1 489 ? -48.812 18.156 -17.062 1 25.38 489 PRO B C 1
ATOM 8416 O O . PRO B 1 489 ? -48.156 18.375 -16.047 1 25.38 489 PRO B O 1
ATOM 8419 N N . THR B 1 490 ? -49.562 17.078 -16.922 1 24.88 490 THR B N 1
ATOM 8420 C CA . THR B 1 490 ? -49.156 15.859 -16.234 1 24.88 490 THR B CA 1
ATOM 8421 C C . THR B 1 490 ? -47.844 15.32 -16.797 1 24.88 490 THR B C 1
ATOM 8423 O O . THR B 1 490 ? -47.781 14.961 -17.969 1 24.88 490 THR B O 1
ATOM 8426 N N . VAL B 1 491 ? -46.719 16.016 -16.625 1 26.47 491 VAL B N 1
ATOM 8427 C CA . VAL B 1 491 ? -45.5 15.367 -17.109 1 26.47 491 VAL B CA 1
ATOM 8428 C C . VAL B 1 491 ? -45.438 13.938 -16.578 1 26.47 491 VAL B C 1
ATOM 8430 O O . VAL B 1 491 ? -45.594 13.703 -15.383 1 26.47 491 VAL B O 1
ATOM 8433 N N . PRO B 1 492 ? -45.688 12.938 -17.453 1 25.25 492 PRO B N 1
ATOM 8434 C CA . PRO B 1 492 ? -45.562 11.547 -17 1 25.25 492 PRO B CA 1
ATOM 8435 C C . PRO B 1 492 ? -44.188 11.266 -16.328 1 25.25 492 PRO B C 1
ATOM 8437 O O . PRO B 1 492 ? -43.156 11.656 -16.859 1 25.25 492 PRO B O 1
ATOM 8440 N N . ILE B 1 493 ? -44.094 11.383 -15.062 1 25.5 493 ILE B N 1
ATOM 8441 C CA . ILE B 1 493 ? -42.906 10.953 -14.352 1 25.5 493 ILE B CA 1
ATOM 8442 C C . ILE B 1 493 ? -42.531 9.531 -14.766 1 25.5 493 ILE B C 1
ATOM 8444 O O . ILE B 1 493 ? -43.312 8.594 -14.539 1 25.5 493 ILE B O 1
ATOM 8448 N N . LYS B 1 494 ? -41.938 9.375 -15.953 1 26.84 494 LYS B N 1
ATOM 8449 C CA . LYS B 1 494 ? -41.312 8.07 -16.188 1 26.84 494 LYS B CA 1
ATOM 8450 C C . LYS B 1 494 ? -40.469 7.633 -15 1 26.84 494 LYS B C 1
ATOM 8452 O O . LYS B 1 494 ? -39.5 8.289 -14.656 1 26.84 494 LYS B O 1
ATOM 8457 N N . ILE B 1 495 ? -41.156 7.07 -13.969 1 28.31 495 ILE B N 1
ATOM 8458 C CA . ILE B 1 495 ? -40.438 6.406 -12.883 1 28.31 495 ILE B CA 1
ATOM 8459 C C . ILE B 1 495 ? -39.344 5.5 -13.469 1 28.31 495 ILE B C 1
ATOM 8461 O O . ILE B 1 495 ? -39.656 4.582 -14.234 1 28.31 495 ILE B O 1
ATOM 8465 N N . ASP B 1 496 ? -38.25 6.078 -13.789 1 28.59 496 ASP B N 1
ATOM 8466 C CA . ASP B 1 496 ? -37.156 5.176 -14.094 1 28.59 496 ASP B CA 1
ATOM 8467 C C . ASP B 1 496 ? -37.156 3.973 -13.148 1 28.59 496 ASP B C 1
ATOM 8469 O O . ASP B 1 496 ? -37.188 4.133 -11.93 1 28.59 496 ASP B O 1
ATOM 8473 N N . ARG B 1 497 ? -37.625 2.801 -13.609 1 31.92 497 ARG B N 1
ATOM 8474 C CA . ARG B 1 497 ? -37.969 1.484 -13.07 1 31.92 497 ARG B CA 1
ATOM 8475 C C . ARG B 1 497 ? -36.906 1.032 -12.062 1 31.92 497 ARG B C 1
ATOM 8477 O O . ARG B 1 497 ? -37.219 0.284 -11.133 1 31.92 497 ARG B O 1
ATOM 8484 N N . ASP B 1 498 ? -35.656 1.218 -12.445 1 31.89 498 ASP B N 1
ATOM 8485 C CA . ASP B 1 498 ? -34.75 0.388 -11.688 1 31.89 498 ASP B CA 1
ATOM 8486 C C . ASP B 1 498 ? -34.469 0.987 -10.312 1 31.89 498 ASP B C 1
ATOM 8488 O O . ASP B 1 498 ? -33.406 0.724 -9.711 1 31.89 498 ASP B O 1
ATOM 8492 N N . GLU B 1 499 ? -35.219 2.037 -9.867 1 36.34 499 GLU B N 1
ATOM 8493 C CA . GLU B 1 499 ? -34.969 2.514 -8.516 1 36.34 499 GLU B CA 1
ATOM 8494 C C . GLU B 1 499 ? -35.188 1.409 -7.484 1 36.34 499 GLU B C 1
ATOM 8496 O O . GLU B 1 499 ? -36.188 0.707 -7.539 1 36.34 499 GLU B O 1
ATOM 8501 N N . ASP B 1 500 ? -34.156 0.939 -6.926 1 39.12 500 ASP B N 1
ATOM 8502 C CA . ASP B 1 500 ? -34.156 -0.094 -5.895 1 39.12 500 ASP B CA 1
ATOM 8503 C C . ASP B 1 500 ? -35.25 0.169 -4.875 1 39.12 500 ASP B C 1
ATOM 8505 O O . ASP B 1 500 ? -35.25 1.199 -4.195 1 39.12 500 ASP B O 1
ATOM 8509 N N . ILE B 1 501 ? -36.469 -0.315 -5.059 1 47.25 501 ILE B N 1
ATOM 8510 C CA . ILE B 1 501 ? -37.688 -0.319 -4.242 1 47.25 501 ILE B CA 1
ATOM 8511 C C . ILE B 1 501 ? -37.312 -0.406 -2.764 1 47.25 501 ILE B C 1
ATOM 8513 O O . ILE B 1 501 ? -38 0.128 -1.904 1 47.25 501 ILE B O 1
ATOM 8517 N N . SER B 1 502 ? -36.156 -0.91 -2.506 1 49.69 502 SER B N 1
ATOM 8518 C CA . SER B 1 502 ? -35.75 -1.119 -1.111 1 49.69 502 SER B CA 1
ATOM 8519 C C . SER B 1 502 ? -35.469 0.205 -0.416 1 49.69 502 SER B C 1
ATOM 8521 O O . SER B 1 502 ? -35.656 0.336 0.793 1 49.69 502 SER B O 1
ATOM 8523 N N . GLN B 1 503 ? -35.125 1.262 -1.172 1 51.41 503 GLN B N 1
ATOM 8524 C CA . GLN B 1 503 ? -34.844 2.57 -0.594 1 51.41 503 GLN B CA 1
ATOM 8525 C C . GLN B 1 503 ? -36.125 3.391 -0.43 1 51.41 503 GLN B C 1
ATOM 8527 O O . GLN B 1 503 ? -36.094 4.43 0.233 1 51.41 503 GLN B O 1
ATOM 8532 N N . ARG B 1 504 ? -37.188 2.924 -0.926 1 59.22 504 ARG B N 1
ATOM 8533 C CA . ARG B 1 504 ? -38.438 3.674 -0.908 1 59.22 504 ARG B CA 1
ATOM 8534 C C . ARG B 1 504 ? -39.188 3.461 0.405 1 59.22 504 ARG B C 1
ATOM 8536 O O . ARG B 1 504 ? -39.906 4.359 0.879 1 59.22 504 ARG B O 1
ATOM 8543 N N . PHE B 1 505 ? -39 2.283 1.077 1 57.72 505 PHE B N 1
ATOM 8544 C CA . PHE B 1 505 ? -39.781 1.975 2.273 1 57.72 505 PHE B CA 1
ATOM 8545 C C . PHE B 1 505 ? -38.875 1.955 3.508 1 57.72 505 PHE B C 1
ATOM 8547 O O . PHE B 1 505 ? -37.781 1.412 3.471 1 57.72 505 PHE B O 1
ATOM 8554 N N . SER B 1 506 ? -39.188 2.758 4.523 1 65.88 506 SER B N 1
ATOM 8555 C CA . SER B 1 506 ? -38.625 2.654 5.867 1 65.88 506 SER B CA 1
ATOM 8556 C C . SER B 1 506 ? -39.531 1.818 6.777 1 65.88 506 SER B C 1
ATOM 8558 O O . SER B 1 506 ? -40.75 2.031 6.832 1 65.88 506 SER B O 1
ATOM 8560 N N . ILE B 1 507 ? -39.062 0.668 7.289 1 61.25 507 ILE B N 1
ATOM 8561 C CA . ILE B 1 507 ? -39.812 -0.194 8.203 1 61.25 507 ILE B CA 1
ATOM 8562 C C . ILE B 1 507 ? -39.25 -0.05 9.617 1 61.25 507 ILE B C 1
ATOM 8564 O O . ILE B 1 507 ? -38.031 -0.165 9.82 1 61.25 507 ILE B O 1
ATOM 8568 N N . TYR B 1 508 ? -40.031 0.473 10.594 1 66.62 508 TYR B N 1
ATOM 8569 C CA . TYR B 1 508 ? -39.656 0.542 12 1 66.62 508 TYR B CA 1
ATOM 8570 C C . TYR B 1 508 ? -40.781 0.079 12.906 1 66.62 508 TYR B C 1
ATOM 8572 O O . TYR B 1 508 ? -41.938 0.056 12.5 1 66.62 508 TYR B O 1
ATOM 8580 N N . GLU B 1 509 ? -40.406 -0.515 14.117 1 59.59 509 GLU B N 1
ATOM 8581 C CA . GLU B 1 509 ? -41.344 -0.943 15.133 1 59.59 509 GLU B CA 1
ATOM 8582 C C . GLU B 1 509 ? -41.625 0.179 16.125 1 59.59 509 GLU B C 1
ATOM 8584 O O . GLU B 1 509 ? -40.719 0.821 16.625 1 59.59 509 GLU B O 1
ATOM 8589 N N . GLU B 1 510 ? -42.906 0.659 16.078 1 63.5 510 GLU B N 1
ATOM 8590 C CA . GLU B 1 510 ? -43.375 1.582 17.109 1 63.5 510 GLU B CA 1
ATOM 8591 C C . GLU B 1 510 ? -44.594 1.013 17.828 1 63.5 510 GLU B C 1
ATOM 8593 O O . GLU B 1 510 ? -45.594 0.666 17.203 1 63.5 510 GLU B O 1
ATOM 8598 N N . ASP B 1 511 ? -44.625 0.965 19.172 1 55.66 511 ASP B N 1
ATOM 8599 C CA . ASP B 1 511 ? -45.688 0.565 20.094 1 55.66 511 ASP B CA 1
ATOM 8600 C C . ASP B 1 511 ? -46.281 -0.776 19.688 1 55.66 511 ASP B C 1
ATOM 8602 O O . ASP B 1 511 ? -47.5 -0.913 19.609 1 55.66 511 ASP B O 1
ATOM 8606 N N . GLU B 1 512 ? -45.531 -1.965 19.391 1 60.41 512 GLU B N 1
ATOM 8607 C CA . GLU B 1 512 ? -45.938 -3.332 19.047 1 60.41 512 GLU B CA 1
ATOM 8608 C C . GLU B 1 512 ? -46.438 -3.424 17.625 1 60.41 512 GLU B C 1
ATOM 8610 O O . GLU B 1 512 ? -46.906 -4.48 17.188 1 60.41 512 GLU B O 1
ATOM 8615 N N . ASN B 1 513 ? -46.438 -2.332 16.906 1 63.31 513 ASN B N 1
ATOM 8616 C CA . ASN B 1 513 ? -46.844 -2.316 15.508 1 63.31 513 ASN B CA 1
ATOM 8617 C C . ASN B 1 513 ? -45.625 -2.209 14.578 1 63.31 513 ASN B C 1
ATOM 8619 O O . ASN B 1 513 ? -44.594 -1.62 14.938 1 63.31 513 ASN B O 1
ATOM 8623 N N . ILE B 1 514 ? -45.625 -2.99 13.469 1 65.62 514 ILE B N 1
ATOM 8624 C CA . ILE B 1 514 ? -44.656 -2.82 12.391 1 65.62 514 ILE B CA 1
ATOM 8625 C C . ILE B 1 514 ? -45.125 -1.722 11.438 1 65.62 514 ILE B C 1
ATOM 8627 O O . ILE B 1 514 ? -46.219 -1.812 10.875 1 65.62 514 ILE B O 1
ATOM 8631 N N . ILE B 1 515 ? -44.406 -0.513 11.398 1 68.5 515 ILE B N 1
ATOM 8632 C CA . ILE B 1 515 ? -44.719 0.635 10.555 1 68.5 515 ILE B CA 1
ATOM 8633 C C . ILE B 1 515 ? -43.875 0.594 9.289 1 68.5 515 ILE B C 1
ATOM 8635 O O . ILE B 1 515 ? -42.625 0.476 9.367 1 68.5 515 ILE B O 1
ATOM 8639 N N . ILE B 1 516 ? -44.438 0.481 8.133 1 65.44 516 ILE B N 1
ATOM 8640 C CA . ILE B 1 516 ? -43.812 0.575 6.816 1 65.44 516 ILE B CA 1
ATOM 8641 C C . ILE B 1 516 ? -44.156 1.931 6.188 1 65.44 516 ILE B C 1
ATOM 8643 O O . ILE B 1 516 ? -45.312 2.252 5.945 1 65.44 516 ILE B O 1
ATOM 8647 N N . GLU B 1 517 ? -43.125 2.84 6.109 1 65.44 517 GLU B N 1
ATOM 8648 C CA . GLU B 1 517 ? -43.281 4.172 5.535 1 65.44 517 GLU B CA 1
ATOM 8649 C C . GLU B 1 517 ? -42.781 4.219 4.098 1 65.44 517 GLU B C 1
ATOM 8651 O O . GLU B 1 517 ? -41.625 3.844 3.824 1 65.44 517 GLU B O 1
ATOM 8656 N N . ASP B 1 518 ? -43.656 4.48 3.131 1 62.12 518 ASP B N 1
ATOM 8657 C CA . ASP B 1 518 ? -43.312 4.809 1.748 1 62.12 518 ASP B CA 1
ATOM 8658 C C . ASP B 1 518 ? -42.812 6.242 1.635 1 62.12 518 ASP B C 1
ATOM 8660 O O . ASP B 1 518 ? -43.562 7.195 1.755 1 62.12 518 ASP B O 1
ATOM 8664 N N . GLU B 1 519 ? -41.531 6.422 1.545 1 60.12 519 GLU B N 1
ATOM 8665 C CA . GLU B 1 519 ? -40.906 7.75 1.534 1 60.12 519 GLU B CA 1
ATOM 8666 C C . GLU B 1 519 ? -41.281 8.508 0.256 1 60.12 519 GLU B C 1
ATOM 8668 O O . GLU B 1 519 ? -41.188 9.734 0.218 1 60.12 519 GLU B O 1
ATOM 8673 N N . THR B 1 520 ? -41.594 7.855 -0.781 1 58.75 520 THR B N 1
ATOM 8674 C CA . THR B 1 520 ? -41.938 8.547 -2.02 1 58.75 520 THR B CA 1
ATOM 8675 C C . THR B 1 520 ? -43.375 9.062 -1.982 1 58.75 520 THR B C 1
ATOM 8677 O O . THR B 1 520 ? -43.656 10.18 -2.432 1 58.75 520 THR B O 1
ATOM 8680 N N . ASP B 1 521 ? -44.375 8.273 -1.426 1 58.69 521 ASP B N 1
ATOM 8681 C CA . ASP B 1 521 ? -45.781 8.688 -1.495 1 58.69 521 ASP B CA 1
ATOM 8682 C C . ASP B 1 521 ? -46.281 9.125 -0.125 1 58.69 521 ASP B C 1
ATOM 8684 O O . ASP B 1 521 ? -47.438 9.562 0.004 1 58.69 521 ASP B O 1
ATOM 8688 N N . GLY B 1 522 ? -45.406 9.156 0.902 1 58.94 522 GLY B N 1
ATOM 8689 C CA . GLY B 1 522 ? -45.75 9.594 2.25 1 58.94 522 GLY B CA 1
ATOM 8690 C C . GLY B 1 522 ? -46.75 8.688 2.945 1 58.94 522 GLY B C 1
ATOM 8691 O O . GLY B 1 522 ? -47.312 9.062 3.973 1 58.94 522 GLY B O 1
ATOM 8692 N N . GLU B 1 523 ? -47.062 7.578 2.363 1 61.31 523 GLU B N 1
ATOM 8693 C CA . GLU B 1 523 ? -48.031 6.688 2.979 1 61.31 523 GLU B CA 1
ATOM 8694 C C . GLU B 1 523 ? -47.375 5.789 4.023 1 61.31 523 GLU B C 1
ATOM 8696 O O . GLU B 1 523 ? -46.219 5.395 3.877 1 61.31 523 GLU B O 1
ATOM 8701 N N . VAL B 1 524 ? -47.938 5.691 5.23 1 65.19 524 VAL B N 1
ATOM 8702 C CA . VAL B 1 524 ? -47.469 4.863 6.348 1 65.19 524 VAL B CA 1
ATOM 8703 C C . VAL B 1 524 ? -48.406 3.662 6.512 1 65.19 524 VAL B C 1
ATOM 8705 O O . VAL B 1 524 ? -49.625 3.818 6.57 1 65.19 524 VAL B O 1
ATOM 8708 N N . TYR B 1 525 ? -47.875 2.461 6.281 1 63.84 525 TYR B N 1
ATOM 8709 C CA . TYR B 1 525 ? -48.594 1.223 6.543 1 63.84 525 TYR B CA 1
ATOM 8710 C C . TYR B 1 525 ? -48.25 0.661 7.914 1 63.84 525 TYR B C 1
ATOM 8712 O O . TYR B 1 525 ? -47.062 0.655 8.305 1 63.84 525 TYR B O 1
ATOM 8720 N N . VAL B 1 526 ? -49.156 0.413 8.82 1 63 526 VAL B N 1
ATOM 8721 C CA . VAL B 1 526 ? -49 -0.119 10.164 1 63 526 VAL B CA 1
ATOM 8722 C C . VAL B 1 526 ? -49.469 -1.568 10.211 1 63 526 VAL B C 1
ATOM 8724 O O . VAL B 1 526 ? -50.594 -1.867 9.836 1 63 526 VAL B O 1
ATOM 8727 N N . ILE B 1 527 ? -48.594 -2.594 10.312 1 58.16 527 ILE B N 1
ATOM 8728 C CA . ILE B 1 527 ? -48.938 -3.975 10.633 1 58.16 527 ILE B CA 1
ATOM 8729 C C . ILE B 1 527 ? -49 -4.156 12.148 1 58.16 527 ILE B C 1
ATOM 8731 O O . ILE B 1 527 ? -48 -3.926 12.836 1 58.16 527 ILE B O 1
ATOM 8735 N N . ASN B 1 528 ? -50.156 -4.277 12.75 1 48.94 528 ASN B N 1
ATOM 8736 C CA . ASN B 1 528 ? -50.406 -4.504 14.164 1 48.94 528 ASN B CA 1
ATOM 8737 C C . ASN B 1 528 ? -50.094 -5.938 14.57 1 48.94 528 ASN B C 1
ATOM 8739 O O . ASN B 1 528 ? -50.625 -6.887 14 1 48.94 528 ASN B O 1
ATOM 8743 N N . ASN B 1 529 ? -49 -6.246 15.133 1 44 529 ASN B N 1
ATOM 8744 C CA . ASN B 1 529 ? -48.719 -7.551 15.711 1 44 529 ASN B CA 1
ATOM 8745 C C . ASN B 1 529 ? -49.594 -7.844 16.922 1 44 529 ASN B C 1
ATOM 8747 O O . ASN B 1 529 ? -49.312 -8.758 17.688 1 44 529 ASN B O 1
ATOM 8751 N N . SER B 1 530 ? -50.5 -7.129 17.297 1 36.88 530 SER B N 1
ATOM 8752 C CA . SER B 1 530 ? -51.156 -7.406 18.562 1 36.88 530 SER B CA 1
ATOM 8753 C C . SER B 1 530 ? -51.875 -8.742 18.531 1 36.88 530 SER B C 1
ATOM 8755 O O . SER B 1 530 ? -52.844 -8.945 19.281 1 36.88 530 SER B O 1
ATOM 8757 N N . THR B 1 531 ? -51.688 -9.766 17.75 1 32.47 531 THR B N 1
ATOM 8758 C CA . THR B 1 531 ? -52.594 -10.797 18.203 1 32.47 531 THR B CA 1
ATOM 8759 C C . THR B 1 531 ? -52.219 -11.273 19.609 1 32.47 531 THR B C 1
ATOM 8761 O O . THR B 1 531 ? -51.312 -12.07 19.781 1 32.47 531 THR B O 1
ATOM 8764 N N . SER B 1 532 ? -52.031 -10.383 20.547 1 28.75 532 SER B N 1
ATOM 8765 C CA . SER B 1 532 ? -51.875 -10.859 21.922 1 28.75 532 SER B CA 1
ATOM 8766 C C . SER B 1 532 ? -53 -11.82 22.312 1 28.75 532 SER B C 1
ATOM 8768 O O . SER B 1 532 ? -54.156 -11.43 22.375 1 28.75 532 SER B O 1
ATOM 8770 N N . LEU B 1 533 ? -53 -13.125 21.859 1 24.44 533 LEU B N 1
ATOM 8771 C CA . LEU B 1 533 ? -53.844 -14.039 22.625 1 24.44 533 LEU B CA 1
ATOM 8772 C C . LEU B 1 533 ? -53.5 -13.984 24.109 1 24.44 533 LEU B C 1
ATOM 8774 O O . LEU B 1 533 ? -52.344 -14.195 24.484 1 24.44 533 LEU B O 1
ATOM 8778 N N . THR B 1 534 ? -54.156 -13.188 24.891 1 24.17 534 THR B N 1
ATOM 8779 C CA . THR B 1 534 ? -54.219 -12.984 26.328 1 24.17 534 THR B CA 1
ATOM 8780 C C . THR B 1 534 ? -54.375 -14.312 27.062 1 24.17 534 THR B C 1
ATOM 8782 O O . THR B 1 534 ? -55.469 -14.867 27.125 1 24.17 534 THR B O 1
ATOM 8785 N N . THR B 1 535 ? -53.688 -15.453 26.844 1 21.78 535 THR B N 1
ATOM 8786 C CA . THR B 1 535 ? -54.062 -16.531 27.75 1 21.78 535 THR B CA 1
ATOM 8787 C C . THR B 1 535 ? -53.719 -16.188 29.188 1 21.78 535 THR B C 1
ATOM 8789 O O . THR B 1 535 ? -52.562 -15.852 29.484 1 21.78 535 THR B O 1
ATOM 8792 N N . THR B 1 536 ? -54.656 -15.664 30 1 21.52 536 THR B N 1
ATOM 8793 C CA . THR B 1 536 ? -54.688 -15.32 31.422 1 21.52 536 THR B CA 1
ATOM 8794 C C . THR B 1 536 ? -54.219 -16.5 32.281 1 21.52 536 THR B C 1
ATOM 8796 O O . THR B 1 536 ? -54.906 -17.531 32.312 1 21.52 536 THR B O 1
ATOM 8799 N N . PRO B 1 537 ? -52.969 -16.891 32.312 1 22.48 537 PRO B N 1
ATOM 8800 C CA . PRO B 1 537 ? -52.875 -18.031 33.219 1 22.48 537 PRO B CA 1
ATOM 8801 C C . PRO B 1 537 ? -53.281 -17.703 34.625 1 22.48 537 PRO B C 1
ATOM 8803 O O . PRO B 1 537 ? -53.188 -16.547 35.062 1 22.48 537 PRO B O 1
ATOM 8806 N N . PRO B 1 538 ? -54.094 -18.5 35.312 1 20.2 538 PRO B N 1
ATOM 8807 C CA . PRO B 1 538 ? -54.719 -18.297 36.625 1 20.2 538 PRO B CA 1
ATOM 8808 C C . PRO B 1 538 ? -53.719 -18.016 37.719 1 20.2 538 PRO B C 1
ATOM 8810 O O . PRO B 1 538 ? -52.531 -18.359 37.594 1 20.2 538 PRO B O 1
ATOM 8813 N N . ALA B 1 539 ? -54.031 -17.188 38.719 1 20.08 539 ALA B N 1
ATOM 8814 C CA . ALA B 1 539 ? -53.531 -16.516 39.938 1 20.08 539 ALA B CA 1
ATOM 8815 C C . ALA B 1 539 ? -53 -17.547 40.938 1 20.08 539 ALA B C 1
ATOM 8817 O O . ALA B 1 539 ? -52.562 -17.172 42.031 1 20.08 539 ALA B O 1
ATOM 8818 N N . THR B 1 540 ? -52.25 -18.609 40.625 1 18.94 540 THR B N 1
ATOM 8819 C CA . THR B 1 540 ? -52.188 -19.469 41.812 1 18.94 540 THR B CA 1
ATOM 8820 C C . THR B 1 540 ? -51.594 -18.734 43 1 18.94 540 THR B C 1
ATOM 8822 O O . THR B 1 540 ? -50.594 -18.031 42.844 1 18.94 540 THR B O 1
ATOM 8825 N N . THR B 1 541 ? -52.188 -18.766 44.281 1 18.47 541 THR B N 1
ATOM 8826 C CA . THR B 1 541 ? -52.188 -18.281 45.656 1 18.47 541 THR B CA 1
ATOM 8827 C C . THR B 1 541 ? -50.906 -18.688 46.375 1 18.47 541 THR B C 1
ATOM 8829 O O . THR B 1 541 ? -50.688 -18.281 47.531 1 18.47 541 THR B O 1
ATOM 8832 N N . GLN B 1 542 ? -49.875 -19.234 45.844 1 17.39 542 GLN B N 1
ATOM 8833 C CA . GLN B 1 542 ? -49.25 -20 46.906 1 17.39 542 GLN B CA 1
ATOM 8834 C C . GLN B 1 542 ? -48.75 -19.078 48.031 1 17.39 542 GLN B C 1
ATOM 8836 O O . GLN B 1 542 ? -48.281 -17.969 47.75 1 17.39 542 GLN B O 1
ATOM 8841 N N . ALA B 1 543 ? -48.969 -19.547 49.375 1 18.59 543 ALA B N 1
ATOM 8842 C CA . ALA B 1 543 ? -48.875 -19.25 50.812 1 18.59 543 ALA B CA 1
ATOM 8843 C C . ALA B 1 543 ? -47.438 -18.922 51.188 1 18.59 543 ALA B C 1
ATOM 8845 O O . ALA B 1 543 ? -46.469 -19.516 50.688 1 18.59 543 ALA B O 1
ATOM 8846 N N . ILE B 1 544 ? -47.219 -17.797 51.844 1 18.56 544 ILE B N 1
ATOM 8847 C CA . ILE B 1 544 ? -46.188 -17.062 52.562 1 18.56 544 ILE B CA 1
ATOM 8848 C C . ILE B 1 544 ? -45.625 -17.906 53.688 1 18.56 544 ILE B C 1
ATOM 8850 O O . ILE B 1 544 ? -44.906 -17.406 54.562 1 18.56 544 ILE B O 1
ATOM 8854 N N . ASP B 1 545 ? -45.375 -19.203 53.656 1 16.17 545 ASP B N 1
ATOM 8855 C CA . ASP B 1 545 ? -45.062 -19.703 55 1 16.17 545 ASP B CA 1
ATOM 8856 C C . ASP B 1 545 ? -43.875 -18.938 55.594 1 16.17 545 ASP B C 1
ATOM 8858 O O . ASP B 1 545 ? -42.969 -18.531 54.875 1 16.17 545 ASP B O 1
ATOM 8862 N N . SER B 1 546 ? -43.938 -18.641 57.031 1 16.81 546 SER B N 1
ATOM 8863 C CA . SER B 1 546 ? -43.531 -17.969 58.25 1 16.81 546 SER B CA 1
ATOM 8864 C C . SER B 1 546 ? -42.125 -18.422 58.688 1 16.81 546 SER B C 1
ATOM 8866 O O . SER B 1 546 ? -41.469 -17.734 59.469 1 16.81 546 SER B O 1
ATOM 8868 N N . ASN B 1 547 ? -41.625 -19.641 58.5 1 15.94 547 ASN B N 1
ATOM 8869 C CA . ASN B 1 547 ? -41.031 -20.125 59.719 1 15.94 547 ASN B CA 1
ATOM 8870 C C . ASN B 1 547 ? -39.812 -19.281 60.125 1 15.94 547 ASN B C 1
ATOM 8872 O O . ASN B 1 547 ? -39.156 -18.719 59.25 1 15.94 547 ASN B O 1
ATOM 8876 N N . SER B 1 548 ? -39.469 -19.312 61.594 1 16.09 548 SER B N 1
ATOM 8877 C CA . SER B 1 548 ? -38.906 -18.734 62.812 1 16.09 548 SER B CA 1
ATOM 8878 C C . SER B 1 548 ? -37.406 -18.781 62.812 1 16.09 548 SER B C 1
ATOM 8880 O O . SER B 1 548 ? -36.75 -17.781 63.094 1 16.09 548 SER B O 1
ATOM 8882 N N . GLN B 1 549 ? -36.781 -20.016 63.031 1 14.6 549 GLN B N 1
ATOM 8883 C CA . GLN B 1 549 ? -36.094 -20.203 64.312 1 14.6 549 GLN B CA 1
ATOM 8884 C C . GLN B 1 549 ? -34.688 -19.641 64.312 1 14.6 549 GLN B C 1
ATOM 8886 O O . GLN B 1 549 ? -34.281 -18.891 65.188 1 14.6 549 GLN B O 1
ATOM 8891 N N . LYS B 1 550 ? -33.656 -20.641 64.125 1 15.91 550 LYS B N 1
ATOM 8892 C CA . LYS B 1 550 ? -32.781 -21.094 65.188 1 15.91 550 LYS B CA 1
ATOM 8893 C C . LYS B 1 550 ? -31.625 -20.109 65.438 1 15.91 550 LYS B C 1
ATOM 8895 O O . LYS B 1 550 ? -31.234 -19.375 64.5 1 15.91 550 LYS B O 1
ATOM 8900 N N . SER B 1 551 ? -30.703 -20.438 66.438 1 15.09 551 SER B N 1
ATOM 8901 C CA . SER B 1 551 ? -30.031 -20.172 67.688 1 15.09 551 SER B CA 1
ATOM 8902 C C . SER B 1 551 ? -28.656 -19.547 67.5 1 15.09 551 SER B C 1
ATOM 8904 O O . SER B 1 551 ? -28.172 -19.484 66.375 1 15.09 551 SER B O 1
ATOM 8906 N N . ASP B 1 552 ? -27.516 -20.156 68.188 1 15.15 552 ASP B N 1
ATOM 8907 C CA . ASP B 1 552 ? -26.719 -19.781 69.312 1 15.15 552 ASP B CA 1
ATOM 8908 C C . ASP B 1 552 ? -25.312 -19.328 68.938 1 15.15 552 ASP B C 1
ATOM 8910 O O . ASP B 1 552 ? -24.672 -18.562 69.625 1 15.15 552 ASP B O 1
ATOM 8914 N N . PHE B 1 553 ? -24.547 -19.922 67.938 1 15.55 553 PHE B N 1
ATOM 8915 C CA . PHE B 1 553 ? -23.281 -20.359 68.562 1 15.55 553 PHE B CA 1
ATOM 8916 C C . PHE B 1 553 ? -22.438 -19.156 68.938 1 15.55 553 PHE B C 1
ATOM 8918 O O . PHE B 1 553 ? -22.516 -18.094 68.375 1 15.55 553 PHE B O 1
ATOM 8925 N N . ASN B 1 554 ? -21.297 -19.453 69.938 1 15.16 554 ASN B N 1
ATOM 8926 C CA . ASN B 1 554 ? -20.469 -19.188 71.125 1 15.16 554 ASN B CA 1
ATOM 8927 C C . ASN B 1 554 ? -19.359 -18.188 70.812 1 15.16 554 ASN B C 1
ATOM 8929 O O . ASN B 1 554 ? -18.969 -18.016 69.625 1 15.16 554 ASN B O 1
ATOM 8933 N N . LEU B 1 555 ? -18.453 -17.906 71.938 1 14.72 555 LEU B N 1
ATOM 8934 C CA . LEU B 1 555 ? -17.844 -16.953 72.812 1 14.72 555 LEU B CA 1
ATOM 8935 C C . LEU B 1 555 ? -16.391 -16.688 72.438 1 14.72 555 LEU B C 1
ATOM 8937 O O . LEU B 1 555 ? -15.914 -15.555 72.562 1 14.72 555 LEU B O 1
ATOM 8941 N N . PHE B 1 556 ? -15.375 -17.672 72.188 1 15.34 556 PHE B N 1
ATOM 8942 C CA . PHE B 1 556 ? -14.258 -17.688 73.125 1 15.34 556 PHE B CA 1
ATOM 8943 C C . PHE B 1 556 ? -13.375 -16.453 72.938 1 15.34 556 PHE B C 1
ATOM 8945 O O . PHE B 1 556 ? -13.336 -15.875 71.812 1 15.34 556 PHE B O 1
ATOM 8952 N N . PRO B 1 557 ? -12.125 -16.328 73.938 1 15.55 557 PRO B N 1
ATOM 8953 C CA . PRO B 1 557 ? -11.516 -15.5 75 1 15.55 557 PRO B CA 1
ATOM 8954 C C . PRO B 1 557 ? -10.359 -14.648 74.5 1 15.55 557 PRO B C 1
ATOM 8956 O O . PRO B 1 557 ? -10.344 -13.438 74.688 1 15.55 557 PRO B O 1
ATOM 8959 N N . LEU B 1 558 ? -8.961 -15.148 74.875 1 14.99 558 LEU B N 1
ATOM 8960 C CA . LEU B 1 558 ? -8.133 -14.648 76 1 14.99 558 LEU B CA 1
ATOM 8961 C C . LEU B 1 558 ? -7.113 -13.633 75.5 1 14.99 558 LEU B C 1
ATOM 8963 O O . LEU B 1 558 ? -7.008 -12.531 76 1 14.99 558 LEU B O 1
ATOM 8967 N N . PHE B 1 559 ? -5.559 -14.016 75.625 1 15.82 559 PHE B N 1
ATOM 8968 C CA . PHE B 1 559 ? -4.508 -13.539 76.5 1 15.82 559 PHE B CA 1
ATOM 8969 C C . PHE B 1 559 ? -3.734 -12.391 75.875 1 15.82 559 PHE B C 1
ATOM 8971 O O . PHE B 1 559 ? -3.738 -12.242 74.625 1 15.82 559 PHE B O 1
ATOM 8978 N N . LYS B 1 560 ? -2.492 -11.781 76.75 1 15.34 560 LYS B N 1
ATOM 8979 C CA . LYS B 1 560 ? -1.849 -10.656 77.438 1 15.34 560 LYS B CA 1
ATOM 8980 C C . LYS B 1 560 ? -0.546 -10.273 76.688 1 15.34 560 LYS B C 1
ATOM 8982 O O . LYS B 1 560 ? 0.103 -9.297 77.062 1 15.34 560 LYS B O 1
ATOM 8987 N N . LYS B 1 561 ? 0.164 -10.898 75.938 1 17.25 561 LYS B N 1
ATOM 8988 C CA . LYS B 1 561 ? 1.585 -10.922 76.25 1 17.25 561 LYS B CA 1
ATOM 8989 C C . LYS B 1 561 ? 2.119 -9.508 76.438 1 17.25 561 LYS B C 1
ATOM 8991 O O . LYS B 1 561 ? 1.795 -8.594 75.688 1 17.25 561 LYS B O 1
ATOM 8996 N N . SER B 1 562 ? 3.236 -9.375 77.375 1 16.09 562 SER B N 1
ATOM 8997 C CA . SER B 1 562 ? 3.918 -8.617 78.438 1 16.09 562 SER B CA 1
ATOM 8998 C C . SER B 1 562 ? 4.566 -7.355 77.875 1 16.09 562 SER B C 1
ATOM 9000 O O . SER B 1 562 ? 4.656 -7.191 76.625 1 16.09 562 SER B O 1
ATOM 9002 N N . SER B 1 563 ? 5.941 -7.129 78.438 1 16.69 563 SER B N 1
ATOM 9003 C CA . SER B 1 563 ? 6.605 -6.297 79.438 1 16.69 563 SER B CA 1
ATOM 9004 C C . SER B 1 563 ? 7.344 -5.133 78.812 1 16.69 563 SER B C 1
ATOM 9006 O O . SER B 1 563 ? 7.133 -3.975 79.125 1 16.69 563 SER B O 1
ATOM 9008 N N . ASN B 1 564 ? 8.859 -5.176 78.938 1 17.98 564 ASN B N 1
ATOM 9009 C CA . ASN B 1 564 ? 9.781 -4.406 79.812 1 17.98 564 ASN B CA 1
ATOM 9010 C C . ASN B 1 564 ? 10.219 -3.121 79.125 1 17.98 564 ASN B C 1
ATOM 9012 O O . ASN B 1 564 ? 10.078 -2.992 77.875 1 17.98 564 ASN B O 1
ATOM 9016 N N . GLU B 1 565 ? 11.539 -2.521 79.625 1 18.47 565 GLU B N 1
ATOM 9017 C CA . GLU B 1 565 ? 12.094 -1.474 80.5 1 18.47 565 GLU B CA 1
ATOM 9018 C C . GLU B 1 565 ? 12.711 -0.354 79.688 1 18.47 565 GLU B C 1
ATOM 9020 O O . GLU B 1 565 ? 12.375 0.819 79.875 1 18.47 565 GLU B O 1
ATOM 9025 N N . GLN B 1 566 ? 14.195 -0.223 79.812 1 18.56 566 GLN B N 1
ATOM 9026 C CA . GLN B 1 566 ? 15.07 0.727 80.438 1 18.56 566 GLN B CA 1
ATOM 9027 C C . GLN B 1 566 ? 15.406 1.908 79.562 1 18.56 566 GLN B C 1
ATOM 9029 O O . GLN B 1 566 ? 15.219 1.84 78.375 1 18.56 566 GLN B O 1
ATOM 9034 N N . ASN B 1 567 ? 16.844 2.352 79.625 1 19.31 567 ASN B N 1
ATOM 9035 C CA . ASN B 1 567 ? 17.641 3.359 80.375 1 19.31 567 ASN B CA 1
ATOM 9036 C C . ASN B 1 567 ? 17.828 4.613 79.5 1 19.31 567 ASN B C 1
ATOM 9038 O O . ASN B 1 567 ? 17.531 5.723 79.938 1 19.31 567 ASN B O 1
ATOM 9042 N N . ASP B 1 568 ? 19.281 4.988 79.188 1 23.09 568 ASP B N 1
ATOM 9043 C CA . ASP B 1 568 ? 20.281 6.043 79.375 1 23.09 568 ASP B CA 1
ATOM 9044 C C . ASP B 1 568 ? 20.172 7.121 78.312 1 23.09 568 ASP B C 1
ATOM 9046 O O . ASP B 1 568 ? 19.625 6.879 77.25 1 23.09 568 ASP B O 1
ATOM 9050 N N . ARG B 1 569 ? 21.453 8.188 78.125 1 20.39 569 ARG B N 1
ATOM 9051 C CA . ARG B 1 569 ? 21.5 9.516 77.562 1 20.39 569 ARG B CA 1
ATOM 9052 C C . ARG B 1 569 ? 21.219 9.445 76.062 1 20.39 569 ARG B C 1
ATOM 9054 O O . ARG B 1 569 ? 21.734 8.562 75.375 1 20.39 569 ARG B O 1
#

Foldseek 3Di:
DPCVPPVDLVVLCCCLLVVCCVVCVVCVCCCCPVLVFDLLLVLLVSLQCCACPHVPSDDVVVVPPSLVCLLVLLLLLLLLLLLVLLQQAAAPVCVVQVQLLCCCQPVLLVLLLQLLLVLCPVQFPPDDSLLSSLLSLLQSAFALLLLCSCCDDDNNVVPPDNLLSSSLSLNNLQNLLSSQLSNQLSVLVVVDPNVVSVVCSCCPVVNPAPPVLLVLLLVLLQVLLVVLVVCVVVVNDDPVCLLCVLSVSSVVQLVVQVVVPHRSSNSSNSSSNNNCNVVVSVVVCVPPCPSVVVSVSSSSVSSSNLSNPQPPVLQPDVVLRHDPVSLVSSLVSSLPRSFLVVLQVCVVSNVSRDDSVSSNVSRNNRFGASSSQNSLSVSLVSADPPRPVCVSSNSCSNNSSSSNNSSRSVCSSCVVSVVVVVVVVVVVVVVVVVVVVCVVVVVVVPPDPDPPDPPPPDPPPPDPDPPPDDDPDDDPPDPPPPVPPPPVPPPPPPPPPPPPCVVQWDWDDDPQWTWIARNVVRDIDTHRPPPPPPPPPDDPDDDDDDDDDDPDPDDDDDDDDDDDDDDDD/DPPVPPVDLVVLCCCLLVVCCVVCVVCVCCCCPVLVFDLLLVLLVSLQCCACPHVPSDDVVVVPPSLVCLLVLLLLLLLLLLLVLLQQAAAPVCVVQVQLLCCCQPVLLVLLLQLLLVLCPVQFPPDDSLLSSLLSLLQSAFALLLLCSCCDDDNNVVPPDNLLSSSLSLNNLQNLLSSQLSNQLSVLVVVDPNVVSVVCSCCPVVVPAPPVLLVLLLVLLQVLLVVLVVCVVVVNDDPVCLLCVLSVSSVVQLVVQVVVPHRSSNSSNSSSNNNCNVVVSVVVCVPPCPSVVVSVSSSSVSSSNLSNPQPPVLQPDVVLRHDVVSLVSSLVSSLPRSFLVSLQVCVVSNVSRDDSVSSNVSRNNRFGASSSQNSLSVSLVVADPPRPVCVSSNSCSNNSSSSNNSSRSVCSSCVVSVVVVVVVVVVVVVVVVVVVVVVVVVVVVPPDPDPPDPPPPDPPPPDPDDPDDPDDPDPDPPCPPPVPPPPPPPPPPPPPPVPPCVVQWDWDDDPQWTWIARNVVRDIDTHRPPPPPCPPDDDPPDDPDDDDDDDDDDDDDDDDDDDDDYDDD

Solvent-accessible surface area (backbone atoms only — not comparable to full-atom values): 60943 Å² total; per-residue (Å²): 133,76,73,74,55,58,80,44,71,63,30,55,51,27,22,51,54,14,42,47,48,50,58,48,33,43,40,38,29,37,38,44,72,72,53,36,41,34,66,56,42,56,26,23,50,50,13,35,45,36,4,57,82,66,63,48,73,43,53,59,78,74,69,57,63,47,66,59,51,50,31,51,52,39,47,52,52,48,23,39,50,21,14,51,49,22,32,69,40,61,51,44,42,67,72,76,42,37,64,36,45,48,47,53,63,41,63,41,37,51,47,19,24,51,48,30,13,50,42,42,35,76,58,34,53,98,50,51,62,53,51,21,32,32,47,16,20,22,58,41,26,26,20,38,72,69,39,39,64,58,49,38,59,70,64,11,69,72,74,45,58,65,61,51,34,48,51,51,43,49,45,19,32,51,27,57,33,58,27,50,60,48,30,49,47,26,51,31,49,72,72,40,57,63,70,59,22,50,54,48,37,47,52,49,39,51,48,41,18,47,47,44,14,46,51,51,12,34,50,51,13,42,50,49,37,52,50,49,51,50,18,53,73,65,60,17,38,36,70,49,44,60,69,42,41,65,52,34,46,17,34,17,39,37,9,53,33,38,69,74,61,28,38,22,49,37,13,18,22,38,14,17,34,37,38,10,40,81,36,57,57,42,62,73,41,63,82,48,58,53,66,59,29,51,51,49,53,50,45,48,50,52,28,22,50,51,25,33,65,60,57,71,76,54,44,59,30,64,92,68,44,34,35,59,69,49,52,52,50,36,42,51,50,34,71,57,54,23,42,29,54,53,38,55,72,44,33,88,72,23,74,61,44,85,46,71,66,49,26,54,49,57,19,63,60,54,38,30,37,63,60,19,54,28,41,28,42,52,55,36,67,74,48,54,92,78,41,70,90,51,41,63,53,48,66,44,30,52,40,54,48,50,51,41,26,53,51,30,36,51,52,61,27,45,42,55,36,48,50,52,52,47,45,53,47,45,49,48,47,45,50,50,48,46,52,50,47,51,50,50,48,53,61,61,63,63,59,81,76,71,83,77,75,79,76,78,75,76,75,80,72,78,77,78,76,71,82,70,77,83,75,82,85,74,83,71,78,78,74,75,71,73,74,71,78,70,77,70,76,77,70,77,75,74,70,69,75,81,60,63,65,70,77,37,48,51,70,50,80,57,95,72,20,43,32,38,31,33,70,82,80,70,47,74,44,73,47,72,60,66,79,67,76,76,74,75,74,78,82,77,74,84,81,75,87,75,85,90,78,89,74,84,73,89,79,89,91,85,88,76,87,78,90,76,89,90,77,87,133,132,74,74,75,55,59,80,45,70,62,30,54,50,26,22,51,54,14,41,46,48,50,58,48,32,44,38,38,30,38,39,44,72,70,53,36,41,33,66,56,42,54,27,24,50,51,13,34,45,37,4,58,84,65,64,47,73,43,53,59,79,75,69,56,63,48,65,59,52,50,32,52,52,38,46,52,51,49,23,41,48,20,17,51,49,21,31,70,42,61,53,44,42,66,71,76,40,38,64,35,46,48,47,53,63,41,63,40,38,52,46,18,24,51,47,29,13,49,42,43,36,76,58,35,54,97,50,52,63,55,51,20,32,32,46,17,19,21,60,41,27,27,21,38,73,69,39,39,63,58,50,39,59,70,64,12,69,73,73,44,58,66,60,51,36,50,50,53,42,48,46,18,33,51,27,57,34,58,28,51,59,48,31,48,48,26,50,31,49,72,73,40,58,62,71,61,22,52,52,48,37,47,52,49,39,50,48,42,19,47,47,46,15,46,51,50,11,34,49,52,13,41,49,50,38,52,49,49,51,50,19,52,74,67,59,17,37,35,71,48,44,60,69,42,41,66,53,34,43,18,34,18,40,36,9,52,33,39,71,74,60,28,37,21,48,37,12,16,22,37,13,17,34,37,39,11,42,81,36,56,57,42,63,72,43,64,83,48,58,52,66,60,29,51,51,48,52,51,46,49,50,52,29,21,51,51,26,33,65,58,56,70,75,52,43,58,29,66,94,69,43,34,37,61,69,49,51,51,50,35,42,52,50,35,70,58,54,23,41,30,56,53,38,56,72,43,32,90,74,24,76,62,44,85,46,70,66,50,27,52,49,58,19,63,61,56,38,29,39,61,60,20,55,30,42,27,43,53,55,35,66,74,50,54,91,79,41,70,91,51,41,64,53,48,65,44,29,52,41,55,48,50,50,41,24,53,51,28,36,50,53,61,28,46,43,56,38,49,50,52,52,46,46,51,49,45,48,49,47,44,50,49,49,47,51,49,47,50,50,49,49,52,62,62,63,62,59,82,77,71,84,76,75,80,74,78,74,75,77,81,70,82,78,80,80,71,86,78,78,79,87,72,83,65,79,82,73,79,67,83,68,78,75,73,79,70,77,71,76,77,70,78,73,75,69,69,74,82,60,65,66,67,77,36,48,52,71,49,79,57,95,72,20,44,33,37,30,33,70,82,78,70,46,73,47,72,47,72,60,64,78,68,78,75,76,76,75,79,76,82,73,84,79,76,87,74,92,81,81,87,88,76,89,90,79,92,91,88,94,77,88,90,85,92,87,87,89,84,138

Nearest PDB structures (foldseek):
  7dsv-assembly1_B  TM=7.383E-01  e=1.704E-08  Homo sapiens
  7dsw-assembly1_A  TM=7.612E-01  e=5.486E-08  Homo sapiens
  8pdu-assembly1_B  TM=6.933E-01  e=2.003E-08  Strongylocentrotus purpuratus
  8pd3-assembly1_A  TM=6.952E-01  e=3.382E-08  Strongylocentrotus purpuratus
  8pd5-assembly1_A  TM=6.976E-01  e=4.861E-08  Strongylocentrotus purpuratus